Protein AF-0000000082098054 (afdb_homodimer)

Foldseek 3Di:
DPPPPLDAFEEEEEDDADPVVVLCVLLVVVSVVSPHAYEYEDEQLYDHDDQVDDDPHHYDYWYFPDHVVNVVVLVVVVQCCFFPNVVPDDPVVNVVVVLVSLLVVVVRLLRRLCRQLVDPVSLVVVLVVLGAEYEYAPVRDCSLVSCVSSVHAYEYEYQADFQNCLCCQQQVFDAQLQQHATQPPLDHSDDDPVRSVVRVVSNVVVNVVCVVSFPVVQVSVCVSVVHRGTRSLSSNRHQAYEHQADVLQHPDDTDFQRYHYQHLLPADAADDFDPVVVVLQVVLPQQGEEEEEAGPVPQDDDLVLQQQQQQLQQVGSHAYEYQYHDDHHPNHHPSYDYDVDDPLLNRLQDPRYQEYEYLQDRNSVSSLLQNLHAYEHAHRGDSRSSSQSSLVVLLQYDYDHSVPDGSVNVNVRSCCNRPPVSNSVSSVVSNCVQPPDPDHSSVVVSVVSVVCSVVSGNVVRRDCVSVDDPCVNVCVVVVVVVVVVVVVVVVVVVVVVVVVVCCVVVVVVVVPPVD/DPPPPLDAFEEEEEDDADPVVVLCVLLVVVSVVSPHAYEYEDEQLYDHDDQVDDDPHHYDYWYFPDHVVNVVVLVVVVQCCFFPNVVPDDPVVNVVVVLVSLLVVVVRLLRRLCRQLVDPVSLVVVLVVLGAEYEYAPPRDCSLVSCVSSVHAYEYEYQADFQNCLCCQQQVFDAQLQQHATQPPLDHSDDDPVSSVVRVVSNVVVNVVCVVSFPVVQVSVCVSVVHRGTRSLSSNRHQAYEHQADVLQHPDDTDFQRYHYQHLLPADAADDFDPVVVVLQVVLPLQGEEEEEAGPVPQDDDLVLQQQQQQLQQVGSHAYEYQYHDDHHPNHHPSYDYDVDDPLLNRLLDPRYQEYEYLQDRNSVSSNLQNLHAYEHAHRGDSRSSSQSSLVVLLQYDYDHSVPDGSVNVNVRSCCNRPPVSNSVSSVVSNCVQVPDPDHSSVVVSVVSVVCSVVSGNVVRRDCVSVDDPCVNVCVVVVVVVVVVVVVVVVVVVVVVVVVCCCVVVVVVVPPPVD

Sequence (1030 aa):
MYHRECKLWKHIIWHTEGSHWINLKPILETLIDRGHSVTVLVQSASVYMDPTEKARFSYEPFNVSISMQQMNDFFEEFIHFHMYEIDHLSYLQIHWKGYHIVKRDLKFSIQICDGLLRSETVMRRLREAKYDVLLSDPIYPCSDLVAEDLGIPLVYTLRFSIAHIWERLCGQLPSPPSFVPGAMIRLTDEMSFTERLLNFLFYASQDMMAYGYWQDIDAYYSEIRGKPSTYCEVMGQADLWLIRTYWDFDYPRPLLPNFKFVGGIHCKPAKPLPEDMEEFVQSSGDDGIVVFTLGSMIKNLTTEKGNMIASALGQIPQKVLWRLSGEKPETLAPNTRVLDWIPQNDLLGHPKTRAFITHGGTNGIYEAIYHGVPMVGIPMFADQPDNMVHMKAKGAAVIMNFNTMKTQDLVDGLNTVINEPSYKENALRLSRIHHDRPISPKDEAVFWIEFTMRNKGAKHLRVQAHELTWYQYHSLDVFAFLLAIVMLLTLLFIKTCLFCVRRCCYGAKSKRKTEMYHRECKLWKHIIWHTEGSHWINLKPILETLIDRGHSVTVLVQSASVYMDPTEKARFSYEPFNVSISMQQMNDFFEEFIHFHMYEIDHLSYLQIHWKGYHIVKRDLKFSIQICDGLLRSETVMRRLREAKYDVLLSDPIYPCSDLVAEDLGIPLVYTLRFSIAHIWERLCGQLPSPPSFVPGAMIRLTDEMSFTERLLNFLFYASQDMMAYGYWQDIDAYYSEIRGKPSTYCEVMGQADLWLIRTYWDFDYPRPLLPNFKFVGGIHCKPAKPLPEDMEEFVQSSGDDGIVVFTLGSMIKNLTTEKGNMIASALGQIPQKVLWRLSGEKPETLAPNTRVLDWIPQNDLLGHPKTRAFITHGGTNGIYEAIYHGVPMVGIPMFADQPDNMVHMKAKGAAVIMNFNTMKTQDLVDGLNTVINEPSYKENALRLSRIHHDRPISPKDEAVFWIEFTMRNKGAKHLRVQAHELTWYQYHSLDVFAFLLAIVMLLTLLFIKTCLFCVRRCCYGAKSKRKTE

Nearest PDB structures (foldseek):
  7yf5-assembly1_A  TM=9.635E-01  e=4.567E-24  Homo sapiens
  7yf5-assembly1_B  TM=9.741E-01  e=9.857E-24  Homo sapiens
  2o6l-assembly1_A  TM=9.883E-01  e=6.384E-23  Homo sapiens
  7cjx-assembly2_B  TM=9.773E-01  e=1.814E-22  Homo sapiens
  7yan-assembly2_D-2  TM=9.721E-01  e=7.164E-22  Homo sapiens

Radius of gyration: 33.49 Å; Cα contacts (8 Å, |Δi|>4): 1695; chains: 2; bounding box: 73×112×124 Å

Structure (mmCIF, N/CA/C/O backbone):
data_AF-0000000082098054-model_v1
#
loop_
_entity.id
_entity.type
_entity.pdbx_description
1 polymer UDP-glucuronosyltransferase
#
loop_
_atom_site.group_PDB
_atom_site.id
_atom_site.type_symbol
_atom_site.label_atom_id
_atom_site.label_alt_id
_atom_site.label_comp_id
_atom_site.label_asym_id
_atom_site.label_entity_id
_atom_site.label_seq_id
_atom_site.pdbx_PDB_ins_code
_atom_site.Cartn_x
_atom_site.Cartn_y
_atom_site.Cartn_z
_atom_site.occupancy
_atom_site.B_iso_or_equiv
_atom_site.auth_seq_id
_atom_site.auth_comp_id
_atom_site.auth_asym_id
_atom_site.auth_atom_id
_atom_site.pdbx_PDB_model_num
ATOM 1 N N . MET A 1 1 ? -3.473 1.314 -27.109 1 28.45 1 MET A N 1
ATOM 2 C CA . MET A 1 1 ? -3.719 2.455 -26.234 1 28.45 1 MET A CA 1
ATOM 3 C C . MET A 1 1 ? -5.199 2.557 -25.875 1 28.45 1 MET A C 1
ATOM 5 O O . MET A 1 1 ? -6.047 2.688 -26.766 1 28.45 1 MET A O 1
ATOM 9 N N . TYR A 1 2 ? -5.664 1.719 -25.016 1 36 2 TYR A N 1
ATOM 10 C CA . TYR A 1 2 ? -7.074 1.849 -24.656 1 36 2 TYR A CA 1
ATOM 11 C C . TYR A 1 2 ? -7.508 3.311 -24.672 1 36 2 TYR A C 1
ATOM 13 O O . TYR A 1 2 ? -6.895 4.152 -24.016 1 36 2 TYR A O 1
ATOM 21 N N . HIS A 1 3 ? -7.988 3.684 -25.75 1 38.75 3 HIS A N 1
ATOM 22 C CA . HIS A 1 3 ? -8.586 5.008 -25.859 1 38.75 3 HIS A CA 1
ATOM 23 C C . HIS A 1 3 ? -9.484 5.312 -24.656 1 38.75 3 HIS A C 1
ATOM 25 O O . HIS A 1 3 ? -10.523 4.684 -24.484 1 38.75 3 HIS A O 1
ATOM 31 N N . ARG A 1 4 ? -8.883 5.699 -23.516 1 52.25 4 ARG A N 1
ATOM 32 C CA . ARG A 1 4 ? -9.688 6.188 -22.391 1 52.25 4 ARG A CA 1
ATOM 33 C C . ARG A 1 4 ? -10.766 7.148 -22.875 1 52.25 4 ARG A C 1
ATOM 35 O O . ARG A 1 4 ? -10.461 8.211 -23.422 1 52.25 4 ARG A O 1
ATOM 42 N N . GLU A 1 5 ? -11.812 6.613 -23.469 1 52.59 5 GLU A N 1
ATOM 43 C CA . GLU A 1 5 ? -12.93 7.441 -23.906 1 52.59 5 GLU A CA 1
ATOM 44 C C . GLU A 1 5 ? -13.086 8.68 -23.031 1 52.59 5 GLU A C 1
ATOM 46 O O . GLU A 1 5 ? -13.023 8.586 -21.812 1 52.59 5 GLU A O 1
ATOM 51 N N . CYS A 1 6 ? -12.75 9.805 -23.547 1 58.38 6 CYS A N 1
ATOM 52 C CA . CYS A 1 6 ? -12.883 11.133 -22.969 1 58.38 6 CYS A CA 1
ATOM 53 C C . CYS A 1 6 ? -14.305 11.383 -22.484 1 58.38 6 CYS A C 1
ATOM 55 O O . CYS A 1 6 ? -15.109 11.977 -23.203 1 58.38 6 CYS A O 1
ATOM 57 N N . LYS A 1 7 ? -14.93 10.5 -21.625 1 73.38 7 LYS A N 1
ATOM 58 C CA . LYS A 1 7 ? -16.219 10.836 -21.031 1 73.38 7 LYS A CA 1
ATOM 59 C C . LYS A 1 7 ? -16.094 12 -20.062 1 73.38 7 LYS A C 1
ATOM 61 O O . LYS A 1 7 ? -15.164 12.047 -19.25 1 73.38 7 LYS A O 1
ATOM 66 N N . LEU A 1 8 ? -16.797 12.977 -20.359 1 89.62 8 LEU A N 1
ATOM 67 C CA . LEU A 1 8 ? -16.922 14.148 -19.484 1 89.62 8 LEU A CA 1
ATOM 68 C C . LEU A 1 8 ? -17.828 13.844 -18.297 1 89.62 8 LEU A C 1
ATOM 70 O O . LEU A 1 8 ? -19 13.484 -18.469 1 89.62 8 LEU A O 1
ATOM 74 N N . TRP A 1 9 ? -17.188 13.82 -17.125 1 95.69 9 TRP A N 1
ATOM 75 C CA . TRP A 1 9 ? -17.906 13.445 -15.914 1 95.69 9 TRP A CA 1
ATOM 76 C C . TRP A 1 9 ? -18.266 14.672 -15.086 1 95.69 9 TRP A C 1
ATOM 78 O O . TRP A 1 9 ? -17.641 15.727 -15.234 1 95.69 9 TRP A O 1
ATOM 88 N N . LYS A 1 10 ? -19.328 14.516 -14.297 1 97.62 10 LYS A N 1
ATOM 89 C CA . LYS A 1 10 ? -19.766 15.562 -13.375 1 97.62 10 LYS A CA 1
ATOM 90 C C . LYS A 1 10 ? -19.312 15.25 -11.945 1 97.62 10 LYS A C 1
ATOM 92 O O . LYS A 1 10 ? -19.719 14.242 -11.367 1 97.62 10 LYS A O 1
ATOM 97 N N . HIS A 1 11 ? -18.547 16.141 -11.453 1 98.12 11 HIS A N 1
ATOM 98 C CA . HIS A 1 11 ? -18.016 15.992 -10.102 1 98.12 11 HIS A CA 1
ATOM 99 C C . HIS A 1 11 ? -18.734 16.922 -9.125 1 98.12 11 HIS A C 1
ATOM 101 O O . HIS A 1 11 ? -18.953 18.094 -9.422 1 98.12 11 HIS A O 1
ATOM 107 N N . ILE A 1 12 ? -19.188 16.391 -8.031 1 98.5 12 ILE A N 1
ATOM 108 C CA . ILE A 1 12 ? -19.672 17.234 -6.941 1 98.5 12 ILE A CA 1
ATOM 109 C C . ILE A 1 12 ? -18.672 17.203 -5.785 1 98.5 12 ILE A C 1
ATOM 111 O O . ILE A 1 12 ? -18.172 16.141 -5.418 1 98.5 12 ILE A O 1
ATOM 115 N N . ILE A 1 13 ? -18.328 18.344 -5.312 1 98.31 13 ILE A N 1
ATOM 116 C CA . ILE A 1 13 ? -17.312 18.516 -4.273 1 98.31 13 ILE A CA 1
ATOM 117 C C . ILE A 1 13 ? -17.984 18.938 -2.967 1 98.31 13 ILE A C 1
ATOM 119 O O . ILE A 1 13 ? -18.766 19.891 -2.945 1 98.31 13 ILE A O 1
ATOM 123 N N . TRP A 1 14 ? -17.641 18.25 -1.877 1 97.94 14 TRP A N 1
ATOM 124 C CA . TRP A 1 14 ? -18.156 18.578 -0.554 1 97.94 14 TRP A CA 1
ATOM 125 C C . TRP A 1 14 ? -17.547 19.875 -0.035 1 97.94 14 TRP A C 1
ATOM 127 O O . TRP A 1 14 ? -16.375 20.172 -0.288 1 97.94 14 TRP A O 1
ATOM 137 N N . HIS A 1 15 ? -18.219 20.672 0.674 1 94.69 15 HIS A N 1
ATOM 138 C CA . HIS A 1 15 ? -17.734 21.938 1.229 1 94.69 15 HIS A CA 1
ATOM 139 C C . HIS A 1 15 ? -16.609 21.688 2.227 1 94.69 15 HIS A C 1
ATOM 141 O O . HIS A 1 15 ? -16.547 20.625 2.852 1 94.69 15 HIS A O 1
ATOM 147 N N . THR A 1 16 ? -15.703 22.578 2.322 1 93.38 16 THR A N 1
ATOM 148 C CA . THR A 1 16 ? -14.617 22.547 3.295 1 93.38 16 THR A CA 1
ATOM 149 C C . THR A 1 16 ? -14.102 23.969 3.57 1 93.38 16 THR A C 1
ATOM 151 O O . THR A 1 16 ? -14.781 24.953 3.277 1 93.38 16 THR A O 1
ATOM 154 N N . GLU A 1 17 ? -13.023 24.078 4.402 1 87.31 17 GLU A N 1
ATOM 155 C CA . GLU A 1 17 ? -12.594 25.406 4.828 1 87.31 17 GLU A CA 1
ATOM 156 C C . GLU A 1 17 ? -11.07 25.5 4.887 1 87.31 17 GLU A C 1
ATOM 158 O O . GLU A 1 17 ? -10.383 24.484 4.969 1 87.31 17 GLU A O 1
ATOM 163 N N . GLY A 1 18 ? -10.602 26.703 4.695 1 84.25 18 GLY A N 1
ATOM 164 C CA . GLY A 1 18 ? -9.219 27.031 5.02 1 84.25 18 GLY A CA 1
ATOM 165 C C . GLY A 1 18 ? -8.211 26.297 4.16 1 84.25 18 GLY A C 1
ATOM 166 O O . GLY A 1 18 ? -8.336 26.281 2.932 1 84.25 18 GLY A O 1
ATOM 167 N N . SER A 1 19 ? -7.211 25.797 4.867 1 85.62 19 SER A N 1
ATOM 168 C CA . SER A 1 19 ? -6.098 25.141 4.191 1 85.62 19 SER A CA 1
ATOM 169 C C . SER A 1 19 ? -6.559 23.891 3.445 1 85.62 19 SER A C 1
ATOM 171 O O . SER A 1 19 ? -5.98 23.531 2.42 1 85.62 19 SER A O 1
ATOM 173 N N . HIS A 1 20 ? -7.652 23.312 3.906 1 90.69 20 HIS A N 1
ATOM 174 C CA . HIS A 1 20 ? -8.195 22.141 3.225 1 90.69 20 HIS A CA 1
ATOM 175 C C . HIS A 1 20 ? -8.742 22.5 1.85 1 90.69 20 HIS A C 1
ATOM 177 O O . HIS A 1 20 ? -8.523 21.781 0.876 1 90.69 20 HIS A O 1
ATOM 183 N N . TRP A 1 21 ? -9.414 23.672 1.82 1 89.88 21 TRP A N 1
ATOM 184 C CA . TRP A 1 21 ? -9.977 24.141 0.562 1 89.88 21 TRP A CA 1
ATOM 185 C C . TRP A 1 21 ? -8.875 24.5 -0.426 1 89.88 21 TRP A C 1
ATOM 187 O O . TRP A 1 21 ? -8.938 24.141 -1.601 1 89.88 21 TRP A O 1
ATOM 197 N N . ILE A 1 22 ? -7.828 25.094 0.072 1 85.31 22 ILE A N 1
ATOM 198 C CA . ILE A 1 22 ? -6.711 25.5 -0.768 1 85.31 22 ILE A CA 1
ATOM 199 C C . ILE A 1 22 ? -6.039 24.281 -1.382 1 85.31 22 ILE A C 1
ATOM 201 O O . ILE A 1 22 ? -5.68 24.281 -2.562 1 85.31 22 ILE A O 1
ATOM 205 N N . ASN A 1 23 ? -5.926 23.297 -0.6 1 89.62 23 ASN A N 1
ATOM 206 C CA . ASN A 1 23 ? -5.246 22.094 -1.045 1 89.62 23 ASN A CA 1
ATOM 207 C C . ASN A 1 23 ? -6.062 21.344 -2.09 1 89.62 23 ASN A C 1
ATOM 209 O O . ASN A 1 23 ? -5.504 20.641 -2.941 1 89.62 23 ASN A O 1
ATOM 213 N N . LEU A 1 24 ? -7.383 21.531 -2.061 1 92.5 24 LEU A N 1
ATOM 214 C CA . LEU A 1 24 ? -8.273 20.797 -2.947 1 92.5 24 LEU A CA 1
ATOM 215 C C . LEU A 1 24 ? -8.336 21.453 -4.324 1 92.5 24 LEU A C 1
ATOM 217 O O . LEU A 1 24 ? -8.625 20.781 -5.32 1 92.5 24 LEU A O 1
ATOM 221 N N . LYS A 1 25 ? -8.039 22.672 -4.418 1 92.44 25 LYS A N 1
ATOM 222 C CA . LYS A 1 25 ? -8.289 23.484 -5.609 1 92.44 25 LYS A CA 1
ATOM 223 C C . LYS A 1 25 ? -7.461 22.984 -6.793 1 92.44 25 LYS A C 1
ATOM 225 O O . LYS A 1 25 ? -7.965 22.891 -7.918 1 92.44 25 LYS A O 1
ATOM 230 N N . PRO A 1 26 ? -6.191 22.594 -6.551 1 94.19 26 PRO A N 1
ATOM 231 C CA . PRO A 1 26 ? -5.418 22.094 -7.688 1 94.19 26 PRO A CA 1
ATOM 232 C C . PRO A 1 26 ? -6.039 20.859 -8.328 1 94.19 26 PRO A C 1
ATOM 234 O O . PRO A 1 26 ? -5.953 20.672 -9.547 1 94.19 26 PRO A O 1
ATOM 237 N N . ILE A 1 27 ? -6.621 20.016 -7.582 1 96.31 27 ILE A N 1
ATOM 238 C CA . ILE A 1 27 ? -7.293 18.828 -8.102 1 96.31 27 ILE A CA 1
ATOM 239 C C . ILE A 1 27 ? -8.484 19.25 -8.969 1 96.31 27 ILE A C 1
ATOM 241 O O . ILE A 1 27 ? -8.672 18.734 -10.07 1 96.31 27 ILE A O 1
ATOM 245 N N . LEU A 1 28 ? -9.273 20.234 -8.461 1 96.44 28 LEU A N 1
ATOM 246 C CA . LEU A 1 28 ? -10.461 20.688 -9.18 1 96.44 28 LEU A CA 1
ATOM 247 C C . LEU A 1 28 ? -10.078 21.312 -10.516 1 96.44 28 LEU A C 1
ATOM 249 O O . LEU A 1 28 ? -10.703 21.047 -11.539 1 96.44 28 LEU A O 1
ATOM 253 N N . GLU A 1 29 ? -9.031 22.109 -10.469 1 95.19 29 GLU A N 1
ATOM 254 C CA . GLU A 1 29 ? -8.562 22.75 -11.688 1 95.19 29 GLU A CA 1
ATOM 255 C C . GLU A 1 29 ? -8.102 21.719 -12.711 1 95.19 29 GLU A C 1
ATOM 257 O O . GLU A 1 29 ? -8.359 21.875 -13.906 1 95.19 29 GLU A O 1
ATOM 262 N N . THR A 1 30 ? -7.426 20.734 -12.227 1 95.75 30 THR A N 1
ATOM 263 C CA . THR A 1 30 ? -6.941 19.688 -13.117 1 95.75 30 THR A CA 1
ATOM 264 C C . THR A 1 30 ? -8.109 18.906 -13.719 1 95.75 30 THR A C 1
ATOM 266 O O . THR A 1 30 ? -8.07 18.531 -14.898 1 95.75 30 THR A O 1
ATOM 269 N N . LEU A 1 31 ? -9.133 18.609 -12.945 1 96.62 31 LEU A N 1
ATOM 270 C CA . LEU A 1 31 ? -10.32 17.938 -13.445 1 96.62 31 LEU A CA 1
ATOM 271 C C . LEU A 1 31 ? -10.992 18.75 -14.547 1 96.62 31 LEU A C 1
ATOM 273 O O . LEU A 1 31 ? -11.406 18.203 -15.57 1 96.62 31 LEU A O 1
ATOM 277 N N . ILE A 1 32 ? -11.047 20.031 -14.359 1 96.62 32 ILE A N 1
ATOM 278 C CA . ILE A 1 32 ? -11.641 20.938 -15.344 1 96.62 32 ILE A CA 1
ATOM 279 C C . ILE A 1 32 ? -10.789 20.953 -16.609 1 96.62 32 ILE A C 1
ATOM 281 O O . ILE A 1 32 ? -11.312 20.922 -17.719 1 96.62 32 ILE A O 1
ATOM 285 N N . ASP A 1 33 ? -9.477 21.016 -16.438 1 95.81 33 ASP A N 1
ATOM 286 C CA . ASP A 1 33 ? -8.555 20.984 -17.578 1 95.81 33 ASP A CA 1
ATOM 287 C C . ASP A 1 33 ? -8.75 19.734 -18.422 1 95.81 33 ASP A C 1
ATOM 289 O O . ASP A 1 33 ? -8.555 19.75 -19.625 1 95.81 33 ASP A O 1
ATOM 293 N N . ARG A 1 34 ? -9.172 18.75 -17.797 1 94.5 34 ARG A N 1
ATOM 294 C CA . ARG A 1 34 ? -9.367 17.484 -18.484 1 94.5 34 ARG A CA 1
ATOM 295 C C . ARG A 1 34 ? -10.773 17.391 -19.078 1 94.5 34 ARG A C 1
ATOM 297 O O . ARG A 1 34 ? -11.148 16.344 -19.625 1 94.5 34 ARG A O 1
ATOM 304 N N . GLY A 1 35 ? -11.57 18.375 -18.844 1 94.62 35 GLY A N 1
ATOM 305 C CA . GLY A 1 35 ? -12.852 18.469 -19.516 1 94.62 35 GLY A CA 1
ATOM 306 C C . GLY A 1 35 ? -14.031 18.125 -18.625 1 94.62 35 GLY A C 1
ATOM 307 O O . GLY A 1 35 ? -15.18 18.172 -19.062 1 94.62 35 GLY A O 1
ATOM 308 N N . HIS A 1 36 ? -13.805 17.844 -17.344 1 96.88 36 HIS A N 1
ATOM 309 C CA . HIS A 1 36 ? -14.883 17.484 -16.422 1 96.88 36 HIS A CA 1
ATOM 310 C C . HIS A 1 36 ? -15.625 18.734 -15.938 1 96.88 36 HIS A C 1
ATOM 312 O O . HIS A 1 36 ? -15.117 19.844 -16.031 1 96.88 36 HIS A O 1
ATOM 318 N N . SER A 1 37 ? -16.859 18.5 -15.539 1 97.06 37 SER A N 1
ATOM 319 C CA . SER A 1 37 ? -17.625 19.531 -14.859 1 97.06 37 SER A CA 1
ATOM 320 C C . SER A 1 37 ? -17.531 19.391 -13.344 1 97.06 37 SER A C 1
ATOM 322 O O . SER A 1 37 ? -17.594 18.281 -12.812 1 97.06 37 SER A O 1
ATOM 324 N N . VAL A 1 38 ? -17.297 20.5 -12.711 1 97.62 38 VAL A N 1
ATOM 325 C CA . VAL A 1 38 ? -17.078 20.469 -11.266 1 97.62 38 VAL A CA 1
ATOM 326 C C . VAL A 1 38 ? -18.062 21.422 -10.586 1 97.62 38 VAL A C 1
ATOM 328 O O . VAL A 1 38 ? -18.156 22.594 -10.953 1 97.62 38 VAL A O 1
ATOM 331 N N . THR A 1 39 ? -18.812 20.906 -9.617 1 97.69 39 THR A N 1
ATOM 332 C CA . THR A 1 39 ? -19.703 21.703 -8.781 1 97.69 39 THR A CA 1
ATOM 333 C C . THR A 1 39 ? -19.328 21.578 -7.305 1 97.69 39 THR A C 1
ATOM 335 O O . THR A 1 39 ? -19.172 20.469 -6.789 1 97.69 39 THR A O 1
ATOM 338 N N . VAL A 1 40 ? -19.219 22.734 -6.637 1 97.19 40 VAL A N 1
ATOM 339 C CA . VAL A 1 40 ? -18.797 22.75 -5.242 1 97.19 40 VAL A CA 1
ATOM 340 C C . VAL A 1 40 ? -19.969 23.141 -4.352 1 97.19 40 VAL A C 1
ATOM 342 O O . VAL A 1 40 ? -20.594 24.188 -4.555 1 97.19 40 VAL A O 1
ATOM 345 N N . LEU A 1 41 ? -20.281 22.297 -3.371 1 97.62 41 LEU A N 1
ATOM 346 C CA . LEU A 1 41 ? -21.25 22.672 -2.352 1 97.62 41 LEU A CA 1
ATOM 347 C C . LEU A 1 41 ? -20.672 23.75 -1.428 1 97.62 41 LEU A C 1
ATOM 349 O O . LEU A 1 41 ? -19.516 23.656 -1.01 1 97.62 41 LEU A O 1
ATOM 353 N N . VAL A 1 42 ? -21.453 24.766 -1.144 1 96.06 42 VAL A N 1
ATOM 354 C CA . VAL A 1 42 ? -21 25.812 -0.241 1 96.06 42 VAL A CA 1
ATOM 355 C C . VAL A 1 42 ? -22.156 26.219 0.69 1 96.06 42 VAL A C 1
ATOM 357 O O . VAL A 1 42 ? -23.25 26.531 0.233 1 96.06 42 VAL A O 1
ATOM 360 N N . GLN A 1 43 ? -21.953 26.125 1.95 1 95.5 43 GLN A N 1
ATOM 361 C CA . GLN A 1 43 ? -22.984 26.469 2.924 1 95.5 43 GLN A CA 1
ATOM 362 C C . GLN A 1 43 ? -22.953 27.969 3.248 1 95.5 43 GLN A C 1
ATOM 364 O O . GLN A 1 43 ? -21.906 28.609 3.094 1 95.5 43 GLN A O 1
ATOM 369 N N . SER A 1 44 ? -24 28.5 3.709 1 94.38 44 SER A N 1
ATOM 370 C CA . SER A 1 44 ? -24.203 29.938 3.879 1 94.38 44 SER A CA 1
ATOM 371 C C . SER A 1 44 ? -23.312 30.484 4.992 1 94.38 44 SER A C 1
ATOM 373 O O . SER A 1 44 ? -23.078 31.703 5.062 1 94.38 44 SER A O 1
ATOM 375 N N . ALA A 1 45 ? -22.797 29.656 5.812 1 93.44 45 ALA A N 1
ATOM 376 C CA . ALA A 1 45 ? -21.969 30.109 6.926 1 93.44 45 ALA A CA 1
ATOM 377 C C . ALA A 1 45 ? -20.484 29.859 6.652 1 93.44 45 ALA A C 1
ATOM 379 O O . ALA A 1 45 ? -19.672 29.828 7.574 1 93.44 45 ALA A O 1
ATOM 380 N N . SER A 1 46 ? -20.156 29.625 5.402 1 91.25 46 SER A N 1
ATOM 381 C CA . SER A 1 46 ? -18.766 29.359 5.055 1 91.25 46 SER A CA 1
ATOM 382 C C . SER A 1 46 ? -17.906 30.609 5.227 1 91.25 46 SER A C 1
ATOM 384 O O . SER A 1 46 ? -18.266 31.688 4.746 1 91.25 46 SER A O 1
ATOM 386 N N . VAL A 1 47 ? -16.812 30.469 5.793 1 85.5 47 VAL A N 1
ATOM 387 C CA . VAL A 1 47 ? -15.969 31.609 6.133 1 85.5 47 VAL A CA 1
ATOM 388 C C . VAL A 1 47 ? -14.875 31.781 5.078 1 85.5 47 VAL A C 1
ATOM 390 O O . VAL A 1 47 ? -14.5 32.906 4.742 1 85.5 47 VAL A O 1
ATOM 393 N N . TYR A 1 48 ? -14.398 30.656 4.527 1 82.44 48 TYR A N 1
ATOM 394 C CA . TYR A 1 48 ? -13.188 30.734 3.719 1 82.44 48 TYR A CA 1
ATOM 395 C C . TYR A 1 48 ? -13.477 30.391 2.264 1 82.44 48 TYR A C 1
ATOM 397 O O . TYR A 1 48 ? -12.57 30.375 1.431 1 82.44 4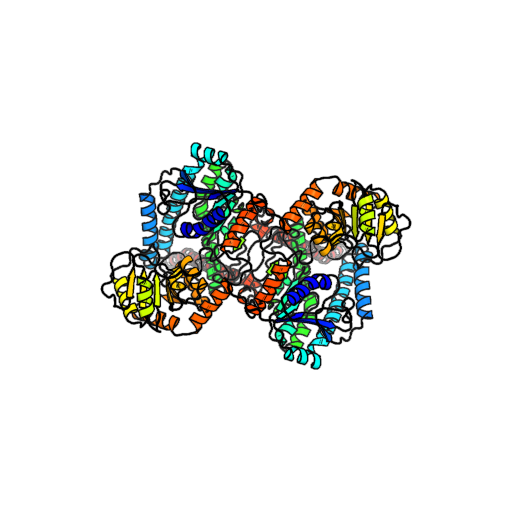8 TYR A O 1
ATOM 405 N N . MET A 1 49 ? -14.688 30.031 1.988 1 86 49 MET A N 1
ATOM 406 C CA . MET A 1 49 ? -15.117 29.828 0.606 1 86 49 MET A CA 1
ATOM 407 C C . MET A 1 49 ? -15.992 30.984 0.135 1 86 49 MET A C 1
ATOM 409 O O . MET A 1 49 ? -17 31.312 0.772 1 86 49 MET A O 1
ATOM 413 N N . ASP A 1 50 ? -15.531 31.688 -0.863 1 83.81 50 ASP A N 1
ATOM 414 C CA . ASP A 1 50 ? -16.281 32.812 -1.418 1 83.81 50 ASP A CA 1
ATOM 415 C C . ASP A 1 50 ? -16.906 32.438 -2.764 1 83.81 50 ASP A C 1
ATOM 417 O O . ASP A 1 50 ? -16.234 32.5 -3.799 1 83.81 50 ASP A O 1
ATOM 421 N N . PRO A 1 51 ? -18.203 32.156 -2.686 1 85.81 51 PRO A N 1
ATOM 422 C CA . PRO A 1 51 ? -18.844 31.719 -3.922 1 85.81 51 PRO A CA 1
ATOM 423 C C . PRO A 1 51 ? -19 32.844 -4.953 1 85.81 51 PRO A C 1
ATOM 425 O O . PRO A 1 51 ? -19.391 32.594 -6.09 1 85.81 51 PRO A O 1
ATOM 428 N N . THR A 1 52 ? -18.641 34 -4.559 1 83.31 52 THR A N 1
ATOM 429 C CA . THR A 1 52 ? -18.734 35.094 -5.496 1 83.31 52 THR A CA 1
ATOM 430 C C . THR A 1 52 ? -17.438 35.25 -6.285 1 83.31 52 THR A C 1
ATOM 432 O O . THR A 1 52 ? -17.406 35.969 -7.297 1 83.31 52 THR A O 1
ATOM 435 N N . GLU A 1 53 ? -16.5 34.594 -5.781 1 82.69 53 GLU A N 1
ATOM 436 C CA . GLU A 1 53 ? -15.219 34.625 -6.492 1 82.69 53 GLU A CA 1
ATOM 437 C C . GLU A 1 53 ? -15.312 33.906 -7.828 1 82.69 53 GLU A C 1
ATOM 439 O O . GLU A 1 53 ? -15.969 32.844 -7.926 1 82.69 53 GLU A O 1
ATOM 444 N N . LYS A 1 54 ? -14.727 34.531 -8.859 1 84.88 54 LYS A N 1
ATOM 445 C CA . LYS A 1 54 ? -14.703 33.906 -10.172 1 84.88 54 LYS A CA 1
ATOM 446 C C . LYS A 1 54 ? -13.945 32.562 -10.125 1 84.88 54 LYS A C 1
ATOM 448 O O . LYS A 1 54 ? -12.82 32.5 -9.625 1 84.88 54 LYS A O 1
ATOM 453 N N . ALA A 1 55 ? -14.703 31.625 -10.43 1 87.25 55 ALA A N 1
ATOM 454 C CA . ALA A 1 55 ? -14.117 30.281 -10.469 1 87.25 55 ALA A CA 1
ATOM 455 C C . ALA A 1 55 ? -14.516 29.547 -11.75 1 87.25 55 ALA A C 1
ATOM 457 O O . ALA A 1 55 ? -15.477 29.938 -12.414 1 87.25 55 ALA A O 1
ATOM 458 N N . ARG A 1 56 ? -13.672 28.609 -12.109 1 92.12 56 ARG A N 1
ATOM 459 C CA . ARG A 1 56 ? -13.945 27.812 -13.305 1 92.12 56 ARG A CA 1
ATOM 460 C C . ARG A 1 56 ? -14.938 26.688 -13 1 92.12 56 ARG A C 1
ATOM 462 O O . ARG A 1 56 ? -15.398 26 -13.906 1 92.12 56 ARG A O 1
ATOM 469 N N . PHE A 1 57 ? -15.234 26.531 -11.688 1 93.56 57 PHE A N 1
ATOM 470 C CA . PHE A 1 57 ? -16.266 25.578 -11.289 1 93.56 57 PHE A CA 1
ATOM 471 C C . PHE A 1 57 ? -17.5 26.297 -10.758 1 93.56 57 PHE A C 1
ATOM 473 O O . PHE A 1 57 ? -17.469 27.5 -10.531 1 93.56 57 PHE A O 1
ATOM 480 N N . SER A 1 58 ? -18.578 25.578 -10.703 1 93.94 58 SER A N 1
ATOM 481 C CA . SER A 1 58 ? -19.844 26.141 -10.227 1 93.94 58 SER A CA 1
ATOM 482 C C . SER A 1 58 ? -20.031 25.906 -8.734 1 93.94 58 SER A C 1
ATOM 484 O O . SER A 1 58 ? -19.484 24.938 -8.18 1 93.94 58 SER A O 1
ATOM 486 N N . TYR A 1 59 ? -20.75 26.812 -8.172 1 95.12 59 TYR A N 1
ATOM 487 C CA . TYR A 1 59 ? -21.109 26.641 -6.77 1 95.12 59 TYR A CA 1
ATOM 488 C C . TYR A 1 59 ? -22.578 26.25 -6.637 1 95.12 59 TYR A C 1
ATOM 490 O O . TYR A 1 59 ? -23.422 26.734 -7.383 1 95.12 59 TYR A O 1
ATOM 498 N N . GLU A 1 60 ? -22.844 25.344 -5.781 1 95.94 60 GLU A N 1
ATOM 499 C CA . GLU A 1 60 ? -24.188 25 -5.32 1 95.94 60 GLU A CA 1
ATOM 500 C C . GLU A 1 60 ? -24.391 25.391 -3.861 1 95.94 60 GLU A C 1
ATOM 502 O O . GLU A 1 60 ? -23.969 24.672 -2.955 1 95.94 60 GLU A O 1
ATOM 507 N N . PRO A 1 61 ? -25.062 26.547 -3.652 1 95.38 61 PRO A N 1
ATOM 508 C CA . PRO A 1 61 ? -25.234 27.016 -2.275 1 95.38 61 PRO A CA 1
ATOM 509 C C . PRO A 1 61 ? -26.344 26.266 -1.534 1 95.38 61 PRO A C 1
ATOM 511 O O . PRO A 1 61 ? -27.312 25.812 -2.154 1 95.38 61 PRO A O 1
ATOM 514 N N . PHE A 1 62 ? -26.219 26.109 -0.278 1 96.56 62 PHE A N 1
ATOM 515 C CA . PHE A 1 62 ? -27.297 25.625 0.589 1 96.56 62 PHE A CA 1
ATOM 516 C C . PHE A 1 62 ? -27.266 26.359 1.925 1 96.56 62 PHE A C 1
ATOM 518 O O . PHE A 1 62 ? -26.219 26.828 2.369 1 96.56 62 PHE A O 1
ATOM 525 N N . ASN A 1 63 ? -28.422 26.5 2.562 1 96.44 63 ASN A N 1
ATOM 526 C CA . ASN A 1 63 ? -28.578 27.312 3.77 1 96.44 63 ASN A CA 1
ATOM 527 C C . ASN A 1 63 ? -28.438 26.453 5.031 1 96.44 63 ASN A C 1
ATOM 529 O O . ASN A 1 63 ? -28.906 25.312 5.062 1 96.44 63 ASN A O 1
ATOM 533 N N . VAL A 1 64 ? -27.781 27.078 5.992 1 96.81 64 VAL A N 1
ATOM 534 C CA . VAL A 1 64 ? -27.656 26.422 7.289 1 96.81 64 VAL A CA 1
ATOM 535 C C . VAL A 1 64 ? -28.156 27.359 8.391 1 96.81 64 VAL A C 1
ATOM 537 O O . VAL A 1 64 ? -28.297 28.562 8.18 1 96.81 64 VAL A O 1
ATOM 540 N N . SER A 1 65 ? -28.469 26.828 9.531 1 95.5 65 SER A N 1
ATOM 541 C CA . SER A 1 65 ? -29.062 27.578 10.625 1 95.5 65 SER A CA 1
ATOM 542 C C . SER A 1 65 ? -28 28.297 11.453 1 95.5 65 SER A C 1
ATOM 544 O O . SER A 1 65 ? -28.328 28.984 12.422 1 95.5 65 SER A O 1
ATOM 546 N N . ILE A 1 66 ? -26.75 28.188 11.078 1 95.5 66 ILE A N 1
ATOM 547 C CA . ILE A 1 66 ? -25.641 28.828 11.781 1 95.5 66 ILE A CA 1
ATOM 548 C C . ILE A 1 66 ? -25.219 30.078 11.031 1 95.5 66 ILE A C 1
ATOM 550 O O . ILE A 1 66 ? -25.188 30.094 9.797 1 95.5 66 ILE A O 1
ATOM 554 N N . SER A 1 67 ? -24.922 31.094 11.758 1 93.88 67 SER A N 1
ATOM 555 C CA . SER A 1 67 ? -24.438 32.312 11.109 1 93.88 67 SER A CA 1
ATOM 556 C C . SER A 1 67 ? -22.922 32.25 10.891 1 93.88 67 SER A C 1
ATOM 558 O O . SER A 1 67 ? -22.219 31.516 11.586 1 93.88 67 SER A O 1
ATOM 560 N N . MET A 1 68 ? -22.531 33 9.961 1 92.06 68 MET A N 1
ATOM 561 C CA . MET A 1 68 ? -21.109 33.125 9.703 1 92.06 68 MET A CA 1
ATOM 562 C C . MET A 1 68 ? -20.359 33.656 10.922 1 92.06 68 MET A C 1
ATOM 564 O O . MET A 1 68 ? -19.234 33.219 11.195 1 92.06 68 MET A O 1
ATOM 568 N N . GLN A 1 69 ? -21 34.531 11.648 1 92.69 69 GLN A N 1
ATOM 569 C CA . GLN A 1 69 ? -20.406 35.094 12.852 1 92.69 69 GLN A CA 1
ATOM 570 C C . GLN A 1 69 ? -20.203 34.031 13.922 1 92.69 69 GLN A C 1
ATOM 572 O O . GLN A 1 69 ? -19.156 34 14.578 1 92.69 69 GLN A O 1
ATOM 577 N N . GLN A 1 70 ? -21.188 33.219 14.031 1 92.62 70 GLN A N 1
ATOM 578 C CA . GLN A 1 70 ? -21.062 32.125 15 1 92.62 70 GLN A CA 1
ATOM 579 C C . GLN A 1 70 ? -19.906 31.219 14.656 1 92.62 70 GLN A C 1
ATOM 581 O O . GLN A 1 70 ? -19.156 30.797 15.539 1 92.62 70 GLN A O 1
ATOM 586 N N . MET A 1 71 ? -19.812 30.969 13.398 1 90.62 71 MET A N 1
ATOM 587 C CA . MET A 1 71 ? -18.719 30.109 12.938 1 90.62 71 MET A CA 1
ATOM 588 C C . MET A 1 71 ? -17.375 30.797 13.156 1 90.62 71 MET A C 1
ATOM 590 O O . MET A 1 71 ? -16.406 30.156 13.594 1 90.62 71 MET A O 1
ATOM 594 N N . ASN A 1 72 ? -17.328 32 12.859 1 89.06 72 ASN A N 1
ATOM 595 C CA . ASN A 1 72 ? -16.109 32.781 13.062 1 89.06 72 ASN A CA 1
ATOM 596 C C . ASN A 1 72 ? -15.719 32.812 14.539 1 89.06 72 ASN A C 1
ATOM 598 O O . ASN A 1 72 ? -14.539 32.688 14.867 1 89.06 72 ASN A O 1
ATOM 602 N N . ASP A 1 73 ? -16.688 33.031 15.367 1 89.5 73 ASP A N 1
ATOM 603 C CA . ASP A 1 73 ? -16.438 33.062 16.797 1 89.5 73 ASP A CA 1
ATOM 604 C C . ASP A 1 73 ? -15.883 31.719 17.297 1 89.5 73 ASP A C 1
ATOM 606 O O . ASP A 1 73 ? -14.977 31.688 18.141 1 89.5 73 ASP A O 1
ATOM 610 N N . PHE A 1 74 ? -16.453 30.781 16.828 1 88.94 74 PHE A N 1
ATOM 611 C CA . PHE A 1 74 ? -16.016 29.453 17.219 1 88.94 74 PHE A CA 1
ATOM 612 C C . PHE A 1 74 ? -14.555 29.234 16.812 1 88.94 74 PHE A C 1
ATOM 614 O O . PHE A 1 74 ? -13.758 28.719 17.609 1 88.94 74 PHE A O 1
ATOM 621 N N . PHE A 1 75 ? -14.164 29.578 15.555 1 84 75 PHE A N 1
ATOM 622 C CA . PHE A 1 75 ? -12.805 29.406 15.062 1 84 75 PHE A CA 1
ATOM 623 C C . PHE A 1 75 ? -11.82 30.219 15.898 1 84 75 PHE A C 1
ATOM 625 O O . PHE A 1 75 ? -10.727 29.75 16.219 1 84 75 PHE A O 1
ATOM 632 N N . GLU A 1 76 ? -12.25 31.359 16.219 1 83.31 76 GLU A N 1
ATOM 633 C CA . GLU A 1 76 ? -11.398 32.219 17.031 1 83.31 76 GLU A CA 1
ATOM 634 C C . GLU A 1 76 ? -11.188 31.641 18.422 1 83.31 76 GLU A C 1
ATOM 636 O O . GLU A 1 76 ? -10.086 31.719 18.969 1 83.31 76 GLU A O 1
ATOM 641 N N . GLU A 1 77 ? -12.25 31.172 18.938 1 84.69 77 GLU A N 1
ATOM 642 C CA . GLU A 1 77 ? -12.156 30.531 20.25 1 84.69 77 GLU A CA 1
ATOM 643 C C . GLU A 1 77 ? -11.227 29.328 20.203 1 84.69 77 GLU A C 1
ATOM 645 O O . GLU A 1 77 ? -10.422 29.109 21.125 1 84.69 77 GLU A O 1
ATOM 650 N N . PHE A 1 78 ? -11.406 28.547 19.281 1 83.5 78 PHE A N 1
ATOM 651 C CA . PHE A 1 78 ? -10.578 27.359 19.094 1 83.5 78 PHE A CA 1
ATOM 652 C C . PHE A 1 78 ? -9.109 27.734 19 1 83.5 78 PHE A C 1
ATOM 654 O O . PHE A 1 78 ? -8.266 27.156 19.688 1 83.5 78 PHE A O 1
ATOM 661 N N . ILE A 1 79 ? -8.789 28.734 18.172 1 77.25 79 ILE A N 1
ATOM 662 C CA . ILE A 1 79 ? -7.414 29.188 17.953 1 77.25 79 ILE A CA 1
ATOM 663 C C . ILE A 1 79 ? -6.848 29.781 19.25 1 77.25 79 ILE A C 1
ATOM 665 O O . ILE A 1 79 ? -5.719 29.469 19.625 1 77.25 79 ILE A O 1
ATOM 669 N N . HIS A 1 80 ? -7.664 30.562 19.875 1 80.62 80 HIS A N 1
ATOM 670 C CA . HIS A 1 80 ? -7.238 31.188 21.109 1 80.62 80 HIS A CA 1
ATOM 671 C C . HIS A 1 80 ? -6.922 30.141 22.172 1 80.62 80 HIS A C 1
ATOM 673 O O . HIS A 1 80 ? -5.93 30.266 22.891 1 80.62 80 HIS A O 1
ATOM 679 N N . PHE A 1 81 ? -7.719 29.219 22.234 1 82.69 81 PHE A N 1
ATOM 680 C CA . PHE A 1 81 ? -7.531 28.141 23.203 1 82.69 81 PHE A CA 1
ATOM 681 C C . PHE A 1 81 ? -6.223 27.406 22.953 1 82.69 81 PHE A C 1
ATOM 683 O O . PHE A 1 81 ? -5.414 27.234 23.859 1 82.69 81 PHE A O 1
ATOM 690 N N . HIS A 1 82 ? -5.922 27.016 21.766 1 78.62 82 HIS A N 1
ATOM 691 C CA . HIS A 1 82 ? -4.781 26.172 21.438 1 78.62 82 HIS A CA 1
ATOM 692 C C . HIS A 1 82 ? -3.484 26.984 21.422 1 78.62 82 HIS A C 1
ATOM 694 O O . HIS A 1 82 ? -2.416 26.438 21.734 1 78.62 82 HIS A O 1
ATOM 700 N N . MET A 1 83 ? -3.551 28.281 21.172 1 76.31 83 MET A N 1
ATOM 701 C CA . MET A 1 83 ? -2.342 29.094 21.047 1 76.31 83 MET A CA 1
ATOM 702 C C . MET A 1 83 ? -1.94 29.688 22.391 1 76.31 83 MET A C 1
ATOM 704 O O . MET A 1 83 ? -0.751 29.812 22.688 1 76.31 83 MET A O 1
ATOM 708 N N . TYR A 1 84 ? -3.008 30.016 23.172 1 77.06 84 TYR A N 1
ATOM 709 C CA . TYR A 1 84 ? -2.65 30.875 24.297 1 77.06 84 TYR A CA 1
ATOM 710 C C . TYR A 1 84 ? -3.08 30.281 25.625 1 77.06 84 TYR A C 1
ATOM 712 O O . TYR A 1 84 ? -2.555 30.641 26.672 1 77.06 84 TYR A O 1
ATOM 720 N N . GLU A 1 85 ? -4 29.391 25.578 1 81 85 GLU A N 1
ATOM 721 C CA . GLU A 1 85 ? -4.586 28.984 26.844 1 81 85 GLU A CA 1
ATOM 722 C C . GLU A 1 85 ? -4.078 27.609 27.266 1 81 85 GLU A C 1
ATOM 724 O O . GLU A 1 85 ? -3.832 27.359 28.453 1 81 85 GLU A O 1
ATOM 729 N N . ILE A 1 86 ? -3.838 26.719 26.359 1 79.94 86 ILE A N 1
ATOM 730 C CA . ILE A 1 86 ? -3.654 25.297 26.625 1 79.94 86 ILE A CA 1
ATOM 731 C C . ILE A 1 86 ? -2.424 25.094 27.516 1 79.94 86 ILE A C 1
ATOM 733 O O . ILE A 1 86 ? -2.408 24.203 28.375 1 79.94 86 ILE A O 1
ATOM 737 N N . ASP A 1 87 ? -1.364 25.875 27.359 1 76.38 87 ASP A N 1
ATOM 738 C CA . ASP A 1 87 ? -0.107 25.672 28.062 1 76.38 87 ASP A CA 1
ATOM 739 C C . ASP A 1 87 ? -0.234 26.094 29.531 1 76.38 87 ASP A C 1
ATOM 741 O O . ASP A 1 87 ? 0.618 25.766 30.359 1 76.38 87 ASP A O 1
ATOM 745 N N . HIS A 1 88 ? -1.271 26.75 29.797 1 82.44 88 HIS A N 1
ATOM 746 C CA . HIS A 1 88 ? -1.431 27.281 31.156 1 82.44 88 HIS A CA 1
ATOM 747 C C . HIS A 1 88 ? -2.506 26.516 31.922 1 82.44 88 HIS A C 1
ATOM 749 O O . HIS A 1 88 ? -2.84 26.875 33.062 1 82.44 88 HIS A O 1
ATOM 755 N N . LEU A 1 89 ? -2.988 25.562 31.312 1 86.31 89 LEU A N 1
ATOM 756 C CA . LEU A 1 89 ? -4.082 24.812 31.922 1 86.31 89 LEU A CA 1
ATOM 757 C C . LEU A 1 89 ? -3.605 23.453 32.406 1 86.31 89 LEU A C 1
ATOM 759 O O . LEU A 1 89 ? -2.6 22.938 31.906 1 86.31 89 LEU A O 1
ATOM 763 N N . SER A 1 90 ? -4.258 23 33.406 1 86 90 SER A N 1
ATOM 764 C CA . SER A 1 90 ? -4.016 21.625 33.844 1 86 90 SER A CA 1
ATOM 765 C C . SER A 1 90 ? -4.559 20.609 32.844 1 86 90 SER A C 1
ATOM 767 O O . SER A 1 90 ? -5.359 20.953 31.984 1 86 90 SER A O 1
ATOM 769 N N . TYR A 1 91 ? -4.109 19.328 32.969 1 80.56 91 TYR A N 1
ATOM 770 C CA . TYR A 1 91 ? -4.531 18.266 32.062 1 80.56 91 TYR A CA 1
ATOM 771 C C . TYR A 1 91 ? -6.039 18.078 32.094 1 80.56 91 TYR A C 1
ATOM 773 O O . TYR A 1 91 ? -6.676 17.844 31.078 1 80.56 91 TYR A O 1
ATOM 781 N N . LEU A 1 92 ? -6.516 18.188 33.281 1 83.44 92 LEU A N 1
ATOM 782 C CA . LEU A 1 92 ? -7.953 18 33.469 1 83.44 92 LEU A CA 1
ATOM 783 C C . LEU A 1 92 ? -8.727 19.141 32.781 1 83.44 92 LEU A C 1
ATOM 785 O O . LEU A 1 92 ? -9.766 18.906 32.188 1 83.44 92 LEU A O 1
ATOM 789 N N . GLN A 1 93 ? -8.203 20.359 32.906 1 86.88 93 GLN A N 1
ATOM 790 C CA . GLN A 1 93 ? -8.828 21.516 32.281 1 86.88 93 GLN A CA 1
ATOM 791 C C . GLN A 1 93 ? -8.758 21.438 30.766 1 86.88 93 GLN A C 1
ATOM 793 O O . GLN A 1 93 ? -9.719 21.781 30.062 1 86.88 93 GLN A O 1
ATOM 798 N N . ILE A 1 94 ? -7.676 20.984 30.344 1 84.62 94 ILE A N 1
ATOM 799 C CA . ILE A 1 94 ? -7.492 20.812 28.906 1 84.62 94 ILE A CA 1
ATOM 800 C C . ILE A 1 94 ? -8.5 19.797 28.375 1 84.62 94 ILE A C 1
ATOM 802 O O . ILE A 1 94 ? -9.125 20.016 27.344 1 84.62 94 ILE A O 1
ATOM 806 N N . HIS A 1 95 ? -8.664 18.75 29.109 1 81.12 95 HIS A N 1
ATOM 807 C CA . HIS A 1 95 ? -9.578 17.703 28.703 1 81.12 95 HIS A CA 1
ATOM 808 C C . HIS A 1 95 ? -11.016 18.203 28.672 1 81.12 95 HIS A C 1
ATOM 810 O O . HIS A 1 95 ? -11.734 17.984 27.688 1 81.12 95 HIS A O 1
ATOM 816 N N . TRP A 1 96 ? -11.406 18.922 29.703 1 83.69 96 TRP A N 1
ATOM 817 C CA . TRP A 1 96 ? -12.781 19.391 29.797 1 83.69 96 TRP A CA 1
ATOM 818 C C . TRP A 1 96 ? -13.07 20.453 28.75 1 83.69 96 TRP A C 1
ATOM 820 O O . TRP A 1 96 ? -14.094 20.406 28.062 1 83.69 96 TRP A O 1
ATOM 830 N N . LYS A 1 97 ? -12.219 21.375 28.656 1 86 97 LYS A N 1
ATOM 831 C CA . LYS A 1 97 ? -12.406 22.422 27.656 1 86 97 LYS A CA 1
ATOM 832 C C . LYS A 1 97 ? -12.352 21.844 26.25 1 86 97 LYS A C 1
ATOM 834 O O . LYS A 1 97 ? -13.125 22.25 25.375 1 86 97 LYS A O 1
ATOM 839 N N . GLY A 1 98 ? -11.453 20.969 26.094 1 83.62 98 GLY A N 1
ATOM 840 C CA . GLY A 1 98 ? -11.375 20.297 24.812 1 83.62 98 GLY A CA 1
ATOM 841 C C . GLY A 1 98 ? -12.641 19.547 24.453 1 83.62 98 GLY A C 1
ATOM 842 O O . GLY A 1 98 ? -13.102 19.578 23.312 1 83.62 98 GLY A O 1
ATOM 843 N N . TYR A 1 99 ? -13.156 18.875 25.406 1 82.31 99 TYR A N 1
ATOM 844 C CA . TYR A 1 99 ? -14.398 18.141 25.234 1 82.31 99 TYR A CA 1
ATOM 845 C C . TYR A 1 99 ? -15.531 19.078 24.812 1 82.31 99 TYR A C 1
ATOM 847 O O . TYR A 1 99 ? -16.297 18.75 23.891 1 82.31 99 TYR A O 1
ATOM 855 N N . HIS A 1 100 ? -15.617 20.172 25.453 1 85.94 100 HIS A N 1
ATOM 856 C CA . HIS A 1 100 ? -16.672 21.125 25.156 1 85.94 100 HIS A CA 1
ATOM 857 C C . HIS A 1 100 ? -16.5 21.719 23.75 1 85.94 100 HIS A C 1
ATOM 859 O O . HIS A 1 100 ? -17.484 21.938 23.047 1 85.94 100 HIS A O 1
ATOM 865 N N . ILE A 1 101 ? -15.328 21.953 23.453 1 87.56 101 ILE A N 1
ATOM 866 C CA . ILE A 1 101 ? -15.039 22.516 22.141 1 87.56 101 ILE A CA 1
ATOM 867 C C . ILE A 1 101 ? -15.414 21.5 21.062 1 87.56 101 ILE A C 1
ATOM 869 O O . ILE A 1 101 ? -16.062 21.844 20.062 1 87.56 101 ILE A O 1
ATOM 873 N N . VAL A 1 102 ? -15.109 20.281 21.281 1 85.94 102 VAL A N 1
ATOM 874 C CA . VAL A 1 102 ? -15.383 19.234 20.297 1 85.94 102 VAL A CA 1
ATOM 875 C C . VAL A 1 102 ? -16.891 19 20.203 1 85.94 102 VAL A C 1
ATOM 877 O O . VAL A 1 102 ? -17.406 18.781 19.109 1 85.94 102 VAL A O 1
ATOM 880 N N . LYS A 1 103 ? -17.516 19 21.266 1 87.69 103 LYS A N 1
ATOM 881 C CA . LYS A 1 103 ? -18.953 18.812 21.281 1 87.69 103 LYS A CA 1
ATOM 882 C C . LYS A 1 103 ? -19.656 19.938 20.531 1 87.69 103 LYS A C 1
ATOM 884 O O . LYS A 1 103 ? -20.625 19.703 19.797 1 87.69 103 LYS A O 1
ATOM 889 N N . ARG A 1 104 ? -19.234 21.109 20.766 1 89.5 104 ARG A N 1
ATOM 890 C CA . ARG A 1 104 ? -19.797 22.266 20.047 1 89.5 104 ARG A CA 1
ATOM 891 C C . ARG A 1 104 ? -19.531 22.156 18.562 1 89.5 104 ARG A C 1
ATOM 893 O O . ARG A 1 104 ? -20.406 22.469 17.734 1 89.5 104 ARG A O 1
ATOM 900 N N . ASP A 1 105 ? -18.359 21.781 18.25 1 91.19 105 ASP A N 1
ATOM 901 C CA . ASP A 1 105 ? -18 21.578 16.844 1 91.19 105 ASP A CA 1
ATOM 902 C C . ASP A 1 105 ? -18.922 20.562 16.188 1 91.19 105 ASP A C 1
ATOM 904 O O . ASP A 1 105 ? -19.375 20.75 15.055 1 91.19 105 ASP A O 1
ATOM 908 N N . LEU A 1 106 ? -19.156 19.484 16.891 1 91.69 106 LEU A N 1
ATOM 909 C CA . LEU A 1 106 ? -20.016 18.422 16.375 1 91.69 106 LEU A CA 1
ATOM 910 C C . LEU A 1 106 ? -21.453 18.938 16.188 1 91.69 106 LEU A C 1
ATOM 912 O O . LEU A 1 106 ? -22.109 18.578 15.211 1 91.69 106 LEU A O 1
ATOM 916 N N . LYS A 1 107 ? -21.875 19.719 17.094 1 92.62 107 LYS A N 1
ATOM 917 C CA . LYS A 1 107 ? -23.203 20.297 16.984 1 92.62 107 LYS A CA 1
ATOM 918 C C . LYS A 1 107 ? -23.328 21.188 15.734 1 92.62 107 LYS A C 1
ATOM 920 O O . LYS A 1 107 ? -24.312 21.109 15.016 1 92.62 107 LYS A O 1
ATOM 925 N N . PHE A 1 108 ? -22.344 22.016 15.523 1 94.25 108 PHE A N 1
ATOM 926 C CA . PHE A 1 108 ? -22.312 22.844 14.32 1 94.25 108 PHE A CA 1
ATOM 927 C C . PHE A 1 108 ? -22.312 21.969 13.07 1 94.25 108 PHE A C 1
ATOM 929 O O . PHE A 1 108 ? -23.016 22.266 12.102 1 94.25 108 PHE A O 1
ATOM 936 N N . SER A 1 109 ? -21.531 20.922 13.094 1 94.62 109 SER A N 1
ATOM 937 C CA . SER A 1 109 ? -21.422 20.016 11.953 1 94.62 109 SER A CA 1
ATOM 938 C C . SER A 1 109 ? -22.766 19.375 11.633 1 94.62 109 SER A C 1
ATOM 940 O O . SER A 1 109 ? -23.141 19.266 10.469 1 94.62 109 SER A O 1
ATOM 942 N N . ILE A 1 110 ? -23.438 18.969 12.656 1 95.81 110 ILE A N 1
ATOM 943 C CA . ILE A 1 110 ? -24.75 18.344 12.477 1 95.81 110 ILE A CA 1
ATOM 944 C C . ILE A 1 110 ? -25.734 19.359 11.898 1 95.81 110 ILE A C 1
ATOM 946 O O . ILE A 1 110 ? -26.547 19.016 11.039 1 95.81 110 ILE A O 1
ATOM 950 N N . GLN A 1 111 ? -25.641 20.594 12.344 1 96.25 111 GLN A N 1
ATOM 951 C CA . GLN A 1 111 ? -26.5 21.641 11.82 1 96.25 111 GLN A CA 1
ATOM 952 C C . GLN A 1 111 ? -26.219 21.891 10.344 1 96.25 111 GLN A C 1
ATOM 954 O O . GLN A 1 111 ? -27.141 22.172 9.57 1 96.25 111 GLN A O 1
ATOM 959 N N . ILE A 1 112 ? -25.031 21.844 10 1 96.62 112 ILE A N 1
ATOM 960 C CA . ILE A 1 112 ? -24.656 22 8.602 1 96.62 112 ILE A CA 1
ATOM 961 C C . ILE A 1 112 ? -25.203 20.844 7.781 1 96.62 112 ILE A C 1
ATOM 963 O O . ILE A 1 112 ? -25.781 21.047 6.707 1 96.62 112 ILE A O 1
ATOM 967 N N . CYS A 1 113 ? -25.031 19.609 8.289 1 97.56 113 CYS A N 1
ATOM 968 C CA . CYS A 1 113 ? -25.594 18.438 7.633 1 97.56 113 CYS A CA 1
ATOM 969 C C . CYS A 1 113 ? -27.094 18.578 7.43 1 97.56 113 CYS A C 1
ATOM 971 O O . CYS A 1 113 ? -27.609 18.297 6.344 1 97.56 113 CYS A O 1
ATOM 973 N N . ASP A 1 114 ? -27.703 19.078 8.484 1 97 114 ASP A N 1
ATOM 974 C CA . ASP A 1 114 ? -29.156 19.234 8.477 1 97 114 ASP A CA 1
ATOM 975 C C . ASP A 1 114 ? -29.594 20.219 7.402 1 97 114 ASP A C 1
ATOM 977 O O . ASP A 1 114 ? -30.609 20.031 6.746 1 97 114 ASP A O 1
ATOM 981 N N . GLY A 1 115 ? -28.844 21.281 7.281 1 97.38 115 GLY A N 1
ATOM 982 C CA . GLY A 1 115 ? -29.141 22.312 6.297 1 97.38 115 GLY A CA 1
ATOM 983 C C . GLY A 1 115 ? -29.188 21.781 4.875 1 97.38 115 GLY A C 1
ATOM 984 O O . GLY A 1 115 ? -29.953 22.281 4.047 1 97.38 115 GLY A O 1
ATOM 985 N N . LEU A 1 116 ? -28.484 20.75 4.602 1 98 116 LEU A N 1
ATOM 986 C CA . LEU A 1 116 ? -28.438 20.188 3.26 1 98 116 LEU A CA 1
ATOM 987 C C . LEU A 1 116 ? -29.391 18.984 3.152 1 98 116 LEU A C 1
ATOM 989 O O . LEU A 1 116 ? -30.281 18.969 2.309 1 98 116 LEU A O 1
ATOM 993 N N . LEU A 1 117 ? -29.281 17.984 4.031 1 98 117 LEU A N 1
ATOM 994 C CA . LEU A 1 117 ? -29.922 16.688 3.91 1 98 117 LEU A CA 1
ATOM 995 C C . LEU A 1 117 ? -31.422 16.797 4.148 1 98 117 LEU A C 1
ATOM 997 O O . LEU A 1 117 ? -32.188 15.961 3.676 1 98 117 LEU A O 1
ATOM 1001 N N . ARG A 1 118 ? -31.812 17.859 4.812 1 96.69 118 ARG A N 1
ATOM 1002 C CA . ARG A 1 118 ? -33.25 18.047 5.062 1 96.69 118 ARG A CA 1
ATOM 1003 C C . ARG A 1 118 ? -33.844 19.078 4.113 1 96.69 118 ARG A C 1
ATOM 1005 O O . ARG A 1 118 ? -35.031 19.328 4.145 1 96.69 118 ARG A O 1
ATOM 1012 N N . SER A 1 119 ? -33 19.641 3.262 1 97.25 119 SER A N 1
ATOM 1013 C CA . SER A 1 119 ? -33.5 20.531 2.215 1 97.25 119 SER A CA 1
ATOM 1014 C C . SER A 1 119 ? -33.938 19.75 0.979 1 97.25 119 SER A C 1
ATOM 1016 O O . SER A 1 119 ? -33.094 19.453 0.11 1 97.25 119 SER A O 1
ATOM 1018 N N . GLU A 1 120 ? -35.219 19.578 0.789 1 96 120 GLU A N 1
ATOM 1019 C CA . GLU A 1 120 ? -35.719 18.812 -0.349 1 96 120 GLU A CA 1
ATOM 1020 C C . GLU A 1 120 ? -35.375 19.5 -1.668 1 96 120 GLU A C 1
ATOM 1022 O O . GLU A 1 120 ? -35.094 18.844 -2.664 1 96 120 GLU A O 1
ATOM 1027 N N . THR A 1 121 ? -35.438 20.766 -1.6 1 96.56 121 THR A N 1
ATOM 1028 C CA . THR A 1 121 ? -35.188 21.547 -2.809 1 96.56 121 THR A CA 1
ATOM 1029 C C . THR A 1 121 ? -33.75 21.312 -3.301 1 96.56 121 THR A C 1
ATOM 1031 O O . THR A 1 121 ? -33.531 21.016 -4.477 1 96.56 121 THR A O 1
ATOM 1034 N N . VAL A 1 122 ? -32.812 21.453 -2.426 1 97.69 122 VAL A N 1
ATOM 1035 C CA . VAL A 1 122 ? -31.422 21.312 -2.818 1 97.69 122 VAL A CA 1
ATOM 1036 C C . VAL A 1 122 ? -31.125 19.859 -3.176 1 97.69 122 VAL A C 1
ATOM 1038 O O . VAL A 1 122 ? -30.5 19.578 -4.199 1 97.69 122 VAL A O 1
ATOM 1041 N N . MET A 1 123 ? -31.578 18.922 -2.385 1 97.94 123 MET A N 1
ATOM 1042 C CA . MET A 1 123 ? -31.297 17.5 -2.625 1 97.94 123 MET A CA 1
ATOM 1043 C C . MET A 1 123 ? -31.922 17.047 -3.938 1 97.94 123 MET A C 1
ATOM 1045 O O . MET A 1 123 ? -31.344 16.203 -4.637 1 97.94 123 MET A O 1
ATOM 1049 N N . ARG A 1 124 ? -33.062 17.562 -4.242 1 97.62 124 ARG A N 1
ATOM 1050 C CA . ARG A 1 124 ? -33.719 17.234 -5.516 1 97.62 124 ARG A CA 1
ATOM 1051 C C . ARG A 1 124 ? -32.844 17.703 -6.688 1 97.62 124 ARG A C 1
ATOM 1053 O O . ARG A 1 124 ? -32.688 16.984 -7.668 1 97.62 124 ARG A O 1
ATOM 1060 N N . ARG A 1 125 ? -32.375 18.906 -6.566 1 97.44 125 ARG A N 1
ATOM 1061 C CA . ARG A 1 125 ? -31.484 19.438 -7.598 1 97.44 125 ARG A CA 1
ATOM 1062 C C . ARG A 1 125 ? -30.25 18.547 -7.773 1 97.44 125 ARG A C 1
ATOM 1064 O O . ARG A 1 125 ? -29.812 18.297 -8.898 1 97.44 125 ARG A O 1
ATOM 1071 N N . LEU A 1 126 ? -29.719 18.109 -6.68 1 98.19 126 LEU A N 1
ATOM 1072 C CA . LEU A 1 126 ? -28.531 17.266 -6.734 1 98.19 126 LEU A CA 1
ATOM 1073 C C . LEU A 1 126 ? -28.859 15.93 -7.395 1 98.19 126 LEU A C 1
ATOM 1075 O O . LEU A 1 126 ? -28.078 15.414 -8.195 1 98.19 126 LEU A O 1
ATOM 1079 N N . ARG A 1 127 ? -29.984 15.352 -7.094 1 97.94 127 ARG A N 1
ATOM 1080 C CA . ARG A 1 127 ? -30.406 14.094 -7.699 1 97.94 127 ARG A CA 1
ATOM 1081 C C . ARG A 1 127 ? -30.609 14.242 -9.203 1 97.94 127 ARG A C 1
ATOM 1083 O O . ARG A 1 127 ? -30.203 13.367 -9.977 1 97.94 127 ARG A O 1
ATOM 1090 N N . GLU A 1 128 ? -31.125 15.344 -9.578 1 97.62 128 GLU A N 1
ATOM 1091 C CA . GLU A 1 128 ? -31.469 15.578 -10.977 1 97.62 128 GLU A CA 1
ATOM 1092 C C . GLU A 1 128 ? -30.203 15.852 -11.805 1 97.62 128 GLU A C 1
ATOM 1094 O O . GLU A 1 128 ? -30.172 15.57 -13.008 1 97.62 128 GLU A O 1
ATOM 1099 N N . ALA A 1 129 ? -29.203 16.328 -11.156 1 96.81 129 ALA A N 1
ATOM 1100 C CA . ALA A 1 129 ? -27.984 16.703 -11.859 1 96.81 129 ALA A CA 1
ATOM 1101 C C . ALA A 1 129 ? -27.203 15.461 -12.297 1 96.81 129 ALA A C 1
ATOM 1103 O O . ALA A 1 129 ? -26.391 15.523 -13.211 1 96.81 129 ALA A O 1
ATOM 1104 N N . LYS A 1 130 ? -27.406 14.375 -11.672 1 96.38 130 LYS A N 1
ATOM 1105 C CA . LYS A 1 130 ? -26.812 13.086 -12.023 1 96.38 130 LYS A CA 1
ATOM 1106 C C . LYS A 1 130 ? -25.281 13.148 -11.977 1 96.38 130 LYS A C 1
ATOM 1108 O O . LYS A 1 130 ? -24.625 12.805 -12.961 1 96.38 130 LYS A O 1
ATOM 1113 N N . TYR A 1 131 ? -24.75 13.508 -10.875 1 97.81 131 TYR A N 1
ATOM 1114 C CA . TYR A 1 131 ? -23.312 13.523 -10.648 1 97.81 131 TYR A CA 1
ATOM 1115 C C . TYR A 1 131 ? -22.734 12.109 -10.719 1 97.81 131 TYR A C 1
ATOM 1117 O O . TYR A 1 131 ? -23.453 11.133 -10.531 1 97.81 131 TYR A O 1
ATOM 1125 N N . ASP A 1 132 ? -21.438 12.055 -11.023 1 97.56 132 ASP A N 1
ATOM 1126 C CA . ASP A 1 132 ? -20.812 10.758 -11.211 1 97.56 132 ASP A CA 1
ATOM 1127 C C . ASP A 1 132 ? -19.984 10.359 -9.984 1 97.56 132 ASP A C 1
ATOM 1129 O O . ASP A 1 132 ? -19.719 9.172 -9.773 1 97.56 132 ASP A O 1
ATOM 1133 N N . VAL A 1 133 ? -19.562 11.336 -9.203 1 98.19 133 VAL A N 1
ATOM 1134 C CA . VAL A 1 133 ? -18.688 11.055 -8.07 1 98.19 133 VAL A CA 1
ATOM 1135 C C . VAL A 1 133 ? -18.75 12.211 -7.07 1 98.19 133 VAL A C 1
ATOM 1137 O O . VAL A 1 133 ? -18.984 13.359 -7.453 1 98.19 133 VAL A O 1
ATOM 1140 N N . LEU A 1 134 ? -18.641 11.914 -5.793 1 98.62 134 LEU A N 1
ATOM 1141 C CA . LEU A 1 134 ? -18.5 12.906 -4.734 1 98.62 134 LEU A CA 1
ATOM 1142 C C . LEU A 1 134 ? -17.094 12.891 -4.145 1 98.62 134 LEU A C 1
ATOM 1144 O O . LEU A 1 134 ? -16.609 11.836 -3.723 1 98.62 134 LEU A O 1
ATOM 1148 N N . LEU A 1 135 ? -16.391 13.984 -4.242 1 98.62 135 LEU A N 1
ATOM 1149 C CA . LEU A 1 135 ? -15.086 14.18 -3.615 1 98.62 135 LEU A CA 1
ATOM 1150 C C . LEU A 1 135 ? -15.219 14.984 -2.324 1 98.62 135 LEU A C 1
ATOM 1152 O O . LEU A 1 135 ? -15.812 16.062 -2.318 1 98.62 135 LEU A O 1
ATOM 1156 N N . SER A 1 136 ? -14.594 14.414 -1.195 1 98.12 136 SER A N 1
ATOM 1157 C CA . SER A 1 136 ? -14.852 15.055 0.091 1 98.12 136 SER A CA 1
ATOM 1158 C C . SER A 1 136 ? -13.609 15.039 0.976 1 98.12 136 SER A C 1
ATOM 1160 O O . SER A 1 136 ? -12.867 14.055 0.998 1 98.12 136 SER A O 1
ATOM 1162 N N . ASP A 1 137 ? -13.344 16.156 1.602 1 96.62 137 ASP A N 1
ATOM 1163 C CA . ASP A 1 137 ? -12.547 16.172 2.824 1 96.62 137 ASP A CA 1
ATOM 1164 C C . ASP A 1 137 ? -13.414 15.883 4.047 1 96.62 137 ASP A C 1
ATOM 1166 O O . ASP A 1 137 ? -14.344 16.641 4.344 1 96.62 137 ASP A O 1
ATOM 1170 N N . PRO A 1 138 ? -13.133 14.906 4.789 1 95.56 138 PRO A N 1
ATOM 1171 C CA . PRO A 1 138 ? -14.062 14.469 5.836 1 95.56 138 PRO A CA 1
ATOM 1172 C C . PRO A 1 138 ? -13.977 15.32 7.094 1 95.56 138 PRO A C 1
ATOM 1174 O O . PRO A 1 138 ? -14.508 14.945 8.141 1 95.56 138 PRO A O 1
ATOM 1177 N N . ILE A 1 139 ? -13.273 16.422 7.008 1 92.44 139 ILE A N 1
ATOM 1178 C CA . ILE A 1 139 ? -13.25 17.328 8.156 1 92.44 139 ILE A CA 1
ATOM 1179 C C . ILE A 1 139 ? -14.672 17.719 8.531 1 92.44 139 ILE A C 1
ATOM 1181 O O . ILE A 1 139 ? -14.969 17.953 9.703 1 92.44 139 ILE A O 1
ATOM 1185 N N . TYR A 1 140 ? -15.547 17.875 7.551 1 94.25 140 TYR A N 1
ATOM 1186 C CA . TYR A 1 140 ? -16.984 18 7.781 1 94.25 140 TYR A CA 1
ATOM 1187 C C . TYR A 1 140 ? -17.703 16.703 7.434 1 94.25 140 TYR A C 1
ATOM 1189 O O . TYR A 1 140 ? -17.516 16.156 6.348 1 94.25 140 TYR A O 1
ATOM 1197 N N . PRO A 1 141 ? -18.547 16.266 8.312 1 96.5 141 PRO A N 1
ATOM 1198 C CA . PRO A 1 141 ? -19.203 14.969 8.109 1 96.5 141 PRO A CA 1
ATOM 1199 C C . PRO A 1 141 ? -20.375 15.055 7.125 1 96.5 141 PRO A C 1
ATOM 1201 O O . PRO A 1 141 ? -20.656 16.125 6.59 1 96.5 141 PRO A O 1
ATOM 1204 N N . CYS A 1 142 ? -20.984 13.93 6.754 1 98 142 CYS A N 1
ATOM 1205 C CA . CYS A 1 142 ? -22.281 13.711 6.113 1 98 142 CYS A CA 1
ATOM 1206 C C . CYS A 1 142 ? -22.125 13.609 4.598 1 98 142 CYS A C 1
ATOM 1208 O O . CYS A 1 142 ? -23.094 13.312 3.891 1 98 142 CYS A O 1
ATOM 1210 N N . SER A 1 143 ? -20.891 13.852 4.027 1 98.56 143 SER A N 1
ATOM 1211 C CA . SER A 1 143 ? -20.703 13.625 2.6 1 98.56 143 SER A CA 1
ATOM 1212 C C . SER A 1 143 ? -21.062 12.195 2.215 1 98.56 143 SER A C 1
ATOM 1214 O O . SER A 1 143 ? -21.562 11.953 1.118 1 98.56 143 SER A O 1
ATOM 1216 N N . ASP A 1 144 ? -20.75 11.258 3.092 1 98.5 144 ASP A N 1
ATOM 1217 C CA . ASP A 1 144 ? -21.031 9.844 2.863 1 98.5 144 ASP A CA 1
ATOM 1218 C C . ASP A 1 144 ? -22.531 9.594 2.758 1 98.5 144 ASP A C 1
ATOM 1220 O O . ASP A 1 144 ? -22.984 8.828 1.901 1 98.5 144 ASP A O 1
ATOM 1224 N N . LEU A 1 145 ? -23.359 10.258 3.572 1 98.44 145 LEU A N 1
ATOM 1225 C CA . LEU A 1 145 ? -24.812 10.148 3.475 1 98.44 145 LEU A CA 1
ATOM 1226 C C . LEU A 1 145 ? -25.297 10.688 2.137 1 98.44 145 LEU A C 1
ATOM 1228 O O . LEU A 1 145 ? -26.203 10.117 1.526 1 98.44 145 LEU A O 1
ATOM 1232 N N . VAL A 1 146 ? -24.719 11.797 1.704 1 98.44 146 VAL A N 1
ATOM 1233 C CA . VAL A 1 146 ? -25.109 12.414 0.443 1 98.44 146 VAL A CA 1
ATOM 1234 C C . VAL A 1 146 ? -24.75 11.492 -0.719 1 98.44 146 VAL A C 1
ATOM 1236 O O . VAL A 1 146 ? -25.547 11.297 -1.638 1 98.44 146 VAL A O 1
ATOM 1239 N N . ALA A 1 147 ? -23.547 10.984 -0.73 1 98.44 147 ALA A N 1
ATOM 1240 C CA . ALA A 1 147 ? -23.125 10.047 -1.769 1 98.44 147 ALA A CA 1
ATOM 1241 C C . ALA A 1 147 ? -24.078 8.852 -1.84 1 98.44 147 ALA A C 1
ATOM 1243 O O . ALA A 1 147 ? -24.422 8.398 -2.93 1 98.44 147 ALA A O 1
ATOM 1244 N N . GLU A 1 148 ? -24.422 8.328 -0.674 1 97.56 148 GLU A N 1
ATOM 1245 C CA . GLU A 1 148 ? -25.344 7.203 -0.616 1 97.56 148 GLU A CA 1
ATOM 1246 C C . GLU A 1 148 ? -26.703 7.574 -1.214 1 97.56 148 GLU A C 1
ATOM 1248 O O . GLU A 1 148 ? -27.281 6.801 -1.98 1 97.56 148 GLU A O 1
ATOM 1253 N N . ASP A 1 149 ? -27.203 8.727 -0.827 1 97.38 149 ASP A N 1
ATOM 1254 C CA . ASP A 1 149 ? -28.484 9.188 -1.324 1 97.38 149 ASP A CA 1
ATOM 1255 C C . ASP A 1 149 ? -28.469 9.344 -2.844 1 97.38 149 ASP A C 1
ATOM 1257 O O . ASP A 1 149 ? -29.438 9.008 -3.521 1 97.38 149 ASP A O 1
ATOM 1261 N N . LEU A 1 150 ? -27.391 9.867 -3.35 1 97.88 150 LEU A N 1
ATOM 1262 C CA . LEU A 1 150 ? -27.266 10.102 -4.785 1 97.88 150 LEU A CA 1
ATOM 1263 C C . LEU A 1 150 ? -26.906 8.812 -5.516 1 97.88 150 LEU A C 1
ATOM 1265 O O . LEU A 1 150 ? -27.031 8.734 -6.738 1 97.88 150 LEU A O 1
ATOM 1269 N N . GLY A 1 151 ? -26.453 7.797 -4.832 1 97.25 151 GLY A N 1
ATOM 1270 C CA . GLY A 1 151 ? -26.047 6.531 -5.438 1 97.25 151 GLY A CA 1
ATOM 1271 C C . GLY A 1 151 ? -24.781 6.633 -6.25 1 97.25 151 GLY A C 1
ATOM 1272 O O . GLY A 1 151 ? -24.688 6.059 -7.336 1 97.25 151 GLY A O 1
ATOM 1273 N N . ILE A 1 152 ? -23.859 7.445 -5.82 1 97.88 152 ILE A N 1
ATOM 1274 C CA . ILE A 1 152 ? -22.625 7.648 -6.57 1 97.88 152 ILE A CA 1
ATOM 1275 C C . ILE A 1 152 ? -21.422 7.293 -5.695 1 97.88 152 ILE A C 1
ATOM 1277 O O . ILE A 1 152 ? -21.531 7.262 -4.465 1 97.88 152 ILE A O 1
ATOM 1281 N N . PRO A 1 153 ? -20.234 7.012 -6.273 1 98.12 153 PRO A N 1
ATOM 1282 C CA . PRO A 1 153 ? -19.016 6.699 -5.5 1 98.12 153 PRO A CA 1
ATOM 1283 C C . PRO A 1 153 ? -18.531 7.891 -4.68 1 98.12 153 PRO A C 1
ATOM 1285 O O . PRO A 1 153 ? -18.766 9.039 -5.047 1 98.12 153 PRO A O 1
ATOM 1288 N N . LEU A 1 154 ? -17.875 7.551 -3.592 1 98.62 154 LEU A N 1
ATOM 1289 C CA . LEU A 1 154 ? -17.312 8.547 -2.682 1 98.62 154 LEU A CA 1
ATOM 1290 C C . LEU A 1 154 ? -15.797 8.414 -2.59 1 98.62 154 LEU A C 1
ATOM 1292 O O . LEU A 1 154 ? -15.281 7.32 -2.357 1 98.62 154 LEU A O 1
ATOM 1296 N N . VAL A 1 155 ? -15.086 9.477 -2.807 1 98.69 155 VAL A N 1
ATOM 1297 C CA . VAL A 1 155 ? -13.633 9.555 -2.645 1 98.69 155 VAL A CA 1
ATOM 1298 C C . VAL A 1 155 ? -13.289 10.562 -1.553 1 98.69 155 VAL A C 1
ATOM 1300 O O . VAL A 1 155 ? -13.68 11.727 -1.63 1 98.69 155 VAL A O 1
ATOM 1303 N N . TYR A 1 156 ? -12.594 10.133 -0.544 1 98.5 156 TYR A N 1
ATOM 1304 C CA . TYR A 1 156 ? -12.102 11.039 0.488 1 98.5 156 TYR A CA 1
ATOM 1305 C C . TYR A 1 156 ? -10.711 11.562 0.142 1 98.5 156 TYR A C 1
ATOM 1307 O O . TYR A 1 156 ? -9.867 10.812 -0.365 1 98.5 156 TYR A O 1
ATOM 1315 N N . THR A 1 157 ? -10.484 12.82 0.36 1 97.81 157 THR A N 1
ATOM 1316 C CA . THR A 1 157 ? -9.148 13.406 0.473 1 97.81 157 THR A CA 1
ATOM 1317 C C . THR A 1 157 ? -8.859 13.797 1.917 1 97.81 157 THR A C 1
ATOM 1319 O O . THR A 1 157 ? -9.516 14.68 2.475 1 97.81 157 THR A O 1
ATOM 1322 N N . LEU A 1 158 ? -7.789 13.188 2.547 1 97.19 158 LEU A N 1
ATOM 1323 C CA . LEU A 1 158 ? -7.613 13.289 3.992 1 97.19 158 LEU A CA 1
ATOM 1324 C C . LEU A 1 158 ? -6.148 13.523 4.344 1 97.19 158 LEU A C 1
ATOM 1326 O O . LEU A 1 158 ? -5.262 12.836 3.82 1 97.19 158 LEU A O 1
ATOM 1330 N N . ARG A 1 159 ? -5.934 14.508 5.172 1 95 159 ARG A N 1
ATOM 1331 C CA . ARG A 1 159 ? -4.59 14.648 5.727 1 95 159 ARG A CA 1
ATOM 1332 C C . ARG A 1 159 ? -4.34 13.609 6.816 1 95 159 ARG A C 1
ATOM 1334 O O . ARG A 1 159 ? -3.346 12.883 6.77 1 95 159 ARG A O 1
ATOM 1341 N N . PHE A 1 160 ? -5.082 13.516 7.805 1 94.31 160 PHE A N 1
ATOM 1342 C CA . PHE A 1 160 ? -5.109 12.531 8.883 1 94.31 160 PHE A CA 1
ATOM 1343 C C . PHE A 1 160 ? -6.293 12.773 9.812 1 94.31 160 PHE A C 1
ATOM 1345 O O . PHE A 1 160 ? -6.918 13.836 9.758 1 94.31 160 PHE A O 1
ATOM 1352 N N . SER A 1 161 ? -6.703 11.797 10.578 1 96.19 161 SER A N 1
ATOM 1353 C CA . SER A 1 161 ? -7.488 11.984 11.789 1 96.19 161 SER A CA 1
ATOM 1354 C C . SER A 1 161 ? -6.652 11.703 13.039 1 96.19 161 SER A C 1
ATOM 1356 O O . SER A 1 161 ? -5.672 10.961 12.984 1 96.19 161 SER A O 1
ATOM 1358 N N . ILE A 1 162 ? -6.992 12.359 14.141 1 94 162 ILE A N 1
ATOM 1359 C CA . ILE A 1 162 ? -6.215 12.188 15.359 1 94 162 ILE A CA 1
ATOM 1360 C C . ILE A 1 162 ? -6.102 10.703 15.703 1 94 162 ILE A C 1
ATOM 1362 O O . ILE A 1 162 ? -7.098 9.977 15.68 1 94 162 ILE A O 1
ATOM 1366 N N . ALA A 1 163 ? -4.871 10.211 15.898 1 97 163 ALA A N 1
ATOM 1367 C CA . ALA A 1 163 ? -4.551 8.812 16.172 1 97 163 ALA A CA 1
ATOM 1368 C C . ALA A 1 163 ? -5.027 7.91 15.031 1 97 163 ALA A C 1
ATOM 1370 O O . ALA A 1 163 ? -5.266 6.715 15.242 1 97 163 ALA A O 1
ATOM 1371 N N . HIS A 1 164 ? -5.305 8.508 13.852 1 97.56 164 HIS A N 1
ATOM 1372 C CA . HIS A 1 164 ? -5.773 7.797 12.672 1 97.56 164 HIS A CA 1
ATOM 1373 C C . HIS A 1 164 ? -7.094 7.086 12.945 1 97.56 164 HIS A C 1
ATOM 1375 O O . HIS A 1 164 ? -7.312 5.965 12.477 1 97.56 164 HIS A O 1
ATOM 1381 N N . ILE A 1 165 ? -7.898 7.699 13.688 1 96.75 165 ILE A N 1
ATOM 1382 C CA . ILE A 1 165 ? -9.094 7.02 14.172 1 96.75 165 ILE A CA 1
ATOM 1383 C C . ILE A 1 165 ? -10.023 6.711 13 1 96.75 165 ILE A C 1
ATOM 1385 O O . ILE A 1 165 ? -10.602 5.625 12.93 1 96.75 165 ILE A O 1
ATOM 1389 N N . TRP A 1 166 ? -10.266 7.672 12.039 1 97.56 166 TRP A N 1
ATOM 1390 C CA . TRP A 1 166 ? -11.109 7.402 10.883 1 97.56 166 TRP A CA 1
ATOM 1391 C C . TRP A 1 166 ? -10.508 6.301 10.016 1 97.56 166 TRP A C 1
ATOM 1393 O O . TRP A 1 166 ? -11.203 5.363 9.617 1 97.56 166 TRP A O 1
ATOM 1403 N N . GLU A 1 167 ? -9.219 6.41 9.734 1 98.25 167 GLU A N 1
ATOM 1404 C CA . GLU A 1 167 ? -8.508 5.473 8.867 1 98.25 167 GLU A CA 1
ATOM 1405 C C . GLU A 1 167 ? -8.523 4.062 9.461 1 98.25 167 GLU A C 1
ATOM 1407 O O . GLU A 1 167 ? -8.758 3.088 8.742 1 98.25 167 GLU A O 1
ATOM 1412 N N . ARG A 1 168 ? -8.289 4.027 10.781 1 97.06 168 ARG A N 1
ATOM 1413 C CA . ARG A 1 168 ? -8.18 2.734 11.453 1 97.06 168 ARG A CA 1
ATOM 1414 C C . ARG A 1 168 ? -9.555 2.109 11.664 1 97.06 168 ARG A C 1
ATOM 1416 O O . ARG A 1 168 ? -9.805 0.986 11.227 1 97.06 168 ARG A O 1
ATOM 1423 N N . LEU A 1 169 ? -10.422 2.865 12.352 1 96.44 169 LEU A N 1
ATOM 1424 C CA . LEU A 1 169 ? -11.672 2.289 12.828 1 96.44 169 LEU A CA 1
ATOM 1425 C C . LEU A 1 169 ? -12.703 2.219 11.703 1 96.44 169 LEU A C 1
ATOM 1427 O O . LEU A 1 169 ? -13.477 1.259 11.617 1 96.44 169 LEU A O 1
ATOM 1431 N N . CYS A 1 170 ? -12.758 3.283 10.852 1 97.06 170 CYS A N 1
ATOM 1432 C CA . CYS A 1 170 ? -13.758 3.311 9.789 1 97.06 170 CYS A CA 1
ATOM 1433 C C . CYS A 1 170 ? -13.195 2.756 8.492 1 97.06 170 CYS A C 1
ATOM 1435 O O . CYS A 1 170 ? -13.852 1.979 7.801 1 97.06 170 CYS A O 1
ATOM 1437 N N . GLY A 1 171 ? -11.977 3.092 8.172 1 97.69 171 GLY A N 1
ATOM 1438 C CA . GLY A 1 171 ? -11.344 2.648 6.938 1 97.69 171 GLY A CA 1
ATOM 1439 C C . GLY A 1 171 ? -10.664 1.3 7.066 1 97.69 171 GLY A C 1
ATOM 1440 O O . GLY A 1 171 ? -10.281 0.692 6.062 1 97.69 171 GLY A O 1
ATOM 1441 N N . GLN A 1 172 ? -10.406 0.776 8.273 1 97.5 172 GLN A N 1
ATOM 1442 C CA . GLN A 1 172 ? -9.836 -0.528 8.594 1 97.5 172 GLN A CA 1
ATOM 1443 C C . GLN A 1 172 ? -8.344 -0.568 8.273 1 97.5 172 GLN A C 1
ATOM 1445 O O . GLN A 1 172 ? -7.777 -1.642 8.055 1 97.5 172 GLN A O 1
ATOM 1450 N N . LEU A 1 173 ? -7.73 0.596 8.188 1 97.81 173 LEU A N 1
ATOM 1451 C CA . LEU A 1 173 ? -6.297 0.68 7.945 1 97.81 173 LEU A CA 1
ATOM 1452 C C . LEU A 1 173 ? -5.508 0.174 9.148 1 97.81 173 LEU A C 1
ATOM 1454 O O . LEU A 1 173 ? -5.605 0.738 10.242 1 97.81 173 LEU A O 1
ATOM 1458 N N . PRO A 1 174 ? -4.672 -0.877 8.945 1 96.81 174 PRO A N 1
ATOM 1459 C CA . PRO A 1 174 ? -3.881 -1.358 10.086 1 96.81 174 PRO A CA 1
ATOM 1460 C C . PRO A 1 174 ? -2.842 -0.343 10.547 1 96.81 174 PRO A C 1
ATOM 1462 O O . PRO A 1 174 ? -2.135 0.245 9.727 1 96.81 174 PRO A O 1
ATOM 1465 N N . SER A 1 175 ? -2.801 -0.104 11.844 1 97.06 175 SER A N 1
ATOM 1466 C CA . SER A 1 175 ? -1.83 0.795 12.461 1 97.06 175 SER A CA 1
ATOM 1467 C C . SER A 1 175 ? -1.314 0.232 13.781 1 97.06 175 SER A C 1
ATOM 1469 O O . SER A 1 175 ? -1.73 0.672 14.852 1 97.06 175 SER A O 1
ATOM 1471 N N . PRO A 1 176 ? -0.372 -0.715 13.719 1 97.19 176 PRO A N 1
ATOM 1472 C CA . PRO A 1 176 ? 0.166 -1.256 14.969 1 97.19 176 PRO A CA 1
ATOM 1473 C C . PRO A 1 176 ? 0.794 -0.182 15.852 1 97.19 176 PRO A C 1
ATOM 1475 O O . PRO A 1 176 ? 1.712 0.52 15.422 1 97.19 176 PRO A O 1
ATOM 1478 N N . PRO A 1 177 ? 0.334 -0.063 17.031 1 97.56 177 PRO A N 1
ATOM 1479 C CA . PRO A 1 177 ? 0.85 1 17.891 1 97.56 177 PRO A CA 1
ATOM 1480 C C . PRO A 1 177 ? 2.318 0.802 18.266 1 97.56 177 PRO A C 1
ATOM 1482 O O . PRO A 1 177 ? 2.965 1.727 18.766 1 97.56 177 PRO A O 1
ATOM 1485 N N . SER A 1 178 ? 2.828 -0.383 18 1 98.06 178 SER A N 1
ATOM 1486 C CA . SER A 1 178 ? 4.203 -0.698 18.375 1 98.06 178 SER A CA 1
ATOM 1487 C C . SER A 1 178 ? 5.199 0.064 17.516 1 98.06 178 SER A C 1
ATOM 1489 O O . SER A 1 178 ? 6.348 0.274 17.906 1 98.06 178 SER A O 1
ATOM 1491 N N . PHE A 1 179 ? 4.777 0.483 16.281 1 98.25 179 PHE A N 1
ATOM 1492 C CA . PHE A 1 179 ? 5.777 1.164 15.477 1 98.25 179 PHE A CA 1
ATOM 1493 C C . PHE A 1 179 ? 5.137 2.25 14.617 1 98.25 179 PHE A C 1
ATOM 1495 O O . PHE A 1 179 ? 5.824 2.959 13.883 1 98.25 179 PHE A O 1
ATOM 1502 N N . VAL A 1 180 ? 3.824 2.4 14.68 1 98.56 180 VAL A N 1
ATOM 1503 C CA . VAL A 1 180 ? 3.135 3.494 14 1 98.56 180 VAL A CA 1
ATOM 1504 C C . VAL A 1 180 ? 2.711 4.547 15.023 1 98.56 180 VAL A C 1
ATOM 1506 O O . VAL A 1 180 ? 1.745 4.348 15.766 1 98.56 180 VAL A O 1
ATOM 1509 N N . PRO A 1 181 ? 3.375 5.605 15.062 1 98.5 181 PRO A N 1
ATOM 1510 C CA . PRO A 1 181 ? 2.92 6.652 15.984 1 98.5 181 PRO A CA 1
ATOM 1511 C C . PRO A 1 181 ? 1.561 7.23 15.594 1 98.5 181 PRO A C 1
ATOM 1513 O O . PRO A 1 181 ? 1.307 7.477 14.406 1 98.5 181 PRO A O 1
ATOM 1516 N N . GLY A 1 182 ? 0.684 7.363 16.609 1 98 182 GLY A N 1
ATOM 1517 C CA . GLY A 1 182 ? -0.585 8.016 16.312 1 98 182 GLY A CA 1
ATOM 1518 C C . GLY A 1 182 ? -0.43 9.453 15.867 1 98 182 GLY A C 1
ATOM 1519 O O . GLY A 1 182 ? 0.414 10.188 16.391 1 98 182 GLY A O 1
ATOM 1520 N N . ALA A 1 183 ? -1.229 9.812 14.938 1 97.31 183 ALA A N 1
ATOM 1521 C CA . ALA A 1 183 ? -1.185 11.195 14.484 1 97.31 183 ALA A CA 1
ATOM 1522 C C . ALA A 1 183 ? -1.391 12.164 15.648 1 97.31 183 ALA A C 1
ATOM 1524 O O . ALA A 1 183 ? -2.311 11.984 16.453 1 97.31 183 ALA A O 1
ATOM 1525 N N . MET A 1 184 ? -0.498 13.148 15.836 1 95.25 184 MET A N 1
ATOM 1526 C CA . MET A 1 184 ? -0.596 14.242 16.797 1 95.25 184 MET A CA 1
ATOM 1527 C C . MET A 1 184 ? 0.091 13.883 18.109 1 95.25 184 MET A C 1
ATOM 1529 O O . MET A 1 184 ? 0.102 14.68 19.047 1 95.25 184 MET A O 1
ATOM 1533 N N . ILE A 1 185 ? 0.705 12.727 18.156 1 95.62 185 ILE A N 1
ATOM 1534 C CA . ILE A 1 185 ? 1.296 12.336 19.422 1 95.62 185 ILE A CA 1
ATOM 1535 C C . ILE A 1 185 ? 2.709 12.898 19.531 1 95.62 185 ILE A C 1
ATOM 1537 O O . ILE A 1 185 ? 3.283 12.945 20.625 1 95.62 185 ILE A O 1
ATOM 1541 N N . ARG A 1 186 ? 3.389 13.312 18.469 1 96.38 186 ARG A N 1
ATOM 1542 C CA . ARG A 1 186 ? 4.723 13.906 18.438 1 96.38 186 ARG A CA 1
ATOM 1543 C C . ARG A 1 186 ? 5.793 12.875 18.766 1 96.38 186 ARG A C 1
ATOM 1545 O O . ARG A 1 186 ? 6.684 13.141 19.578 1 96.38 186 ARG A O 1
ATOM 1552 N N . LEU A 1 187 ? 5.59 11.617 18.266 1 97.81 187 LEU A N 1
ATOM 1553 C CA . LEU A 1 187 ? 6.574 10.539 18.359 1 97.81 187 LEU A CA 1
ATOM 1554 C C . LEU A 1 187 ? 7.07 10.141 16.969 1 97.81 187 LEU A C 1
ATOM 1556 O O . LEU A 1 187 ? 6.461 10.5 15.961 1 97.81 187 LEU A O 1
ATOM 1560 N N . THR A 1 188 ? 8.211 9.523 16.938 1 98.12 188 THR A N 1
ATOM 1561 C CA . THR A 1 188 ? 8.719 8.922 15.711 1 98.12 188 THR A CA 1
ATOM 1562 C C . THR A 1 188 ? 8.375 7.438 15.648 1 98.12 188 THR A C 1
ATOM 1564 O O . THR A 1 188 ? 7.785 6.895 16.578 1 98.12 188 THR A O 1
ATOM 1567 N N . ASP A 1 189 ? 8.703 6.762 14.562 1 97.69 189 ASP A N 1
ATOM 1568 C CA . ASP A 1 189 ? 8.398 5.344 14.406 1 97.69 189 ASP A CA 1
ATOM 1569 C C . ASP A 1 189 ? 9.43 4.477 15.125 1 97.69 189 ASP A C 1
ATOM 1571 O O . ASP A 1 189 ? 9.234 3.271 15.281 1 97.69 189 ASP A O 1
ATOM 1575 N N . GLU A 1 190 ? 10.562 5.012 15.5 1 97.69 190 GLU A N 1
ATOM 1576 C CA . GLU A 1 190 ? 11.516 4.344 16.375 1 97.69 190 GLU A CA 1
ATOM 1577 C C . GLU A 1 190 ? 11.227 4.656 17.844 1 97.69 190 GLU A C 1
ATOM 1579 O O . GLU A 1 190 ? 11.672 5.68 18.359 1 97.69 190 GLU A O 1
ATOM 1584 N N . MET A 1 191 ? 10.609 3.711 18.531 1 98.25 191 MET A N 1
ATOM 1585 C CA . MET A 1 191 ? 10.102 4.008 19.859 1 98.25 191 MET A CA 1
ATOM 1586 C C . MET A 1 191 ? 10.773 3.121 20.906 1 98.25 191 MET A C 1
ATOM 1588 O O . MET A 1 191 ? 10.984 1.93 20.672 1 98.25 191 MET A O 1
ATOM 1592 N N . SER A 1 192 ? 11.094 3.75 22.031 1 97.94 192 SER A N 1
ATOM 1593 C CA . SER A 1 192 ? 11.461 2.992 23.219 1 97.94 192 SER A CA 1
ATOM 1594 C C . SER A 1 192 ? 10.25 2.312 23.844 1 97.94 192 SER A C 1
ATOM 1596 O O . SER A 1 192 ? 9.125 2.49 23.375 1 97.94 192 SER A O 1
ATOM 1598 N N . PHE A 1 193 ? 10.484 1.54 24.906 1 97.75 193 PHE A N 1
ATOM 1599 C CA . PHE A 1 193 ? 9.367 0.896 25.594 1 97.75 193 PHE A CA 1
ATOM 1600 C C . PHE A 1 193 ? 8.383 1.935 26.109 1 97.75 193 PHE A C 1
ATOM 1602 O O . PHE A 1 193 ? 7.168 1.786 25.938 1 97.75 193 PHE A O 1
ATOM 1609 N N . THR A 1 194 ? 8.883 2.967 26.766 1 98.19 194 THR A N 1
ATOM 1610 C CA . THR A 1 194 ? 8.039 4.008 27.328 1 98.19 194 THR A CA 1
ATOM 1611 C C . THR A 1 194 ? 7.238 4.719 26.25 1 98.19 194 THR A C 1
ATOM 1613 O O . THR A 1 194 ? 6.066 5.047 26.438 1 98.19 194 THR A O 1
ATOM 1616 N N . GLU A 1 195 ? 7.867 4.945 25.094 1 98.38 195 GLU A N 1
ATOM 1617 C CA . GLU A 1 195 ? 7.184 5.609 24 1 98.38 195 GLU A CA 1
ATOM 1618 C C . GLU A 1 195 ? 6.105 4.711 23.391 1 98.38 195 GLU A C 1
ATOM 1620 O O . GLU A 1 195 ? 5.035 5.188 23.016 1 98.38 195 GLU A O 1
ATOM 1625 N N . ARG A 1 196 ? 6.41 3.414 23.266 1 98.5 196 ARG A N 1
ATOM 1626 C CA . ARG A 1 196 ? 5.395 2.475 22.797 1 98.5 196 ARG A CA 1
ATOM 1627 C C . ARG A 1 196 ? 4.207 2.432 23.75 1 98.5 196 ARG A C 1
ATOM 1629 O O . ARG A 1 196 ? 3.057 2.326 23.312 1 98.5 196 ARG A O 1
ATOM 1636 N N . LEU A 1 197 ? 4.527 2.451 25.062 1 98.12 197 LEU A N 1
ATOM 1637 C CA . LEU A 1 197 ? 3.467 2.502 26.062 1 98.12 197 LEU A CA 1
ATOM 1638 C C . LEU A 1 197 ? 2.602 3.744 25.891 1 98.12 197 LEU A C 1
ATOM 1640 O O . LEU A 1 197 ? 1.372 3.654 25.891 1 98.12 197 LEU A O 1
ATOM 1644 N N . LEU A 1 198 ? 3.258 4.875 25.75 1 97.81 198 LEU A N 1
ATOM 1645 C CA . LEU A 1 198 ? 2.549 6.137 25.547 1 97.81 198 LEU A CA 1
ATOM 1646 C C . LEU A 1 198 ? 1.696 6.086 24.281 1 97.81 198 LEU A C 1
ATOM 1648 O O . LEU A 1 198 ? 0.546 6.531 24.281 1 97.81 198 LEU A O 1
ATOM 1652 N N . ASN A 1 199 ? 2.279 5.594 23.219 1 98.25 199 ASN A N 1
ATOM 1653 C CA . ASN A 1 199 ? 1.555 5.484 21.969 1 98.25 199 ASN A CA 1
ATOM 1654 C C . ASN A 1 199 ? 0.339 4.57 22.094 1 98.25 199 ASN A C 1
ATOM 1656 O O . ASN A 1 199 ? -0.733 4.879 21.562 1 98.25 199 ASN A O 1
ATOM 1660 N N . PHE A 1 200 ? 0.541 3.484 22.781 1 97.75 200 PHE A N 1
ATOM 1661 C CA . PHE A 1 200 ? -0.539 2.533 23.016 1 97.75 200 PHE A CA 1
ATOM 1662 C C . PHE A 1 200 ? -1.685 3.191 23.781 1 97.75 200 PHE A C 1
ATOM 1664 O O . PHE A 1 200 ? -2.85 3.055 23.391 1 97.75 200 PHE A O 1
ATOM 1671 N N . LEU A 1 201 ? -1.372 3.867 24.797 1 96.88 201 LEU A N 1
ATOM 1672 C CA . LEU A 1 201 ? -2.373 4.535 25.609 1 96.88 201 LEU A CA 1
ATOM 1673 C C . LEU A 1 201 ? -3.045 5.668 24.844 1 96.88 201 LEU A C 1
ATOM 1675 O O . LEU A 1 201 ? -4.234 5.93 25.031 1 96.88 201 LEU A O 1
ATOM 1679 N N . PHE A 1 202 ? -2.27 6.379 24.062 1 96.12 202 PHE A N 1
ATOM 1680 C CA . PHE A 1 202 ? -2.83 7.434 23.234 1 96.12 202 PHE A CA 1
ATOM 1681 C C . PHE A 1 202 ? -3.883 6.875 22.281 1 96.12 202 PHE A C 1
ATOM 1683 O O . PHE A 1 202 ? -4.98 7.422 22.172 1 96.12 202 PHE A O 1
ATOM 1690 N N . TYR A 1 203 ? -3.557 5.727 21.594 1 96.81 203 TYR A N 1
ATOM 1691 C CA . TYR A 1 203 ? -4.52 5.047 20.734 1 96.81 203 TYR A CA 1
ATOM 1692 C C . TYR A 1 203 ? -5.785 4.695 21.5 1 96.81 203 TYR A C 1
ATOM 1694 O O . TYR A 1 203 ? -6.895 5.02 21.062 1 96.81 203 TYR A O 1
ATOM 1702 N N . ALA A 1 204 ? -5.59 4.117 22.625 1 95.06 204 ALA A N 1
ATOM 1703 C CA . ALA A 1 204 ? -6.723 3.678 23.438 1 95.06 204 ALA A CA 1
ATOM 1704 C C . ALA A 1 204 ? -7.57 4.867 23.875 1 95.06 204 ALA A C 1
ATOM 1706 O O . ALA A 1 204 ? -8.805 4.801 23.844 1 95.06 204 ALA A O 1
ATOM 1707 N N . SER A 1 205 ? -6.945 5.922 24.344 1 93.5 205 SER A N 1
ATOM 1708 C CA . SER A 1 205 ? -7.656 7.109 24.812 1 93.5 205 SER A CA 1
ATOM 1709 C C . SER A 1 205 ? -8.477 7.738 23.688 1 93.5 205 SER A C 1
ATOM 1711 O O . SER A 1 205 ? -9.633 8.125 23.891 1 93.5 205 SER A O 1
ATOM 1713 N N . GLN A 1 206 ? -7.895 7.832 22.516 1 93.19 206 GLN A N 1
ATOM 1714 C CA . GLN A 1 206 ? -8.602 8.438 21.391 1 93.19 206 GLN A CA 1
ATOM 1715 C C . GLN A 1 206 ? -9.758 7.551 20.938 1 93.19 206 GLN A C 1
ATOM 1717 O O . GLN A 1 206 ? -10.805 8.055 20.516 1 93.19 206 GLN A O 1
ATOM 1722 N N . ASP A 1 207 ? -9.555 6.219 20.922 1 94.19 207 ASP A N 1
ATOM 1723 C CA . ASP A 1 207 ? -10.641 5.297 20.594 1 94.19 207 ASP A CA 1
ATOM 1724 C C . ASP A 1 207 ? -11.828 5.492 21.531 1 94.19 207 ASP A C 1
ATOM 1726 O O . ASP A 1 207 ? -12.977 5.559 21.078 1 94.19 207 ASP A O 1
ATOM 1730 N N . MET A 1 208 ? -11.531 5.578 22.781 1 91.75 208 MET A N 1
ATOM 1731 C CA . MET A 1 208 ? -12.578 5.77 23.781 1 91.75 208 MET A CA 1
ATOM 1732 C C . MET A 1 208 ? -13.289 7.102 23.578 1 91.75 208 MET A C 1
ATOM 1734 O O . MET A 1 208 ? -14.516 7.176 23.672 1 91.75 208 MET A O 1
ATOM 1738 N N . MET A 1 209 ? -12.562 8.109 23.328 1 87.94 209 MET A N 1
ATOM 1739 C CA . MET A 1 209 ? -13.133 9.438 23.078 1 87.94 209 MET A CA 1
ATOM 1740 C C . MET A 1 209 ? -14.016 9.43 21.844 1 87.94 209 MET A C 1
ATOM 1742 O O . MET A 1 209 ? -15.086 10.039 21.844 1 87.94 209 MET A O 1
ATOM 1746 N N . ALA A 1 210 ? -13.547 8.789 20.828 1 88.81 210 ALA A N 1
ATOM 1747 C CA . ALA A 1 210 ? -14.312 8.703 19.578 1 88.81 210 ALA A CA 1
ATOM 1748 C C . ALA A 1 210 ? -15.664 8.039 19.812 1 88.81 210 ALA A C 1
ATOM 1750 O O . ALA A 1 210 ? -16.688 8.508 19.312 1 88.81 210 ALA A O 1
ATOM 1751 N N . TYR A 1 211 ? -15.68 7.008 20.578 1 84.69 211 TYR A N 1
ATOM 1752 C CA . TYR A 1 211 ? -16.938 6.324 20.844 1 84.69 211 TYR A CA 1
ATOM 1753 C C . TYR A 1 211 ? -17.891 7.23 21.609 1 84.69 211 TYR A C 1
ATOM 1755 O O . TYR A 1 211 ? -19.109 7.18 21.406 1 84.69 211 TYR A O 1
ATOM 1763 N N . GLY A 1 212 ? -17.344 8.055 22.438 1 83.38 212 GLY A N 1
ATOM 1764 C CA . GLY A 1 212 ? -18.172 9.016 23.156 1 83.38 212 GLY A CA 1
ATOM 1765 C C . GLY A 1 212 ? -18.703 10.117 22.25 1 83.38 212 GLY A C 1
ATOM 1766 O O . GLY A 1 212 ? -19.906 10.43 22.297 1 83.38 212 GLY A O 1
ATOM 1767 N N . TYR A 1 213 ? -17.859 10.555 21.391 1 85.12 213 TYR A N 1
ATOM 1768 C CA . TYR A 1 213 ? -18.203 11.68 20.531 1 85.12 213 TYR A CA 1
ATOM 1769 C C . TYR A 1 213 ? -19.109 11.234 19.391 1 85.12 213 TYR A C 1
ATOM 1771 O O . TYR A 1 213 ? -19.922 12.008 18.891 1 85.12 213 TYR A O 1
ATOM 1779 N N . TRP A 1 214 ? -19.031 10 18.953 1 91.06 214 TRP A N 1
ATOM 1780 C CA . TRP A 1 214 ? -19.75 9.555 17.766 1 91.06 214 TRP A CA 1
ATOM 1781 C C . TRP A 1 214 ? -21.188 9.203 18.094 1 91.06 214 TRP A C 1
ATOM 1783 O O . TRP A 1 214 ? -22 8.992 17.188 1 91.06 214 TRP A O 1
ATOM 1793 N N . GLN A 1 215 ? -21.516 9.25 19.375 1 92.88 215 GLN A N 1
ATOM 1794 C CA . GLN A 1 215 ? -22.891 8.906 19.766 1 92.88 215 GLN A CA 1
ATOM 1795 C C . GLN A 1 215 ? -23.891 9.867 19.125 1 92.88 215 GLN A C 1
ATOM 1797 O O . GLN A 1 215 ? -24.922 9.43 18.609 1 92.88 215 GLN A O 1
ATOM 1802 N N . ASP A 1 216 ? -23.641 11.133 19.172 1 93.56 216 ASP A N 1
ATOM 1803 C CA . ASP A 1 216 ? -24.547 12.141 18.641 1 93.56 216 ASP A CA 1
ATOM 1804 C C . ASP A 1 216 ? -24.672 12.023 17.125 1 93.56 216 ASP A C 1
ATOM 1806 O O . ASP A 1 216 ? -25.781 12.094 16.578 1 93.56 216 ASP A O 1
ATOM 1810 N N . ILE A 1 217 ? -23.594 11.898 16.5 1 95.69 217 ILE A N 1
ATOM 1811 C CA . ILE A 1 217 ? -23.641 11.812 15.039 1 95.69 217 ILE A CA 1
ATOM 1812 C C . ILE A 1 217 ? -24.219 10.469 14.617 1 95.69 217 ILE A C 1
ATOM 1814 O O . ILE A 1 217 ? -24.906 10.383 13.602 1 95.69 217 ILE A O 1
ATOM 1818 N N . ASP A 1 218 ? -23.984 9.383 15.352 1 97.06 218 ASP A N 1
ATOM 1819 C CA . ASP A 1 218 ? -24.625 8.094 15.094 1 97.06 218 ASP A CA 1
ATOM 1820 C C . ASP A 1 218 ? -26.141 8.219 15.141 1 97.06 218 ASP A C 1
ATOM 1822 O O . ASP A 1 218 ? -26.844 7.66 14.297 1 97.06 218 ASP A O 1
ATOM 1826 N N . ALA A 1 219 ? -26.594 8.914 16.172 1 96.81 219 ALA A N 1
ATOM 1827 C CA . ALA A 1 219 ? -28.031 9.148 16.281 1 96.81 219 ALA A CA 1
ATOM 1828 C C . ALA A 1 219 ? -28.547 9.914 15.07 1 96.81 219 ALA A C 1
ATOM 1830 O O . ALA A 1 219 ? -29.625 9.586 14.539 1 96.81 219 ALA A O 1
ATOM 1831 N N . TYR A 1 220 ? -27.828 10.914 14.68 1 97.25 220 TYR A N 1
ATOM 1832 C CA . TYR A 1 220 ? -28.219 11.703 13.516 1 97.25 220 TYR A CA 1
ATOM 1833 C C . TYR A 1 220 ? -28.234 10.844 12.258 1 97.25 220 TYR A C 1
ATOM 1835 O O . TYR A 1 220 ? -29.188 10.906 11.469 1 97.25 220 TYR A O 1
ATOM 1843 N N . TYR A 1 221 ? -27.172 10.07 12.016 1 98.06 221 TYR A N 1
ATOM 1844 C CA . TYR A 1 221 ? -27.094 9.188 10.859 1 98.06 221 TYR A CA 1
ATOM 1845 C C . TYR A 1 221 ? -28.266 8.203 10.852 1 98.06 221 TYR A C 1
ATOM 1847 O O . TYR A 1 221 ? -28.844 7.93 9.797 1 98.06 221 TYR A O 1
ATOM 1855 N N . SER A 1 222 ? -28.578 7.613 11.984 1 98.19 222 SER A N 1
ATOM 1856 C CA . SER A 1 222 ? -29.703 6.684 12.102 1 98.19 222 SER A CA 1
ATOM 1857 C C . SER A 1 222 ? -31.016 7.348 11.719 1 98.19 222 SER A C 1
ATOM 1859 O O . SER A 1 222 ? -31.844 6.746 11.047 1 98.19 222 SER A O 1
ATOM 1861 N N . GLU A 1 223 ? -31.172 8.586 12.156 1 97.69 223 GLU A N 1
ATOM 1862 C CA . GLU A 1 223 ? -32.375 9.336 11.852 1 97.69 223 GLU A CA 1
ATOM 1863 C C . GLU A 1 223 ? -32.5 9.602 10.352 1 97.69 223 GLU A C 1
ATOM 1865 O O . GLU A 1 223 ? -33.562 9.383 9.766 1 97.69 223 GLU A O 1
ATOM 1870 N N . ILE A 1 224 ? -31.453 10.047 9.773 1 97.38 224 ILE A N 1
ATOM 1871 C CA . ILE A 1 224 ? -31.469 10.406 8.359 1 97.38 224 ILE A CA 1
ATOM 1872 C C . ILE A 1 224 ? -31.703 9.156 7.512 1 97.38 224 ILE A C 1
ATOM 1874 O O . ILE A 1 224 ? -32.469 9.188 6.547 1 97.38 224 ILE A O 1
ATOM 1878 N N . ARG A 1 225 ? -31.109 8.047 7.848 1 97 225 ARG A N 1
ATOM 1879 C CA . ARG A 1 225 ? -31.203 6.824 7.059 1 97 225 ARG A CA 1
ATOM 1880 C C . ARG A 1 225 ? -32.469 6.043 7.387 1 97 225 ARG A C 1
ATOM 1882 O O . ARG A 1 225 ? -32.875 5.176 6.617 1 97 225 ARG A O 1
ATOM 1889 N N . GLY A 1 226 ? -33.062 6.254 8.516 1 96.94 226 GLY A N 1
ATOM 1890 C CA . GLY A 1 226 ? -34.281 5.574 8.922 1 96.94 226 GLY A CA 1
ATOM 1891 C C . GLY A 1 226 ? -34.031 4.172 9.445 1 96.94 226 GLY A C 1
ATOM 1892 O O . GLY A 1 226 ? -34.969 3.357 9.516 1 96.94 226 GLY A O 1
ATOM 1893 N N . LYS A 1 227 ? -32.781 3.832 9.727 1 97.25 227 LYS A N 1
ATOM 1894 C CA . LYS A 1 227 ? -32.375 2.559 10.305 1 97.25 227 LYS A CA 1
ATOM 1895 C C . LYS A 1 227 ? -31.141 2.729 11.18 1 97.25 227 LYS A C 1
ATOM 1897 O O . LYS A 1 227 ? -30.375 3.686 11.008 1 97.25 227 LYS A O 1
ATOM 1902 N N . PRO A 1 228 ? -30.953 1.86 12.141 1 96.88 228 PRO A N 1
ATOM 1903 C CA . PRO A 1 228 ? -29.75 1.97 12.953 1 96.88 228 PRO A CA 1
ATOM 1904 C C . PRO A 1 228 ? -28.469 2.014 12.117 1 96.88 228 PRO A C 1
ATOM 1906 O O . PRO A 1 228 ? -28.234 1.128 11.289 1 96.88 228 PRO A O 1
ATOM 1909 N N . SER A 1 229 ? -27.766 3.094 12.242 1 96.62 229 SER A N 1
ATOM 1910 C CA . SER A 1 229 ? -26.531 3.346 11.492 1 96.62 229 SER A CA 1
ATOM 1911 C C . SER A 1 229 ? -25.5 4.062 12.352 1 96.62 229 SER A C 1
ATOM 1913 O O . SER A 1 229 ? -25.844 4.746 13.312 1 96.62 229 SER A O 1
ATOM 1915 N N . THR A 1 230 ? -24.297 3.777 12.094 1 96.12 230 THR A N 1
ATOM 1916 C CA . THR A 1 230 ? -23.219 4.516 12.766 1 96.12 230 THR A CA 1
ATOM 1917 C C . THR A 1 230 ? -22.422 5.34 11.758 1 96.12 230 THR A C 1
ATOM 1919 O O . THR A 1 230 ? -22.344 4.984 10.578 1 96.12 230 THR A O 1
ATOM 1922 N N . TYR A 1 231 ? -21.875 6.453 12.266 1 96.38 231 TYR A N 1
ATOM 1923 C CA . TYR A 1 231 ? -21 7.336 11.508 1 96.38 231 TYR A CA 1
ATOM 1924 C C . TYR A 1 231 ? -19.875 6.551 10.852 1 96.38 231 TYR A C 1
ATOM 1926 O O . TYR A 1 231 ? -19.625 6.688 9.648 1 96.38 231 TYR A O 1
ATOM 1934 N N . CYS A 1 232 ? -19.25 5.668 11.531 1 95.62 232 CYS A N 1
ATOM 1935 C CA . CYS A 1 232 ? -18.094 4.898 11.078 1 95.62 232 CYS A CA 1
ATOM 1936 C C . CYS A 1 232 ? -18.5 3.891 10.008 1 95.62 232 CYS A C 1
ATOM 1938 O O . CYS A 1 232 ? -17.766 3.67 9.047 1 95.62 232 CYS A O 1
ATOM 1940 N N . GLU A 1 233 ? -19.562 3.246 10.188 1 95.5 233 GLU A N 1
ATOM 1941 C CA . GLU A 1 233 ? -20.062 2.283 9.211 1 95.5 233 GLU A CA 1
ATOM 1942 C C . GLU A 1 233 ? -20.266 2.938 7.844 1 95.5 233 GLU A C 1
ATOM 1944 O O . GLU A 1 233 ? -19.875 2.389 6.816 1 95.5 233 GLU A O 1
ATOM 1949 N N . VAL A 1 234 ? -20.891 4.086 7.836 1 97.62 234 VAL A N 1
ATOM 1950 C CA . VAL A 1 234 ? -21.188 4.766 6.582 1 97.62 234 VAL A CA 1
ATOM 1951 C C . VAL A 1 234 ? -19.906 5.332 5.973 1 97.62 234 VAL A C 1
ATOM 1953 O O . VAL A 1 234 ? -19.672 5.195 4.77 1 97.62 234 VAL A O 1
ATOM 1956 N N . MET A 1 235 ? -19.078 5.945 6.777 1 97.62 235 MET A N 1
ATOM 1957 C CA . MET A 1 235 ? -17.797 6.469 6.312 1 97.62 235 MET A CA 1
ATOM 1958 C C . MET A 1 235 ? -16.953 5.363 5.691 1 97.62 235 MET A C 1
ATOM 1960 O O . MET A 1 235 ? -16.281 5.582 4.684 1 97.62 235 MET A O 1
ATOM 1964 N N . GLY A 1 236 ? -17.016 4.188 6.297 1 97.25 236 GLY A N 1
ATOM 1965 C CA . GLY A 1 236 ? -16.219 3.051 5.867 1 97.25 236 GLY A CA 1
ATOM 1966 C C . GLY A 1 236 ? -16.594 2.543 4.488 1 97.25 236 GLY A C 1
ATOM 1967 O O . GLY A 1 236 ? -15.844 1.771 3.883 1 97.25 236 GLY A O 1
ATOM 1968 N N . GLN A 1 237 ? -17.672 3.016 3.945 1 96.62 237 GLN A N 1
ATOM 1969 C CA . GLN A 1 237 ? -18.125 2.564 2.637 1 96.62 237 GLN A CA 1
ATOM 1970 C C . GLN A 1 237 ? -17.453 3.348 1.516 1 96.62 237 GLN A C 1
ATOM 1972 O O . GLN A 1 237 ? -17.625 3.035 0.336 1 96.62 237 GLN A O 1
ATOM 1977 N N . ALA A 1 238 ? -16.641 4.348 1.878 1 98.31 238 ALA A N 1
ATOM 1978 C CA . ALA A 1 238 ? -15.953 5.137 0.862 1 98.31 238 ALA A CA 1
ATOM 1979 C C . ALA A 1 238 ? -15.141 4.238 -0.07 1 98.31 238 ALA A C 1
ATOM 1981 O O . ALA A 1 238 ? -14.555 3.246 0.369 1 98.31 238 ALA A O 1
ATOM 1982 N N . ASP A 1 239 ? -15.102 4.598 -1.355 1 98.31 239 ASP A N 1
ATOM 1983 C CA . ASP A 1 239 ? -14.43 3.799 -2.375 1 98.31 239 ASP A CA 1
ATOM 1984 C C . ASP A 1 239 ? -12.914 3.973 -2.303 1 98.31 239 ASP A C 1
ATOM 1986 O O . ASP A 1 239 ? -12.164 3.002 -2.443 1 98.31 239 ASP A O 1
ATOM 1990 N N . LEU A 1 240 ? -12.5 5.203 -2.084 1 98.44 240 LEU A N 1
ATOM 1991 C CA . LEU A 1 240 ? -11.07 5.5 -2.072 1 98.44 240 LEU A CA 1
ATOM 1992 C C . LEU A 1 240 ? -10.742 6.555 -1.022 1 98.44 240 LEU A C 1
ATOM 1994 O O . LEU A 1 240 ? -11.578 7.406 -0.711 1 98.44 240 LEU A O 1
ATOM 1998 N N . TRP A 1 241 ? -9.609 6.426 -0.493 1 98.56 241 TRP A N 1
ATOM 1999 C CA . TRP A 1 241 ? -9.023 7.406 0.414 1 98.56 241 TRP A CA 1
ATOM 2000 C C . TRP A 1 241 ? -7.727 7.965 -0.159 1 98.56 241 TRP A C 1
ATOM 2002 O O . TRP A 1 241 ? -6.73 7.246 -0.283 1 98.56 241 TRP A O 1
ATOM 2012 N N . LEU A 1 242 ? -7.75 9.227 -0.513 1 98.44 242 LEU A N 1
ATOM 2013 C CA . LEU A 1 242 ? -6.531 9.914 -0.917 1 98.44 242 LEU A CA 1
ATOM 2014 C C . LEU A 1 242 ? -5.871 10.602 0.276 1 98.44 242 LEU A C 1
ATOM 2016 O O . LEU A 1 242 ? -6.387 11.594 0.792 1 98.44 242 LEU A O 1
ATOM 2020 N N . ILE A 1 243 ? -4.734 10.078 0.699 1 98.19 243 ILE A N 1
ATOM 2021 C CA . ILE A 1 243 ? -4.043 10.609 1.868 1 98.19 243 ILE A CA 1
ATOM 2022 C C . ILE A 1 243 ? -3.018 11.648 1.43 1 98.19 243 ILE A C 1
ATOM 2024 O O . ILE A 1 243 ? -2.07 11.336 0.707 1 98.19 243 ILE A O 1
ATOM 2028 N N . ARG A 1 244 ? -3.115 12.828 1.888 1 97.38 244 ARG A N 1
ATOM 2029 C CA . ARG A 1 244 ? -2.342 13.961 1.389 1 97.38 244 ARG A CA 1
ATOM 2030 C C . ARG A 1 244 ? -0.975 14.031 2.061 1 97.38 244 ARG A C 1
ATOM 2032 O O . ARG A 1 244 ? -0.532 15.102 2.473 1 97.38 244 ARG A O 1
ATOM 2039 N N . THR A 1 245 ? -0.342 12.906 2.293 1 97.06 245 THR A N 1
ATOM 2040 C CA . THR A 1 245 ? 1.051 12.773 2.707 1 97.06 245 THR A CA 1
ATOM 2041 C C . THR A 1 245 ? 1.743 11.664 1.918 1 97.06 245 THR A C 1
ATOM 2043 O O . THR A 1 245 ? 1.132 11.039 1.051 1 97.06 245 THR A O 1
ATOM 2046 N N . TYR A 1 246 ? 3 11.531 2.129 1 97.44 246 TYR A N 1
ATOM 2047 C CA . TYR A 1 246 ? 3.848 10.531 1.493 1 97.44 246 TYR A CA 1
ATOM 2048 C C . TYR A 1 246 ? 5.055 10.203 2.363 1 97.44 246 TYR A C 1
ATOM 2050 O O . TYR A 1 246 ? 5.191 10.734 3.471 1 97.44 246 TYR A O 1
ATOM 2058 N N . TRP A 1 247 ? 5.945 9.398 1.909 1 96.81 247 TRP A N 1
ATOM 2059 C CA . TRP A 1 247 ? 7.004 8.836 2.74 1 96.81 247 TRP A CA 1
ATOM 2060 C C . TRP A 1 247 ? 8.195 9.789 2.822 1 96.81 247 TRP A C 1
ATOM 2062 O O . TRP A 1 247 ? 9.109 9.578 3.615 1 96.81 247 TRP A O 1
ATOM 2072 N N . ASP A 1 248 ? 8.172 10.844 2.008 1 96.94 248 ASP A N 1
ATOM 2073 C CA . ASP A 1 248 ? 9.117 11.945 2.17 1 96.94 248 ASP A CA 1
ATOM 2074 C C . ASP A 1 248 ? 8.836 12.727 3.455 1 96.94 248 ASP A C 1
ATOM 2076 O O . ASP A 1 248 ? 9.695 13.477 3.928 1 96.94 248 ASP A O 1
ATOM 2080 N N . PHE A 1 249 ? 7.668 12.586 3.965 1 97.56 249 PHE A N 1
ATOM 2081 C CA . PHE A 1 249 ? 7.211 13.312 5.141 1 97.56 249 PHE A CA 1
ATOM 2082 C C . PHE A 1 249 ? 6.816 12.352 6.258 1 97.56 249 PHE A C 1
ATOM 2084 O O . PHE A 1 249 ? 7.344 12.438 7.367 1 97.56 249 PHE A O 1
ATOM 2091 N N . ASP A 1 250 ? 5.949 11.398 6.035 1 97 250 ASP A N 1
ATOM 2092 C CA . ASP A 1 250 ? 5.43 10.461 7.031 1 97 250 ASP A CA 1
ATOM 2093 C C . ASP A 1 250 ? 6.387 9.289 7.23 1 97 250 ASP A C 1
ATOM 2095 O O . ASP A 1 250 ? 7.43 9.211 6.574 1 97 250 ASP A O 1
ATOM 2099 N N . TYR A 1 251 ? 6.086 8.492 8.234 1 97.94 251 TYR A N 1
ATOM 2100 C CA . TYR A 1 251 ? 6.805 7.246 8.477 1 97.94 251 TYR A CA 1
ATOM 2101 C C . TYR A 1 251 ? 6.137 6.078 7.758 1 97.94 251 TYR A C 1
ATOM 2103 O O . TYR A 1 251 ? 4.914 6.047 7.617 1 97.94 251 TYR A O 1
ATOM 2111 N N . PRO A 1 252 ? 7 5.129 7.273 1 97.81 252 PRO A N 1
ATOM 2112 C CA . PRO A 1 252 ? 6.398 3.965 6.617 1 97.81 252 PRO A CA 1
ATOM 2113 C C . PRO A 1 252 ? 5.449 3.195 7.527 1 97.81 252 PRO A C 1
ATOM 2115 O O . PRO A 1 252 ? 5.738 3.008 8.711 1 97.81 252 PRO A O 1
ATOM 2118 N N . ARG A 1 253 ? 4.332 2.818 6.992 1 97.94 253 ARG A N 1
ATOM 2119 C CA . ARG A 1 253 ? 3.311 2.072 7.719 1 97.94 253 ARG A CA 1
ATOM 2120 C C . ARG A 1 253 ? 2.455 1.247 6.762 1 97.94 253 ARG A C 1
ATOM 2122 O O . ARG A 1 253 ? 2.514 1.438 5.547 1 97.94 253 ARG A O 1
ATOM 2129 N N . PRO A 1 254 ? 1.666 0.302 7.277 1 97.94 254 PRO A N 1
ATOM 2130 C CA . PRO A 1 254 ? 0.795 -0.481 6.398 1 97.94 254 PRO A CA 1
ATOM 2131 C C . PRO A 1 254 ? -0.26 0.374 5.699 1 97.94 254 PRO A C 1
ATOM 2133 O O . PRO A 1 254 ? -0.718 1.374 6.254 1 97.94 254 PRO A O 1
ATOM 2136 N N . LEU A 1 255 ? -0.603 -0.004 4.543 1 98 255 LEU A N 1
ATOM 2137 C CA . LEU A 1 255 ? -1.706 0.622 3.826 1 98 255 LEU A CA 1
ATOM 2138 C C . LEU A 1 255 ? -2.596 -0.431 3.17 1 98 255 LEU A C 1
ATOM 2140 O O . LEU A 1 255 ? -2.266 -1.619 3.18 1 98 255 LEU A O 1
ATOM 2144 N N . LEU A 1 256 ? -3.719 -0.038 2.707 1 98.44 256 LEU A N 1
ATOM 2145 C CA . LEU A 1 256 ? -4.668 -0.884 1.991 1 98.44 256 LEU A CA 1
ATOM 2146 C C . LEU A 1 256 ? -4.777 -0.463 0.53 1 98.44 256 LEU A C 1
ATOM 2148 O O . LEU A 1 256 ? -4.414 0.661 0.175 1 98.44 256 LEU A O 1
ATOM 2152 N N . PRO A 1 257 ? -5.266 -1.329 -0.289 1 97.88 257 PRO A N 1
ATOM 2153 C CA . PRO A 1 257 ? -5.297 -1.044 -1.726 1 97.88 257 PRO A CA 1
ATOM 2154 C C . PRO A 1 257 ? -6.113 0.203 -2.061 1 97.88 257 PRO A C 1
ATOM 2156 O O . PRO A 1 257 ? -5.82 0.891 -3.043 1 97.88 257 PRO A O 1
ATOM 2159 N N . ASN A 1 258 ? -7.133 0.524 -1.314 1 98.31 258 ASN A N 1
ATOM 2160 C CA . ASN A 1 258 ? -7.977 1.666 -1.644 1 98.31 258 ASN A CA 1
ATOM 2161 C C . ASN A 1 258 ? -7.5 2.936 -0.943 1 98.31 258 ASN A C 1
ATOM 2163 O O . ASN A 1 258 ? -8.195 3.953 -0.954 1 98.31 258 ASN A O 1
ATOM 2167 N N . PHE A 1 259 ? -6.383 2.908 -0.27 1 98.44 259 PHE A N 1
ATOM 2168 C CA . PHE A 1 259 ? -5.691 4.082 0.248 1 98.44 259 PHE A CA 1
ATOM 2169 C C . PHE A 1 259 ? -4.547 4.484 -0.672 1 98.44 259 PHE A C 1
ATOM 2171 O O . PHE A 1 259 ? -3.666 3.672 -0.967 1 98.44 259 PHE A O 1
ATOM 2178 N N . LYS A 1 260 ? -4.578 5.684 -1.17 1 98 260 LYS A N 1
ATOM 2179 C CA . LYS A 1 260 ? -3.518 6.203 -2.027 1 98 260 LYS A CA 1
ATOM 2180 C C . LYS A 1 260 ? -2.855 7.43 -1.402 1 98 260 LYS A C 1
ATOM 2182 O O . LYS A 1 260 ? -3.535 8.398 -1.059 1 98 260 LYS A O 1
ATOM 2187 N N . PHE A 1 261 ? -1.556 7.363 -1.226 1 97.56 261 PHE A N 1
ATOM 2188 C CA . PHE A 1 261 ? -0.812 8.461 -0.624 1 97.56 261 PHE A CA 1
ATOM 2189 C C . PHE A 1 261 ? -0.345 9.445 -1.689 1 97.56 261 PHE A C 1
ATOM 2191 O O . PHE A 1 261 ? 0.475 9.102 -2.543 1 97.56 261 PHE A O 1
ATOM 2198 N N . VAL A 1 262 ? -0.803 10.711 -1.598 1 97.25 262 VAL A N 1
ATOM 2199 C CA . VAL A 1 262 ? -0.615 11.672 -2.68 1 97.25 262 VAL A CA 1
ATOM 2200 C C . VAL A 1 262 ? -0.078 12.984 -2.117 1 97.25 262 VAL A C 1
ATOM 2202 O O . VAL A 1 262 ? -0.53 14.062 -2.504 1 97.25 262 VAL A O 1
ATOM 2205 N N . GLY A 1 263 ? 0.867 12.852 -1.205 1 96.75 263 GLY A N 1
ATOM 2206 C CA . GLY A 1 263 ? 1.438 14.039 -0.582 1 96.75 263 GLY A CA 1
ATOM 2207 C C . GLY A 1 263 ? 2.092 14.977 -1.576 1 96.75 263 GLY A C 1
ATOM 2208 O O . GLY A 1 263 ? 2.789 14.539 -2.492 1 96.75 263 GLY A O 1
ATOM 2209 N N . GLY A 1 264 ? 1.836 16.344 -1.429 1 96.31 264 GLY A N 1
ATOM 2210 C CA . GLY A 1 264 ? 2.451 17.375 -2.26 1 96.31 264 GLY A CA 1
ATOM 2211 C C . GLY A 1 264 ? 1.643 17.688 -3.502 1 96.31 264 GLY A C 1
ATOM 2212 O O . GLY A 1 264 ? 2.199 18.125 -4.516 1 96.31 264 GLY A O 1
ATOM 2213 N N . ILE A 1 265 ? 0.356 17.531 -3.447 1 95.38 265 ILE A N 1
ATOM 2214 C CA . ILE A 1 265 ? -0.521 17.703 -4.602 1 95.38 265 ILE A CA 1
ATOM 2215 C C . ILE A 1 265 ? -0.474 19.141 -5.078 1 95.38 265 ILE A C 1
ATOM 2217 O O . ILE A 1 265 ? -0.601 19.422 -6.277 1 95.38 265 ILE A O 1
ATOM 2221 N N . HIS A 1 266 ? -0.26 20.094 -4.195 1 94 266 HIS A N 1
ATOM 2222 C CA . HIS A 1 266 ? -0.36 21.516 -4.535 1 94 266 HIS A CA 1
ATOM 2223 C C . HIS A 1 266 ? 0.988 22.078 -4.98 1 94 266 HIS A C 1
ATOM 2225 O O . HIS A 1 266 ? 1.064 23.188 -5.484 1 94 266 HIS A O 1
ATOM 2231 N N . CYS A 1 267 ? 2.02 21.328 -4.754 1 95.5 267 CYS A N 1
ATOM 2232 C CA . CYS A 1 267 ? 3.357 21.812 -5.074 1 95.5 267 CYS A CA 1
ATOM 2233 C C . CYS A 1 267 ? 3.537 21.953 -6.582 1 95.5 267 CYS A C 1
ATOM 2235 O O . CYS A 1 267 ? 2.951 21.203 -7.359 1 95.5 267 CYS A O 1
ATOM 2237 N N . LYS A 1 268 ? 4.289 22.922 -6.973 1 95.31 268 LYS A N 1
ATOM 2238 C CA . LYS A 1 268 ? 4.562 23.219 -8.375 1 95.31 268 LYS A CA 1
ATOM 2239 C C . LYS A 1 268 ? 5.941 23.844 -8.547 1 95.31 268 LYS A C 1
ATOM 2241 O O . LYS A 1 268 ? 6.516 24.359 -7.594 1 95.31 268 LYS A O 1
ATOM 2246 N N . PRO A 1 269 ? 6.473 23.797 -9.727 1 96.75 269 PRO A N 1
ATOM 2247 C CA . PRO A 1 269 ? 7.738 24.5 -9.969 1 96.75 269 PRO A CA 1
ATOM 2248 C C . PRO A 1 269 ? 7.641 26 -9.695 1 96.75 269 PRO A C 1
ATOM 2250 O O . PRO A 1 269 ? 6.566 26.594 -9.828 1 96.75 269 PRO A O 1
ATOM 2253 N N . ALA A 1 270 ? 8.75 26.578 -9.367 1 97.94 270 ALA A N 1
ATOM 2254 C CA . ALA A 1 270 ? 8.797 28 -9.023 1 97.94 270 ALA A CA 1
ATOM 2255 C C . ALA A 1 270 ? 8.672 28.859 -10.273 1 97.94 270 ALA A C 1
ATOM 2257 O O . ALA A 1 270 ? 9.258 28.547 -11.312 1 97.94 270 ALA A O 1
ATOM 2258 N N . LYS A 1 271 ? 7.941 29.891 -10.172 1 97.56 271 LYS A N 1
ATOM 2259 C CA . LYS A 1 271 ? 7.852 30.938 -11.18 1 97.56 271 LYS A CA 1
ATOM 2260 C C . LYS A 1 271 ? 8.734 32.125 -10.828 1 97.56 271 LYS A C 1
ATOM 2262 O O . LYS A 1 271 ? 9.164 32.281 -9.68 1 97.56 271 LYS A O 1
ATOM 2267 N N . PRO A 1 272 ? 9 32.938 -11.844 1 97.31 272 PRO A N 1
ATOM 2268 C CA . PRO A 1 272 ? 9.773 34.156 -11.539 1 97.31 272 PRO A CA 1
ATOM 2269 C C . PRO A 1 272 ? 9.062 35.062 -10.555 1 97.31 272 PRO A C 1
ATOM 2271 O O . PRO A 1 272 ? 7.844 35.219 -10.609 1 97.31 272 PRO A O 1
ATOM 2274 N N . LEU A 1 273 ? 9.883 35.75 -9.734 1 98 273 LEU A N 1
ATOM 2275 C CA . LEU A 1 273 ? 9.336 36.688 -8.75 1 98 273 LEU A CA 1
ATOM 2276 C C . LEU A 1 273 ? 8.977 38 -9.391 1 98 273 LEU A C 1
ATOM 2278 O O . LEU A 1 273 ? 9.539 38.375 -10.43 1 98 273 LEU A O 1
ATOM 2282 N N . PRO A 1 274 ? 8.016 38.719 -8.742 1 96.81 274 PRO A N 1
ATOM 2283 C CA . PRO A 1 274 ? 7.836 40.125 -9.156 1 96.81 274 PRO A CA 1
ATOM 2284 C C . PRO A 1 274 ? 9.133 40.938 -9.109 1 96.81 274 PRO A C 1
ATOM 2286 O O . PRO A 1 274 ? 9.977 40.688 -8.242 1 96.81 274 PRO A O 1
ATOM 2289 N N . GLU A 1 275 ? 9.25 41.938 -9.969 1 96.81 275 GLU A N 1
ATOM 2290 C CA . GLU A 1 275 ? 10.492 42.656 -10.18 1 96.81 275 GLU A CA 1
ATOM 2291 C C . GLU A 1 275 ? 11.023 43.25 -8.875 1 96.81 275 GLU A C 1
ATOM 2293 O O . GLU A 1 275 ? 12.203 43.125 -8.562 1 96.81 275 GLU A O 1
ATOM 2298 N N . ASP A 1 276 ? 10.195 43.875 -8.164 1 96.44 276 ASP A N 1
ATOM 2299 C CA . ASP A 1 276 ? 10.602 44.5 -6.922 1 96.44 276 ASP A CA 1
ATOM 2300 C C . ASP A 1 276 ? 11.117 43.5 -5.91 1 96.44 276 ASP A C 1
ATOM 2302 O O . ASP A 1 276 ? 12.109 43.719 -5.227 1 96.44 276 ASP A O 1
ATOM 2306 N N . MET A 1 277 ? 10.445 42.375 -5.824 1 97.5 277 MET A N 1
ATOM 2307 C CA . MET A 1 277 ? 10.852 41.312 -4.914 1 97.5 277 MET A CA 1
ATOM 2308 C C . MET A 1 277 ? 12.164 40.688 -5.363 1 97.5 277 MET A C 1
ATOM 2310 O O . MET A 1 277 ? 13.023 40.375 -4.535 1 97.5 277 MET A O 1
ATOM 2314 N N . GLU A 1 278 ? 12.297 40.531 -6.637 1 97.81 278 GLU A N 1
ATOM 2315 C CA . GLU A 1 278 ? 13.523 39.969 -7.188 1 97.81 278 GLU A CA 1
ATOM 2316 C C . GLU A 1 278 ? 14.727 40.875 -6.887 1 97.81 278 GLU A C 1
ATOM 2318 O O . GLU A 1 278 ? 15.805 40.375 -6.562 1 97.81 278 GLU A O 1
ATOM 2323 N N . GLU A 1 279 ? 14.5 42.156 -6.977 1 97.94 279 GLU A N 1
ATOM 2324 C CA . GLU A 1 279 ? 15.57 43.094 -6.664 1 97.94 279 GLU A CA 1
ATOM 2325 C C . GLU A 1 279 ? 16.016 42.938 -5.211 1 97.94 279 GLU A C 1
ATOM 2327 O O . GLU A 1 279 ? 17.219 42.969 -4.922 1 97.94 279 GLU A O 1
ATOM 2332 N N . PHE A 1 280 ? 15.078 42.844 -4.379 1 98.12 280 PHE A N 1
ATOM 2333 C CA . PHE A 1 280 ? 15.383 42.688 -2.965 1 98.12 280 PHE A CA 1
ATOM 2334 C C . PHE A 1 280 ? 16.141 41.375 -2.727 1 98.12 280 PHE A C 1
ATOM 2336 O O . PHE A 1 280 ? 17.141 41.375 -1.991 1 98.12 280 PHE A O 1
ATOM 2343 N N . VAL A 1 281 ? 15.727 40.281 -3.324 1 98.44 281 VAL A N 1
ATOM 2344 C CA . VAL A 1 281 ? 16.344 38.969 -3.188 1 98.44 281 VAL A CA 1
ATOM 2345 C C . VAL A 1 281 ? 17.781 39.031 -3.697 1 98.44 281 VAL A C 1
ATOM 2347 O O . VAL A 1 281 ? 18.703 38.531 -3.035 1 98.44 281 VAL A O 1
ATOM 2350 N N . GLN A 1 282 ? 18.016 39.719 -4.816 1 97.88 282 GLN A N 1
ATOM 2351 C CA . GLN A 1 282 ? 19.344 39.781 -5.422 1 97.88 282 GLN A CA 1
ATOM 2352 C C . GLN A 1 282 ? 20.297 40.625 -4.566 1 97.88 282 GLN A C 1
ATOM 2354 O O . GLN A 1 282 ? 21.5 40.375 -4.539 1 97.88 282 GLN A O 1
ATOM 2359 N N . SER A 1 283 ? 19.781 41.5 -3.867 1 97.94 283 SER A N 1
ATOM 2360 C CA . SER A 1 283 ? 20.594 42.375 -3.035 1 97.94 283 SER A CA 1
ATOM 2361 C C . SER A 1 283 ? 21.172 41.625 -1.839 1 97.94 283 SER A C 1
ATOM 2363 O O . SER A 1 283 ? 22.031 42.156 -1.133 1 97.94 283 SER A O 1
ATOM 2365 N N . SER A 1 284 ? 20.75 40.406 -1.649 1 97.81 284 SER A N 1
ATOM 2366 C CA . SER A 1 284 ? 21.234 39.594 -0.541 1 97.81 284 SER A CA 1
ATOM 2367 C C . SER A 1 284 ? 22.641 39.062 -0.81 1 97.81 284 SER A C 1
ATOM 2369 O O . SER A 1 284 ? 23.312 38.562 0.1 1 97.81 284 SER A O 1
ATOM 2371 N N . GLY A 1 285 ? 23.125 39.156 -2.066 1 97.06 285 GLY A N 1
ATOM 2372 C CA . GLY A 1 285 ? 24.438 38.594 -2.422 1 97.06 285 GLY A CA 1
ATOM 2373 C C . GLY A 1 285 ? 24.531 37.094 -2.219 1 97.06 285 GLY A C 1
ATOM 2374 O O . GLY A 1 285 ? 23.609 36.375 -2.574 1 97.06 285 GLY A O 1
ATOM 2375 N N . ASP A 1 286 ? 25.594 36.656 -1.687 1 96.94 286 ASP A N 1
ATOM 2376 C CA . ASP A 1 286 ? 25.859 35.219 -1.563 1 96.94 286 ASP A CA 1
ATOM 2377 C C . ASP A 1 286 ? 25.188 34.625 -0.31 1 96.94 286 ASP A C 1
ATOM 2379 O O . ASP A 1 286 ? 25.031 33.438 -0.185 1 96.94 286 ASP A O 1
ATOM 2383 N N . ASP A 1 287 ? 24.812 35.562 0.584 1 97.94 287 ASP A N 1
ATOM 2384 C CA . ASP A 1 287 ? 24.188 35.094 1.819 1 97.94 287 ASP A CA 1
ATOM 2385 C C . ASP A 1 287 ? 22.812 34.469 1.542 1 97.94 287 ASP A C 1
ATOM 2387 O O . ASP A 1 287 ? 22.422 33.531 2.219 1 97.94 287 ASP A O 1
ATOM 2391 N N . GLY A 1 288 ? 22.141 35.062 0.545 1 98.62 288 GLY A N 1
ATOM 2392 C CA . GLY A 1 288 ? 20.844 34.531 0.164 1 98.62 288 GLY A CA 1
ATOM 2393 C C . GLY A 1 288 ? 19.703 35.031 1.025 1 98.62 288 GLY A C 1
ATOM 2394 O O . GLY A 1 288 ? 19.828 36.094 1.638 1 98.62 288 GLY A O 1
ATOM 2395 N N . ILE A 1 289 ? 18.562 34.281 0.979 1 98.88 289 ILE A N 1
ATOM 2396 C CA . ILE A 1 289 ? 17.375 34.812 1.646 1 98.88 289 ILE A CA 1
ATOM 2397 C C . ILE A 1 289 ? 16.781 33.75 2.574 1 98.88 289 ILE A C 1
ATOM 2399 O O . ILE A 1 289 ? 17.094 32.562 2.439 1 98.88 289 ILE A O 1
ATOM 2403 N N . VAL A 1 290 ? 16 34.188 3.508 1 98.81 290 VAL A N 1
ATOM 2404 C CA . VAL A 1 290 ? 15.141 33.375 4.367 1 98.81 290 VAL A CA 1
ATOM 2405 C C . VAL A 1 290 ? 13.68 33.75 4.129 1 98.81 290 VAL A C 1
ATOM 2407 O O . VAL A 1 290 ? 13.336 34.938 4.055 1 98.81 290 VAL A O 1
ATOM 2410 N N . VAL A 1 291 ? 12.875 32.719 3.908 1 98.69 291 VAL A N 1
ATOM 2411 C CA . VAL A 1 291 ? 11.438 32.938 3.738 1 98.69 291 VAL A CA 1
ATOM 2412 C C . VAL A 1 291 ? 10.719 32.656 5.059 1 98.69 291 VAL A C 1
ATOM 2414 O O . VAL A 1 291 ? 10.93 31.609 5.68 1 98.69 291 VAL A O 1
ATOM 2417 N N . PHE A 1 292 ? 9.898 33.625 5.465 1 97.25 292 PHE A N 1
ATOM 2418 C CA . PHE A 1 292 ? 9.25 33.5 6.766 1 97.25 292 PHE A CA 1
ATOM 2419 C C . PHE A 1 292 ? 7.742 33.656 6.645 1 97.25 292 PHE A C 1
ATOM 2421 O O . PHE A 1 292 ? 7.266 34.719 6.262 1 97.25 292 PHE A O 1
ATOM 2428 N N . THR A 1 293 ? 7.012 32.531 6.98 1 93.31 293 THR A N 1
ATOM 2429 C CA . THR A 1 293 ? 5.555 32.594 7.004 1 93.31 293 THR A CA 1
ATOM 2430 C C . THR A 1 293 ? 5.008 31.828 8.211 1 93.31 293 THR A C 1
ATOM 2432 O O . THR A 1 293 ? 5.473 30.734 8.523 1 93.31 293 THR A O 1
ATOM 2435 N N . LEU A 1 294 ? 4.105 32.406 8.953 1 82.88 294 LEU A N 1
ATOM 2436 C CA . LEU A 1 294 ? 3.441 31.703 10.047 1 82.88 294 LEU A CA 1
ATOM 2437 C C . LEU A 1 294 ? 1.983 31.406 9.711 1 82.88 294 LEU A C 1
ATOM 2439 O O . LEU A 1 294 ? 1.136 31.328 10.602 1 82.88 294 LEU A O 1
ATOM 2443 N N . GLY A 1 295 ? 1.657 31.25 8.508 1 71.81 295 GLY A N 1
ATOM 2444 C CA . GLY A 1 295 ? 0.329 30.875 8.055 1 71.81 295 GLY A CA 1
ATOM 2445 C C . GLY A 1 295 ? -0.652 32.031 8.039 1 71.81 295 GLY A C 1
ATOM 2446 O O . GLY A 1 295 ? -0.371 33.094 8.602 1 71.81 295 GLY A O 1
ATOM 2447 N N . SER A 1 296 ? -1.68 31.938 7.445 1 59.75 296 SER A N 1
ATOM 2448 C CA . SER A 1 296 ? -2.66 33 7.223 1 59.75 296 SER A CA 1
ATOM 2449 C C . SER A 1 296 ? -3.484 33.25 8.477 1 59.75 296 SER A C 1
ATOM 2451 O O . SER A 1 296 ? -4.082 34.312 8.617 1 59.75 296 SER A O 1
ATOM 2453 N N . MET A 1 297 ? -3.412 32.312 9.305 1 55.34 297 MET A N 1
ATOM 2454 C CA . MET A 1 297 ? -4.363 32.406 10.406 1 55.34 297 MET A CA 1
ATOM 2455 C C . MET A 1 297 ? -3.799 33.219 11.547 1 55.34 297 MET A C 1
ATOM 2457 O O . MET A 1 297 ? -4.543 33.688 12.414 1 55.34 297 MET A O 1
ATOM 2461 N N . ILE A 1 298 ? -2.514 33.375 11.531 1 59 298 ILE A N 1
ATOM 2462 C CA . ILE A 1 298 ? -1.919 34.094 12.672 1 59 298 ILE A CA 1
ATOM 2463 C C . ILE A 1 298 ? -1.938 35.594 12.422 1 59 298 ILE A C 1
ATOM 2465 O O . ILE A 1 298 ? -1.089 36.125 11.695 1 59 298 ILE A O 1
ATOM 2469 N N . LYS A 1 299 ? -3.02 36.094 12.68 1 58.94 299 LYS A N 1
ATOM 2470 C CA . LYS A 1 299 ? -3.143 37.531 12.586 1 58.94 299 LYS A CA 1
ATOM 2471 C C . LYS A 1 299 ? -2.615 38.219 13.844 1 58.94 299 LYS A C 1
ATOM 2473 O O . LYS A 1 299 ? -2.238 39.375 13.812 1 58.94 299 LYS A O 1
ATOM 2478 N N . ASN A 1 300 ? -2.461 37.344 14.82 1 63.62 300 ASN A N 1
ATOM 2479 C CA . ASN A 1 300 ? -2.264 38.156 16.031 1 63.62 300 ASN A CA 1
ATOM 2480 C C . ASN A 1 300 ? -0.973 37.781 16.75 1 63.62 300 ASN A C 1
ATOM 2482 O O . ASN A 1 300 ? -1.009 37.094 17.766 1 63.62 300 ASN A O 1
ATOM 2486 N N . LEU A 1 301 ? 0.11 38 16.094 1 76.12 301 LEU A N 1
ATOM 2487 C CA . LEU A 1 301 ? 1.336 38 16.891 1 76.12 301 LEU A CA 1
ATOM 2488 C C . LEU A 1 301 ? 1.368 39.156 17.859 1 76.12 301 LEU A C 1
ATOM 2490 O O . LEU A 1 301 ? 1.021 40.281 17.5 1 76.12 301 LEU A O 1
ATOM 2494 N N . THR A 1 302 ? 1.65 38.875 19.078 1 80.12 302 THR A N 1
ATOM 2495 C CA . THR A 1 302 ? 1.797 39.969 20.016 1 80.12 302 THR A CA 1
ATOM 2496 C C . THR A 1 302 ? 2.967 40.875 19.609 1 80.12 302 THR A C 1
ATOM 2498 O O . THR A 1 302 ? 3.902 40.406 18.953 1 80.12 302 THR A O 1
ATOM 2501 N N . THR A 1 303 ? 2.865 42.062 19.969 1 86.5 303 THR A N 1
ATOM 2502 C CA . THR A 1 303 ? 3.932 43.031 19.688 1 86.5 303 THR A CA 1
ATOM 2503 C C . THR A 1 303 ? 5.262 42.531 20.25 1 86.5 303 THR A C 1
ATOM 2505 O O . THR A 1 303 ? 6.301 42.656 19.594 1 86.5 303 THR A O 1
ATOM 2508 N N . GLU A 1 304 ? 5.18 41.938 21.391 1 88.5 304 GLU A N 1
ATOM 2509 C CA . GLU A 1 304 ? 6.391 41.438 22.031 1 88.5 304 GLU A CA 1
ATOM 2510 C C . GLU A 1 304 ? 7.043 40.344 21.219 1 88.5 304 GLU A C 1
ATOM 2512 O O . GLU A 1 304 ? 8.25 40.344 20.984 1 88.5 304 GLU A O 1
ATOM 2517 N N . LYS A 1 305 ? 6.262 39.438 20.797 1 88.19 305 LYS A N 1
ATOM 2518 C CA . LYS A 1 305 ? 6.789 38.312 20.016 1 88.19 305 LYS A CA 1
ATOM 2519 C C . LYS A 1 305 ? 7.293 38.781 18.656 1 88.19 305 LYS A C 1
ATOM 2521 O O . LYS A 1 305 ? 8.312 38.281 18.156 1 88.19 305 LYS A O 1
ATOM 2526 N N . GLY A 1 306 ? 6.566 39.656 18.062 1 90.5 306 GLY A N 1
ATOM 2527 C CA . GLY A 1 306 ? 6.992 40.219 16.797 1 90.5 306 GLY A CA 1
ATOM 2528 C C . GLY A 1 306 ? 8.344 40.938 16.875 1 90.5 306 GLY A C 1
ATOM 2529 O O . GLY A 1 306 ? 9.188 40.75 16 1 90.5 306 GLY A O 1
ATOM 2530 N N . ASN A 1 307 ? 8.453 41.688 17.938 1 94.44 307 ASN A N 1
ATOM 2531 C CA . ASN A 1 307 ? 9.711 42.406 18.141 1 94.44 307 ASN A CA 1
ATOM 2532 C C . ASN A 1 307 ? 10.867 41.438 18.406 1 94.44 307 ASN A C 1
ATOM 2534 O O . ASN A 1 307 ? 11.984 41.656 17.938 1 94.44 307 ASN A O 1
ATOM 2538 N N . MET A 1 308 ? 10.531 40.438 19.156 1 94.75 308 MET A N 1
ATOM 2539 C CA . MET A 1 308 ? 11.555 39.438 19.469 1 94.75 308 MET A CA 1
ATOM 2540 C C . MET A 1 308 ? 12.047 38.75 18.203 1 94.75 308 MET A C 1
ATOM 2542 O O . MET A 1 308 ? 13.25 38.625 17.984 1 94.75 308 MET A O 1
ATOM 2546 N N . ILE A 1 309 ? 11.156 38.406 17.344 1 95.19 309 ILE A N 1
ATOM 2547 C CA . ILE A 1 309 ? 11.477 37.719 16.109 1 95.19 309 ILE A CA 1
ATOM 2548 C C . ILE A 1 309 ? 12.234 38.656 15.172 1 95.19 309 ILE A C 1
ATOM 2550 O O . ILE A 1 309 ? 13.258 38.281 14.594 1 95.19 309 ILE A O 1
ATOM 2554 N N . ALA A 1 310 ? 11.75 39.844 15.078 1 96.5 310 ALA A N 1
ATOM 2555 C CA . ALA A 1 310 ? 12.391 40.844 14.219 1 96.5 310 ALA A CA 1
ATOM 2556 C C . ALA A 1 310 ? 13.836 41.094 14.648 1 96.5 310 ALA A C 1
ATOM 2558 O O . ALA A 1 310 ? 14.727 41.25 13.805 1 96.5 310 ALA A O 1
ATOM 2559 N N . SER A 1 311 ? 14 41.156 15.922 1 97.69 311 SER A N 1
ATOM 2560 C CA . SER A 1 311 ? 15.344 41.375 16.453 1 97.69 311 SER A CA 1
ATOM 2561 C C . SER A 1 311 ? 16.266 40.219 16.062 1 97.69 311 SER A C 1
ATOM 2563 O O . SER A 1 311 ? 17.438 40.438 15.742 1 97.69 311 SER A O 1
ATOM 2565 N N . ALA A 1 312 ? 15.766 39.031 16.125 1 98.19 312 ALA A N 1
ATOM 2566 C CA . ALA A 1 312 ? 16.547 37.875 15.727 1 98.19 312 ALA A CA 1
ATOM 2567 C C . ALA A 1 312 ? 16.906 37.906 14.25 1 98.19 312 ALA A C 1
ATOM 2569 O O . ALA A 1 312 ? 18.047 37.656 13.867 1 98.19 312 ALA A O 1
ATOM 2570 N N . LEU A 1 313 ? 15.977 38.281 13.414 1 98.38 313 LEU A N 1
ATOM 2571 C CA . LEU A 1 313 ? 16.172 38.312 11.969 1 98.38 313 LEU A CA 1
ATOM 2572 C C . LEU A 1 313 ? 17.203 39.375 11.586 1 98.38 313 LEU A C 1
ATOM 2574 O O . LEU A 1 313 ? 17.906 39.219 10.586 1 98.38 313 LEU A O 1
ATOM 2578 N N . GLY A 1 314 ? 17.25 40.344 12.375 1 98.19 314 GLY A N 1
ATOM 2579 C CA . GLY A 1 314 ? 18.203 41.438 12.109 1 98.19 314 GLY A CA 1
ATOM 2580 C C . GLY A 1 314 ? 19.641 41.031 12.375 1 98.19 314 GLY A C 1
ATOM 2581 O O . GLY A 1 314 ? 20.562 41.719 11.953 1 98.19 314 GLY A O 1
ATOM 2582 N N . GLN A 1 315 ? 19.812 39.938 12.977 1 98.12 315 GLN A N 1
ATOM 2583 C CA . GLN A 1 315 ? 21.156 39.531 13.398 1 98.12 315 GLN A CA 1
ATOM 2584 C C . GLN A 1 315 ? 21.766 38.531 12.406 1 98.12 315 GLN A C 1
ATOM 2586 O O . GLN A 1 315 ? 22.906 38.094 12.578 1 98.12 315 GLN A O 1
ATOM 2591 N N . ILE A 1 316 ? 21.062 38.188 11.344 1 97.94 316 ILE A N 1
ATOM 2592 C CA . ILE A 1 316 ? 21.594 37.25 10.344 1 97.94 316 ILE A CA 1
ATOM 2593 C C . ILE A 1 316 ? 21.938 38.031 9.07 1 97.94 316 ILE A C 1
ATOM 2595 O O . ILE A 1 316 ? 21.312 39.031 8.766 1 97.94 316 ILE A O 1
ATOM 2599 N N . PRO A 1 317 ? 22.906 37.531 8.336 1 98.19 317 PRO A N 1
ATOM 2600 C CA . PRO A 1 317 ? 23.328 38.25 7.141 1 98.19 317 PRO A CA 1
ATOM 2601 C C . PRO A 1 317 ? 22.344 38.094 5.977 1 98.19 317 PRO A C 1
ATOM 2603 O O . PRO A 1 317 ? 22.359 38.906 5.035 1 98.19 317 PRO A O 1
ATOM 2606 N N . GLN A 1 318 ? 21.469 37.125 5.992 1 98.69 318 GLN A N 1
ATOM 2607 C CA . GLN A 1 318 ? 20.5 36.906 4.926 1 98.69 318 GLN A CA 1
ATOM 2608 C C . GLN A 1 318 ? 19.453 38 4.879 1 98.69 318 GLN A C 1
ATOM 2610 O O . GLN A 1 318 ? 19.156 38.625 5.902 1 98.69 318 GLN A O 1
ATOM 2615 N N . LYS A 1 319 ? 18.906 38.219 3.725 1 98.62 319 LYS A N 1
ATOM 2616 C CA . LYS A 1 319 ? 17.672 39 3.625 1 98.62 319 LYS A CA 1
ATOM 2617 C C . LYS A 1 319 ? 16.453 38.125 3.959 1 98.62 319 LYS A C 1
ATOM 2619 O O . LYS A 1 319 ? 16.438 36.938 3.682 1 98.62 319 LYS A O 1
ATOM 2624 N N . VAL A 1 320 ? 15.508 38.812 4.57 1 98.62 320 VAL A N 1
ATOM 2625 C CA . VAL A 1 320 ? 14.352 38.031 5.023 1 98.62 320 VAL A CA 1
ATOM 2626 C C . VAL A 1 320 ? 13.078 38.594 4.391 1 98.62 320 VAL A C 1
ATOM 2628 O O . VAL A 1 320 ? 12.844 39.812 4.414 1 98.62 320 VAL A O 1
ATOM 2631 N N . LEU A 1 321 ? 12.344 37.781 3.76 1 98.12 321 LEU A N 1
ATOM 2632 C CA . LEU A 1 321 ? 10.984 38.094 3.346 1 98.12 321 LEU A CA 1
ATOM 2633 C C . LEU A 1 321 ? 9.961 37.5 4.297 1 98.12 321 LEU A C 1
ATOM 2635 O O . LEU A 1 321 ? 9.797 36.281 4.34 1 98.12 321 LEU A O 1
ATOM 2639 N N . TRP A 1 322 ? 9.281 38.344 5.062 1 95.75 322 TRP A N 1
ATOM 2640 C CA . TRP A 1 322 ? 8.391 37.938 6.145 1 95.75 322 TRP A CA 1
ATOM 2641 C C . TRP A 1 322 ? 6.945 38.312 5.828 1 95.75 322 TRP A C 1
ATOM 2643 O O . TRP A 1 322 ? 6.609 39.5 5.719 1 95.75 322 TRP A O 1
ATOM 2653 N N . ARG A 1 323 ? 6.117 37.25 5.66 1 93.69 323 ARG A N 1
ATOM 2654 C CA . ARG A 1 323 ? 4.688 37.5 5.504 1 93.69 323 ARG A CA 1
ATOM 2655 C C . ARG A 1 323 ? 4.027 37.75 6.852 1 93.69 323 ARG A C 1
ATOM 2657 O O . ARG A 1 323 ? 3.949 36.844 7.695 1 93.69 323 ARG A O 1
ATOM 2664 N N . LEU A 1 324 ? 3.621 38.812 7.09 1 87.19 324 LEU A N 1
ATOM 2665 C CA . LEU A 1 324 ? 2.959 39.219 8.328 1 87.19 324 LEU A CA 1
ATOM 2666 C C . LEU A 1 324 ? 1.839 40.219 8.039 1 87.19 324 LEU A C 1
ATOM 2668 O O . LEU A 1 324 ? 2.074 41.281 7.434 1 87.19 324 LEU A O 1
ATOM 2672 N N . SER A 1 325 ? 0.679 39.688 8.469 1 78.5 325 SER A N 1
ATOM 2673 C CA . SER A 1 325 ? -0.446 40.594 8.367 1 78.5 325 SER A CA 1
ATOM 2674 C C . SER A 1 325 ? -0.617 41.406 9.656 1 78.5 325 SER A C 1
ATOM 2676 O O . SER A 1 325 ? -0.366 40.875 10.75 1 78.5 325 SER A O 1
ATOM 2678 N N . GLY A 1 326 ? -0.661 42.688 9.562 1 76 326 GLY A N 1
ATOM 2679 C CA . GLY A 1 326 ? -0.876 43.469 10.758 1 76 326 GLY A CA 1
ATOM 2680 C C . GLY A 1 326 ? 0.219 44.5 11 1 76 326 GLY A C 1
ATOM 2681 O O . GLY A 1 326 ? 0.785 45.031 10.055 1 76 326 GLY A O 1
ATOM 2682 N N . GLU A 1 327 ? 0.43 44.625 12.398 1 81.38 327 GLU A N 1
ATOM 2683 C CA . GLU A 1 327 ? 1.375 45.688 12.781 1 81.38 327 GLU A CA 1
ATOM 2684 C C . GLU A 1 327 ? 2.816 45.219 12.586 1 81.38 327 GLU A C 1
ATOM 2686 O O . GLU A 1 327 ? 3.174 44.094 12.969 1 81.38 327 GLU A O 1
ATOM 2691 N N . LYS A 1 328 ? 3.533 46.031 12.016 1 88.5 328 LYS A N 1
ATOM 2692 C CA . LYS A 1 328 ? 4.953 45.75 11.82 1 88.5 328 LYS A CA 1
ATOM 2693 C C . LYS A 1 328 ? 5.723 45.875 13.133 1 88.5 328 LYS A C 1
ATOM 2695 O O . LYS A 1 328 ? 5.465 46.781 13.93 1 88.5 328 LYS A O 1
ATOM 2700 N N . PRO A 1 329 ? 6.625 45 13.266 1 92.19 329 PRO A N 1
ATOM 2701 C CA . PRO A 1 329 ? 7.434 45.094 14.484 1 92.19 329 PRO A CA 1
ATOM 2702 C C . PRO A 1 329 ? 8.273 46.344 14.539 1 92.19 329 PRO A C 1
ATOM 2704 O O . PRO A 1 329 ? 8.781 46.812 13.508 1 92.19 329 PRO A O 1
ATOM 2707 N N . GLU A 1 330 ? 8.562 46.812 15.734 1 94.12 330 GLU A N 1
ATOM 2708 C CA . GLU A 1 330 ? 9.352 48.031 15.945 1 94.12 330 GLU A CA 1
ATOM 2709 C C . GLU A 1 330 ? 10.836 47.781 15.734 1 94.12 330 GLU A C 1
ATOM 2711 O O . GLU A 1 330 ? 11.586 48.688 15.367 1 94.12 330 GLU A O 1
ATOM 2716 N N . THR A 1 331 ? 11.211 46.562 15.883 1 94.62 331 THR A N 1
ATOM 2717 C CA . THR A 1 331 ? 12.633 46.219 15.867 1 94.62 331 THR A CA 1
ATOM 2718 C C . THR A 1 331 ? 13.031 45.688 14.5 1 94.62 331 THR A C 1
ATOM 2720 O O . THR A 1 331 ? 14.055 45 14.367 1 94.62 331 THR A O 1
ATOM 2723 N N . LEU A 1 332 ? 12.281 46.031 13.547 1 95.88 332 LEU A N 1
ATOM 2724 C CA . LEU A 1 332 ? 12.555 45.531 12.195 1 95.88 332 LEU A CA 1
ATOM 2725 C C . LEU A 1 332 ? 13.875 46.094 11.672 1 95.88 332 LEU A C 1
ATOM 2727 O O . LEU A 1 332 ? 14.102 47.312 11.695 1 95.88 332 LEU A O 1
ATOM 2731 N N . ALA A 1 333 ? 14.75 45.25 11.258 1 96.62 333 ALA A N 1
ATOM 2732 C CA . ALA A 1 333 ? 16.031 45.625 10.68 1 96.62 333 ALA A CA 1
ATOM 2733 C C . ALA A 1 333 ? 15.93 45.781 9.164 1 96.62 333 ALA A C 1
ATOM 2735 O O . ALA A 1 333 ? 15.008 45.25 8.547 1 96.62 333 ALA A O 1
ATOM 2736 N N . PRO A 1 334 ? 16.891 46.406 8.5 1 96.12 334 PRO A N 1
ATOM 2737 C CA . PRO A 1 334 ? 16.828 46.719 7.066 1 96.12 334 PRO A CA 1
ATOM 2738 C C . PRO A 1 334 ? 16.906 45.438 6.207 1 96.12 334 PRO A C 1
ATOM 2740 O O . PRO A 1 334 ? 16.5 45.469 5.043 1 96.12 334 PRO A O 1
ATOM 2743 N N . ASN A 1 335 ? 17.359 44.469 6.762 1 98.06 335 ASN A N 1
ATOM 2744 C CA . ASN A 1 335 ? 17.5 43.25 5.965 1 98.06 335 ASN A CA 1
ATOM 2745 C C . ASN A 1 335 ? 16.172 42.469 5.867 1 98.06 335 ASN A C 1
ATOM 2747 O O . ASN A 1 335 ? 16.078 41.5 5.145 1 98.06 335 ASN A O 1
ATOM 2751 N N . THR A 1 336 ? 15.164 42.906 6.57 1 98 336 THR A N 1
ATOM 2752 C CA . THR A 1 336 ? 13.891 42.188 6.613 1 98 336 THR A CA 1
ATOM 2753 C C . THR A 1 336 ? 12.789 43 5.957 1 98 336 THR A C 1
ATOM 2755 O O . THR A 1 336 ? 12.562 44.156 6.32 1 98 336 THR A O 1
ATOM 2758 N N . ARG A 1 337 ? 12.133 42.406 5.055 1 96.31 337 ARG A N 1
ATOM 2759 C CA . ARG A 1 337 ? 10.961 43.031 4.43 1 96.31 337 ARG A CA 1
ATOM 2760 C C . ARG A 1 337 ? 9.688 42.312 4.852 1 96.31 337 ARG A C 1
ATOM 2762 O O . ARG A 1 337 ? 9.57 41.094 4.691 1 96.31 337 ARG A O 1
ATOM 2769 N N . VAL A 1 338 ? 8.75 43.062 5.387 1 93.81 338 VAL A N 1
ATOM 2770 C CA . VAL A 1 338 ? 7.457 42.531 5.805 1 93.81 338 VAL A CA 1
ATOM 2771 C C . VAL A 1 338 ? 6.406 42.812 4.734 1 93.81 338 VAL A C 1
ATOM 2773 O O . VAL A 1 338 ? 6.258 43.969 4.289 1 93.81 338 VAL A O 1
ATOM 2776 N N . LEU A 1 339 ? 5.762 41.75 4.309 1 92.06 339 LEU A N 1
ATOM 2777 C CA . LEU A 1 339 ? 4.746 41.875 3.264 1 92.06 339 LEU A CA 1
ATOM 2778 C C . LEU A 1 339 ? 3.443 41.219 3.699 1 92.06 339 LEU A C 1
ATOM 2780 O O . LEU A 1 339 ? 3.457 40.25 4.477 1 92.06 339 LEU A O 1
ATOM 2784 N N . ASP A 1 340 ? 2.369 41.719 3.191 1 87.62 340 ASP A N 1
ATOM 2785 C CA . ASP A 1 340 ? 1.063 41.156 3.496 1 87.62 340 ASP A CA 1
ATOM 2786 C C . ASP A 1 340 ? 0.874 39.812 2.785 1 87.62 340 ASP A C 1
ATOM 2788 O O . ASP A 1 340 ? 0.128 38.938 3.26 1 87.62 340 ASP A O 1
ATOM 2792 N N . TRP A 1 341 ? 1.473 39.75 1.679 1 89.62 341 TRP A N 1
ATOM 2793 C CA . TRP A 1 341 ? 1.409 38.531 0.877 1 89.62 341 TRP A CA 1
ATOM 2794 C C . TRP A 1 341 ? 2.746 38.25 0.201 1 89.62 341 TRP A C 1
ATOM 2796 O O . TRP A 1 341 ? 3.438 39.188 -0.229 1 89.62 341 TRP A O 1
ATOM 2806 N N . ILE A 1 342 ? 3.107 37 0.101 1 94 342 ILE A N 1
ATOM 2807 C CA . ILE A 1 342 ? 4.312 36.625 -0.629 1 94 342 ILE A CA 1
ATOM 2808 C C . ILE A 1 342 ? 4.039 35.375 -1.453 1 94 342 ILE A C 1
ATOM 2810 O O . ILE A 1 342 ? 3.234 34.531 -1.057 1 94 342 ILE A O 1
ATOM 2814 N N . PRO A 1 343 ? 4.629 35.188 -2.613 1 96.06 343 PRO A N 1
ATOM 2815 C CA . PRO A 1 343 ? 4.586 33.938 -3.355 1 96.06 343 PRO A CA 1
ATOM 2816 C C . PRO A 1 343 ? 5.484 32.875 -2.746 1 96.06 343 PRO A C 1
ATOM 2818 O O . PRO A 1 343 ? 6.539 32.531 -3.307 1 96.06 343 PRO A O 1
ATOM 2821 N N . GLN A 1 344 ? 5.027 32.25 -1.716 1 95.88 344 GLN A N 1
ATOM 2822 C CA . GLN A 1 344 ? 5.812 31.359 -0.868 1 95.88 344 GLN A CA 1
ATOM 2823 C C . GLN A 1 344 ? 6.465 30.25 -1.688 1 95.88 344 GLN A C 1
ATOM 2825 O O . GLN A 1 344 ? 7.668 30.016 -1.571 1 95.88 344 GLN A O 1
ATOM 2830 N N . ASN A 1 345 ? 5.68 29.562 -2.539 1 96.69 345 ASN A N 1
ATOM 2831 C CA . ASN A 1 345 ? 6.211 28.484 -3.369 1 96.69 345 ASN A CA 1
ATOM 2832 C C . ASN A 1 345 ? 7.352 28.984 -4.258 1 96.69 345 ASN A C 1
ATOM 2834 O O . ASN A 1 345 ? 8.383 28.312 -4.371 1 96.69 345 ASN A O 1
ATOM 2838 N N . ASP A 1 346 ? 7.168 30.125 -4.863 1 98.25 346 ASP A N 1
ATOM 2839 C CA . ASP A 1 346 ? 8.164 30.688 -5.777 1 98.25 346 ASP A CA 1
ATOM 2840 C C . ASP A 1 346 ? 9.414 31.125 -5.027 1 98.25 346 ASP A C 1
ATOM 2842 O O . ASP A 1 346 ? 10.531 30.938 -5.523 1 98.25 346 ASP A O 1
ATOM 2846 N N . LEU A 1 347 ? 9.211 31.656 -3.9 1 98.5 347 LEU A N 1
ATOM 2847 C CA . LEU A 1 347 ? 10.344 32.062 -3.078 1 98.5 347 LEU A CA 1
ATOM 2848 C C . LEU A 1 347 ? 11.141 30.844 -2.611 1 98.5 347 LEU A C 1
ATOM 2850 O O . LEU A 1 347 ? 12.375 30.859 -2.641 1 98.5 347 LEU A O 1
ATOM 2854 N N . LEU A 1 348 ? 10.438 29.828 -2.197 1 98.62 348 LEU A N 1
ATOM 2855 C CA . LEU A 1 348 ? 11.109 28.625 -1.728 1 98.62 348 LEU A CA 1
ATOM 2856 C C . LEU A 1 348 ? 11.867 27.953 -2.861 1 98.62 348 LEU A C 1
ATOM 2858 O O . LEU A 1 348 ? 12.898 27.312 -2.629 1 98.62 348 LEU A O 1
ATOM 2862 N N . GLY A 1 349 ? 11.367 28.141 -4.02 1 98.5 349 GLY A N 1
ATOM 2863 C CA . GLY A 1 349 ? 12.023 27.547 -5.18 1 98.5 349 GLY A CA 1
ATOM 2864 C C . GLY A 1 349 ? 13.125 28.406 -5.75 1 98.5 349 GLY A C 1
ATOM 2865 O O . GLY A 1 349 ? 13.766 28.047 -6.738 1 98.5 349 GLY A O 1
ATOM 2866 N N . HIS A 1 350 ? 13.375 29.594 -5.195 1 98.44 350 HIS A N 1
ATOM 2867 C CA . HIS A 1 350 ? 14.43 30.484 -5.668 1 98.44 350 HIS A CA 1
ATOM 2868 C C . HIS A 1 350 ? 15.812 29.953 -5.301 1 98.44 350 HIS A C 1
ATOM 2870 O O . HIS A 1 350 ? 16.016 29.438 -4.199 1 98.44 350 HIS A O 1
ATOM 2876 N N . PRO A 1 351 ? 16.766 30.047 -6.148 1 97.5 351 PRO A N 1
ATOM 2877 C CA . PRO A 1 351 ? 18.094 29.469 -5.898 1 97.5 351 PRO A CA 1
ATOM 2878 C C . PRO A 1 351 ? 18.797 30.094 -4.695 1 97.5 351 PRO A C 1
ATOM 2880 O O . PRO A 1 351 ? 19.688 29.484 -4.113 1 97.5 351 PRO A O 1
ATOM 2883 N N . LYS A 1 352 ? 18.391 31.281 -4.266 1 98.38 352 LYS A N 1
ATOM 2884 C CA . LYS A 1 352 ? 19.078 31.984 -3.182 1 98.38 352 LYS A CA 1
ATOM 2885 C C . LYS A 1 352 ? 18.422 31.688 -1.837 1 98.38 352 LYS A C 1
ATOM 2887 O O . LYS A 1 352 ? 18.891 32.156 -0.795 1 98.38 352 LYS A O 1
ATOM 2892 N N . THR A 1 353 ? 17.344 30.875 -1.804 1 98.81 353 THR A N 1
ATOM 2893 C CA . THR A 1 353 ? 16.688 30.562 -0.544 1 98.81 353 THR A CA 1
ATOM 2894 C C . THR A 1 353 ? 17.531 29.594 0.286 1 98.81 353 THR A C 1
ATOM 2896 O O . THR A 1 353 ? 17.922 28.531 -0.195 1 98.81 353 THR A O 1
ATOM 2899 N N . ARG A 1 354 ? 17.75 29.984 1.507 1 98.75 354 ARG A N 1
ATOM 2900 C CA . ARG A 1 354 ? 18.625 29.188 2.367 1 98.75 354 ARG A CA 1
ATOM 2901 C C . ARG A 1 354 ? 17.828 28.469 3.451 1 98.75 354 ARG A C 1
ATOM 2903 O O . ARG A 1 354 ? 18.234 27.422 3.936 1 98.75 354 ARG A O 1
ATOM 2910 N N . ALA A 1 355 ? 16.719 29.062 3.822 1 98.88 355 ALA A N 1
ATOM 2911 C CA . ALA A 1 355 ? 15.93 28.469 4.906 1 98.88 355 ALA A CA 1
ATOM 2912 C C . ALA A 1 355 ? 14.484 28.953 4.859 1 98.88 355 ALA A C 1
ATOM 2914 O O . ALA A 1 355 ? 14.188 29.984 4.266 1 98.88 355 ALA A O 1
ATOM 2915 N N . PHE A 1 356 ? 13.633 28.203 5.445 1 98.81 356 PHE A N 1
ATOM 2916 C CA . PHE A 1 356 ? 12.203 28.484 5.574 1 98.81 356 PHE A CA 1
ATOM 2917 C C . PHE A 1 356 ? 11.789 28.5 7.043 1 98.81 356 PHE A C 1
ATOM 2919 O O . PHE A 1 356 ? 11.945 27.516 7.754 1 98.81 356 PHE A O 1
ATOM 2926 N N . ILE A 1 357 ? 11.391 29.641 7.527 1 98.25 357 ILE A N 1
ATOM 2927 C CA . ILE A 1 357 ? 10.766 29.703 8.844 1 98.25 357 ILE A CA 1
ATOM 2928 C C . ILE A 1 357 ? 9.266 29.469 8.711 1 98.25 357 ILE A C 1
ATOM 2930 O O . ILE A 1 357 ? 8.578 30.219 8.016 1 98.25 357 ILE A O 1
ATOM 2934 N N . THR A 1 358 ? 8.742 28.469 9.383 1 96.75 358 THR A N 1
ATOM 2935 C CA . THR A 1 358 ? 7.355 28.062 9.188 1 96.75 358 THR A CA 1
ATOM 2936 C C . THR A 1 358 ? 6.711 27.688 10.516 1 96.75 358 THR A C 1
ATOM 2938 O O . THR A 1 358 ? 7.402 27.328 11.469 1 96.75 358 THR A O 1
ATOM 2941 N N . HIS A 1 359 ? 5.449 27.844 10.602 1 94.12 359 HIS A N 1
ATOM 2942 C CA . HIS A 1 359 ? 4.723 27.344 11.758 1 94.12 359 HIS A CA 1
ATOM 2943 C C . HIS A 1 359 ? 4.543 25.828 11.695 1 94.12 359 HIS A C 1
ATOM 2945 O O . HIS A 1 359 ? 4.059 25.203 12.641 1 94.12 359 HIS A O 1
ATOM 2951 N N . GLY A 1 360 ? 4.879 25.25 10.531 1 95.56 360 GLY A N 1
ATOM 2952 C CA . GLY A 1 360 ? 4.863 23.797 10.453 1 95.56 360 GLY A CA 1
ATOM 2953 C C . GLY A 1 360 ? 3.586 23.25 9.844 1 95.56 360 GLY A C 1
ATOM 2954 O O . GLY A 1 360 ? 3.236 22.078 10.07 1 95.56 360 GLY A O 1
ATOM 2955 N N . GLY A 1 361 ? 2.842 24.094 9.102 1 94.19 361 GLY A N 1
ATOM 2956 C CA . GLY A 1 361 ? 1.728 23.562 8.328 1 94.19 361 GLY A CA 1
ATOM 2957 C C . GLY A 1 361 ? 2.158 22.594 7.238 1 94.19 361 GLY A C 1
ATOM 2958 O O . GLY A 1 361 ? 3.207 22.781 6.617 1 94.19 361 GLY A O 1
ATOM 2959 N N . THR A 1 362 ? 1.364 21.641 6.961 1 95.25 362 THR A N 1
ATOM 2960 C CA . THR A 1 362 ? 1.74 20.562 6.043 1 95.25 362 THR A CA 1
ATOM 2961 C C . THR A 1 362 ? 1.943 21.109 4.629 1 95.25 362 THR A C 1
ATOM 2963 O O . THR A 1 362 ? 2.82 20.656 3.9 1 95.25 362 THR A O 1
ATOM 2966 N N . ASN A 1 363 ? 1.112 22.062 4.172 1 94 363 ASN A N 1
ATOM 2967 C CA . ASN A 1 363 ? 1.268 22.625 2.836 1 94 363 ASN A CA 1
ATOM 2968 C C . ASN A 1 363 ? 2.623 23.312 2.67 1 94 363 ASN A C 1
ATOM 2970 O O . ASN A 1 363 ? 3.307 23.109 1.664 1 94 363 ASN A O 1
ATOM 2974 N N . GLY A 1 364 ? 2.979 24.156 3.662 1 95.62 364 GLY A N 1
ATOM 2975 C CA . GLY A 1 364 ? 4.277 24.812 3.621 1 95.62 364 GLY A CA 1
ATOM 2976 C C . GLY A 1 364 ? 5.438 23.844 3.676 1 95.62 364 GLY A C 1
ATOM 2977 O O . GLY A 1 364 ? 6.43 24.016 2.967 1 95.62 364 GLY A O 1
ATOM 2978 N N . ILE A 1 365 ? 5.289 22.859 4.5 1 97.69 365 ILE A N 1
ATOM 2979 C CA . ILE A 1 365 ? 6.328 21.844 4.629 1 97.69 365 ILE A CA 1
ATOM 2980 C C . ILE A 1 365 ? 6.527 21.125 3.291 1 97.69 365 ILE A C 1
ATOM 2982 O O . ILE A 1 365 ? 7.664 20.906 2.865 1 97.69 365 ILE A O 1
ATOM 2986 N N . TYR A 1 366 ? 5.477 20.812 2.598 1 97.62 366 TYR A N 1
ATOM 2987 C CA . TYR A 1 366 ? 5.598 20.125 1.316 1 97.62 366 TYR A CA 1
ATOM 2988 C C . TYR A 1 366 ? 6.234 21.031 0.27 1 97.62 366 TYR A C 1
ATOM 2990 O O . TYR A 1 366 ? 6.977 20.562 -0.599 1 97.62 366 TYR A O 1
ATOM 2998 N N . GLU A 1 367 ? 5.91 22.312 0.333 1 97.81 367 GLU A N 1
ATOM 2999 C CA . GLU A 1 367 ? 6.605 23.219 -0.568 1 97.81 367 GLU A CA 1
ATOM 3000 C C . GLU A 1 367 ? 8.109 23.234 -0.292 1 97.81 367 GLU A C 1
ATOM 3002 O O . GLU A 1 367 ? 8.914 23.25 -1.223 1 97.81 367 GLU A O 1
ATOM 3007 N N . ALA A 1 368 ? 8.43 23.234 0.972 1 98.75 368 ALA A N 1
ATOM 3008 C CA . ALA A 1 368 ? 9.844 23.172 1.348 1 98.75 368 ALA A CA 1
ATOM 3009 C C . ALA A 1 368 ? 10.484 21.875 0.881 1 98.75 368 ALA A C 1
ATOM 3011 O O . ALA A 1 368 ? 11.609 21.875 0.378 1 98.75 368 ALA A O 1
ATOM 3012 N N . ILE A 1 369 ? 9.797 20.75 1.05 1 98.75 369 ILE A N 1
ATOM 3013 C CA . ILE A 1 369 ? 10.281 19.453 0.583 1 98.75 369 ILE A CA 1
ATOM 3014 C C . ILE A 1 369 ? 10.445 19.469 -0.935 1 98.75 369 ILE A C 1
ATOM 3016 O O . ILE A 1 369 ? 11.477 19.062 -1.464 1 98.75 369 ILE A O 1
ATOM 3020 N N . TYR A 1 370 ? 9.453 19.984 -1.585 1 98.62 370 TYR A N 1
ATOM 3021 C CA . TYR A 1 370 ? 9.438 20.062 -3.043 1 98.62 370 TYR A CA 1
ATOM 3022 C C . TYR A 1 370 ? 10.68 20.75 -3.57 1 98.62 370 TYR A C 1
ATOM 3024 O O . TYR A 1 370 ? 11.289 20.312 -4.547 1 98.62 370 TYR A O 1
ATOM 3032 N N . HIS A 1 371 ? 11.117 21.797 -2.92 1 98.75 371 HIS A N 1
ATOM 3033 C CA . HIS A 1 371 ? 12.211 22.625 -3.408 1 98.75 371 HIS A CA 1
ATOM 3034 C C . HIS A 1 371 ? 13.508 22.328 -2.652 1 98.75 371 HIS A C 1
ATOM 3036 O O . HIS A 1 371 ? 14.547 22.938 -2.939 1 98.75 371 HIS A O 1
ATOM 3042 N N . GLY A 1 372 ? 13.484 21.422 -1.665 1 98.69 372 GLY A N 1
ATOM 3043 C CA . GLY A 1 372 ? 14.68 21.031 -0.933 1 98.69 372 GLY A CA 1
ATOM 3044 C C . GLY A 1 372 ? 15.211 22.125 -0.024 1 98.69 372 GLY A C 1
ATOM 3045 O O . GLY A 1 372 ? 16.406 22.391 -0.014 1 98.69 372 GLY A O 1
ATOM 3046 N N . VAL A 1 373 ? 14.305 22.766 0.74 1 98.88 373 VAL A N 1
ATOM 3047 C CA . VAL A 1 373 ? 14.695 23.875 1.598 1 98.88 373 VAL A CA 1
ATOM 3048 C C . VAL A 1 373 ? 14.617 23.453 3.062 1 98.88 373 VAL A C 1
ATOM 3050 O O . VAL A 1 373 ? 13.586 22.969 3.523 1 98.88 373 VAL A O 1
ATOM 3053 N N . PRO A 1 374 ? 15.703 23.578 3.822 1 98.81 374 PRO A N 1
ATOM 3054 C CA . PRO A 1 374 ? 15.641 23.281 5.254 1 98.81 374 PRO A CA 1
ATOM 3055 C C . PRO A 1 374 ? 14.781 24.266 6.031 1 98.81 374 PRO A C 1
ATOM 3057 O O . PRO A 1 374 ? 14.477 25.359 5.527 1 98.81 374 PRO A O 1
ATOM 3060 N N . MET A 1 375 ? 14.445 23.906 7.359 1 98.88 375 MET A N 1
ATOM 3061 C CA . MET A 1 375 ? 13.383 24.688 7.992 1 98.88 375 MET A CA 1
ATOM 3062 C C . MET A 1 375 ? 13.703 24.969 9.453 1 98.88 375 MET A C 1
ATOM 3064 O O . MET A 1 375 ? 14.43 24.203 10.094 1 98.88 375 MET A O 1
ATOM 3068 N N . VAL A 1 376 ? 13.25 26.047 9.906 1 98.75 376 VAL A N 1
ATOM 3069 C CA . VAL A 1 376 ? 13.062 26.344 11.328 1 98.75 376 VAL A CA 1
ATOM 3070 C C . VAL A 1 376 ? 11.578 26.422 11.648 1 98.75 376 VAL A C 1
ATOM 3072 O O . VAL A 1 376 ? 10.867 27.297 11.148 1 98.75 376 VAL A O 1
ATOM 3075 N N . GLY A 1 377 ? 11.172 25.5 12.453 1 98 377 GLY A N 1
ATOM 3076 C CA . GLY A 1 377 ? 9.758 25.438 12.773 1 98 377 GLY A CA 1
ATOM 3077 C C . GLY A 1 377 ? 9.406 26.141 14.07 1 98 377 GLY A C 1
ATOM 3078 O O . GLY A 1 377 ? 10.102 25.969 15.078 1 98 377 GLY A O 1
ATOM 3079 N N . ILE A 1 378 ? 8.359 26.906 14.031 1 95 378 ILE A N 1
ATOM 3080 C CA . ILE A 1 378 ? 7.77 27.531 15.211 1 95 378 ILE A CA 1
ATOM 3081 C C . ILE A 1 378 ? 6.297 27.141 15.32 1 95 378 ILE A C 1
ATOM 3083 O O . ILE A 1 378 ? 5.41 27.969 15.141 1 95 378 ILE A O 1
ATOM 3087 N N . PRO A 1 379 ? 6.094 25.875 15.648 1 93.56 379 PRO A N 1
ATOM 3088 C CA . PRO A 1 379 ? 4.703 25.422 15.695 1 93.56 379 PRO A CA 1
ATOM 3089 C C . PRO A 1 379 ? 3.895 26.109 16.797 1 93.56 379 PRO A C 1
ATOM 3091 O O . PRO A 1 379 ? 4.418 26.375 17.875 1 93.56 379 PRO A O 1
ATOM 3094 N N . MET A 1 380 ? 2.717 26.344 16.5 1 86.25 380 MET A N 1
ATOM 3095 C CA . MET A 1 380 ? 1.884 27.109 17.422 1 86.25 380 MET A CA 1
ATOM 3096 C C . MET A 1 380 ? 0.69 26.281 17.891 1 86.25 380 MET A C 1
ATOM 3098 O O . MET A 1 380 ? 0.282 26.375 19.047 1 86.25 380 MET A O 1
ATOM 3102 N N . PHE A 1 381 ? 0.075 25.531 17.016 1 83.69 381 PHE A N 1
ATOM 3103 C CA . PHE A 1 381 ? -1.103 24.781 17.422 1 83.69 381 PHE A CA 1
ATOM 3104 C C . PHE A 1 381 ? -1.352 23.609 16.484 1 83.69 381 PHE A C 1
ATOM 3106 O O . PHE A 1 381 ? -0.605 23.406 15.523 1 83.69 381 PHE A O 1
ATOM 3113 N N . ALA A 1 382 ? -2.342 22.75 16.781 1 87.5 382 ALA A N 1
ATOM 3114 C CA . ALA A 1 382 ? -2.875 21.656 15.953 1 87.5 382 ALA A CA 1
ATOM 3115 C C . ALA A 1 382 ? -1.779 20.672 15.57 1 87.5 382 ALA A C 1
ATOM 3117 O O . ALA A 1 382 ? -1.055 20.172 16.438 1 87.5 382 ALA A O 1
ATOM 3118 N N . ASP A 1 383 ? -1.698 20.422 14.273 1 92.38 383 ASP A N 1
ATOM 3119 C CA . ASP A 1 383 ? -0.812 19.359 13.812 1 92.38 383 ASP A CA 1
ATOM 3120 C C . ASP A 1 383 ? 0.611 19.875 13.617 1 92.38 383 ASP A C 1
ATOM 3122 O O . ASP A 1 383 ? 1.532 19.094 13.367 1 92.38 383 ASP A O 1
ATOM 3126 N N . GLN A 1 384 ? 0.836 21.125 13.82 1 94.69 384 GLN A N 1
ATOM 3127 C CA . GLN A 1 384 ? 2.1 21.781 13.492 1 94.69 384 GLN A CA 1
ATOM 3128 C C . GLN A 1 384 ? 3.252 21.188 14.297 1 94.69 384 GLN A C 1
ATOM 3130 O O . GLN A 1 384 ? 4.297 20.844 13.734 1 94.69 384 GLN A O 1
ATOM 3135 N N . PRO A 1 385 ? 3.041 21.016 15.633 1 94.88 385 PRO A N 1
ATOM 3136 C CA . PRO A 1 385 ? 4.148 20.422 16.391 1 94.88 385 PRO A CA 1
ATOM 3137 C C . PRO A 1 385 ? 4.5 19.016 15.898 1 94.88 385 PRO A C 1
ATOM 3139 O O . PRO A 1 385 ? 5.68 18.672 15.781 1 94.88 385 PRO A O 1
ATOM 3142 N N . ASP A 1 386 ? 3.494 18.234 15.664 1 97.06 386 ASP A N 1
ATOM 3143 C CA . ASP A 1 386 ? 3.709 16.875 15.18 1 97.06 386 ASP A CA 1
ATOM 3144 C C . ASP A 1 386 ? 4.418 16.891 13.828 1 97.06 386 ASP A C 1
ATOM 3146 O O . ASP A 1 386 ? 5.316 16.078 13.594 1 97.06 386 ASP A O 1
ATOM 3150 N N . ASN A 1 387 ? 4.035 17.734 12.938 1 98 387 ASN A N 1
ATOM 3151 C CA . ASN A 1 387 ? 4.66 17.875 11.625 1 98 387 ASN A CA 1
ATOM 3152 C C . ASN A 1 387 ? 6.148 18.188 11.742 1 98 387 ASN A C 1
ATOM 3154 O O . ASN A 1 387 ? 6.973 17.625 11.031 1 98 387 ASN A O 1
ATOM 3158 N N . MET A 1 388 ? 6.426 19.062 12.641 1 98.12 388 MET A N 1
ATOM 3159 C CA . MET A 1 388 ? 7.812 19.5 12.781 1 98.12 388 MET A CA 1
ATOM 3160 C C . MET A 1 388 ? 8.672 18.391 13.375 1 98.12 388 MET A C 1
ATOM 3162 O O . MET A 1 388 ? 9.852 18.266 13.039 1 98.12 388 MET A O 1
ATOM 3166 N N . VAL A 1 389 ? 8.07 17.562 14.219 1 98.31 389 VAL A N 1
ATOM 3167 C CA . VAL A 1 389 ? 8.789 16.422 14.766 1 98.31 389 VAL A CA 1
ATOM 3168 C C . VAL A 1 389 ? 9.195 15.477 13.633 1 98.31 389 VAL A C 1
ATOM 3170 O O . VAL A 1 389 ? 10.297 14.922 13.633 1 98.31 389 VAL A O 1
ATOM 3173 N N . HIS A 1 390 ? 8.32 15.305 12.672 1 98.38 390 HIS A N 1
ATOM 3174 C CA . HIS A 1 390 ? 8.648 14.477 11.516 1 98.38 390 HIS A CA 1
ATOM 3175 C C . HIS A 1 390 ? 9.844 15.039 10.758 1 98.38 390 HIS A C 1
ATOM 3177 O O . HIS A 1 390 ? 10.766 14.297 10.398 1 98.38 390 HIS A O 1
ATOM 3183 N N . MET A 1 391 ? 9.891 16.359 10.547 1 98.69 391 MET A N 1
ATOM 3184 C CA . MET A 1 391 ? 10.945 16.984 9.773 1 98.69 391 MET A CA 1
ATOM 3185 C C . MET A 1 391 ? 12.266 16.984 10.539 1 98.69 391 MET A C 1
ATOM 3187 O O . MET A 1 391 ? 13.336 16.844 9.938 1 98.69 391 MET A O 1
ATOM 3191 N N . LYS A 1 392 ? 12.109 17.219 11.828 1 98.69 392 LYS A N 1
ATOM 3192 C CA . LYS A 1 392 ? 13.312 17.141 12.656 1 98.69 392 LYS A CA 1
ATOM 3193 C C . LYS A 1 392 ? 13.922 15.734 12.609 1 98.69 392 LYS A C 1
ATOM 3195 O O . LYS A 1 392 ? 15.141 15.586 12.461 1 98.69 392 LYS A O 1
ATOM 3200 N N . ALA A 1 393 ? 13.07 14.727 12.719 1 98.19 393 ALA A N 1
ATOM 3201 C CA . ALA A 1 393 ? 13.523 13.336 12.68 1 98.19 393 ALA A CA 1
ATOM 3202 C C . ALA A 1 393 ? 14.234 13.031 11.359 1 98.19 393 ALA A C 1
ATOM 3204 O O . ALA A 1 393 ? 15.164 12.219 11.32 1 98.19 393 ALA A O 1
ATOM 3205 N N . LYS A 1 394 ? 13.875 13.711 10.344 1 98 394 LYS A N 1
ATOM 3206 C CA . LYS A 1 394 ? 14.43 13.461 9.016 1 98 394 LYS A CA 1
ATOM 3207 C C . LYS A 1 394 ? 15.641 14.359 8.75 1 98 394 LYS A C 1
ATOM 3209 O O . LYS A 1 394 ? 16.234 14.305 7.676 1 98 394 LYS A O 1
ATOM 3214 N N . GLY A 1 395 ? 15.992 15.219 9.672 1 98.38 395 GLY A N 1
ATOM 3215 C CA . GLY A 1 395 ? 17.219 16 9.641 1 98.38 395 GLY A CA 1
ATOM 3216 C C . GLY A 1 395 ? 17.094 17.281 8.836 1 98.38 395 GLY A C 1
ATOM 3217 O O . GLY A 1 395 ? 18.094 17.891 8.469 1 98.38 395 GLY A O 1
ATOM 3218 N N . ALA A 1 396 ? 15.797 17.719 8.594 1 98.75 396 ALA A N 1
ATOM 3219 C CA . ALA A 1 396 ? 15.625 18.859 7.691 1 98.75 396 ALA A CA 1
ATOM 3220 C C . ALA A 1 396 ? 15.148 20.094 8.445 1 98.75 396 ALA A C 1
ATOM 3222 O O . ALA A 1 396 ? 14.945 21.156 7.848 1 98.75 396 ALA A O 1
ATOM 3223 N N . ALA A 1 397 ? 15.039 19.953 9.805 1 98.88 397 ALA A N 1
ATOM 3224 C CA . ALA A 1 397 ? 14.477 21.094 10.523 1 98.88 397 ALA A CA 1
ATOM 3225 C C . ALA A 1 397 ? 14.938 21.109 11.977 1 98.88 397 ALA A C 1
ATOM 3227 O O . ALA A 1 397 ? 15.32 20.078 12.523 1 98.88 397 ALA A O 1
ATOM 3228 N N . VAL A 1 398 ? 14.93 22.266 12.523 1 98.69 398 VAL A N 1
ATOM 3229 C CA . VAL A 1 398 ? 14.969 22.438 13.969 1 98.69 398 VAL A CA 1
ATOM 3230 C C . VAL A 1 398 ? 13.641 23.016 14.453 1 98.69 398 VAL A C 1
ATOM 3232 O O . VAL A 1 398 ? 12.875 23.578 13.672 1 98.69 398 VAL A O 1
ATOM 3235 N N . ILE A 1 399 ? 13.328 22.797 15.703 1 98.38 399 ILE A N 1
ATOM 3236 C CA . ILE A 1 399 ? 12.039 23.234 16.25 1 98.38 399 ILE A CA 1
ATOM 3237 C C . ILE A 1 399 ? 12.266 24.25 17.359 1 98.38 399 ILE A C 1
ATOM 3239 O O . ILE A 1 399 ? 13.148 24.062 18.219 1 98.38 399 ILE A O 1
ATOM 3243 N N . MET A 1 400 ? 11.508 25.344 17.281 1 95.88 400 MET A N 1
ATOM 3244 C CA . MET A 1 400 ? 11.469 26.344 18.328 1 95.88 400 MET A CA 1
ATOM 3245 C C . MET A 1 400 ? 10.18 26.234 19.141 1 95.88 400 MET A C 1
ATOM 3247 O O . MET A 1 400 ? 9.156 25.781 18.625 1 95.88 400 MET A O 1
ATOM 3251 N N . ASN A 1 401 ? 10.352 26.562 20.359 1 92.19 401 ASN A N 1
ATOM 3252 C CA . ASN A 1 401 ? 9.148 26.688 21.172 1 92.19 401 ASN A CA 1
ATOM 3253 C C . ASN A 1 401 ? 8.617 28.125 21.172 1 92.19 401 ASN A C 1
ATOM 3255 O O . ASN A 1 401 ? 9.266 29.031 21.688 1 92.19 401 ASN A O 1
ATOM 3259 N N . PHE A 1 402 ? 7.488 28.297 20.688 1 87.94 402 PHE A N 1
ATOM 3260 C CA . PHE A 1 402 ? 6.922 29.609 20.484 1 87.94 402 PHE A CA 1
ATOM 3261 C C . PHE A 1 402 ? 6.852 30.391 21.797 1 87.94 402 PHE A C 1
ATOM 3263 O O . PHE A 1 402 ? 7.121 31.594 21.828 1 87.94 402 PHE A O 1
ATOM 3270 N N . ASN A 1 403 ? 6.543 29.734 22.812 1 85 403 ASN A N 1
ATOM 3271 C CA . ASN A 1 403 ? 6.281 30.422 24.078 1 85 403 ASN A CA 1
ATOM 3272 C C . ASN A 1 403 ? 7.57 30.703 24.828 1 85 403 ASN A C 1
ATOM 3274 O O . ASN A 1 403 ? 7.648 31.688 25.578 1 85 403 ASN A O 1
ATOM 3278 N N . THR A 1 404 ? 8.625 29.938 24.531 1 90.75 404 THR A N 1
ATOM 3279 C CA . THR A 1 404 ? 9.812 30.078 25.375 1 90.75 404 THR A CA 1
ATOM 3280 C C . THR A 1 404 ? 11 30.562 24.562 1 90.75 404 THR A C 1
ATOM 3282 O O . THR A 1 404 ? 12.031 30.953 25.125 1 90.75 404 THR A O 1
ATOM 3285 N N . MET A 1 405 ? 10.852 30.531 23.281 1 93.5 405 MET A N 1
ATOM 3286 C CA . MET A 1 405 ? 12 30.891 22.438 1 93.5 405 MET A CA 1
ATOM 3287 C C . MET A 1 405 ? 12.422 32.344 22.672 1 93.5 405 MET A C 1
ATOM 3289 O O . MET A 1 405 ? 11.57 33.219 22.875 1 93.5 405 MET A O 1
ATOM 3293 N N . LYS A 1 406 ? 13.711 32.5 22.719 1 96.06 406 LYS A N 1
ATOM 3294 C CA . LYS A 1 406 ? 14.328 33.812 22.781 1 96.06 406 LYS A CA 1
ATOM 3295 C C . LYS A 1 406 ? 14.961 34.219 21.453 1 96.06 406 LYS A C 1
ATOM 3297 O O . LYS A 1 406 ? 15.031 33.406 20.531 1 96.06 406 LYS A O 1
ATOM 3302 N N . THR A 1 407 ? 15.32 35.469 21.469 1 97.56 407 THR A N 1
ATOM 3303 C CA . THR A 1 407 ? 15.938 36 20.266 1 97.56 407 THR A CA 1
ATOM 3304 C C . THR A 1 407 ? 17.109 35.125 19.828 1 97.56 407 THR A C 1
ATOM 3306 O O . THR A 1 407 ? 17.203 34.75 18.656 1 97.56 407 THR A O 1
ATOM 3309 N N . GLN A 1 408 ? 17.906 34.719 20.75 1 97.94 408 GLN A N 1
ATOM 3310 C CA . GLN A 1 408 ? 19.125 34 20.422 1 97.94 408 GLN A CA 1
ATOM 3311 C C . GLN A 1 408 ? 18.797 32.594 19.938 1 97.94 408 GLN A C 1
ATOM 3313 O O . GLN A 1 408 ? 19.516 32.031 19.125 1 97.94 408 GLN A O 1
ATOM 3318 N N . ASP A 1 409 ? 17.766 32.031 20.422 1 98.06 409 ASP A N 1
ATOM 3319 C CA . ASP A 1 409 ? 17.359 30.703 19.969 1 98.06 409 ASP A CA 1
ATOM 3320 C C . ASP A 1 409 ? 17.062 30.688 18.469 1 98.06 409 ASP A C 1
ATOM 3322 O O . ASP A 1 409 ? 17.469 29.766 17.766 1 98.06 409 ASP A O 1
ATOM 3326 N N . LEU A 1 410 ? 16.328 31.688 18.047 1 98.06 410 LEU A N 1
ATOM 3327 C CA . LEU A 1 410 ? 15.977 31.766 16.641 1 98.06 410 LEU A CA 1
ATOM 3328 C C . LEU A 1 410 ? 17.219 32.031 15.781 1 98.06 410 LEU A C 1
ATOM 3330 O O . LEU A 1 410 ? 17.359 31.438 14.711 1 98.06 410 LEU A O 1
ATOM 3334 N N . VAL A 1 411 ? 18.109 32.875 16.281 1 98.56 411 VAL A N 1
ATOM 3335 C CA . VAL A 1 411 ? 19.359 33.156 15.57 1 98.56 411 VAL A CA 1
ATOM 3336 C C . VAL A 1 411 ? 20.156 31.859 15.438 1 98.56 411 VAL A C 1
ATOM 3338 O O . VAL A 1 411 ? 20.641 31.531 14.352 1 98.56 411 VAL A O 1
ATOM 3341 N N . ASP A 1 412 ? 20.281 31.125 16.531 1 98.38 412 ASP A N 1
ATOM 3342 C CA . ASP A 1 412 ? 21.047 29.891 16.547 1 98.38 412 ASP A CA 1
ATOM 3343 C C . ASP A 1 412 ? 20.406 28.844 15.625 1 98.38 412 ASP A C 1
ATOM 3345 O O . ASP A 1 412 ? 21.109 28.109 14.938 1 98.38 412 ASP A O 1
ATOM 3349 N N . GLY A 1 413 ? 19.062 28.75 15.711 1 98.38 413 GLY A N 1
ATOM 3350 C CA . GLY A 1 413 ? 18.359 27.828 14.836 1 98.38 413 GLY A CA 1
ATOM 3351 C C . GLY A 1 413 ? 18.609 28.109 13.367 1 98.38 413 GLY A C 1
ATOM 3352 O O . GLY A 1 413 ? 18.906 27.188 12.602 1 98.38 413 GLY A O 1
ATOM 3353 N N . LEU A 1 414 ? 18.547 29.344 12.977 1 98.56 414 LEU A N 1
ATOM 3354 C CA . LEU A 1 414 ? 18.766 29.734 11.586 1 98.56 414 LEU A CA 1
ATOM 3355 C C . LEU A 1 414 ? 20.219 29.453 11.172 1 98.56 414 LEU A C 1
ATOM 3357 O O . LEU A 1 414 ? 20.453 28.906 10.094 1 98.56 414 LEU A O 1
ATOM 3361 N N . ASN A 1 415 ? 21.125 29.812 12.031 1 98.44 415 ASN A N 1
ATOM 3362 C CA . ASN A 1 415 ? 22.531 29.547 11.742 1 98.44 415 ASN A CA 1
ATOM 3363 C C . ASN A 1 415 ? 22.797 28.062 11.555 1 98.44 415 ASN A C 1
ATOM 3365 O O . ASN A 1 415 ? 23.562 27.672 10.664 1 98.44 415 ASN A O 1
ATOM 3369 N N . THR A 1 416 ? 22.203 27.312 12.406 1 98.5 416 THR A N 1
ATOM 3370 C CA . THR A 1 416 ? 22.375 25.859 12.336 1 98.5 416 THR A CA 1
ATOM 3371 C C . THR A 1 416 ? 21.859 25.312 11 1 98.5 416 THR A C 1
ATOM 3373 O O . THR A 1 416 ? 22.594 24.641 10.281 1 98.5 416 THR A O 1
ATOM 3376 N N . VAL A 1 417 ? 20.688 25.672 10.625 1 98.38 417 VAL A N 1
ATOM 3377 C CA . VAL A 1 417 ? 20.016 25.109 9.445 1 98.38 417 VAL A CA 1
ATOM 3378 C C . VAL A 1 417 ? 20.703 25.609 8.18 1 98.38 417 VAL A C 1
ATOM 3380 O O . VAL A 1 417 ? 20.797 24.891 7.188 1 98.38 417 VAL A O 1
ATOM 3383 N N . ILE A 1 418 ? 21.25 26.812 8.219 1 98.38 418 ILE A N 1
ATOM 3384 C CA . ILE A 1 418 ? 21.844 27.438 7.035 1 98.38 418 ILE A CA 1
ATOM 3385 C C . ILE A 1 418 ? 23.281 26.984 6.871 1 98.38 418 ILE A C 1
ATOM 3387 O O . ILE A 1 418 ? 23.734 26.719 5.758 1 98.38 418 ILE A O 1
ATOM 3391 N N . ASN A 1 419 ? 23.969 26.797 7.984 1 97.94 419 ASN A N 1
ATOM 3392 C CA . ASN A 1 419 ? 25.406 26.641 7.887 1 97.94 419 ASN A CA 1
ATOM 3393 C C . ASN A 1 419 ? 25.844 25.188 8.086 1 97.94 419 ASN A C 1
ATOM 3395 O O . ASN A 1 419 ? 26.953 24.812 7.738 1 97.94 419 ASN A O 1
ATOM 3399 N N . GLU A 1 420 ? 25.047 24.406 8.719 1 98.25 420 GLU A N 1
ATOM 3400 C CA . GLU A 1 420 ? 25.344 22.984 8.766 1 98.25 420 GLU A CA 1
ATOM 3401 C C . GLU A 1 420 ? 24.844 22.281 7.5 1 98.25 420 GLU A C 1
ATOM 3403 O O . GLU A 1 420 ? 23.641 22.141 7.289 1 98.25 420 GLU A O 1
ATOM 3408 N N . PRO A 1 421 ? 25.703 21.797 6.758 1 98.06 421 PRO A N 1
ATOM 3409 C CA . PRO A 1 421 ? 25.359 21.281 5.43 1 98.06 421 PRO A CA 1
ATOM 3410 C C . PRO A 1 421 ? 24.391 20.109 5.488 1 98.06 421 PRO A C 1
ATOM 3412 O O . PRO A 1 421 ? 23.641 19.859 4.531 1 98.06 421 PRO A O 1
ATOM 3415 N N . SER A 1 422 ? 24.375 19.375 6.574 1 98.5 422 SER A N 1
ATOM 3416 C CA . SER A 1 422 ? 23.547 18.172 6.668 1 98.5 422 SER A CA 1
ATOM 3417 C C . SER A 1 422 ? 22.062 18.531 6.516 1 98.5 422 SER A C 1
ATOM 3419 O O . SER A 1 422 ? 21.281 17.734 5.988 1 98.5 422 SER A O 1
ATOM 3421 N N . TYR A 1 423 ? 21.641 19.688 6.961 1 98.69 423 TYR A N 1
ATOM 3422 C CA . TYR A 1 423 ? 20.25 20.062 6.859 1 98.69 423 TYR A CA 1
ATOM 3423 C C . TYR A 1 423 ? 19.828 20.266 5.406 1 98.69 423 TYR A C 1
ATOM 3425 O O . TYR A 1 423 ? 18.781 19.781 4.98 1 98.69 423 TYR A O 1
ATOM 3433 N N . LYS A 1 424 ? 20.641 20.953 4.664 1 98.62 424 LYS A N 1
ATOM 3434 C CA . LYS A 1 424 ? 20.375 21.125 3.236 1 98.62 424 LYS A CA 1
ATOM 3435 C C . LYS A 1 424 ? 20.438 19.781 2.508 1 98.62 424 LYS A C 1
ATOM 3437 O O . LYS A 1 424 ? 19.594 19.5 1.644 1 98.62 424 LYS A O 1
ATOM 3442 N N . GLU A 1 425 ? 21.406 18.984 2.865 1 98.19 425 GLU A N 1
ATOM 3443 C CA . GLU A 1 425 ? 21.547 17.672 2.248 1 98.19 425 GLU A CA 1
ATOM 3444 C C . GLU A 1 425 ? 20.312 16.812 2.498 1 98.19 425 GLU A C 1
ATOM 3446 O O . GLU A 1 425 ? 19.828 16.141 1.588 1 98.19 425 GLU A O 1
ATOM 3451 N N . ASN A 1 426 ? 19.812 16.859 3.678 1 98.31 426 ASN A N 1
ATOM 3452 C CA . ASN A 1 426 ? 18.625 16.078 4.02 1 98.31 426 ASN A CA 1
ATOM 3453 C C . ASN A 1 426 ? 17.375 16.625 3.336 1 98.31 426 ASN A C 1
ATOM 3455 O O . ASN A 1 426 ? 16.516 15.859 2.896 1 98.31 426 ASN A O 1
ATOM 3459 N N . ALA A 1 427 ? 17.266 17.922 3.295 1 98.69 427 ALA A N 1
ATOM 3460 C CA . ALA A 1 427 ? 16.125 18.531 2.584 1 98.69 427 ALA A CA 1
ATOM 3461 C C . ALA A 1 427 ? 16.141 18.125 1.111 1 98.69 427 ALA A C 1
ATOM 3463 O O . ALA A 1 427 ? 15.086 17.828 0.537 1 98.69 427 ALA A O 1
ATOM 3464 N N . LEU A 1 428 ? 17.297 18.109 0.534 1 98 428 LEU A N 1
ATOM 3465 C CA . LEU A 1 428 ? 17.422 17.719 -0.867 1 98 428 LEU A CA 1
ATOM 3466 C C . LEU A 1 428 ? 17.109 16.234 -1.052 1 98 428 LEU A C 1
ATOM 3468 O O . LEU A 1 428 ? 16.531 15.844 -2.068 1 98 428 LEU A O 1
ATOM 3472 N N . ARG A 1 429 ? 17.562 15.453 -0.121 1 96.44 429 ARG A N 1
ATOM 3473 C CA . ARG A 1 429 ? 17.219 14.039 -0.16 1 96.44 429 ARG A CA 1
ATOM 3474 C C . ARG A 1 429 ? 15.703 13.844 -0.159 1 96.44 429 ARG A C 1
ATOM 3476 O O . ARG A 1 429 ? 15.172 13.047 -0.936 1 96.44 429 ARG A O 1
ATOM 3483 N N . LEU A 1 430 ? 15.016 14.57 0.711 1 97.75 430 LEU A N 1
ATOM 3484 C CA . LEU A 1 430 ? 13.555 14.484 0.765 1 97.75 430 LEU A CA 1
ATOM 3485 C C . LEU A 1 430 ? 12.938 14.961 -0.544 1 97.75 430 LEU A C 1
ATOM 3487 O O . LEU A 1 430 ? 11.953 14.391 -1.014 1 97.75 430 LEU A O 1
ATOM 3491 N N . SER A 1 431 ? 13.469 16 -1.073 1 98.19 431 SER A N 1
ATOM 3492 C CA . SER A 1 431 ? 13.008 16.516 -2.359 1 98.19 431 SER A CA 1
ATOM 3493 C C . SER A 1 431 ? 13.148 15.461 -3.455 1 98.19 431 SER A C 1
ATOM 3495 O O . SER A 1 431 ? 12.242 15.289 -4.277 1 98.19 431 SER A O 1
ATOM 3497 N N . ARG A 1 432 ? 14.25 14.781 -3.48 1 96 432 ARG A N 1
ATOM 3498 C CA . ARG A 1 432 ? 14.461 13.711 -4.457 1 96 432 ARG A CA 1
ATOM 3499 C C . ARG A 1 432 ? 13.422 12.609 -4.297 1 96 432 ARG A C 1
ATOM 3501 O O . ARG A 1 432 ? 12.867 12.117 -5.285 1 96 432 ARG A O 1
ATOM 3508 N N . ILE A 1 433 ? 13.188 12.227 -3.098 1 94.88 433 ILE A N 1
ATOM 3509 C CA . ILE A 1 433 ? 12.195 11.195 -2.824 1 94.88 433 ILE A CA 1
ATOM 3510 C C . ILE A 1 433 ? 10.82 11.672 -3.299 1 94.88 433 ILE A C 1
ATOM 3512 O O . ILE A 1 433 ? 10.07 10.906 -3.908 1 94.88 433 ILE A O 1
ATOM 3516 N N . HIS A 1 434 ? 10.531 12.922 -3.035 1 97.25 434 HIS A N 1
ATOM 3517 C CA . HIS A 1 434 ? 9.258 13.508 -3.43 1 97.25 434 HIS A CA 1
ATOM 3518 C C . HIS A 1 434 ? 9.062 13.438 -4.938 1 97.25 434 HIS A C 1
ATOM 3520 O O . HIS A 1 434 ? 7.965 13.141 -5.414 1 97.25 434 HIS A O 1
ATOM 3526 N N . HIS A 1 435 ? 10.109 13.672 -5.676 1 97 435 HIS A N 1
ATOM 3527 C CA . HIS A 1 435 ? 10.008 13.797 -7.125 1 97 435 HIS A CA 1
ATOM 3528 C C . HIS A 1 435 ? 10.18 12.445 -7.812 1 97 435 HIS A C 1
ATOM 3530 O O . HIS A 1 435 ? 9.844 12.297 -8.984 1 97 435 HIS A O 1
ATOM 3536 N N . ASP A 1 436 ? 10.75 11.492 -7.07 1 96.19 436 ASP A N 1
ATOM 3537 C CA . ASP A 1 436 ? 11.023 10.188 -7.668 1 96.19 436 ASP A CA 1
ATOM 3538 C C . ASP A 1 436 ? 9.828 9.25 -7.531 1 96.19 436 ASP A C 1
ATOM 3540 O O . ASP A 1 436 ? 9.898 8.25 -6.82 1 96.19 436 ASP A O 1
ATOM 3544 N N . ARG A 1 437 ? 8.781 9.523 -8.195 1 94.44 437 ARG A N 1
ATOM 3545 C CA . ARG A 1 437 ? 7.535 8.766 -8.266 1 94.44 437 ARG A CA 1
ATOM 3546 C C . ARG A 1 437 ? 7.172 8.453 -9.711 1 94.44 437 ARG A C 1
ATOM 3548 O O . ARG A 1 437 ? 7.57 9.172 -10.633 1 94.44 437 ARG A O 1
ATOM 3555 N N . PRO A 1 438 ? 6.426 7.344 -9.906 1 92.44 438 PRO A N 1
ATOM 3556 C CA . PRO A 1 438 ? 6.039 7.039 -11.281 1 92.44 438 PRO A CA 1
ATOM 3557 C C . PRO A 1 438 ? 5.172 8.125 -11.906 1 92.44 438 PRO A C 1
ATOM 3559 O O . PRO A 1 438 ? 5.23 8.352 -13.125 1 92.44 438 PRO A O 1
ATOM 3562 N N . ILE A 1 439 ? 4.352 8.75 -11.148 1 94.44 439 ILE A N 1
ATOM 3563 C CA . ILE A 1 439 ? 3.447 9.82 -11.555 1 94.44 439 ILE A CA 1
ATOM 3564 C C . ILE A 1 439 ? 3.375 10.883 -10.461 1 94.44 439 ILE A C 1
ATOM 3566 O O . ILE A 1 439 ? 3.539 10.57 -9.273 1 94.44 439 ILE A O 1
ATOM 3570 N N . SER A 1 440 ? 3.158 12.148 -10.852 1 95.12 440 SER A N 1
ATOM 3571 C CA . SER A 1 440 ? 3.119 13.219 -9.867 1 95.12 440 SER A CA 1
ATOM 3572 C C . SER A 1 440 ? 1.949 13.039 -8.906 1 95.12 440 SER A C 1
ATOM 3574 O O . SER A 1 440 ? 0.944 12.414 -9.25 1 95.12 440 SER A O 1
ATOM 3576 N N . PRO A 1 441 ? 2.066 13.57 -7.707 1 96.31 441 PRO A N 1
ATOM 3577 C CA . PRO A 1 441 ? 0.976 13.43 -6.742 1 96.31 441 PRO A CA 1
ATOM 3578 C C . PRO A 1 441 ? -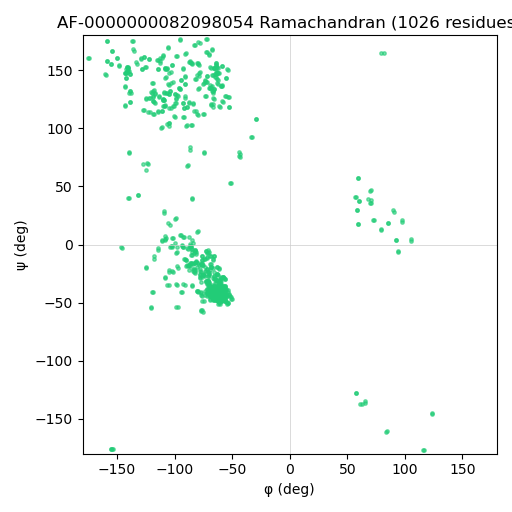0.361 13.93 -7.277 1 96.31 441 PRO A C 1
ATOM 3580 O O . PRO A 1 441 ? -1.393 13.281 -7.094 1 96.31 441 PRO A O 1
ATOM 3583 N N . LYS A 1 442 ? -0.35 15.055 -7.898 1 96.19 442 LYS A N 1
ATOM 3584 C CA . LYS A 1 442 ? -1.571 15.633 -8.445 1 96.19 442 LYS A CA 1
ATOM 3585 C C . LYS A 1 442 ? -2.186 14.727 -9.508 1 96.19 442 LYS A C 1
ATOM 3587 O O . LYS A 1 442 ? -3.389 14.453 -9.484 1 96.19 442 LYS A O 1
ATOM 3592 N N . ASP A 1 443 ? -1.383 14.25 -10.438 1 95.75 443 ASP A N 1
ATOM 3593 C CA . ASP A 1 443 ? -1.87 13.375 -11.5 1 95.75 443 ASP A CA 1
ATOM 3594 C C . ASP A 1 443 ? -2.363 12.047 -10.93 1 95.75 443 ASP A C 1
ATOM 3596 O O . ASP A 1 443 ? -3.314 11.461 -11.445 1 95.75 443 ASP A O 1
ATOM 3600 N N . GLU A 1 444 ? -1.666 11.586 -9.922 1 96.88 444 GLU A N 1
ATOM 3601 C CA . GLU A 1 444 ? -2.092 10.344 -9.289 1 96.88 444 GLU A CA 1
ATOM 3602 C C . GLU A 1 444 ? -3.463 10.492 -8.641 1 96.88 444 GLU A C 1
ATOM 3604 O O . GLU A 1 444 ? -4.312 9.609 -8.758 1 96.88 444 GLU A O 1
ATOM 3609 N N . ALA A 1 445 ? -3.639 11.586 -7.922 1 97.62 445 ALA A N 1
ATOM 3610 C CA . ALA A 1 445 ? -4.934 11.852 -7.301 1 97.62 445 ALA A CA 1
ATOM 3611 C C . ALA A 1 445 ? -6.051 11.867 -8.344 1 97.62 445 ALA A C 1
ATOM 3613 O O . ALA A 1 445 ? -7.078 11.211 -8.172 1 97.62 445 ALA A O 1
ATOM 3614 N N . VAL A 1 446 ? -5.84 12.57 -9.422 1 97.25 446 VAL A N 1
ATOM 3615 C CA . VAL A 1 446 ? -6.84 12.703 -10.477 1 97.25 446 VAL A CA 1
ATOM 3616 C C . VAL A 1 446 ? -7.086 11.344 -11.125 1 97.25 446 VAL A C 1
ATOM 3618 O O . VAL A 1 446 ? -8.227 10.992 -11.43 1 97.25 446 VAL A O 1
ATOM 3621 N N . PHE A 1 447 ? -6.055 10.594 -11.367 1 97.25 447 PHE A N 1
ATOM 3622 C CA . PHE A 1 447 ? -6.203 9.258 -11.938 1 97.25 447 PHE A CA 1
ATOM 3623 C C . PHE A 1 447 ? -7.164 8.422 -11.102 1 97.25 447 PHE A C 1
ATOM 3625 O O . PHE A 1 447 ? -8.07 7.781 -11.648 1 97.25 447 PHE A O 1
ATOM 3632 N N . TRP A 1 448 ? -6.949 8.375 -9.82 1 97.56 448 TRP A N 1
ATOM 3633 C CA . TRP A 1 448 ? -7.734 7.492 -8.961 1 97.56 448 TRP A CA 1
ATOM 3634 C C . TRP A 1 448 ? -9.172 7.984 -8.836 1 97.56 448 TRP A C 1
ATOM 3636 O O . TRP A 1 448 ? -10.102 7.184 -8.703 1 97.56 448 TRP A O 1
ATOM 3646 N N . ILE A 1 449 ? -9.344 9.297 -8.867 1 97.69 449 ILE A N 1
ATOM 3647 C CA . ILE A 1 449 ? -10.703 9.82 -8.93 1 97.69 449 ILE A CA 1
ATOM 3648 C C . ILE A 1 449 ? -11.391 9.328 -10.203 1 97.69 449 ILE A C 1
ATOM 3650 O O . ILE A 1 449 ? -12.5 8.797 -10.148 1 97.69 449 ILE A O 1
ATOM 3654 N N . GLU A 1 450 ? -10.742 9.461 -11.344 1 96.62 450 GLU A N 1
ATOM 3655 C CA . GLU A 1 450 ? -11.289 9 -12.617 1 96.62 450 GLU A CA 1
ATOM 3656 C C . GLU A 1 450 ? -11.477 7.484 -12.617 1 96.62 450 GLU A C 1
ATOM 3658 O O . GLU A 1 450 ? -12.43 6.973 -13.211 1 96.62 450 GLU A O 1
ATOM 3663 N N . PHE A 1 451 ? -10.516 6.797 -12.047 1 96.38 451 PHE A N 1
ATOM 3664 C CA . PHE A 1 451 ? -10.602 5.348 -11.891 1 96.38 451 PHE A CA 1
ATOM 3665 C C . PHE A 1 451 ? -11.93 4.953 -11.258 1 96.38 451 PHE A C 1
ATOM 3667 O O . PHE A 1 451 ? -12.578 4.004 -11.695 1 96.38 451 PHE A O 1
ATOM 3674 N N . THR A 1 452 ? -12.273 5.672 -10.18 1 96 452 THR A N 1
ATOM 3675 C CA . THR A 1 452 ? -13.5 5.398 -9.445 1 96 452 THR A CA 1
ATOM 3676 C C . THR A 1 452 ? -14.719 5.57 -10.352 1 96 452 THR A C 1
ATOM 3678 O O . THR A 1 452 ? -15.695 4.824 -10.234 1 96 452 THR A O 1
ATOM 3681 N N . MET A 1 453 ? -14.664 6.5 -11.266 1 94.31 453 MET A N 1
ATOM 3682 C CA . MET A 1 453 ? -15.766 6.719 -12.203 1 94.31 453 MET A CA 1
ATOM 3683 C C . MET A 1 453 ? -15.781 5.648 -13.289 1 94.31 453 MET A C 1
ATOM 3685 O O . MET A 1 453 ? -16.828 5.078 -13.586 1 94.31 453 MET A O 1
ATOM 3689 N N . ARG A 1 454 ? -14.617 5.359 -13.805 1 93.12 454 ARG A N 1
ATOM 3690 C CA . ARG A 1 454 ? -14.516 4.383 -14.883 1 93.12 454 ARG A CA 1
ATOM 3691 C C . ARG A 1 454 ? -15.023 3.016 -14.438 1 93.12 454 ARG A C 1
ATOM 3693 O O . ARG A 1 454 ? -15.594 2.27 -15.227 1 93.12 454 ARG A O 1
ATOM 3700 N N . ASN A 1 455 ? -14.867 2.764 -13.156 1 92.69 455 ASN A N 1
ATOM 3701 C CA . ASN A 1 455 ? -15.18 1.43 -12.656 1 92.69 455 ASN A CA 1
ATOM 3702 C C . ASN A 1 455 ? -16.453 1.432 -11.82 1 92.69 455 ASN A C 1
ATOM 3704 O O . ASN A 1 455 ? -16.797 0.426 -11.195 1 92.69 455 ASN A O 1
ATOM 3708 N N . LYS A 1 456 ? -17.188 2.598 -11.773 1 91.62 456 LYS A N 1
ATOM 3709 C CA . LYS A 1 456 ? -18.422 2.73 -11.008 1 91.62 456 LYS A CA 1
ATOM 3710 C C . LYS A 1 456 ? -18.188 2.4 -9.531 1 91.62 456 LYS A C 1
ATOM 3712 O O . LYS A 1 456 ? -18.953 1.64 -8.938 1 91.62 456 LYS A O 1
ATOM 3717 N N . GLY A 1 457 ? -17.047 2.9 -9.102 1 95.12 457 GLY A N 1
ATOM 3718 C CA . GLY A 1 457 ? -16.609 2.66 -7.734 1 95.12 457 GLY A CA 1
ATOM 3719 C C . GLY A 1 457 ? -15.328 1.858 -7.652 1 95.12 457 GLY A C 1
ATOM 3720 O O . GLY A 1 457 ? -14.703 1.569 -8.68 1 95.12 457 GLY A O 1
ATOM 3721 N N . ALA A 1 458 ? -14.883 1.523 -6.434 1 96.38 458 ALA A N 1
ATOM 3722 C CA . ALA A 1 458 ? -13.664 0.751 -6.203 1 96.38 458 ALA A CA 1
ATOM 3723 C C . ALA A 1 458 ? -13.852 -0.255 -5.07 1 96.38 458 ALA A C 1
ATOM 3725 O O . ALA A 1 458 ? -12.961 -0.447 -4.242 1 96.38 458 ALA A O 1
ATOM 3726 N N . LYS A 1 459 ? -14.969 -0.844 -5.062 1 93.44 459 LYS A N 1
ATOM 3727 C CA . LYS A 1 459 ? -15.305 -1.76 -3.975 1 93.44 459 LYS A CA 1
ATOM 3728 C C . LYS A 1 459 ? -14.391 -2.984 -3.986 1 93.44 459 LYS A C 1
ATOM 3730 O O . LYS A 1 459 ? -14.125 -3.576 -2.938 1 93.44 459 LYS A O 1
ATOM 3735 N N . HIS A 1 460 ? -13.875 -3.33 -5.156 1 94.38 460 HIS A N 1
ATOM 3736 C CA . HIS A 1 460 ? -13.008 -4.496 -5.289 1 94.38 460 HIS A CA 1
ATOM 3737 C C . HIS A 1 460 ? -11.664 -4.262 -4.598 1 94.38 460 HIS A C 1
ATOM 3739 O O . HIS A 1 460 ? -10.898 -5.203 -4.395 1 94.38 460 HIS A O 1
ATOM 3745 N N . LEU A 1 461 ? -11.383 -3.037 -4.18 1 97.38 461 LEU A N 1
ATOM 3746 C CA . LEU A 1 461 ? -10.133 -2.715 -3.494 1 97.38 461 LEU A CA 1
ATOM 3747 C C . LEU A 1 461 ? -10.328 -2.693 -1.982 1 97.38 461 LEU A C 1
ATOM 3749 O O . LEU A 1 461 ? -9.359 -2.584 -1.227 1 97.38 461 LEU A O 1
ATOM 3753 N N . ARG A 1 462 ? -11.523 -2.818 -1.485 1 96.69 462 ARG A N 1
ATOM 3754 C CA . ARG A 1 462 ? -11.812 -2.801 -0.055 1 96.69 462 ARG A CA 1
ATOM 3755 C C . ARG A 1 462 ? -11.578 -4.172 0.567 1 96.69 462 ARG A C 1
ATOM 3757 O O . ARG A 1 462 ? -11.906 -5.199 -0.034 1 96.69 462 ARG A O 1
ATOM 3764 N N . VAL A 1 463 ? -11.078 -4.195 1.728 1 97.75 463 VAL A N 1
ATOM 3765 C CA . VAL A 1 463 ? -10.773 -5.457 2.398 1 97.75 463 VAL A CA 1
ATOM 3766 C C . VAL A 1 463 ? -12.016 -5.988 3.104 1 97.75 463 VAL A C 1
ATOM 3768 O O . VAL A 1 463 ? -12.922 -5.219 3.443 1 97.75 463 VAL A O 1
ATOM 3771 N N . GLN A 1 464 ? -12.031 -7.27 3.311 1 97.5 464 GLN A N 1
ATOM 3772 C CA . GLN A 1 464 ? -13.164 -7.938 3.945 1 97.5 464 GLN A CA 1
ATOM 3773 C C . GLN A 1 464 ? -13.211 -7.633 5.441 1 97.5 464 GLN A C 1
ATOM 3775 O O . GLN A 1 464 ? -14.188 -7.973 6.117 1 97.5 464 GLN A O 1
ATOM 3780 N N . ALA A 1 465 ? -12.227 -6.945 5.969 1 97.19 465 ALA A N 1
ATOM 3781 C CA . ALA A 1 465 ? -12.211 -6.527 7.367 1 97.19 465 ALA A CA 1
ATOM 3782 C C . ALA A 1 465 ? -13.453 -5.715 7.711 1 97.19 465 ALA A C 1
ATOM 3784 O O . ALA A 1 465 ? -13.922 -5.73 8.852 1 97.19 465 ALA A O 1
ATOM 3785 N N . HIS A 1 466 ? -14.023 -5 6.793 1 96.81 466 HIS A N 1
ATOM 3786 C CA . HIS A 1 466 ? -15.195 -4.152 6.996 1 96.81 466 HIS A CA 1
ATOM 3787 C C . HIS A 1 466 ? -16.406 -4.969 7.441 1 96.81 466 HIS A C 1
ATOM 3789 O O . HIS A 1 466 ? -17.359 -4.422 7.996 1 96.81 466 HIS A O 1
ATOM 3795 N N . GLU A 1 467 ? -16.344 -6.285 7.168 1 96.31 467 GLU A N 1
ATOM 3796 C CA . GLU A 1 467 ? -17.5 -7.145 7.449 1 96.31 467 GLU A CA 1
ATOM 3797 C C . GLU A 1 467 ? -17.281 -7.938 8.734 1 96.31 467 GLU A C 1
ATOM 3799 O O . GLU A 1 467 ? -18.094 -8.805 9.078 1 96.31 467 GLU A O 1
ATOM 3804 N N . LEU A 1 468 ? -16.219 -7.66 9.414 1 97.25 468 LEU A N 1
ATOM 3805 C CA . LEU A 1 468 ? -15.875 -8.414 10.617 1 97.25 468 LEU A CA 1
ATOM 3806 C C . LEU A 1 468 ? -16.094 -7.566 11.867 1 97.25 468 LEU A C 1
ATOM 3808 O O . LEU A 1 468 ? -15.867 -6.355 11.852 1 97.25 468 LEU A O 1
ATOM 3812 N N . THR A 1 469 ? -16.547 -8.211 12.898 1 95.25 469 THR A N 1
ATOM 3813 C CA . THR A 1 469 ? -16.516 -7.574 14.211 1 95.25 469 THR A CA 1
ATOM 3814 C C . THR A 1 469 ? -15.078 -7.5 14.742 1 95.25 469 THR A C 1
ATOM 3816 O O . THR A 1 469 ? -14.18 -8.156 14.211 1 95.25 469 THR A O 1
ATOM 3819 N N . TRP A 1 470 ? -14.984 -6.68 15.742 1 92 470 TRP A N 1
ATOM 3820 C CA . TRP A 1 470 ? -13.656 -6.477 16.312 1 92 470 TRP A CA 1
ATOM 3821 C C . TRP A 1 470 ? -13.062 -7.793 16.797 1 92 470 TRP A C 1
ATOM 3823 O O . TRP A 1 470 ? -11.875 -8.055 16.625 1 92 470 TRP A O 1
ATOM 3833 N N . TYR A 1 471 ? -13.828 -8.641 17.438 1 95.06 471 TYR A N 1
ATOM 3834 C CA . TYR A 1 471 ? -13.312 -9.883 17.984 1 95.06 471 TYR A CA 1
ATOM 3835 C C . TYR A 1 471 ? -13.055 -10.906 16.891 1 95.06 471 TYR A C 1
ATOM 3837 O O . TYR A 1 471 ? -12.18 -11.773 17.031 1 95.06 471 TYR A O 1
ATOM 3845 N N . GLN A 1 472 ? -13.766 -10.844 15.711 1 97.5 472 GLN A N 1
ATOM 3846 C CA . GLN A 1 472 ? -13.477 -11.688 14.555 1 97.5 472 GLN A CA 1
ATOM 3847 C C . GLN A 1 472 ? -12.172 -11.266 13.883 1 97.5 472 GLN A C 1
ATOM 3849 O O . GLN A 1 472 ? -11.359 -12.117 13.508 1 97.5 472 GLN A O 1
ATOM 3854 N N . TYR A 1 473 ? -12.047 -9.961 13.82 1 95.94 473 TYR A N 1
ATOM 3855 C CA . TYR A 1 473 ? -10.844 -9.414 13.195 1 95.94 473 TYR A CA 1
ATOM 3856 C C . TYR A 1 473 ? -9.586 -9.938 13.883 1 95.94 473 TYR A C 1
ATOM 3858 O O . TYR A 1 473 ? -8.625 -10.32 13.211 1 95.94 473 TYR A O 1
ATOM 3866 N N . HIS A 1 474 ? -9.609 -10.039 15.188 1 93.88 474 HIS A N 1
ATOM 3867 C CA . HIS A 1 474 ? -8.43 -10.445 15.945 1 93.88 474 HIS A CA 1
ATOM 3868 C C . HIS A 1 474 ? -8.453 -11.945 16.219 1 93.88 474 HIS A C 1
ATOM 3870 O O . HIS A 1 474 ? -7.645 -12.445 17 1 93.88 474 HIS A O 1
ATOM 3876 N N . SER A 1 475 ? -9.375 -12.711 15.633 1 97.06 475 SER A N 1
ATOM 3877 C CA . SER A 1 475 ? -9.492 -14.156 15.742 1 97.06 475 SER A CA 1
ATOM 3878 C C . SER A 1 475 ? -9.672 -14.594 17.188 1 97.06 475 SER A C 1
ATOM 3880 O O . SER A 1 475 ? -9.188 -15.648 17.594 1 97.06 475 SER A O 1
ATOM 3882 N N . LEU A 1 476 ? -10.297 -13.695 17.969 1 96 476 LEU A N 1
ATOM 3883 C CA . LEU A 1 476 ? -10.516 -14.023 19.359 1 96 476 LEU A CA 1
ATOM 3884 C C . LEU A 1 476 ? -11.555 -15.133 19.516 1 96 476 LEU A C 1
ATOM 3886 O O . LEU A 1 476 ? -11.469 -15.945 20.438 1 96 476 LEU A O 1
ATOM 3890 N N . ASP A 1 477 ? -12.547 -15.094 18.625 1 97.44 477 ASP A N 1
ATOM 3891 C CA . ASP A 1 477 ? -13.523 -16.188 18.625 1 97.44 477 ASP A CA 1
ATOM 3892 C C . ASP A 1 477 ? -12.859 -17.516 18.328 1 97.44 477 ASP A C 1
ATOM 3894 O O . ASP A 1 477 ? -13.156 -18.531 18.969 1 97.44 477 ASP A O 1
ATOM 3898 N N . VAL A 1 478 ? -11.914 -17.531 17.359 1 97.56 478 VAL A N 1
ATOM 3899 C CA . VAL A 1 478 ? -11.164 -18.719 17 1 97.56 478 VAL A CA 1
ATOM 3900 C C . VAL A 1 478 ? -10.32 -19.172 18.203 1 97.56 478 VAL A C 1
ATOM 3902 O O . VAL A 1 478 ? -10.289 -20.359 18.531 1 97.56 478 VAL A O 1
ATOM 3905 N N . PHE A 1 479 ? -9.688 -18.266 18.891 1 95.62 479 PHE A N 1
ATOM 3906 C CA . PHE A 1 479 ? -8.875 -18.578 20.062 1 95.62 479 PHE A CA 1
ATOM 3907 C C . PHE A 1 479 ? -9.734 -19.172 21.172 1 95.62 479 PHE A C 1
ATOM 3909 O O . PHE A 1 479 ? -9.328 -20.141 21.828 1 95.62 479 PHE A O 1
ATOM 3916 N N . ALA A 1 480 ? -10.82 -18.531 21.422 1 97 480 ALA A N 1
ATOM 3917 C CA . ALA A 1 480 ? -11.719 -19.016 22.453 1 97 480 ALA A CA 1
ATOM 3918 C C . ALA A 1 480 ? -12.172 -20.453 22.188 1 97 480 ALA A C 1
ATOM 3920 O O . ALA A 1 480 ? -12.25 -21.266 23.094 1 97 480 ALA A O 1
ATOM 3921 N N . PHE A 1 481 ? -12.523 -20.703 20.938 1 97.56 481 PHE A N 1
ATOM 3922 C CA . PHE A 1 481 ? -12.945 -22.031 20.531 1 97.56 481 PHE A CA 1
ATOM 3923 C C . PHE A 1 481 ? -11.836 -23.047 20.766 1 97.56 481 PHE A C 1
ATOM 3925 O O . PHE A 1 481 ? -12.07 -24.109 21.344 1 97.56 481 PHE A O 1
ATOM 3932 N N . LEU A 1 482 ? -10.625 -22.75 20.344 1 97.12 482 LEU A N 1
ATOM 3933 C CA . LEU A 1 482 ? -9.484 -23.641 20.516 1 97.12 482 LEU A CA 1
ATOM 3934 C C . LEU A 1 482 ? -9.164 -23.844 21.984 1 97.12 482 LEU A C 1
ATOM 3936 O O . LEU A 1 482 ? -8.828 -24.953 22.406 1 97.12 482 LEU A O 1
ATOM 3940 N N . LEU A 1 483 ? -9.242 -22.781 22.766 1 96.75 483 LEU A N 1
ATOM 3941 C CA . LEU A 1 483 ? -9.023 -22.891 24.203 1 96.75 483 LEU A CA 1
ATOM 3942 C C . LEU A 1 483 ? -10.062 -23.797 24.859 1 96.75 483 LEU A C 1
ATOM 3944 O O . LEU A 1 483 ? -9.734 -24.594 25.75 1 96.75 483 LEU A O 1
ATOM 3948 N N . ALA A 1 484 ? -11.297 -23.672 24.438 1 97.25 484 ALA A N 1
ATOM 3949 C CA . ALA A 1 484 ? -12.359 -24.516 24.938 1 97.25 484 ALA A CA 1
ATOM 3950 C C . ALA A 1 484 ? -12.078 -25.984 24.641 1 97.25 484 ALA A C 1
ATOM 3952 O O . ALA A 1 484 ? -12.328 -26.859 25.484 1 97.25 484 ALA A O 1
ATOM 3953 N N . ILE A 1 485 ? -11.578 -26.266 23.453 1 96.88 485 ILE A N 1
ATOM 3954 C CA . ILE A 1 485 ? -11.25 -27.625 23.078 1 96.88 485 ILE A CA 1
ATOM 3955 C C . ILE A 1 485 ? -10.125 -28.156 23.953 1 96.88 485 ILE A C 1
ATOM 3957 O O . ILE A 1 485 ? -10.195 -29.297 24.438 1 96.88 485 ILE A O 1
ATOM 3961 N N . VAL A 1 486 ? -9.141 -27.359 24.125 1 96.25 486 VAL A N 1
ATOM 3962 C CA . VAL A 1 486 ? -8.008 -27.766 24.953 1 96.25 486 VAL A CA 1
ATOM 3963 C C . VAL A 1 486 ? -8.484 -28.016 26.391 1 96.25 486 VAL A C 1
ATOM 3965 O O . VAL A 1 486 ? -8.078 -29 27.016 1 96.25 486 VAL A O 1
ATOM 3968 N N . MET A 1 487 ? -9.312 -27.156 26.859 1 96.88 487 MET A N 1
ATOM 3969 C CA . MET A 1 487 ? -9.844 -27.328 28.219 1 96.88 487 MET A CA 1
ATOM 3970 C C . MET A 1 487 ? -10.68 -28.594 28.328 1 96.88 487 MET A C 1
ATOM 3972 O O . MET A 1 487 ? -10.586 -29.312 29.312 1 96.88 487 MET A O 1
ATOM 3976 N N . LEU A 1 488 ? -11.461 -28.828 27.406 1 96.94 488 LEU A N 1
ATOM 3977 C CA . LEU A 1 488 ? -12.281 -30.031 27.391 1 96.94 488 LEU A CA 1
ATOM 3978 C C . LEU A 1 488 ? -11.414 -31.297 27.359 1 96.94 488 LEU A C 1
ATOM 3980 O O . LEU A 1 488 ? -11.672 -32.25 28.094 1 96.94 488 LEU A O 1
ATOM 3984 N N . LEU A 1 489 ? -10.461 -31.25 26.516 1 96.69 489 LEU A N 1
ATOM 3985 C CA . LEU A 1 489 ? -9.555 -32.406 26.406 1 96.69 489 LEU A CA 1
ATOM 3986 C C . LEU A 1 489 ? -8.797 -32.594 27.719 1 96.69 489 LEU A C 1
ATOM 3988 O O . LEU A 1 489 ? -8.57 -33.75 28.141 1 96.69 489 LEU A O 1
ATOM 3992 N N . THR A 1 490 ? -8.383 -31.594 28.281 1 96.69 490 THR A N 1
ATOM 3993 C CA . THR A 1 490 ? -7.676 -31.672 29.562 1 96.69 490 THR A CA 1
ATOM 3994 C C . THR A 1 490 ? -8.586 -32.219 30.641 1 96.69 490 THR A C 1
ATOM 3996 O O . THR A 1 490 ? -8.172 -33.094 31.438 1 96.69 490 THR A O 1
ATOM 3999 N N . LEU A 1 491 ? -9.75 -31.734 30.688 1 96.69 491 LEU A N 1
ATOM 4000 C CA . LEU A 1 491 ? -10.727 -32.219 31.656 1 96.69 491 LEU A CA 1
ATOM 4001 C C . LEU A 1 491 ? -10.992 -33.719 31.438 1 96.69 491 LEU A C 1
ATOM 4003 O O . LEU A 1 491 ? -11.094 -34.469 32.406 1 96.69 491 LEU A O 1
ATOM 4007 N N . LEU A 1 492 ? -11.188 -34.062 30.234 1 96.62 492 LEU A N 1
ATOM 4008 C CA . LEU A 1 492 ? -11.414 -35.469 29.906 1 96.62 492 LEU A CA 1
ATOM 4009 C C . LEU A 1 492 ? -10.211 -36.312 30.312 1 96.62 492 LEU A C 1
ATOM 4011 O O . LEU A 1 492 ? -10.375 -37.438 30.797 1 96.62 492 LEU A O 1
ATOM 4015 N N . PHE A 1 493 ? -9.148 -35.812 30 1 96 493 PHE A N 1
ATOM 4016 C CA . PHE A 1 493 ? -7.926 -36.5 30.391 1 96 493 PHE A CA 1
ATOM 4017 C C . PHE A 1 493 ? -7.859 -36.688 31.906 1 96 493 PHE A C 1
ATOM 4019 O O . PHE A 1 493 ? -7.547 -37.75 32.406 1 96 493 PHE A O 1
ATOM 4026 N N . ILE A 1 494 ? -8.125 -35.656 32.562 1 95.81 494 ILE A N 1
ATOM 4027 C CA . ILE A 1 494 ? -8.102 -35.688 34 1 95.81 494 ILE A CA 1
ATOM 4028 C C . ILE A 1 494 ? -9.141 -36.688 34.531 1 95.81 494 ILE A C 1
ATOM 4030 O O . ILE A 1 494 ? -8.844 -37.469 35.406 1 95.81 494 ILE A O 1
ATOM 4034 N N . LYS A 1 495 ? -10.258 -36.625 34 1 95.19 495 LYS A N 1
ATOM 4035 C CA . LYS A 1 495 ? -11.328 -37.531 34.406 1 95.19 495 LYS A CA 1
ATOM 4036 C C . LYS A 1 495 ? -10.969 -38.969 34.125 1 95.19 495 LYS A C 1
ATOM 4038 O O . LYS A 1 495 ? -11.289 -39.875 34.906 1 95.19 495 LYS A O 1
ATOM 4043 N N . THR A 1 496 ? -10.391 -39.188 33.031 1 95 496 THR A N 1
ATOM 4044 C CA . THR A 1 496 ? -9.961 -40.531 32.656 1 95 496 THR A CA 1
ATOM 4045 C C . THR A 1 496 ? -8.875 -41.031 33.625 1 95 496 THR A C 1
ATOM 4047 O O . THR A 1 496 ? -8.914 -42.188 34.062 1 95 496 THR A O 1
ATOM 4050 N N . CYS A 1 497 ? -7.988 -40.125 33.875 1 93.56 497 CYS A N 1
ATOM 4051 C CA . CYS A 1 497 ? -6.938 -40.5 34.812 1 93.56 497 CYS A CA 1
ATOM 4052 C C . CYS A 1 497 ? -7.523 -40.781 36.188 1 93.56 497 CYS A C 1
ATOM 4054 O O . CYS A 1 497 ? -7.121 -41.75 36.844 1 93.56 497 CYS A O 1
ATOM 4056 N N . LEU A 1 498 ? -8.406 -39.938 36.594 1 93.12 498 LEU A N 1
ATOM 4057 C CA . LEU A 1 498 ? -9.047 -40.125 37.875 1 93.12 498 LEU A CA 1
ATOM 4058 C C . LEU A 1 498 ? -9.844 -41.406 37.906 1 93.12 498 LEU A C 1
ATOM 4060 O O . LEU A 1 498 ? -9.852 -42.125 38.906 1 93.12 498 LEU A O 1
ATOM 4064 N N . PHE A 1 499 ? -10.469 -41.688 36.875 1 92.75 499 PHE A N 1
ATOM 4065 C CA . PHE A 1 499 ? -11.227 -42.906 36.75 1 92.75 499 PHE A CA 1
ATOM 4066 C C . PHE A 1 499 ? -10.312 -44.125 36.844 1 92.75 499 PHE A C 1
ATOM 4068 O O . PHE A 1 499 ? -10.617 -45.094 37.531 1 92.75 499 PHE A O 1
ATOM 4075 N N . CYS A 1 500 ? -9.227 -44.062 36.125 1 91.94 500 CYS A N 1
ATOM 4076 C CA . CYS A 1 500 ? -8.266 -45.156 36.125 1 91.94 500 CYS A CA 1
ATOM 4077 C C . CYS A 1 500 ? -7.652 -45.344 37.5 1 91.94 500 CYS A C 1
ATOM 4079 O O . CYS A 1 500 ? -7.469 -46.469 37.969 1 91.94 500 CYS A O 1
ATOM 4081 N N . VAL A 1 501 ? -7.375 -44.25 38.125 1 91.19 501 VAL A N 1
ATOM 4082 C CA . VAL A 1 501 ? -6.809 -44.281 39.469 1 91.19 501 VAL A CA 1
ATOM 4083 C C . VAL A 1 501 ? -7.832 -44.875 40.438 1 91.19 501 VAL A C 1
ATOM 4085 O O . VAL A 1 501 ? -7.488 -45.719 41.281 1 91.19 501 VAL A O 1
ATOM 4088 N N . ARG A 1 502 ? -9.031 -44.531 40.312 1 90.31 502 ARG A N 1
ATOM 4089 C CA . ARG A 1 502 ? -10.094 -45.031 41.188 1 90.31 502 ARG A CA 1
ATOM 4090 C C . ARG A 1 502 ? -10.336 -46.531 40.938 1 90.31 502 ARG A C 1
ATOM 4092 O O . ARG A 1 502 ? -10.57 -47.281 41.875 1 90.31 502 ARG A O 1
ATOM 4099 N N . ARG A 1 503 ? -10.234 -46.906 39.781 1 89.06 503 ARG A N 1
ATOM 4100 C CA . ARG A 1 503 ? -10.445 -48.312 39.406 1 89.06 503 ARG A CA 1
ATOM 4101 C C . ARG A 1 503 ? -9.273 -49.156 39.875 1 89.06 503 ARG A C 1
ATOM 4103 O O . ARG A 1 503 ? -9.469 -50.281 40.312 1 89.06 503 ARG A O 1
ATOM 4110 N N . CYS A 1 504 ? -8.164 -48.719 39.75 1 85.75 504 CYS A N 1
ATOM 4111 C CA . CYS A 1 504 ? -6.977 -49.469 40.156 1 85.75 504 CYS A CA 1
ATOM 4112 C C . CYS A 1 504 ? -6.824 -49.5 41.656 1 85.75 504 CYS A C 1
ATOM 4114 O O . CYS A 1 504 ? -6.484 -50.531 42.25 1 85.75 504 CYS A O 1
ATOM 4116 N N . CYS A 1 505 ? -6.922 -48.438 42.312 1 70.25 505 CYS A N 1
ATOM 4117 C CA . CYS A 1 505 ? -6.664 -48.375 43.75 1 70.25 505 CYS A CA 1
ATOM 4118 C C . CYS A 1 505 ? -7.871 -48.875 44.531 1 70.25 505 CYS A C 1
ATOM 4120 O O . CYS A 1 505 ? -7.723 -49.406 45.625 1 70.25 505 CYS A O 1
ATOM 4122 N N . TYR A 1 506 ? -8.992 -48.562 44.156 1 63.72 506 TYR A N 1
ATOM 4123 C CA . TYR A 1 506 ? -10.117 -48.969 45 1 63.72 506 TYR A CA 1
ATOM 4124 C C . TYR A 1 506 ? -10.75 -50.25 44.5 1 63.72 506 TYR A C 1
ATOM 4126 O O . TYR A 1 506 ? -11.578 -50.844 45.188 1 63.72 506 TYR A O 1
ATOM 4134 N N . GLY A 1 507 ? -10.594 -50.625 43.344 1 57.31 507 GLY A N 1
ATOM 4135 C CA . GLY A 1 507 ? -11.047 -51.938 42.906 1 57.31 507 GLY A CA 1
ATOM 4136 C C . GLY A 1 507 ? -10.289 -53.094 43.562 1 57.31 507 GLY A C 1
ATOM 4137 O O . GLY A 1 507 ? -10.797 -54.188 43.656 1 57.31 507 GLY A O 1
ATOM 4138 N N . ALA A 1 508 ? -9.172 -53 44.031 1 51.53 508 ALA A N 1
ATOM 4139 C CA . ALA A 1 508 ? -8.477 -54.094 44.719 1 51.53 508 ALA A CA 1
ATOM 4140 C C . ALA A 1 508 ? -9.016 -54.281 46.125 1 51.53 508 ALA A C 1
ATOM 4142 O O . ALA A 1 508 ? -8.859 -55.344 46.719 1 51.53 508 ALA A O 1
ATOM 4143 N N . LYS A 1 509 ? -9.445 -53.312 46.781 1 50.03 509 LYS A N 1
ATOM 4144 C CA . LYS A 1 509 ? -9.828 -53.594 48.156 1 50.03 509 LYS A CA 1
ATOM 4145 C C . LYS A 1 509 ? -11.148 -54.375 48.219 1 50.03 509 LYS A C 1
ATOM 4147 O O . LYS A 1 509 ? -11.5 -54.938 49.25 1 50.03 509 LYS A O 1
ATOM 4152 N N . SER A 1 510 ? -11.961 -54.25 47.312 1 44.44 510 SER A N 1
ATOM 4153 C CA . SER A 1 510 ? -13.203 -54.969 47.594 1 44.44 510 SER A CA 1
ATOM 4154 C C . SER A 1 510 ? -13.016 -56.469 47.406 1 44.44 510 SER A C 1
ATOM 4156 O O . SER A 1 510 ? -13.875 -57.25 47.812 1 44.44 510 SER A O 1
ATOM 4158 N N . LYS A 1 511 ? -12.078 -56.938 46.781 1 43.44 511 LYS A N 1
ATOM 4159 C CA . LYS A 1 511 ? -12.102 -58.406 46.719 1 43.44 511 LYS A CA 1
ATOM 4160 C C . LYS A 1 511 ? -11.453 -59 47.938 1 43.44 511 LYS A C 1
ATOM 4162 O O . LYS A 1 511 ? -11.367 -60.25 48.062 1 43.44 511 LYS A O 1
ATOM 4167 N N . ARG A 1 512 ? -10.867 -58.219 48.781 1 42.75 512 ARG A N 1
ATOM 4168 C CA . ARG A 1 512 ? -10.273 -59 49.844 1 42.75 512 ARG A CA 1
ATOM 4169 C C . ARG A 1 512 ? -11.289 -59.25 50.969 1 42.75 512 ARG A C 1
ATOM 4171 O O . ARG A 1 512 ? -11 -59.969 51.938 1 42.75 512 ARG A O 1
ATOM 4178 N N . LYS A 1 513 ? -12.195 -58.594 51.125 1 42.91 513 LYS A N 1
ATOM 4179 C CA . LYS A 1 513 ? -12.914 -59 52.344 1 42.91 513 LYS A CA 1
ATOM 4180 C C . LYS A 1 513 ? -13.727 -60.281 52.094 1 42.91 513 LYS A C 1
ATOM 4182 O O . LYS A 1 513 ? -14.398 -60.781 53 1 42.91 513 LYS A O 1
ATOM 4187 N N . THR A 1 514 ? -13.938 -60.625 50.938 1 37.19 514 THR A N 1
ATOM 4188 C CA . THR A 1 514 ? -14.828 -61.781 51 1 37.19 514 THR A CA 1
ATOM 4189 C C . THR A 1 514 ? -14.031 -63.062 51.125 1 37.19 514 THR A C 1
ATOM 4191 O O . THR A 1 514 ? -14.609 -64.125 51.156 1 37.19 514 THR A O 1
ATOM 4194 N N . GLU A 1 515 ? -12.578 -63.062 51.312 1 32.59 515 GLU A N 1
ATOM 4195 C CA . GLU A 1 515 ? -12.289 -64.375 51.812 1 32.59 515 GLU A CA 1
ATOM 4196 C C . GLU A 1 515 ? -12.352 -64.438 53.344 1 32.59 515 GLU A C 1
ATOM 4198 O O . GLU A 1 515 ? -11.875 -63.5 54 1 32.59 515 GLU A O 1
ATOM 4203 N N . MET B 1 1 ? 11.359 18.922 -16.016 1 28.12 1 MET B N 1
ATOM 4204 C CA . MET B 1 1 ? 11.539 17.5 -16.297 1 28.12 1 MET B CA 1
ATOM 4205 C C . MET B 1 1 ? 12.867 16.984 -15.758 1 28.12 1 MET B C 1
ATOM 4207 O O . MET B 1 1 ? 13.93 17.484 -16.141 1 28.12 1 MET B O 1
ATOM 4211 N N . TYR B 1 2 ? 12.961 16.812 -14.477 1 35.91 2 TYR B N 1
ATOM 4212 C CA . TYR B 1 2 ? 14.227 16.281 -13.977 1 35.91 2 TYR B CA 1
ATOM 4213 C C . TYR B 1 2 ? 14.844 15.32 -14.977 1 35.91 2 TYR B C 1
ATOM 4215 O O . TYR B 1 2 ? 14.203 14.352 -15.398 1 35.91 2 TYR B O 1
ATOM 4223 N N . HIS B 1 3 ? 15.633 15.844 -15.758 1 38 3 HIS B N 1
ATOM 4224 C CA . HIS B 1 3 ? 16.438 15.016 -16.641 1 38 3 HIS B CA 1
ATOM 4225 C C . HIS B 1 3 ? 17 13.805 -15.906 1 38 3 HIS B C 1
ATOM 4227 O O . HIS B 1 3 ? 17.859 13.945 -15.031 1 38 3 HIS B O 1
ATOM 4233 N N . ARG B 1 4 ? 16.172 12.742 -15.672 1 51.34 4 ARG B N 1
ATOM 4234 C CA . ARG B 1 4 ? 16.688 11.484 -15.148 1 51.34 4 ARG B CA 1
ATOM 4235 C C . ARG B 1 4 ? 17.984 11.102 -15.836 1 51.34 4 ARG B C 1
ATOM 4237 O O . ARG B 1 4 ? 18.016 10.852 -17.047 1 51.34 4 ARG B O 1
ATOM 4244 N N . GLU B 1 5 ? 19.062 11.758 -15.492 1 52.16 5 GLU B N 1
ATOM 4245 C CA . GLU B 1 5 ? 20.359 11.414 -16.047 1 52.16 5 GLU B CA 1
ATOM 4246 C C . GLU B 1 5 ? 20.438 9.938 -16.406 1 52.16 5 GLU B C 1
ATOM 4248 O O . GLU B 1 5 ? 20 9.078 -15.641 1 52.16 5 GLU B O 1
ATOM 4253 N N . CYS B 1 6 ? 20.438 9.641 -17.656 1 58.03 6 CYS B N 1
ATOM 4254 C CA . CYS B 1 6 ? 20.578 8.328 -18.281 1 58.03 6 CYS B CA 1
ATOM 4255 C C . CYS B 1 6 ? 21.797 7.594 -17.734 1 58.03 6 CYS B C 1
ATOM 4257 O O . CYS B 1 6 ? 22.875 7.625 -18.359 1 58.03 6 CYS B O 1
ATOM 4259 N N . LYS B 1 7 ? 21.984 7.43 -16.391 1 73.5 7 LYS B N 1
ATOM 4260 C CA . LYS B 1 7 ? 23.062 6.582 -15.898 1 73.5 7 LYS B CA 1
ATOM 4261 C C . LYS B 1 7 ? 22.828 5.117 -16.25 1 73.5 7 LYS B C 1
ATOM 4263 O O . LYS B 1 7 ? 21.719 4.613 -16.109 1 73.5 7 LYS B O 1
ATOM 4268 N N . LEU B 1 8 ? 23.719 4.617 -16.984 1 89.75 8 LEU B N 1
ATOM 4269 C CA . LEU B 1 8 ? 23.75 3.203 -17.328 1 89.75 8 LEU B CA 1
ATOM 4270 C C . LEU B 1 8 ? 24.219 2.355 -16.156 1 89.75 8 LEU B C 1
ATOM 4272 O O . LEU B 1 8 ? 25.328 2.555 -15.648 1 89.75 8 LEU B O 1
ATOM 4276 N N . TRP B 1 9 ? 23.266 1.565 -15.648 1 95.69 9 TRP B N 1
ATOM 4277 C CA . TRP B 1 9 ? 23.547 0.778 -14.453 1 95.69 9 TRP B CA 1
ATOM 4278 C C . TRP B 1 9 ? 23.812 -0.68 -14.812 1 95.69 9 TRP B C 1
ATOM 4280 O O . TRP B 1 9 ? 23.406 -1.148 -15.875 1 95.69 9 TRP B O 1
ATOM 4290 N N . LYS B 1 10 ? 24.578 -1.33 -13.93 1 97.62 10 LYS B N 1
ATOM 4291 C CA . LYS B 1 10 ? 24.875 -2.754 -14.062 1 97.62 10 LYS B CA 1
ATOM 4292 C C . LYS B 1 10 ? 24 -3.586 -13.133 1 97.62 10 LYS B C 1
ATOM 4294 O O . LYS B 1 10 ? 24.062 -3.443 -11.906 1 97.62 10 LYS B O 1
ATOM 4299 N N . HIS B 1 11 ? 23.25 -4.422 -13.75 1 98.12 11 HIS B N 1
ATOM 4300 C CA . HIS B 1 11 ? 22.344 -5.285 -13 1 98.12 11 HIS B CA 1
ATOM 4301 C C . HIS B 1 11 ? 22.875 -6.715 -12.938 1 98.12 11 HIS B C 1
ATOM 4303 O O . HIS B 1 11 ? 23.328 -7.258 -13.945 1 98.12 11 HIS B O 1
ATOM 4309 N N . ILE B 1 12 ? 22.922 -7.273 -11.766 1 98.5 12 ILE B N 1
ATOM 4310 C CA . ILE B 1 12 ? 23.188 -8.703 -11.633 1 98.5 12 ILE B CA 1
ATOM 4311 C C . ILE B 1 12 ? 21.906 -9.43 -11.242 1 98.5 12 ILE B C 1
ATOM 4313 O O . ILE B 1 12 ? 21.156 -8.977 -10.359 1 98.5 12 ILE B O 1
ATOM 4317 N N . ILE B 1 13 ? 21.594 -10.469 -11.938 1 98.31 13 ILE B N 1
ATOM 4318 C CA . ILE B 1 13 ? 20.359 -11.227 -11.75 1 98.31 13 ILE B CA 1
ATOM 4319 C C . ILE B 1 13 ? 20.672 -12.586 -11.125 1 98.31 13 ILE B C 1
ATOM 4321 O O . ILE B 1 13 ? 21.562 -13.305 -11.602 1 98.31 13 ILE B O 1
ATOM 4325 N N . TRP B 1 14 ? 19.938 -12.93 -10.07 1 97.94 14 TRP B N 1
ATOM 4326 C CA . TRP B 1 14 ? 20.094 -14.219 -9.406 1 97.94 14 TRP B CA 1
ATOM 4327 C C . TRP B 1 14 ? 19.547 -15.352 -10.273 1 97.94 14 TRP B C 1
ATOM 4329 O O . TRP B 1 14 ? 18.562 -15.172 -10.984 1 97.94 14 TRP B O 1
ATOM 4339 N N . HIS B 1 15 ? 20.109 -16.484 -10.273 1 94.88 15 HIS B N 1
ATOM 4340 C CA . HIS B 1 15 ? 19.656 -17.625 -11.062 1 94.88 15 HIS B CA 1
ATOM 4341 C C . HIS B 1 15 ? 18.266 -18.078 -10.633 1 94.88 15 HIS B C 1
ATOM 4343 O O . HIS B 1 15 ? 17.875 -17.875 -9.477 1 94.88 15 HIS B O 1
ATOM 4349 N N . THR B 1 16 ? 17.516 -18.578 -11.516 1 93.25 16 THR B N 1
ATOM 4350 C CA . THR B 1 16 ? 16.203 -19.172 -11.25 1 93.25 16 THR B CA 1
ATOM 4351 C C . THR B 1 16 ? 15.844 -20.188 -12.32 1 93.25 16 THR B C 1
ATOM 4353 O O . THR B 1 16 ? 16.719 -20.688 -13.039 1 93.25 16 THR B O 1
ATOM 4356 N N . GLU B 1 17 ? 14.602 -20.766 -12.242 1 87.25 17 GLU B N 1
ATOM 4357 C CA . GLU B 1 17 ? 14.266 -21.859 -13.133 1 87.25 17 GLU B CA 1
ATOM 4358 C C . GLU B 1 17 ? 12.82 -21.766 -13.609 1 87.25 17 GLU B C 1
ATOM 4360 O O . GLU B 1 17 ? 11.992 -21.094 -12.992 1 87.25 17 GLU B O 1
ATOM 4365 N N . GLY B 1 18 ? 12.609 -22.328 -14.781 1 84 18 GLY B N 1
ATOM 4366 C CA . GLY B 1 18 ? 11.258 -22.594 -15.234 1 84 18 GLY B CA 1
ATOM 4367 C C . GLY B 1 18 ? 10.445 -21.328 -15.477 1 84 18 GLY B C 1
ATOM 4368 O O . GLY B 1 18 ? 10.914 -20.406 -16.141 1 84 18 GLY B O 1
ATOM 4369 N N . SER B 1 19 ? 9.211 -21.422 -14.984 1 85 19 SER B N 1
ATOM 4370 C CA . SER B 1 19 ? 8.258 -20.344 -15.203 1 85 19 SER B CA 1
ATOM 4371 C C . SER B 1 19 ? 8.727 -19.047 -14.547 1 85 19 SER B C 1
ATOM 4373 O O . SER B 1 19 ? 8.422 -17.953 -15.031 1 85 19 SER B O 1
ATOM 4375 N N . HIS B 1 20 ? 9.547 -19.188 -13.508 1 90.19 20 HIS B N 1
ATOM 4376 C CA . HIS B 1 20 ? 10.086 -18 -12.859 1 90.19 20 HIS B CA 1
ATOM 4377 C C . HIS B 1 20 ? 11.055 -17.25 -13.773 1 90.19 20 HIS B C 1
ATOM 4379 O O . HIS B 1 20 ? 11.023 -16.016 -13.844 1 90.19 20 HIS B O 1
ATOM 4385 N N . TRP B 1 21 ? 11.867 -18.047 -14.484 1 89.62 21 TRP B N 1
ATOM 4386 C CA . TRP B 1 21 ? 12.828 -17.453 -15.406 1 89.62 21 TRP B CA 1
ATOM 4387 C C . TRP B 1 21 ? 12.125 -16.781 -16.578 1 89.62 21 TRP B C 1
ATOM 4389 O O . TRP B 1 21 ? 12.469 -15.664 -16.953 1 89.62 21 TRP B O 1
ATOM 4399 N N . ILE B 1 22 ? 11.078 -17.391 -17.031 1 84.94 22 ILE B N 1
ATOM 4400 C CA . ILE B 1 22 ? 10.328 -16.859 -18.156 1 84.94 22 ILE B CA 1
ATOM 4401 C C . ILE B 1 22 ? 9.695 -15.531 -17.781 1 84.94 22 ILE B C 1
ATOM 4403 O O . ILE B 1 22 ? 9.695 -14.586 -18.578 1 84.94 22 ILE B O 1
ATOM 4407 N N . ASN B 1 23 ? 9.219 -15.492 -16.625 1 89.12 23 ASN B N 1
ATOM 4408 C CA . ASN B 1 23 ? 8.523 -14.297 -16.156 1 89.12 23 ASN B CA 1
ATOM 4409 C C . ASN B 1 23 ? 9.484 -13.133 -15.945 1 89.12 23 ASN B C 1
ATOM 4411 O O . ASN B 1 23 ? 9.102 -11.969 -16.078 1 89.12 23 ASN B O 1
ATOM 4415 N N . LEU B 1 24 ? 10.75 -13.461 -15.688 1 92.25 24 LEU B N 1
ATOM 4416 C CA . LEU B 1 24 ? 11.742 -12.438 -15.375 1 92.25 24 LEU B CA 1
ATOM 4417 C C . LEU B 1 24 ? 12.297 -11.805 -16.641 1 92.25 24 LEU B C 1
ATOM 4419 O O . LEU B 1 24 ? 12.758 -10.664 -16.625 1 92.25 24 LEU B O 1
ATOM 4423 N N . LYS B 1 25 ? 12.211 -12.461 -17.719 1 92.25 25 LYS B N 1
ATOM 4424 C CA . LYS B 1 25 ? 12.906 -12.086 -18.953 1 92.25 25 LYS B CA 1
ATOM 4425 C C . LYS B 1 25 ? 12.391 -10.758 -19.484 1 92.25 25 LYS B C 1
ATOM 4427 O O . LYS B 1 25 ? 13.18 -9.914 -19.922 1 92.25 25 LYS B O 1
ATOM 4432 N N . PRO B 1 26 ? 11.062 -10.531 -19.422 1 93.94 26 PRO B N 1
ATOM 4433 C CA . PRO B 1 26 ? 10.586 -9.242 -19.922 1 93.94 26 PRO B CA 1
ATOM 4434 C C . PRO B 1 26 ? 11.18 -8.055 -19.156 1 93.94 26 PRO B C 1
ATOM 4436 O O . PRO B 1 26 ? 11.422 -7 -19.75 1 93.94 26 PRO B O 1
ATOM 4439 N N . ILE B 1 27 ? 11.398 -8.18 -17.922 1 96.12 27 ILE B N 1
ATOM 4440 C CA . ILE B 1 27 ? 12.016 -7.125 -17.125 1 96.12 27 ILE B CA 1
ATOM 4441 C C . ILE B 1 27 ? 13.453 -6.895 -17.594 1 96.12 27 ILE B C 1
ATOM 4443 O O . ILE B 1 27 ? 13.875 -5.75 -17.781 1 96.12 27 ILE B O 1
ATOM 4447 N N . LEU B 1 28 ? 14.195 -7.996 -17.828 1 96.31 28 LEU B N 1
ATOM 4448 C CA . LEU B 1 28 ? 15.586 -7.902 -18.25 1 96.31 28 LEU B CA 1
ATOM 4449 C C . LEU B 1 28 ? 15.703 -7.223 -19.609 1 96.31 28 LEU B C 1
ATOM 4451 O O . LEU B 1 28 ? 16.547 -6.355 -19.812 1 96.31 28 LEU B O 1
ATOM 4455 N N . GLU B 1 29 ? 14.812 -7.621 -20.469 1 95.06 29 GLU B N 1
ATOM 4456 C CA . GLU B 1 29 ? 14.812 -7.031 -21.812 1 95.06 29 GLU B CA 1
ATOM 4457 C C . GLU B 1 29 ? 14.523 -5.531 -21.75 1 95.06 29 GLU B C 1
ATOM 4459 O O . GLU B 1 29 ? 15.133 -4.746 -22.484 1 95.06 29 GLU B O 1
ATOM 4464 N N . THR B 1 30 ? 13.602 -5.188 -20.906 1 95.62 30 THR B N 1
ATOM 4465 C CA . THR B 1 30 ? 13.25 -3.777 -20.766 1 95.62 30 THR B CA 1
ATOM 4466 C C . THR B 1 30 ? 14.414 -2.984 -20.188 1 95.62 30 THR B C 1
ATOM 4468 O O . THR B 1 30 ? 14.664 -1.849 -20.594 1 95.62 30 THR B O 1
ATOM 4471 N N . LEU B 1 31 ? 15.109 -3.543 -19.219 1 96.5 31 LEU B N 1
ATOM 4472 C CA . LEU B 1 31 ? 16.281 -2.895 -18.641 1 96.5 31 LEU B CA 1
ATOM 4473 C C . LEU B 1 31 ? 17.359 -2.66 -19.703 1 96.5 31 LEU B C 1
ATOM 4475 O O . LEU B 1 31 ? 17.953 -1.589 -19.75 1 96.5 31 LEU B O 1
ATOM 4479 N N . ILE B 1 32 ? 17.531 -3.617 -20.562 1 96.56 32 ILE B N 1
ATOM 4480 C CA . ILE B 1 32 ? 18.516 -3.516 -21.641 1 96.56 32 ILE B CA 1
ATOM 4481 C C . ILE B 1 32 ? 18.062 -2.445 -22.641 1 96.56 32 ILE B C 1
ATOM 4483 O O . ILE B 1 32 ? 18.891 -1.64 -23.094 1 96.56 32 ILE B O 1
ATOM 4487 N N . ASP B 1 33 ? 16.797 -2.434 -22.969 1 95.75 33 ASP B N 1
ATOM 4488 C CA . ASP B 1 33 ? 16.25 -1.425 -23.875 1 95.75 33 ASP B CA 1
ATOM 4489 C C . ASP B 1 33 ? 16.5 -0.016 -23.328 1 95.75 33 ASP B C 1
ATOM 4491 O O . ASP B 1 33 ? 16.656 0.928 -24.109 1 95.75 33 ASP B O 1
ATOM 4495 N N . ARG B 1 34 ? 16.578 0.066 -22.109 1 94.5 34 ARG B N 1
ATOM 4496 C CA . ARG B 1 34 ? 16.766 1.368 -21.469 1 94.5 34 ARG B CA 1
ATOM 4497 C C . ARG B 1 34 ? 18.25 1.688 -21.344 1 94.5 34 ARG B C 1
ATOM 4499 O O . ARG B 1 34 ? 18.625 2.709 -20.75 1 94.5 34 ARG B O 1
ATOM 4506 N N . GLY B 1 35 ? 19.078 0.783 -21.734 1 94.56 35 GLY B N 1
ATOM 4507 C CA . GLY B 1 35 ? 20.5 1.061 -21.828 1 94.56 35 GLY B CA 1
ATOM 4508 C C . GLY B 1 35 ? 21.312 0.437 -20.703 1 94.56 35 GLY B C 1
ATOM 4509 O O . GLY B 1 35 ? 22.531 0.581 -20.656 1 94.56 35 GLY B O 1
ATOM 4510 N N . HIS B 1 36 ? 20.688 -0.347 -19.828 1 96.81 36 HIS B N 1
ATOM 4511 C CA . HIS B 1 36 ? 21.391 -0.969 -18.703 1 96.81 36 HIS B CA 1
ATOM 4512 C C . HIS B 1 36 ? 22.141 -2.225 -19.156 1 96.81 36 HIS B C 1
ATOM 4514 O O . HIS B 1 36 ? 21.844 -2.777 -20.219 1 96.81 36 HIS B O 1
ATOM 4520 N N . SER B 1 37 ? 23.156 -2.557 -18.391 1 97 37 SER B N 1
ATOM 4521 C CA . SER B 1 37 ? 23.828 -3.84 -18.562 1 97 37 SER B CA 1
ATOM 4522 C C . SER B 1 37 ? 23.281 -4.891 -17.609 1 97 37 SER B C 1
ATOM 4524 O O . SER B 1 37 ? 23.047 -4.605 -16.438 1 97 37 SER B O 1
ATOM 4526 N N . VAL B 1 38 ? 23.031 -6.043 -18.156 1 97.62 38 VAL B N 1
ATOM 4527 C CA . VAL B 1 38 ? 22.422 -7.102 -17.359 1 97.62 38 VAL B CA 1
ATOM 4528 C C . VAL B 1 38 ? 23.281 -8.359 -17.422 1 97.62 38 VAL B C 1
ATOM 4530 O O . VAL B 1 38 ? 23.641 -8.828 -18.5 1 97.62 38 VAL B O 1
ATOM 4533 N N . THR B 1 39 ? 23.656 -8.867 -16.234 1 97.62 39 THR B N 1
ATOM 4534 C CA . THR B 1 39 ? 24.375 -10.133 -16.094 1 97.62 39 THR B CA 1
ATOM 4535 C C . THR B 1 39 ? 23.578 -11.117 -15.266 1 97.62 39 THR B C 1
ATOM 4537 O O . THR B 1 39 ? 23.125 -10.797 -14.164 1 97.62 39 THR B O 1
ATOM 4540 N N . VAL B 1 40 ? 23.438 -12.344 -15.789 1 97.12 40 VAL B N 1
ATOM 4541 C CA . VAL B 1 40 ? 22.641 -13.367 -15.117 1 97.12 40 VAL B CA 1
ATOM 4542 C C . VAL B 1 40 ? 23.547 -14.453 -14.562 1 97.12 40 VAL B C 1
ATOM 4544 O O . VAL B 1 40 ? 24.344 -15.047 -15.305 1 97.12 40 VAL B O 1
ATOM 4547 N N . LEU B 1 41 ? 23.453 -14.711 -13.266 1 97.56 41 LEU B N 1
ATOM 4548 C CA . LEU B 1 41 ? 24.125 -15.859 -12.688 1 97.56 41 LEU B CA 1
ATOM 4549 C C . LEU B 1 41 ? 23.484 -17.172 -13.133 1 97.56 41 LEU B C 1
ATOM 4551 O O . LEU B 1 41 ? 22.25 -17.281 -13.156 1 97.56 41 LEU B O 1
ATOM 4555 N N . VAL B 1 42 ? 24.281 -18.141 -13.523 1 96.06 42 VAL B N 1
ATOM 4556 C CA . VAL B 1 42 ? 23.75 -19.438 -13.938 1 96.06 42 VAL B CA 1
ATOM 4557 C C . VAL B 1 42 ? 24.625 -20.547 -13.375 1 96.06 42 VAL B C 1
ATOM 4559 O O . VAL B 1 42 ? 25.844 -20.547 -13.555 1 96.06 42 VAL B O 1
ATOM 4562 N N . GLN B 1 43 ? 24.062 -21.422 -12.641 1 95.5 43 GLN B N 1
ATOM 4563 C CA . GLN B 1 43 ? 24.812 -22.531 -12.047 1 95.5 43 GLN B CA 1
ATOM 4564 C C . GLN B 1 43 ? 24.906 -23.719 -13 1 95.5 43 GLN B C 1
ATOM 4566 O O . GLN B 1 43 ? 24.062 -23.859 -13.891 1 95.5 43 GLN B O 1
ATOM 4571 N N . SER B 1 44 ? 25.844 -24.547 -12.836 1 94.38 44 SER B N 1
ATOM 4572 C CA . SER B 1 44 ? 26.188 -25.625 -13.773 1 94.38 44 SER B CA 1
ATOM 4573 C C . SER B 1 44 ? 25.094 -26.688 -13.812 1 94.38 44 SER B C 1
ATOM 4575 O O . SER B 1 44 ? 25.031 -27.484 -14.758 1 94.38 44 SER B O 1
ATOM 4577 N N . ALA B 1 45 ? 24.25 -26.703 -12.852 1 93.44 45 ALA B N 1
ATOM 4578 C CA . ALA B 1 45 ? 23.219 -27.734 -12.797 1 93.44 45 ALA B CA 1
ATOM 4579 C C . ALA B 1 45 ? 21.859 -27.141 -13.188 1 93.44 45 ALA B C 1
ATOM 4581 O O . ALA B 1 45 ? 20.812 -27.719 -12.859 1 93.44 45 ALA B O 1
ATOM 4582 N N . SER B 1 46 ? 21.875 -26 -13.844 1 91.19 46 SER B N 1
ATOM 4583 C CA . SER B 1 46 ? 20.625 -25.375 -14.25 1 91.19 46 SER B CA 1
ATOM 4584 C C . SER B 1 46 ? 19.938 -26.188 -15.352 1 91.19 46 SER B C 1
ATOM 4586 O O . SER B 1 46 ? 20.562 -26.531 -16.359 1 91.19 46 SER B O 1
ATOM 4588 N N . VAL B 1 47 ? 18.719 -26.375 -15.211 1 85.25 47 VAL B N 1
ATOM 4589 C CA . VAL B 1 47 ? 17.984 -27.234 -16.125 1 85.25 47 VAL B CA 1
ATOM 4590 C C . VAL B 1 47 ? 17.281 -26.391 -17.188 1 85.25 47 VAL B C 1
ATOM 4592 O O . VAL B 1 47 ? 17.203 -26.797 -18.359 1 85.25 47 VAL B O 1
ATOM 4595 N N . TYR B 1 48 ? 16.828 -25.203 -16.797 1 82.19 48 TYR B N 1
ATOM 4596 C CA . TYR B 1 48 ? 15.922 -24.469 -17.688 1 82.19 48 TYR B CA 1
ATOM 4597 C C . TYR B 1 48 ? 16.578 -23.188 -18.188 1 82.19 48 TYR B C 1
ATOM 4599 O O . TYR B 1 48 ? 15.961 -22.422 -18.938 1 82.19 48 TYR B O 1
ATOM 4607 N N . MET B 1 49 ? 17.734 -22.906 -17.703 1 85.88 49 MET B N 1
ATOM 4608 C CA . MET B 1 49 ? 18.516 -21.797 -18.219 1 85.88 49 MET B CA 1
ATOM 4609 C C . MET B 1 49 ? 19.641 -22.281 -19.125 1 85.88 49 MET B C 1
ATOM 4611 O O . MET B 1 49 ? 20.453 -23.109 -18.703 1 85.88 49 MET B O 1
ATOM 4615 N N . ASP B 1 50 ? 19.594 -21.891 -20.375 1 83.62 50 ASP B N 1
ATOM 4616 C CA . ASP B 1 50 ? 20.641 -22.281 -21.312 1 83.62 50 ASP B CA 1
ATOM 4617 C C . ASP B 1 50 ? 21.562 -21.094 -21.641 1 83.62 50 ASP B C 1
ATOM 4619 O O . ASP B 1 50 ? 21.219 -20.266 -22.469 1 83.62 50 ASP B O 1
ATOM 4623 N N . PRO B 1 51 ? 22.719 -21.156 -21.016 1 85.56 51 PRO B N 1
ATOM 4624 C CA . PRO B 1 51 ? 23.625 -20.016 -21.203 1 85.56 51 PRO B CA 1
ATOM 4625 C C . PRO B 1 51 ? 24.203 -19.953 -22.609 1 85.56 51 PRO B C 1
ATOM 4627 O O . PRO B 1 51 ? 24.875 -18.969 -22.953 1 85.56 51 PRO B O 1
ATOM 4630 N N . THR B 1 52 ? 23.922 -20.938 -23.359 1 83 52 THR B N 1
ATOM 4631 C CA . THR B 1 52 ? 24.438 -20.938 -24.734 1 83 52 THR B CA 1
ATOM 4632 C C . THR B 1 52 ? 23.438 -20.266 -25.672 1 83 52 THR B C 1
ATOM 4634 O O . THR B 1 52 ? 23.797 -19.922 -26.812 1 83 52 THR B O 1
ATOM 4637 N N . GLU B 1 53 ? 22.312 -20.109 -25.141 1 82.56 53 GLU B N 1
ATOM 4638 C CA . GLU B 1 53 ? 21.297 -19.422 -25.953 1 82.56 53 GLU B CA 1
ATOM 4639 C C . GLU B 1 53 ? 21.656 -17.938 -26.141 1 82.56 53 GLU B C 1
ATOM 4641 O O . GLU B 1 53 ? 22.172 -17.297 -25.234 1 82.56 53 GLU B O 1
ATOM 4646 N N . LYS B 1 54 ? 21.453 -17.516 -27.375 1 83.81 54 LYS B N 1
ATOM 4647 C CA . LYS B 1 54 ? 21.703 -16.109 -27.656 1 83.81 54 LYS B CA 1
ATOM 4648 C C . LYS B 1 54 ? 20.797 -15.203 -26.828 1 83.81 54 LYS B C 1
ATOM 4650 O O . LYS B 1 54 ? 19.578 -15.398 -26.797 1 83.81 54 LYS B O 1
ATOM 4655 N N . ALA B 1 55 ? 21.484 -14.453 -26.078 1 86.75 55 ALA B N 1
ATOM 4656 C CA . ALA B 1 55 ? 20.75 -13.5 -25.25 1 86.75 55 ALA B CA 1
ATOM 4657 C C . ALA B 1 55 ? 21.391 -12.117 -25.328 1 86.75 55 ALA B C 1
ATOM 4659 O O . ALA B 1 55 ? 22.562 -11.977 -25.719 1 86.75 55 ALA B O 1
ATOM 4660 N N . ARG B 1 56 ? 20.578 -11.117 -25.031 1 92.06 56 ARG B N 1
ATOM 4661 C CA . ARG B 1 56 ? 21.078 -9.742 -25.031 1 92.06 56 ARG B CA 1
ATOM 4662 C C . ARG B 1 56 ? 21.766 -9.414 -23.719 1 92.06 56 ARG B C 1
ATOM 4664 O O . ARG B 1 56 ? 22.375 -8.352 -23.578 1 92.06 56 ARG B O 1
ATOM 4671 N N . PHE B 1 57 ? 21.641 -10.359 -22.781 1 93.56 57 PHE B N 1
ATOM 4672 C CA . PHE B 1 57 ? 22.359 -10.203 -21.516 1 93.56 57 PHE B CA 1
ATOM 4673 C C . PHE B 1 57 ? 23.484 -11.227 -21.406 1 93.56 57 PHE B C 1
ATOM 4675 O O . PHE B 1 57 ? 23.562 -12.156 -22.203 1 93.56 57 PHE B O 1
ATOM 4682 N N . SER B 1 58 ? 24.406 -10.961 -20.516 1 93.88 58 SER B N 1
ATOM 4683 C CA . SER B 1 58 ? 25.531 -11.852 -20.297 1 93.88 58 SER B CA 1
ATOM 4684 C C . SER B 1 58 ? 25.25 -12.859 -19.188 1 93.88 58 SER B C 1
ATOM 4686 O O . SER B 1 58 ? 24.438 -12.602 -18.297 1 93.88 58 SER B O 1
ATOM 4688 N N . TYR B 1 59 ? 25.906 -13.969 -19.359 1 95 59 TYR B N 1
ATOM 4689 C CA . TYR B 1 59 ? 25.828 -14.977 -18.312 1 95 59 TYR B CA 1
ATOM 4690 C C . TYR B 1 59 ? 27.109 -15.023 -17.5 1 95 59 TYR B C 1
ATOM 4692 O O . TYR B 1 59 ? 28.203 -14.867 -18.062 1 95 59 TYR B O 1
ATOM 4700 N N . GLU B 1 60 ? 27 -15.133 -16.234 1 95.81 60 GLU B N 1
ATOM 4701 C CA . GLU B 1 60 ? 28.094 -15.453 -15.32 1 95.81 60 GLU B CA 1
ATOM 4702 C C . GLU B 1 60 ? 27.922 -16.844 -14.719 1 95.81 60 GLU B C 1
ATOM 4704 O O . GLU B 1 60 ? 27.156 -17.016 -13.773 1 95.81 60 GLU B O 1
ATOM 4709 N N . PRO B 1 61 ? 28.672 -17.828 -15.273 1 95.31 61 PRO B N 1
ATOM 4710 C CA . PRO B 1 61 ? 28.516 -19.188 -14.789 1 95.31 61 PRO B CA 1
ATOM 4711 C C . PRO B 1 61 ? 29.25 -19.438 -13.477 1 95.31 61 PRO B C 1
ATOM 4713 O O . PRO B 1 61 ? 30.266 -18.812 -13.203 1 95.31 61 PRO B O 1
ATOM 4716 N N . PHE B 1 62 ? 28.734 -20.281 -12.656 1 96.5 62 PHE B N 1
ATOM 4717 C CA . PHE B 1 62 ? 29.438 -20.797 -11.484 1 96.5 62 PHE B CA 1
ATOM 4718 C C . PHE B 1 62 ? 29.141 -22.281 -11.281 1 96.5 62 PHE B C 1
ATOM 4720 O O . PHE B 1 62 ? 28.078 -22.766 -11.688 1 96.5 62 PHE B O 1
ATOM 4727 N N . ASN B 1 63 ? 30.078 -23 -10.688 1 96.44 63 ASN B N 1
ATOM 4728 C CA . ASN B 1 63 ? 29.984 -24.453 -10.555 1 96.44 63 ASN B CA 1
ATOM 4729 C C . ASN B 1 63 ? 29.375 -24.859 -9.219 1 96.44 63 ASN B C 1
ATOM 4731 O O . ASN B 1 63 ? 29.641 -24.234 -8.195 1 96.44 63 ASN B O 1
ATOM 4735 N N . VAL B 1 64 ? 28.562 -25.906 -9.32 1 96.81 64 VAL B N 1
ATOM 4736 C CA . VAL B 1 64 ? 27.969 -26.469 -8.109 1 96.81 64 VAL B CA 1
ATOM 4737 C C . VAL B 1 64 ? 28.266 -27.969 -8.039 1 96.81 64 VAL B C 1
ATOM 4739 O O . VAL B 1 64 ? 28.625 -28.578 -9.039 1 96.81 64 VAL B O 1
ATOM 4742 N N . SER B 1 65 ? 28.141 -28.547 -6.879 1 95.5 65 SER B N 1
ATOM 4743 C CA . SER B 1 65 ? 28.5 -29.938 -6.645 1 95.5 65 SER B CA 1
ATOM 4744 C C . SER B 1 65 ? 27.359 -30.875 -7.008 1 95.5 65 SER B C 1
ATOM 4746 O O . SER B 1 65 ? 27.469 -32.094 -6.832 1 95.5 65 SER B O 1
ATOM 4748 N N . ILE B 1 66 ? 26.281 -30.359 -7.531 1 95.5 66 ILE B N 1
ATOM 4749 C CA . ILE B 1 66 ? 25.109 -31.141 -7.926 1 95.5 66 ILE B CA 1
ATOM 4750 C C . ILE B 1 66 ? 25.094 -31.312 -9.445 1 95.5 66 ILE B C 1
ATOM 4752 O O . ILE B 1 66 ? 25.422 -30.375 -10.18 1 95.5 66 ILE B O 1
ATOM 4756 N N . SER B 1 67 ? 24.75 -32.469 -9.883 1 93.88 67 SER B N 1
ATOM 4757 C CA . SER B 1 67 ? 24.656 -32.656 -11.328 1 93.88 67 SER B CA 1
ATOM 4758 C C . SER B 1 67 ? 23.281 -32.281 -11.852 1 93.88 67 SER B C 1
ATOM 4760 O O . SER B 1 67 ? 22.312 -32.219 -11.094 1 93.88 67 SER B O 1
ATOM 4762 N N . MET B 1 68 ? 23.297 -31.984 -13.078 1 92.06 68 MET B N 1
ATOM 4763 C CA . MET B 1 68 ? 22.031 -31.656 -13.734 1 92.06 68 MET B CA 1
ATOM 4764 C C . MET B 1 68 ? 21.047 -32.812 -13.641 1 92.06 68 MET B C 1
ATOM 4766 O O . MET B 1 68 ? 19.844 -32.594 -13.5 1 92.06 68 MET B O 1
ATOM 4770 N N . GLN B 1 69 ? 21.578 -34 -13.695 1 92.62 69 GLN B N 1
ATOM 4771 C CA . GLN B 1 69 ? 20.734 -35.219 -13.609 1 92.62 69 GLN B CA 1
ATOM 4772 C C . GLN B 1 69 ? 20.078 -35.312 -12.242 1 92.62 69 GLN B C 1
ATOM 4774 O O . GLN B 1 69 ? 18.906 -35.656 -12.141 1 92.62 69 GLN B O 1
ATOM 4779 N N . GLN B 1 70 ? 20.859 -35.031 -11.273 1 92.56 70 GLN B N 1
ATOM 4780 C CA . GLN B 1 70 ? 20.312 -35.062 -9.922 1 92.56 70 GLN B CA 1
ATOM 4781 C C . GLN B 1 70 ? 19.172 -34.062 -9.766 1 92.56 70 GLN B C 1
ATOM 4783 O O . GLN B 1 70 ? 18.156 -34.344 -9.148 1 92.56 70 GLN B O 1
ATOM 4788 N N . MET B 1 71 ? 19.438 -32.938 -10.328 1 90.62 71 MET B N 1
ATOM 4789 C CA . MET B 1 71 ? 18.406 -31.875 -10.266 1 90.62 71 MET B CA 1
ATOM 4790 C C . MET B 1 71 ? 17.172 -32.281 -11.047 1 90.62 71 MET B C 1
ATOM 4792 O O . MET B 1 71 ? 16.047 -32.094 -10.586 1 90.62 71 MET B O 1
ATOM 4796 N N . ASN B 1 72 ? 17.375 -32.812 -12.156 1 89.06 72 ASN B N 1
ATOM 4797 C CA . ASN B 1 72 ? 16.281 -33.312 -12.977 1 89.06 72 ASN B CA 1
ATOM 4798 C C . ASN B 1 72 ? 15.477 -34.406 -12.258 1 89.06 72 ASN B C 1
ATOM 4800 O O . ASN B 1 72 ? 14.25 -34.406 -12.305 1 89.06 72 ASN B O 1
ATOM 4804 N N . ASP B 1 73 ? 16.188 -35.281 -11.648 1 89.38 73 ASP B N 1
ATOM 4805 C CA . ASP B 1 73 ? 15.531 -36.375 -10.914 1 89.38 73 ASP B CA 1
ATOM 4806 C C . ASP B 1 73 ? 14.68 -35.812 -9.766 1 89.38 73 ASP B C 1
ATOM 4808 O O . ASP B 1 73 ? 13.578 -36.312 -9.523 1 89.38 73 ASP B O 1
ATOM 4812 N N . PHE B 1 74 ? 15.234 -34.969 -9.18 1 88.81 74 PHE B N 1
ATOM 4813 C CA . PHE B 1 74 ? 14.516 -34.344 -8.07 1 88.81 74 PHE B CA 1
ATOM 4814 C C . PHE B 1 74 ? 13.227 -33.688 -8.555 1 88.81 74 PHE B C 1
ATOM 4816 O O . PHE B 1 74 ? 12.164 -33.875 -7.941 1 88.81 74 PHE B O 1
ATOM 4823 N N . PHE B 1 75 ? 13.266 -32.906 -9.672 1 83.81 75 PHE B N 1
ATOM 4824 C CA . PHE B 1 75 ? 12.094 -32.219 -10.219 1 83.81 75 PHE B CA 1
ATOM 4825 C C . PHE B 1 75 ? 11.031 -33.25 -10.641 1 83.81 75 PHE B C 1
ATOM 4827 O O . PHE B 1 75 ? 9.836 -33.031 -10.414 1 83.81 75 PHE B O 1
ATOM 4834 N N . GLU B 1 76 ? 11.508 -34.281 -11.188 1 83.06 76 GLU B N 1
ATOM 4835 C CA . GLU B 1 76 ? 10.594 -35.312 -11.625 1 83.06 76 GLU B CA 1
ATOM 4836 C C . GLU B 1 76 ? 9.898 -35.969 -10.438 1 83.06 76 GLU B C 1
ATOM 4838 O O . GLU B 1 76 ? 8.703 -36.281 -10.5 1 83.06 76 GLU B O 1
ATOM 4843 N N . GLU B 1 77 ? 10.695 -36.219 -9.469 1 84.31 77 GLU B N 1
ATOM 4844 C CA . GLU B 1 77 ? 10.125 -36.781 -8.258 1 84.31 77 GLU B CA 1
ATOM 4845 C C . GLU B 1 77 ? 9.094 -35.875 -7.629 1 84.31 77 GLU B C 1
ATOM 4847 O O . GLU B 1 77 ? 8.039 -36.312 -7.18 1 84.31 77 GLU B O 1
ATOM 4852 N N . PHE B 1 78 ? 9.43 -34.688 -7.523 1 83.38 78 PHE B N 1
ATOM 4853 C CA . PHE B 1 78 ? 8.539 -33.688 -6.969 1 83.38 78 PHE B CA 1
ATOM 4854 C C . PHE B 1 78 ? 7.223 -33.625 -7.734 1 83.38 78 PHE B C 1
ATOM 4856 O O . PHE B 1 78 ? 6.148 -33.688 -7.133 1 83.38 78 PHE B O 1
ATOM 4863 N N . ILE B 1 79 ? 7.301 -33.594 -9.055 1 77 79 ILE B N 1
ATOM 4864 C CA . ILE B 1 79 ? 6.125 -33.531 -9.922 1 77 79 ILE B CA 1
ATOM 4865 C C . ILE B 1 79 ? 5.297 -34.812 -9.797 1 77 79 ILE B C 1
ATOM 4867 O O . ILE B 1 79 ? 4.074 -34.75 -9.664 1 77 79 ILE B O 1
ATOM 4871 N N . HIS B 1 80 ? 6.004 -35.906 -9.789 1 80 80 HIS B N 1
ATOM 4872 C CA . HIS B 1 80 ? 5.328 -37.188 -9.672 1 80 80 HIS B CA 1
ATOM 4873 C C . HIS B 1 80 ? 4.57 -37.281 -8.352 1 80 80 HIS B C 1
ATOM 4875 O O . HIS B 1 80 ? 3.439 -37.781 -8.32 1 80 80 HIS B O 1
ATOM 4881 N N . PHE B 1 81 ? 5.176 -36.875 -7.379 1 82.56 81 PHE B N 1
ATOM 4882 C CA . PHE B 1 81 ? 4.562 -36.906 -6.055 1 82.56 81 PHE B CA 1
ATOM 4883 C C . PHE B 1 81 ? 3.295 -36.062 -6.02 1 82.56 81 PHE B C 1
ATOM 4885 O O . PHE B 1 81 ? 2.24 -36.531 -5.598 1 82.56 81 PHE B O 1
ATOM 4892 N N . HIS B 1 82 ? 3.314 -34.844 -6.504 1 78.19 82 HIS B N 1
ATOM 4893 C CA . HIS B 1 82 ? 2.213 -33.906 -6.379 1 78.19 82 HIS B CA 1
ATOM 4894 C C . HIS B 1 82 ? 1.098 -34.219 -7.367 1 78.19 82 HIS B C 1
ATOM 4896 O O . HIS B 1 82 ? -0.077 -33.969 -7.082 1 78.19 82 HIS B O 1
ATOM 4902 N N . MET B 1 83 ? 1.413 -34.875 -8.484 1 75.94 83 MET B N 1
ATOM 4903 C CA . MET B 1 83 ? 0.417 -35.094 -9.523 1 75.94 83 MET B CA 1
ATOM 4904 C C . MET B 1 83 ? -0.266 -36.438 -9.328 1 75.94 83 MET B C 1
ATOM 4906 O O . MET B 1 83 ? -1.463 -36.594 -9.586 1 75.94 83 MET B O 1
ATOM 4910 N N . TYR B 1 84 ? 0.568 -37.406 -8.82 1 76.62 84 TYR B N 1
ATOM 4911 C CA . TYR B 1 84 ? 0.035 -38.75 -8.953 1 76.62 84 TYR B CA 1
ATOM 4912 C C . TYR B 1 84 ? -0.031 -39.469 -7.602 1 76.62 84 TYR B C 1
ATOM 4914 O O . TYR B 1 84 ? -0.782 -40.406 -7.426 1 76.62 84 TYR B O 1
ATOM 4922 N N . GLU B 1 85 ? 0.717 -38.969 -6.691 1 80.69 85 GLU B N 1
ATOM 4923 C CA . GLU B 1 85 ? 0.842 -39.781 -5.477 1 80.69 85 GLU B CA 1
ATOM 4924 C C . GLU B 1 85 ? 0.043 -39.156 -4.328 1 80.69 85 GLU B C 1
ATOM 4926 O O . GLU B 1 85 ? -0.573 -39.875 -3.539 1 80.69 85 GLU B O 1
ATOM 4931 N N . ILE B 1 86 ? -0.035 -37.875 -4.234 1 79.56 86 ILE B N 1
ATOM 4932 C CA . ILE B 1 86 ? -0.488 -37.156 -3.045 1 79.56 86 ILE B CA 1
ATOM 4933 C C . ILE B 1 86 ? -1.937 -37.531 -2.74 1 79.56 86 ILE B C 1
ATOM 4935 O O . ILE B 1 86 ? -2.322 -37.625 -1.573 1 79.56 86 ILE B O 1
ATOM 4939 N N . ASP B 1 87 ? -2.773 -37.75 -3.732 1 75.81 87 ASP B N 1
ATOM 4940 C CA . ASP B 1 87 ? -4.199 -38 -3.539 1 75.81 87 ASP B CA 1
ATOM 4941 C C . ASP B 1 87 ? -4.445 -39.406 -2.988 1 75.81 87 ASP B C 1
ATOM 4943 O O . ASP B 1 87 ? -5.539 -39.688 -2.502 1 75.81 87 ASP B O 1
ATOM 4947 N N . HIS B 1 88 ? -3.455 -40.156 -3.039 1 82.06 88 HIS B N 1
ATOM 4948 C CA . HIS B 1 88 ? -3.619 -41.531 -2.621 1 82.06 88 HIS B CA 1
ATOM 4949 C C . HIS B 1 88 ? -2.93 -41.812 -1.286 1 82.06 88 HIS B C 1
ATOM 4951 O O . HIS B 1 88 ? -2.889 -42.938 -0.814 1 82.06 88 HIS B O 1
ATOM 4957 N N . LEU B 1 89 ? -2.441 -40.812 -0.745 1 86 89 LEU B N 1
ATOM 4958 C CA . LEU B 1 89 ? -1.686 -40.969 0.494 1 86 89 LEU B CA 1
ATOM 4959 C C . LEU B 1 89 ? -2.467 -40.406 1.679 1 86 89 LEU B C 1
ATOM 4961 O O . LEU B 1 89 ? -3.346 -39.562 1.504 1 86 89 LEU B O 1
ATOM 4965 N N . SER B 1 90 ? -2.197 -40.969 2.783 1 85.62 90 SER B N 1
ATOM 4966 C CA . SER B 1 90 ? -2.746 -40.438 4.023 1 85.62 90 SER B CA 1
ATOM 4967 C C . SER B 1 90 ? -2.09 -39.094 4.391 1 85.62 90 SER B C 1
ATOM 4969 O O . SER B 1 90 ? -1.031 -38.75 3.859 1 85.62 90 SER B O 1
ATOM 4971 N N . TYR B 1 91 ? -2.717 -38.344 5.289 1 80.25 91 TYR B N 1
ATOM 4972 C CA . TYR B 1 91 ? -2.209 -37.031 5.703 1 80.25 91 TYR B CA 1
ATOM 4973 C C . TYR B 1 91 ? -0.818 -37.156 6.316 1 80.25 91 TYR B C 1
ATOM 4975 O O . TYR B 1 91 ? 0.049 -36.312 6.086 1 80.25 91 TYR B O 1
ATOM 4983 N N . LEU B 1 92 ? -0.697 -38.219 7.059 1 83.31 92 LEU B N 1
ATOM 4984 C CA . LEU B 1 92 ? 0.593 -38.438 7.707 1 83.31 92 LEU B CA 1
ATOM 4985 C C . LEU B 1 92 ? 1.673 -38.75 6.676 1 83.31 92 LEU B C 1
ATOM 4987 O O . LEU B 1 92 ? 2.807 -38.281 6.797 1 83.31 92 LEU B O 1
ATOM 4991 N N . GLN B 1 93 ? 1.312 -39.5 5.656 1 86.5 93 GLN B N 1
ATOM 4992 C CA . GLN B 1 93 ? 2.25 -39.844 4.59 1 86.5 93 GLN B CA 1
ATOM 4993 C C . GLN B 1 93 ? 2.613 -38.625 3.76 1 86.5 93 GLN B C 1
ATOM 4995 O O . GLN B 1 93 ? 3.771 -38.438 3.377 1 86.5 93 GLN B O 1
ATOM 5000 N N . ILE B 1 94 ? 1.639 -37.875 3.543 1 84.38 94 ILE B N 1
ATOM 5001 C CA . ILE B 1 94 ? 1.859 -36.625 2.797 1 84.38 94 ILE B CA 1
ATOM 5002 C C . ILE B 1 94 ? 2.826 -35.75 3.564 1 84.38 94 ILE B C 1
ATOM 5004 O O . ILE B 1 94 ? 3.754 -35.188 2.98 1 84.38 94 ILE B O 1
ATOM 5008 N N . HIS B 1 95 ? 2.617 -35.688 4.832 1 80.94 95 HIS B N 1
ATOM 5009 C CA . HIS B 1 95 ? 3.463 -34.812 5.664 1 80.94 95 HIS B CA 1
ATOM 5010 C C . HIS B 1 95 ? 4.906 -35.312 5.672 1 80.94 95 HIS B C 1
ATOM 5012 O O . HIS B 1 95 ? 5.84 -34.531 5.488 1 80.94 95 HIS B O 1
ATOM 5018 N N . TRP B 1 96 ? 5.066 -36.625 5.824 1 83.56 96 TRP B N 1
ATOM 5019 C CA . TRP B 1 96 ? 6.41 -37.188 5.918 1 83.56 96 TRP B CA 1
ATOM 5020 C C . TRP B 1 96 ? 7.137 -37.094 4.578 1 83.56 96 TRP B C 1
ATOM 5022 O O . TRP B 1 96 ? 8.297 -36.688 4.527 1 83.56 96 TRP B O 1
ATOM 5032 N N . LYS B 1 97 ? 6.484 -37.469 3.572 1 85.88 97 LYS B N 1
ATOM 5033 C CA . LYS B 1 97 ? 7.094 -37.406 2.248 1 85.88 97 LYS B CA 1
ATOM 5034 C C . LYS B 1 97 ? 7.375 -35.938 1.865 1 85.88 97 LYS B C 1
ATOM 5036 O O . LYS B 1 97 ? 8.414 -35.625 1.282 1 85.88 97 LYS B O 1
ATOM 5041 N N . GLY B 1 98 ? 6.438 -35.156 2.199 1 83.25 98 GLY B N 1
ATOM 5042 C CA . GLY B 1 98 ? 6.641 -33.719 1.964 1 83.25 98 GLY B CA 1
ATOM 5043 C C . GLY B 1 98 ? 7.844 -33.156 2.701 1 83.25 98 GLY B C 1
ATOM 5044 O O . GLY B 1 98 ? 8.609 -32.375 2.141 1 83.25 98 GLY B O 1
ATOM 5045 N N . TYR B 1 99 ? 7.957 -33.562 3.9 1 82.31 99 TYR B N 1
ATOM 5046 C CA . TYR B 1 99 ? 9.086 -33.125 4.719 1 82.31 99 TYR B CA 1
ATOM 5047 C C . TYR B 1 99 ? 10.406 -33.562 4.086 1 82.31 99 TYR B C 1
ATOM 5049 O O . TYR B 1 99 ? 11.352 -32.75 4.023 1 82.31 99 TYR B O 1
ATOM 5057 N N . HIS B 1 100 ? 10.453 -34.75 3.627 1 85.81 100 HIS B N 1
ATOM 5058 C CA . HIS B 1 100 ? 11.68 -35.281 3.023 1 85.81 100 HIS B CA 1
ATOM 5059 C C . HIS B 1 100 ? 12 -34.531 1.722 1 85.81 100 HIS B C 1
ATOM 5061 O O . HIS B 1 100 ? 13.164 -34.281 1.43 1 85.81 100 HIS B O 1
ATOM 5067 N N . ILE B 1 101 ? 11.008 -34.312 1.034 1 87.5 101 ILE B N 1
ATOM 5068 C CA . ILE B 1 101 ? 11.188 -33.594 -0.23 1 87.5 101 ILE B CA 1
ATOM 5069 C C . ILE B 1 101 ? 11.719 -32.188 0.036 1 87.5 101 ILE B C 1
ATOM 5071 O O . ILE B 1 101 ? 12.664 -31.734 -0.614 1 87.5 101 ILE B O 1
ATOM 5075 N N . VAL B 1 102 ? 11.195 -31.562 1.002 1 85.88 102 VAL B N 1
ATOM 5076 C CA . VAL B 1 102 ? 11.578 -30.188 1.314 1 85.88 102 VAL B CA 1
ATOM 5077 C C . VAL B 1 102 ? 13 -30.172 1.876 1 85.88 102 VAL B C 1
ATOM 5079 O O . VAL B 1 102 ? 13.781 -29.266 1.566 1 85.88 102 VAL B O 1
ATOM 5082 N N . LYS B 1 103 ? 13.289 -31.078 2.668 1 87.69 103 LYS B N 1
ATOM 5083 C CA . LYS B 1 103 ? 14.633 -31.172 3.236 1 87.69 103 LYS B CA 1
ATOM 5084 C C . LYS B 1 103 ? 15.672 -31.406 2.146 1 87.69 103 LYS B C 1
ATOM 5086 O O . LYS B 1 103 ? 16.766 -30.828 2.191 1 87.69 103 LYS B O 1
ATOM 5091 N N . ARG B 1 104 ? 15.359 -32.281 1.26 1 89.5 104 ARG B N 1
ATOM 5092 C CA . ARG B 1 104 ? 16.266 -32.531 0.138 1 89.5 104 ARG B CA 1
ATOM 5093 C C . ARG B 1 104 ? 16.422 -31.266 -0.723 1 89.5 104 ARG B C 1
ATOM 5095 O O . ARG B 1 104 ? 17.531 -30.969 -1.177 1 89.5 104 ARG B O 1
ATOM 5102 N N . ASP B 1 105 ? 15.352 -30.625 -0.957 1 91.19 105 ASP B N 1
ATOM 5103 C CA . ASP B 1 105 ? 15.391 -29.375 -1.713 1 91.19 105 ASP B CA 1
ATOM 5104 C C . ASP B 1 105 ? 16.312 -28.359 -1.04 1 91.19 105 ASP B C 1
ATOM 5106 O O . ASP B 1 105 ? 17.094 -27.688 -1.71 1 91.19 105 ASP B O 1
ATOM 5110 N N . LEU B 1 106 ? 16.172 -28.266 0.261 1 91.69 106 LEU B N 1
ATOM 5111 C CA . LEU B 1 106 ? 16.984 -27.312 1.012 1 91.69 106 LEU B CA 1
ATOM 5112 C C . LEU B 1 106 ? 18.453 -27.688 0.927 1 91.69 106 LEU B C 1
ATOM 5114 O O . LEU B 1 106 ? 19.328 -26.812 0.83 1 91.69 106 LEU B O 1
ATOM 5118 N N . LYS B 1 107 ? 18.719 -28.938 0.976 1 92.56 107 LYS B N 1
ATOM 5119 C CA . LYS B 1 107 ? 20.094 -29.406 0.853 1 92.56 107 LYS B CA 1
ATOM 5120 C C . LYS B 1 107 ? 20.688 -29.016 -0.501 1 92.56 107 LYS B C 1
ATOM 5122 O O . LYS B 1 107 ? 21.828 -28.562 -0.58 1 92.56 107 LYS B O 1
ATOM 5127 N N . PHE B 1 108 ? 19.953 -29.234 -1.546 1 94.25 108 PHE B N 1
ATOM 5128 C CA . PHE B 1 108 ? 20.375 -28.828 -2.879 1 94.25 108 PHE B CA 1
ATOM 5129 C C . PHE B 1 108 ? 20.609 -27.328 -2.939 1 94.25 108 PHE B C 1
ATOM 5131 O O . PHE B 1 108 ? 21.594 -26.875 -3.518 1 94.25 108 PHE B O 1
ATOM 5138 N N . SER B 1 109 ? 19.703 -26.578 -2.34 1 94.62 109 SER B N 1
ATOM 5139 C CA . SER B 1 109 ? 19.812 -25.125 -2.338 1 94.62 109 SER B CA 1
ATOM 5140 C C . SER B 1 109 ? 21.078 -24.656 -1.644 1 94.62 109 SER B C 1
ATOM 5142 O O . SER B 1 109 ? 21.75 -23.734 -2.119 1 94.62 109 SER B O 1
ATOM 5144 N N . ILE B 1 110 ? 21.375 -25.281 -0.559 1 95.81 110 ILE B N 1
ATOM 5145 C CA . ILE B 1 110 ? 22.562 -24.922 0.195 1 95.81 110 ILE B CA 1
ATOM 5146 C C . ILE B 1 110 ? 23.812 -25.25 -0.625 1 95.81 110 ILE B C 1
ATOM 5148 O O . ILE B 1 110 ? 24.781 -24.484 -0.625 1 95.81 110 ILE B O 1
ATOM 5152 N N . GLN B 1 111 ? 23.766 -26.359 -1.334 1 96.25 111 GLN B N 1
ATOM 5153 C CA . GLN B 1 111 ? 24.891 -26.734 -2.188 1 96.25 111 GLN B CA 1
ATOM 5154 C C . GLN B 1 111 ? 25.078 -25.719 -3.318 1 96.25 111 GLN B C 1
ATOM 5156 O O . GLN B 1 111 ? 26.219 -25.438 -3.713 1 96.25 111 GLN B O 1
ATOM 5161 N N . ILE B 1 112 ? 24.047 -25.266 -3.809 1 96.62 112 ILE B N 1
ATOM 5162 C CA . ILE B 1 112 ? 24.109 -24.25 -4.852 1 96.62 112 ILE B CA 1
ATOM 5163 C C . ILE B 1 112 ? 24.703 -22.969 -4.277 1 96.62 112 ILE B C 1
ATOM 5165 O O . ILE B 1 112 ? 25.578 -22.359 -4.887 1 96.62 112 ILE B O 1
ATOM 5169 N N . CYS B 1 113 ? 24.219 -22.562 -3.104 1 97.56 113 CYS B N 1
ATOM 5170 C CA . CYS B 1 113 ? 24.766 -21.391 -2.426 1 97.56 113 CYS B CA 1
ATOM 5171 C C . CYS B 1 113 ? 26.266 -21.531 -2.215 1 97.56 113 CYS B C 1
ATOM 5173 O O . CYS B 1 113 ? 27.031 -20.594 -2.479 1 97.56 113 CYS B O 1
ATOM 5175 N N . ASP B 1 114 ? 26.609 -22.734 -1.806 1 97 114 ASP B N 1
ATOM 5176 C CA . ASP B 1 114 ? 28.016 -23.016 -1.507 1 97 114 ASP B CA 1
ATOM 5177 C C . ASP B 1 114 ? 28.875 -22.891 -2.756 1 97 114 ASP B C 1
ATOM 5179 O O . ASP B 1 114 ? 30 -22.406 -2.688 1 97 114 ASP B O 1
ATOM 5183 N N . GLY B 1 115 ? 28.344 -23.359 -3.854 1 97.38 115 GLY B N 1
ATOM 5184 C CA . GLY B 1 115 ? 29.062 -23.312 -5.113 1 97.38 115 GLY B CA 1
ATOM 5185 C C . GLY B 1 115 ? 29.453 -21.891 -5.52 1 97.38 115 GLY B C 1
ATOM 5186 O O . GLY B 1 115 ? 30.484 -21.688 -6.156 1 97.38 115 GLY B O 1
ATOM 5187 N N . LEU B 1 116 ? 28.703 -20.938 -5.105 1 98 116 LEU B N 1
ATOM 5188 C CA . LEU B 1 116 ? 28.969 -19.547 -5.457 1 98 116 LEU B CA 1
ATOM 5189 C C . LEU B 1 116 ? 29.734 -18.844 -4.332 1 98 116 LEU B C 1
ATOM 5191 O O . LEU B 1 116 ? 30.828 -18.312 -4.547 1 98 116 LEU B O 1
ATOM 5195 N N . LEU B 1 117 ? 29.234 -18.875 -3.088 1 98 117 LEU B N 1
ATOM 5196 C CA . LEU B 1 117 ? 29.688 -18.047 -1.977 1 98 117 LEU B CA 1
ATOM 5197 C C . LEU B 1 117 ? 31.062 -18.5 -1.491 1 98 117 LEU B C 1
ATOM 5199 O O . LEU B 1 117 ? 31.812 -17.719 -0.904 1 98 117 LEU B O 1
ATOM 5203 N N . ARG B 1 118 ? 31.391 -19.734 -1.812 1 96.75 118 ARG B N 1
ATOM 5204 C CA . ARG B 1 118 ? 32.688 -20.234 -1.389 1 96.75 118 ARG B CA 1
ATOM 5205 C C . ARG B 1 118 ? 33.688 -20.234 -2.551 1 96.75 118 ARG B C 1
ATOM 5207 O O . ARG B 1 118 ? 34.844 -20.578 -2.375 1 96.75 118 ARG B O 1
ATOM 5214 N N . SER B 1 119 ? 33.219 -19.844 -3.719 1 97.25 119 SER B N 1
ATOM 5215 C CA . SER B 1 119 ? 34.125 -19.672 -4.852 1 97.25 119 SER B CA 1
ATOM 5216 C C . SER B 1 119 ? 34.781 -18.281 -4.848 1 97.25 119 SER B C 1
ATOM 5218 O O . SER B 1 119 ? 34.188 -17.328 -5.371 1 97.25 119 SER B O 1
ATOM 5220 N N . GLU B 1 120 ? 36 -18.188 -4.453 1 96.06 120 GLU B N 1
ATOM 5221 C CA . GLU B 1 120 ? 36.688 -16.906 -4.383 1 96.06 120 GLU B CA 1
ATOM 5222 C C . GLU B 1 120 ? 36.875 -16.297 -5.77 1 96.06 120 GLU B C 1
ATOM 5224 O O . GLU B 1 120 ? 36.781 -15.078 -5.93 1 96.06 120 GLU B O 1
ATOM 5229 N N . THR B 1 121 ? 37.094 -17.156 -6.68 1 96.56 121 THR B N 1
ATOM 5230 C CA . THR B 1 121 ? 37.281 -16.688 -8.047 1 96.56 121 THR B CA 1
ATOM 5231 C C . THR B 1 121 ? 36.062 -15.977 -8.578 1 96.56 121 THR B C 1
ATOM 5233 O O . THR B 1 121 ? 36.156 -14.859 -9.086 1 96.56 121 THR B O 1
ATOM 5236 N N . VAL B 1 122 ? 34.938 -16.594 -8.438 1 97.69 122 VAL B N 1
ATOM 5237 C CA . VAL B 1 122 ? 33.719 -16.031 -8.969 1 97.69 122 VAL B CA 1
ATOM 5238 C C . VAL B 1 122 ? 33.312 -14.797 -8.156 1 97.69 122 VAL B C 1
ATOM 5240 O O . VAL B 1 122 ? 32.969 -13.75 -8.719 1 97.69 122 VAL B O 1
ATOM 5243 N N . MET B 1 123 ? 33.375 -14.875 -6.855 1 97.94 123 MET B N 1
ATOM 5244 C CA . MET B 1 123 ? 33 -13.766 -6 1 97.94 123 MET B CA 1
ATOM 5245 C C . MET B 1 123 ? 33.875 -12.555 -6.227 1 97.94 123 MET B C 1
ATOM 5247 O O . MET B 1 123 ? 33.438 -11.414 -6.156 1 97.94 123 MET B O 1
ATOM 5251 N N . ARG B 1 124 ? 35.156 -12.797 -6.457 1 97.62 124 ARG B N 1
ATOM 5252 C CA . ARG B 1 124 ? 36.062 -11.703 -6.762 1 97.62 124 ARG B CA 1
ATOM 5253 C C . ARG B 1 124 ? 35.656 -10.992 -8.055 1 97.62 124 ARG B C 1
ATOM 5255 O O . ARG B 1 124 ? 35.656 -9.766 -8.125 1 97.62 124 ARG B O 1
ATOM 5262 N N . ARG B 1 125 ? 35.344 -11.773 -9.031 1 97.44 125 ARG B N 1
ATOM 5263 C CA . ARG B 1 125 ? 34.875 -11.203 -10.289 1 97.44 125 ARG B CA 1
ATOM 5264 C C . ARG B 1 125 ? 33.625 -10.344 -10.07 1 97.44 125 ARG B C 1
ATOM 5266 O O . ARG B 1 125 ? 33.5 -9.266 -10.656 1 97.44 125 ARG B O 1
ATOM 5273 N N . LEU B 1 126 ? 32.75 -10.836 -9.266 1 98.19 126 LEU B N 1
ATOM 5274 C CA . LEU B 1 126 ? 31.516 -10.094 -8.984 1 98.19 126 LEU B CA 1
ATOM 5275 C C . LEU B 1 126 ? 31.828 -8.789 -8.258 1 98.19 126 LEU B C 1
ATOM 5277 O O . LEU B 1 126 ? 31.234 -7.746 -8.555 1 98.19 126 LEU B O 1
ATOM 5281 N N . ARG B 1 127 ? 32.719 -8.805 -7.316 1 97.94 127 ARG B N 1
ATOM 5282 C CA . ARG B 1 127 ? 33.094 -7.605 -6.582 1 97.94 127 ARG B CA 1
ATOM 5283 C C . ARG B 1 127 ? 33.75 -6.582 -7.508 1 97.94 127 ARG B C 1
ATOM 5285 O O . ARG B 1 127 ? 33.469 -5.387 -7.406 1 97.94 127 ARG B O 1
ATOM 5292 N N . GLU B 1 128 ? 34.5 -7.062 -8.414 1 97.62 128 GLU B N 1
ATOM 5293 C CA . GLU B 1 128 ? 35.25 -6.191 -9.312 1 97.62 128 GLU B CA 1
ATOM 5294 C C . GLU B 1 128 ? 34.344 -5.559 -10.359 1 97.62 128 GLU B C 1
ATOM 5296 O O . GLU B 1 128 ? 34.625 -4.465 -10.859 1 97.62 128 GLU B O 1
ATOM 5301 N N . ALA B 1 129 ? 33.281 -6.227 -10.641 1 96.81 129 ALA B N 1
ATOM 5302 C CA . ALA B 1 129 ? 32.375 -5.758 -11.68 1 96.81 129 ALA B CA 1
ATOM 5303 C C . ALA B 1 129 ? 31.594 -4.535 -11.211 1 96.81 129 ALA B C 1
ATOM 5305 O O . ALA B 1 129 ? 31.094 -3.76 -12.023 1 96.81 129 ALA B O 1
ATOM 5306 N N . LYS B 1 130 ? 31.453 -4.344 -9.977 1 96.38 130 LYS B N 1
ATOM 5307 C CA . LYS B 1 130 ? 30.812 -3.182 -9.359 1 96.38 130 LYS B CA 1
ATOM 5308 C C . LYS B 1 130 ? 29.359 -3.043 -9.82 1 96.38 130 LYS B C 1
ATOM 5310 O O . LYS B 1 130 ? 28.969 -1.991 -10.328 1 96.38 130 LYS B O 1
ATOM 5315 N N . TYR B 1 131 ? 28.594 -4.047 -9.609 1 97.81 131 TYR B N 1
ATOM 5316 C CA . TYR B 1 131 ? 27.156 -4.031 -9.906 1 97.81 131 TYR B CA 1
ATOM 5317 C C . TYR B 1 131 ? 26.438 -3.008 -9.039 1 97.81 131 TYR B C 1
ATOM 5319 O O . TYR B 1 131 ? 26.922 -2.631 -7.969 1 97.81 131 TYR B O 1
ATOM 5327 N N . ASP B 1 132 ? 25.297 -2.564 -9.547 1 97.62 132 ASP B N 1
ATOM 5328 C CA . ASP B 1 132 ? 24.562 -1.507 -8.852 1 97.62 132 ASP B CA 1
ATOM 5329 C C . ASP B 1 132 ? 23.391 -2.076 -8.07 1 97.62 132 ASP B C 1
ATOM 5331 O O . ASP B 1 132 ? 22.906 -1.452 -7.129 1 97.62 132 ASP B O 1
ATOM 5335 N N . VAL B 1 133 ? 22.906 -3.242 -8.484 1 98.19 133 VAL B N 1
ATOM 5336 C CA . VAL B 1 133 ? 21.703 -3.807 -7.871 1 98.19 133 VAL B CA 1
ATOM 5337 C C . VAL B 1 133 ? 21.641 -5.305 -8.156 1 98.19 133 VAL B C 1
ATOM 5339 O O . VAL B 1 133 ? 22.141 -5.773 -9.18 1 98.19 133 VAL B O 1
ATOM 5342 N N . LEU B 1 134 ? 21.109 -6.07 -7.223 1 98.62 134 LEU B N 1
ATOM 5343 C CA . LEU B 1 134 ? 20.812 -7.488 -7.406 1 98.62 134 LEU B CA 1
ATOM 5344 C C . LEU B 1 134 ? 19.312 -7.73 -7.457 1 98.62 134 LEU B C 1
ATOM 5346 O O . LEU B 1 134 ? 18.578 -7.316 -6.551 1 98.62 134 LEU B O 1
ATOM 5350 N N . LEU B 1 135 ? 18.828 -8.258 -8.562 1 98.62 135 LEU B N 1
ATOM 5351 C CA . LEU B 1 135 ? 17.438 -8.68 -8.727 1 98.62 135 LEU B CA 1
ATOM 5352 C C . LEU B 1 135 ? 17.312 -10.188 -8.547 1 98.62 135 LEU B C 1
ATOM 5354 O O . LEU B 1 135 ? 18.016 -10.961 -9.195 1 98.62 135 LEU B O 1
ATOM 5358 N N . SER B 1 136 ? 16.312 -10.602 -7.637 1 98.12 136 SER B N 1
ATOM 5359 C CA . SER B 1 136 ? 16.266 -12.023 -7.309 1 98.12 136 SER B CA 1
ATOM 5360 C C . SER B 1 136 ? 14.836 -12.516 -7.148 1 98.12 136 SER B C 1
ATOM 5362 O O . SER B 1 136 ? 13.992 -11.805 -6.598 1 98.12 136 SER B O 1
ATOM 5364 N N . ASP B 1 137 ? 14.562 -13.664 -7.711 1 96.62 137 ASP B N 1
ATOM 5365 C CA . ASP B 1 137 ? 13.461 -14.5 -7.246 1 96.62 137 ASP B CA 1
ATOM 5366 C C . ASP B 1 137 ? 13.891 -15.367 -6.066 1 96.62 137 ASP B C 1
ATOM 5368 O O . ASP B 1 137 ? 14.797 -16.203 -6.195 1 96.62 137 ASP B O 1
ATOM 5372 N N . PRO B 1 138 ? 13.281 -15.266 -4.973 1 95.5 138 PRO B N 1
ATOM 5373 C CA . PRO B 1 138 ? 13.797 -15.914 -3.764 1 95.5 138 PRO B CA 1
ATOM 5374 C C . PRO B 1 138 ? 13.469 -17.406 -3.709 1 95.5 138 PRO B C 1
ATOM 5376 O O . PRO B 1 138 ? 13.617 -18.031 -2.658 1 95.5 138 PRO B O 1
ATOM 5379 N N . ILE B 1 139 ? 13 -17.938 -4.805 1 92.38 139 ILE B N 1
ATOM 5380 C CA . ILE B 1 139 ? 12.766 -19.391 -4.832 1 92.38 139 ILE B CA 1
ATOM 5381 C C . ILE B 1 139 ? 14.062 -20.125 -4.492 1 92.38 139 ILE B C 1
ATOM 5383 O O . ILE B 1 139 ? 14.031 -21.203 -3.908 1 92.38 139 ILE B O 1
ATOM 5387 N N . TYR B 1 140 ? 15.195 -19.594 -4.93 1 94.19 140 TYR B N 1
ATOM 5388 C CA . TYR B 1 140 ? 16.5 -20.062 -4.469 1 94.19 140 TYR B CA 1
ATOM 5389 C C . TYR B 1 140 ? 17.109 -19.078 -3.473 1 94.19 140 TYR B C 1
ATOM 5391 O O . TYR B 1 140 ? 17.156 -17.875 -3.732 1 94.19 140 TYR B O 1
ATOM 5399 N N . PRO B 1 141 ? 17.578 -19.578 -2.377 1 96.44 141 PRO B N 1
ATOM 5400 C CA . PRO B 1 141 ? 18.078 -18.703 -1.323 1 96.44 141 PRO B CA 1
ATOM 5401 C C . PRO B 1 141 ? 19.484 -18.156 -1.622 1 96.44 141 PRO B C 1
ATOM 5403 O O . PRO B 1 141 ? 20.062 -18.469 -2.666 1 96.44 141 PRO B O 1
ATOM 5406 N N . CYS B 1 142 ? 20.016 -17.25 -0.813 1 98 142 CYS B N 1
ATOM 5407 C CA . CYS B 1 142 ? 21.391 -16.797 -0.648 1 98 142 CYS B CA 1
ATOM 5408 C C . CYS B 1 142 ? 21.656 -15.562 -1.492 1 98 142 CYS B C 1
ATOM 5410 O O . CYS B 1 142 ? 22.734 -14.969 -1.404 1 98 142 CYS B O 1
ATOM 5412 N N . SER B 1 143 ? 20.688 -15.109 -2.361 1 98.56 143 SER B N 1
ATOM 5413 C CA . SER B 1 143 ? 20.891 -13.852 -3.07 1 98.56 143 SER B CA 1
ATOM 5414 C C . SER B 1 143 ? 21.141 -12.703 -2.098 1 98.56 143 SER B C 1
ATOM 5416 O O . SER B 1 143 ? 21.906 -11.781 -2.404 1 98.56 143 SER B O 1
ATOM 5418 N N . ASP B 1 144 ? 20.469 -12.742 -0.962 1 98.5 144 ASP B N 1
ATOM 5419 C CA . ASP B 1 144 ? 20.594 -11.711 0.065 1 98.5 144 ASP B CA 1
ATOM 5420 C C . ASP B 1 144 ? 22.016 -11.68 0.629 1 98.5 144 ASP B C 1
ATOM 5422 O O . ASP B 1 144 ? 22.578 -10.609 0.851 1 98.5 144 ASP B O 1
ATOM 5426 N N . LEU B 1 145 ? 22.656 -12.828 0.821 1 98.44 145 LEU B N 1
ATOM 5427 C CA . LEU B 1 145 ? 24.047 -12.891 1.261 1 98.44 145 LEU B CA 1
ATOM 5428 C C . LEU B 1 145 ? 24.984 -12.281 0.215 1 98.44 145 LEU B C 1
ATOM 5430 O O . LEU B 1 145 ? 25.938 -11.578 0.56 1 98.44 145 LEU B O 1
ATOM 5434 N N . VAL B 1 146 ? 24.703 -12.562 -1.044 1 98.44 146 VAL B N 1
ATOM 5435 C CA . VAL B 1 146 ? 25.516 -12.047 -2.131 1 98.44 146 VAL B CA 1
ATOM 5436 C C . VAL B 1 146 ? 25.375 -10.523 -2.199 1 98.44 146 VAL B C 1
ATOM 5438 O O . VAL B 1 146 ? 26.375 -9.812 -2.35 1 98.44 146 VAL B O 1
ATOM 5441 N N . ALA B 1 147 ? 24.172 -10.031 -2.158 1 98.44 147 ALA B N 1
ATOM 5442 C CA . ALA B 1 147 ? 23.953 -8.594 -2.16 1 98.44 147 ALA B CA 1
ATOM 5443 C C . ALA B 1 147 ? 24.688 -7.914 -1.018 1 98.44 147 ALA B C 1
ATOM 5445 O O . ALA B 1 147 ? 25.281 -6.844 -1.2 1 98.44 147 ALA B O 1
ATOM 5446 N N . GLU B 1 148 ? 24.609 -8.523 0.143 1 97.62 148 GLU B N 1
ATOM 5447 C CA . GLU B 1 148 ? 25.328 -7.988 1.303 1 97.62 148 GLU B CA 1
ATOM 5448 C C . GLU B 1 148 ? 26.828 -7.953 1.063 1 97.62 148 GLU B C 1
ATOM 5450 O O . GLU B 1 148 ? 27.484 -6.957 1.376 1 97.62 148 GLU B O 1
ATOM 5455 N N . ASP B 1 149 ? 27.344 -9.039 0.546 1 97.38 149 ASP B N 1
ATOM 5456 C CA . ASP B 1 149 ? 28.781 -9.125 0.278 1 97.38 149 ASP B CA 1
ATOM 5457 C C . ASP B 1 149 ? 29.219 -8.062 -0.726 1 97.38 149 ASP B C 1
ATOM 5459 O O . ASP B 1 149 ? 30.281 -7.469 -0.579 1 97.38 149 ASP B O 1
ATOM 5463 N N . LEU B 1 150 ? 28.422 -7.859 -1.723 1 97.88 150 LEU B N 1
ATOM 5464 C CA . LEU B 1 150 ? 28.734 -6.895 -2.77 1 97.88 150 LEU B CA 1
ATOM 5465 C C . LEU B 1 150 ? 28.438 -5.473 -2.311 1 97.88 150 LEU B C 1
ATOM 5467 O O . LEU B 1 150 ? 28.875 -4.504 -2.932 1 97.88 150 LEU B O 1
ATOM 5471 N N . GLY B 1 151 ? 27.656 -5.289 -1.273 1 97.25 151 GLY B N 1
ATOM 5472 C CA . GLY B 1 151 ? 27.281 -3.977 -0.774 1 97.25 151 GLY B CA 1
ATOM 5473 C C . GLY B 1 151 ? 26.328 -3.244 -1.688 1 97.25 151 GLY B C 1
ATOM 5474 O O . GLY B 1 151 ? 26.453 -2.039 -1.91 1 97.25 151 GLY B O 1
ATOM 5475 N N . ILE B 1 152 ? 25.438 -3.957 -2.32 1 97.88 152 ILE B N 1
ATOM 5476 C CA . ILE B 1 152 ? 24.516 -3.344 -3.268 1 97.88 152 ILE B CA 1
ATOM 5477 C C . ILE B 1 152 ? 23.078 -3.619 -2.834 1 97.88 152 ILE B C 1
ATOM 5479 O O . ILE B 1 152 ? 22.828 -4.555 -2.072 1 97.88 152 ILE B O 1
ATOM 5483 N N . PRO B 1 153 ? 22.078 -2.836 -3.299 1 98.12 153 PRO B N 1
ATOM 5484 C CA . PRO B 1 153 ? 20.672 -3.066 -2.963 1 98.12 153 PRO B CA 1
ATOM 5485 C C . PRO B 1 153 ? 20.125 -4.375 -3.539 1 98.12 153 PRO B C 1
ATOM 5487 O O . PRO B 1 153 ? 20.625 -4.852 -4.562 1 98.12 153 PRO B O 1
ATOM 5490 N N . LEU B 1 154 ? 19.141 -4.902 -2.836 1 98.62 154 LEU B N 1
ATOM 5491 C CA . LEU B 1 154 ? 18.5 -6.148 -3.23 1 98.62 154 LEU B CA 1
ATOM 5492 C C . LEU B 1 154 ? 17.016 -5.922 -3.514 1 98.62 154 LEU B C 1
ATOM 5494 O O . LEU B 1 154 ? 16.297 -5.336 -2.693 1 98.62 154 LEU B O 1
ATOM 5498 N N . VAL B 1 155 ? 16.547 -6.34 -4.66 1 98.69 155 VAL B N 1
ATOM 5499 C CA . VAL B 1 155 ? 15.141 -6.305 -5.043 1 98.69 155 VAL B CA 1
ATOM 5500 C C . VAL B 1 155 ? 14.641 -7.727 -5.281 1 98.69 155 VAL B C 1
ATOM 5502 O O . VAL B 1 155 ? 15.195 -8.461 -6.102 1 98.69 155 VAL B O 1
ATOM 5505 N N . TYR B 1 156 ? 13.625 -8.125 -4.578 1 98.5 156 TYR B N 1
ATOM 5506 C CA . TYR B 1 156 ? 12.992 -9.414 -4.816 1 98.5 156 TYR B CA 1
ATOM 5507 C C . TYR B 1 156 ? 11.852 -9.281 -5.816 1 98.5 156 TYR B C 1
ATOM 5509 O O . TYR B 1 156 ? 11.102 -8.305 -5.785 1 98.5 156 TYR B O 1
ATOM 5517 N N . THR B 1 157 ? 11.742 -10.203 -6.723 1 97.81 157 THR B N 1
ATOM 5518 C CA . THR B 1 157 ? 10.531 -10.477 -7.492 1 97.81 157 THR B CA 1
ATOM 5519 C C . THR B 1 157 ? 9.898 -11.789 -7.051 1 97.81 157 THR B C 1
ATOM 5521 O O . THR B 1 157 ? 10.5 -12.859 -7.188 1 97.81 157 THR B O 1
ATOM 5524 N N . LEU B 1 158 ? 8.609 -11.742 -6.547 1 97.12 158 LEU B N 1
ATOM 5525 C CA . LEU B 1 158 ? 8.039 -12.883 -5.836 1 97.12 158 LEU B CA 1
ATOM 5526 C C . LEU B 1 158 ? 6.578 -13.086 -6.227 1 97.12 158 LEU B C 1
ATOM 5528 O O . LEU B 1 158 ? 5.797 -12.133 -6.258 1 97.12 158 LEU B O 1
ATOM 5532 N N . ARG B 1 159 ? 6.262 -14.305 -6.559 1 94.88 159 ARG B N 1
ATOM 5533 C CA . ARG B 1 159 ? 4.848 -14.633 -6.719 1 94.88 159 ARG B CA 1
ATOM 5534 C C . ARG B 1 159 ? 4.164 -14.766 -5.363 1 94.88 159 ARG B C 1
ATOM 5536 O O . ARG B 1 159 ? 3.143 -14.125 -5.109 1 94.88 159 ARG B O 1
ATOM 5543 N N . PHE B 1 160 ? 4.562 -15.578 -4.523 1 94.12 160 PHE B N 1
ATOM 5544 C CA . PHE B 1 160 ? 4.152 -15.773 -3.139 1 94.12 160 PHE B CA 1
ATOM 5545 C C . PHE B 1 160 ? 5.035 -16.812 -2.459 1 94.12 160 PHE B C 1
ATOM 5547 O O . PHE B 1 160 ? 5.777 -17.547 -3.127 1 94.12 160 PHE B O 1
ATOM 5554 N N . SER B 1 161 ? 5.074 -16.844 -1.146 1 96.06 161 SER B N 1
ATOM 5555 C CA . SER B 1 161 ? 5.496 -18 -0.368 1 96.06 161 SER B CA 1
ATOM 5556 C C . SER B 1 161 ? 4.309 -18.672 0.316 1 96.06 161 SER B C 1
ATOM 5558 O O . SER B 1 161 ? 3.287 -18.031 0.57 1 96.06 161 SER B O 1
ATOM 5560 N N . ILE B 1 162 ? 4.398 -19.969 0.546 1 93.88 162 ILE B N 1
ATOM 5561 C CA . ILE B 1 162 ? 3.287 -20.688 1.16 1 93.88 162 ILE B CA 1
ATOM 5562 C C . ILE B 1 162 ? 2.873 -20 2.453 1 93.88 162 ILE B C 1
ATOM 5564 O O . ILE B 1 162 ? 3.721 -19.656 3.281 1 93.88 162 ILE B O 1
ATOM 5568 N N . ALA B 1 163 ? 1.587 -19.672 2.584 1 96.94 163 ALA B N 1
ATOM 5569 C CA . ALA B 1 163 ? 1.006 -18.953 3.717 1 96.94 163 ALA B CA 1
ATOM 5570 C C . ALA B 1 163 ? 1.652 -17.578 3.889 1 96.94 163 ALA B C 1
ATOM 5572 O O . ALA B 1 163 ? 1.656 -17.031 4.988 1 96.94 163 ALA B O 1
ATOM 5573 N N . HIS B 1 164 ? 2.33 -17.094 2.836 1 97.5 164 HIS B N 1
ATOM 5574 C CA . HIS B 1 164 ? 3.014 -15.805 2.838 1 97.5 164 HIS B CA 1
ATOM 5575 C C . HIS B 1 164 ? 4.086 -15.758 3.922 1 97.5 164 HIS B C 1
ATOM 5577 O O . HIS B 1 164 ? 4.266 -14.719 4.57 1 97.5 164 HIS B O 1
ATOM 5583 N N . ILE B 1 165 ? 4.727 -16.812 4.113 1 96.75 165 ILE B N 1
ATOM 5584 C CA . ILE B 1 165 ? 5.621 -16.922 5.258 1 96.75 165 ILE B CA 1
ATOM 5585 C C . ILE B 1 165 ? 6.793 -15.969 5.094 1 96.75 165 ILE B C 1
ATOM 5587 O O . ILE B 1 165 ? 7.203 -15.305 6.047 1 96.75 165 ILE B O 1
ATOM 5591 N N . TRP B 1 166 ? 7.441 -15.867 3.875 1 97.56 166 TRP B N 1
ATOM 5592 C CA . TRP B 1 166 ? 8.539 -14.922 3.66 1 97.56 166 TRP B CA 1
ATOM 5593 C C . TRP B 1 166 ? 8.062 -13.484 3.83 1 97.56 166 TRP B C 1
ATOM 5595 O O . TRP B 1 166 ? 8.703 -12.695 4.52 1 97.56 166 TRP B O 1
ATOM 5605 N N . GLU B 1 167 ? 6.93 -13.172 3.207 1 98.25 167 GLU B N 1
ATOM 5606 C CA . GLU B 1 167 ? 6.375 -11.82 3.221 1 98.25 167 GLU B CA 1
ATOM 5607 C C . GLU B 1 167 ? 6.016 -11.383 4.637 1 98.25 167 GLU B C 1
ATOM 5609 O O . GLU B 1 167 ? 6.301 -10.25 5.035 1 98.25 167 GLU B O 1
ATOM 5614 N N . ARG B 1 168 ? 5.402 -12.344 5.355 1 97.06 168 ARG B N 1
ATOM 5615 C CA . ARG B 1 168 ? 4.922 -12.023 6.699 1 97.0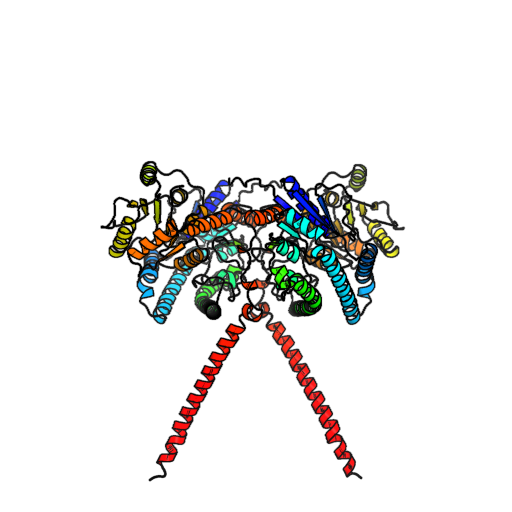6 168 ARG B CA 1
ATOM 5616 C C . ARG B 1 168 ? 6.074 -11.984 7.695 1 97.06 168 ARG B C 1
ATOM 5618 O O . ARG B 1 168 ? 6.273 -10.977 8.375 1 97.06 168 ARG B O 1
ATOM 5625 N N . LEU B 1 169 ? 6.812 -13.094 7.762 1 96.5 169 LEU B N 1
ATOM 5626 C CA . LEU B 1 169 ? 7.781 -13.266 8.844 1 96.5 169 LEU B CA 1
ATOM 5627 C C . LEU B 1 169 ? 9.07 -12.508 8.547 1 96.5 169 LEU B C 1
ATOM 5629 O O . LEU B 1 169 ? 9.68 -11.938 9.453 1 96.5 169 LEU B O 1
ATOM 5633 N N . CYS B 1 170 ? 9.523 -12.531 7.266 1 97.06 170 CYS B N 1
ATOM 5634 C CA . CYS B 1 170 ? 10.781 -11.875 6.926 1 97.06 170 CYS B CA 1
ATOM 5635 C C . CYS B 1 170 ? 10.539 -10.453 6.43 1 97.06 170 CYS B C 1
ATOM 5637 O O . CYS B 1 170 ? 11.258 -9.531 6.812 1 97.06 170 CYS B O 1
ATOM 5639 N N . GLY B 1 171 ? 9.531 -10.258 5.629 1 97.69 171 GLY B N 1
ATOM 5640 C CA . GLY B 1 171 ? 9.219 -8.953 5.074 1 97.69 171 GLY B CA 1
ATOM 5641 C C . GLY B 1 171 ? 8.352 -8.102 5.98 1 97.69 171 GLY B C 1
ATOM 5642 O O . GLY B 1 171 ? 8.188 -6.902 5.754 1 97.69 171 GLY B O 1
ATOM 5643 N N . GLN B 1 172 ? 7.688 -8.664 7.004 1 97.5 172 GLN B N 1
ATOM 5644 C CA . GLN B 1 172 ? 6.871 -8.008 8.023 1 97.5 172 GLN B CA 1
ATOM 5645 C C . GLN B 1 172 ? 5.551 -7.523 7.434 1 97.5 172 GLN B C 1
ATOM 5647 O O . GLN B 1 172 ? 4.934 -6.594 7.961 1 97.5 172 GLN B O 1
ATOM 5652 N N . LEU B 1 173 ? 5.16 -8.109 6.32 1 97.88 173 LEU B N 1
ATOM 5653 C CA . LEU B 1 173 ? 3.881 -7.777 5.703 1 97.88 173 LEU B CA 1
ATOM 5654 C C . LEU B 1 173 ? 2.719 -8.266 6.559 1 97.88 173 LEU B C 1
ATOM 5656 O O . LEU B 1 173 ? 2.576 -9.469 6.789 1 97.88 173 LEU B O 1
ATOM 5660 N N . PRO B 1 174 ? 1.837 -7.324 7.008 1 96.88 174 PRO B N 1
ATOM 5661 C CA . PRO B 1 174 ? 0.694 -7.781 7.805 1 96.88 174 PRO B CA 1
ATOM 5662 C C . PRO B 1 174 ? -0.282 -8.633 7 1 96.88 174 PRO B C 1
ATOM 5664 O O . PRO B 1 174 ? -0.631 -8.281 5.871 1 96.88 174 PRO B O 1
ATOM 5667 N N . SER B 1 175 ? -0.664 -9.773 7.559 1 97.12 175 SER B N 1
ATOM 5668 C CA . SER B 1 175 ? -1.632 -10.672 6.945 1 97.12 175 SER B CA 1
ATOM 5669 C C . SER B 1 175 ? -2.586 -11.25 7.984 1 97.12 175 SER B C 1
ATOM 5671 O O . SER B 1 175 ? -2.443 -12.406 8.391 1 97.12 175 SER B O 1
ATOM 5673 N N . PRO B 1 176 ? -3.59 -10.469 8.406 1 97.19 176 PRO B N 1
ATOM 5674 C CA . PRO B 1 176 ? -4.543 -11.008 9.375 1 97.19 176 PRO B CA 1
ATOM 5675 C C . PRO B 1 176 ? -5.238 -12.273 8.883 1 97.19 176 PRO B C 1
ATOM 5677 O O . PRO B 1 176 ? -5.875 -12.266 7.824 1 97.19 176 PRO B O 1
ATOM 5680 N N . PRO B 1 177 ? -5.133 -13.312 9.602 1 97.5 177 PRO B N 1
ATOM 5681 C CA . PRO B 1 177 ? -5.715 -14.578 9.133 1 97.5 177 PRO B CA 1
ATOM 5682 C C . PRO B 1 177 ? -7.242 -14.531 9.062 1 97.5 177 PRO B C 1
ATOM 5684 O O . PRO B 1 177 ? -7.863 -15.406 8.453 1 97.5 177 PRO B O 1
ATOM 5687 N N . SER B 1 178 ? -7.82 -13.508 9.664 1 98.06 178 SER B N 1
ATOM 5688 C CA . SER B 1 178 ? -9.273 -13.414 9.719 1 98.06 178 SER B CA 1
ATOM 5689 C C . SER B 1 178 ? -9.859 -13.094 8.352 1 98.06 178 SER B C 1
ATOM 5691 O O . SER B 1 178 ? -11.031 -13.375 8.086 1 98.06 178 SER B O 1
ATOM 5693 N N . PHE B 1 179 ? -9.047 -12.477 7.457 1 98.25 179 PHE B N 1
ATOM 5694 C CA . PHE B 1 179 ? -9.656 -12.141 6.176 1 98.25 179 PHE B CA 1
ATOM 5695 C C . PHE B 1 179 ? -8.648 -12.266 5.043 1 98.25 179 PHE B C 1
ATOM 5697 O O . PHE B 1 179 ? -8.984 -12.047 3.879 1 98.25 179 PHE B O 1
ATOM 5704 N N . VAL B 1 180 ? -7.398 -12.586 5.34 1 98.56 180 VAL B N 1
ATOM 5705 C CA . VAL B 1 180 ? -6.395 -12.852 4.316 1 98.56 180 VAL B CA 1
ATOM 5706 C C . VAL B 1 180 ? -6.133 -14.359 4.227 1 98.56 180 VAL B C 1
ATOM 5708 O O . VAL B 1 180 ? -5.465 -14.93 5.086 1 98.56 180 VAL B O 1
ATOM 5711 N N . PRO B 1 181 ? -6.629 -14.961 3.252 1 98.5 181 PRO B N 1
ATOM 5712 C CA . PRO B 1 181 ? -6.316 -16.391 3.115 1 98.5 181 PRO B CA 1
ATOM 5713 C C . PRO B 1 181 ? -4.836 -16.641 2.842 1 98.5 181 PRO B C 1
ATOM 5715 O O . PRO B 1 181 ? -4.219 -15.93 2.045 1 98.5 181 PRO B O 1
ATOM 5718 N N . GLY B 1 182 ? -4.281 -17.625 3.58 1 98 182 GLY B N 1
ATOM 5719 C CA . GLY B 1 182 ? -2.904 -17.984 3.279 1 98 182 GLY B CA 1
ATOM 5720 C C . GLY B 1 182 ? -2.725 -18.531 1.875 1 98 182 GLY B C 1
ATOM 5721 O O . GLY B 1 182 ? -3.574 -19.266 1.375 1 98 182 GLY B O 1
ATOM 5722 N N . ALA B 1 183 ? -1.646 -18.172 1.299 1 97.19 183 ALA B N 1
ATOM 5723 C CA . ALA B 1 183 ? -1.364 -18.688 -0.036 1 97.19 183 ALA B CA 1
ATOM 5724 C C . ALA B 1 183 ? -1.377 -20.219 -0.042 1 97.19 183 ALA B C 1
ATOM 5726 O O . ALA B 1 183 ? -0.771 -20.844 0.823 1 97.19 183 ALA B O 1
ATOM 5727 N N . MET B 1 184 ? -2.143 -20.859 -0.95 1 95.06 184 MET B N 1
ATOM 5728 C CA . MET B 1 184 ? -2.182 -22.281 -1.209 1 95.06 184 MET B CA 1
ATOM 5729 C C . MET B 1 184 ? -3.26 -22.969 -0.367 1 95.06 184 MET B C 1
ATOM 5731 O O . MET B 1 184 ? -3.426 -24.188 -0.423 1 95.06 184 MET B O 1
ATOM 5735 N N . ILE B 1 185 ? -4.02 -22.188 0.368 1 95.5 185 ILE B N 1
ATOM 5736 C CA . ILE B 1 185 ? -5.004 -22.828 1.233 1 95.5 185 ILE B CA 1
A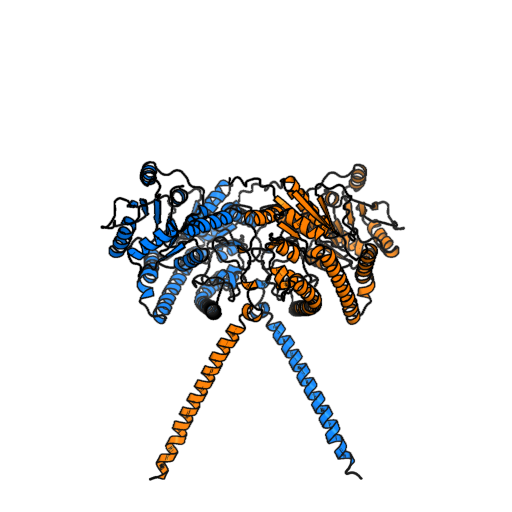TOM 5737 C C . ILE B 1 185 ? -6.301 -23.062 0.457 1 95.5 185 ILE B C 1
ATOM 5739 O O . ILE B 1 185 ? -7.156 -23.844 0.886 1 95.5 185 ILE B O 1
ATOM 5743 N N . ARG B 1 186 ? -6.574 -22.422 -0.675 1 96.25 186 ARG B N 1
ATOM 5744 C CA . ARG B 1 186 ? -7.742 -22.562 -1.535 1 96.25 186 ARG B CA 1
ATOM 5745 C C . ARG B 1 186 ? -9 -22.031 -0.856 1 96.25 186 ARG B C 1
ATOM 5747 O O . ARG B 1 186 ? -10.039 -22.688 -0.843 1 96.25 186 ARG B O 1
ATOM 5754 N N . LEU B 1 187 ? -8.836 -20.891 -0.126 1 97.81 187 LEU B N 1
ATOM 5755 C CA . LEU B 1 187 ? -9.938 -20.141 0.466 1 97.81 187 LEU B CA 1
ATOM 5756 C C . LEU B 1 187 ? -10.062 -18.766 -0.179 1 97.81 187 LEU B C 1
ATOM 5758 O O . LEU B 1 187 ? -9.141 -18.297 -0.859 1 97.81 187 LEU B O 1
ATOM 5762 N N . THR B 1 188 ? -11.219 -18.188 -0.056 1 98.06 188 THR B N 1
ATOM 5763 C CA . THR B 1 188 ? -11.43 -16.797 -0.458 1 98.06 188 THR B CA 1
ATOM 5764 C C . THR B 1 188 ? -11.281 -15.859 0.737 1 98.06 188 THR B C 1
ATOM 5766 O O . THR B 1 188 ? -11.062 -16.312 1.863 1 98.06 188 THR B O 1
ATOM 5769 N N . ASP B 1 189 ? -11.375 -14.562 0.534 1 97.69 189 ASP B N 1
ATOM 5770 C CA . ASP B 1 189 ? -11.234 -13.586 1.614 1 97.69 189 ASP B CA 1
ATOM 5771 C C . ASP B 1 189 ? -12.539 -13.445 2.398 1 97.69 189 ASP B C 1
ATOM 5773 O O . ASP B 1 189 ? -12.562 -12.82 3.463 1 97.69 189 ASP B O 1
ATOM 5777 N N . GLU B 1 190 ? -13.641 -13.914 1.88 1 97.62 190 GLU B N 1
ATOM 5778 C CA . GLU B 1 190 ? -14.891 -14.039 2.625 1 97.62 190 GLU B CA 1
ATOM 5779 C C . GLU B 1 190 ? -14.984 -15.391 3.316 1 97.62 190 GLU B C 1
ATOM 5781 O O . GLU B 1 190 ? -15.398 -16.375 2.703 1 97.62 190 GLU B O 1
ATOM 5786 N N . MET B 1 191 ? -14.75 -15.406 4.613 1 98.25 191 MET B N 1
ATOM 5787 C CA . MET B 1 191 ? -14.617 -16.688 5.305 1 98.25 191 MET B CA 1
ATOM 5788 C C . MET B 1 191 ? -15.68 -16.828 6.387 1 98.25 191 MET B C 1
ATOM 5790 O O . MET B 1 191 ? -15.977 -15.875 7.105 1 98.25 191 MET B O 1
ATOM 5794 N N . SER B 1 192 ? -16.219 -18.031 6.457 1 97.94 192 SER B N 1
ATOM 5795 C CA . SER B 1 192 ? -17.016 -18.422 7.617 1 97.94 192 SER B CA 1
ATOM 5796 C C . SER B 1 192 ? -16.141 -18.641 8.844 1 97.94 192 SER B C 1
ATOM 5798 O O . SER B 1 192 ? -14.914 -18.562 8.766 1 97.94 192 SER B O 1
ATOM 5800 N N . PHE B 1 193 ? -16.781 -18.938 9.961 1 97.81 193 PHE B N 1
ATOM 5801 C CA . PHE B 1 193 ? -16.016 -19.219 11.172 1 97.81 193 PHE B CA 1
ATOM 5802 C C . PHE B 1 193 ? -15.086 -20.406 10.961 1 97.81 193 PHE B C 1
ATOM 5804 O O . PHE B 1 193 ? -13.906 -20.344 11.32 1 97.81 193 PHE B O 1
ATOM 5811 N N . THR B 1 194 ? -15.602 -21.469 10.406 1 98.19 194 THR B N 1
ATOM 5812 C CA . THR B 1 194 ? -14.82 -22.688 10.188 1 98.19 194 THR B CA 1
ATOM 5813 C C . THR B 1 194 ? -13.648 -22.406 9.25 1 98.19 194 THR B C 1
ATOM 5815 O O . THR B 1 194 ? -12.555 -22.938 9.453 1 98.19 194 THR B O 1
ATOM 5818 N N . GLU B 1 195 ? -13.875 -21.578 8.242 1 98.38 195 GLU B N 1
ATOM 5819 C CA . GLU B 1 195 ? -12.82 -21.25 7.297 1 98.38 195 GLU B CA 1
ATOM 5820 C C . GLU B 1 195 ? -11.75 -20.375 7.945 1 98.38 195 GLU B C 1
ATOM 5822 O O . GLU B 1 195 ? -10.555 -20.531 7.672 1 98.38 195 GLU B O 1
ATOM 5827 N N . ARG B 1 196 ? -12.188 -19.406 8.773 1 98.5 196 ARG B N 1
ATOM 5828 C CA . ARG B 1 196 ? -11.227 -18.609 9.516 1 98.5 196 ARG B CA 1
ATOM 5829 C C . ARG B 1 196 ? -10.383 -19.484 10.445 1 98.5 196 ARG B C 1
ATOM 5831 O O . ARG B 1 196 ? -9.188 -19.25 10.609 1 98.5 196 ARG B O 1
ATOM 5838 N N . LEU B 1 197 ? -11.062 -20.453 11.086 1 98.12 197 LEU B N 1
ATOM 5839 C CA . LEU B 1 197 ? -10.352 -21.406 11.93 1 98.12 197 LEU B CA 1
ATOM 5840 C C . LEU B 1 197 ? -9.305 -22.172 11.125 1 98.12 197 LEU B C 1
ATOM 5842 O O . LEU B 1 197 ? -8.156 -22.281 11.555 1 98.12 197 LEU B O 1
ATOM 5846 N N . LEU B 1 198 ? -9.719 -22.672 9.992 1 97.75 198 LEU B N 1
ATOM 5847 C CA . LEU B 1 198 ? -8.812 -23.422 9.125 1 97.75 198 LEU B CA 1
ATOM 5848 C C . LEU B 1 198 ? -7.648 -22.547 8.68 1 97.75 198 LEU B C 1
ATOM 5850 O O . LEU B 1 198 ? -6.5 -22.984 8.68 1 97.75 198 LEU B O 1
ATOM 5854 N N . ASN B 1 199 ? -7.961 -21.328 8.273 1 98.25 199 ASN B N 1
ATOM 5855 C CA . ASN B 1 199 ? -6.922 -20.406 7.844 1 98.25 199 ASN B CA 1
ATOM 5856 C C . ASN B 1 199 ? -5.941 -20.094 8.969 1 98.25 199 ASN B C 1
ATOM 5858 O O . ASN B 1 199 ? -4.73 -20.047 8.75 1 98.25 199 ASN B O 1
ATOM 5862 N N . PHE B 1 200 ? -6.488 -19.922 10.172 1 97.62 200 PHE B N 1
ATOM 5863 C CA . PHE B 1 200 ? -5.668 -19.656 11.344 1 97.62 200 PHE B CA 1
ATOM 5864 C C . PHE B 1 200 ? -4.715 -20.812 11.617 1 97.62 200 PHE B C 1
ATOM 5866 O O . PHE B 1 200 ? -3.521 -20.594 11.844 1 97.62 200 PHE B O 1
ATOM 5873 N N . LEU B 1 201 ? -5.195 -21.969 11.547 1 96.81 201 LEU B N 1
ATOM 5874 C CA . LEU B 1 201 ? -4.395 -23.156 11.805 1 96.81 201 LEU B CA 1
ATOM 5875 C C . LEU B 1 201 ? -3.375 -23.375 10.688 1 96.81 201 LEU B C 1
ATOM 5877 O O . LEU B 1 201 ? -2.266 -23.859 10.938 1 96.81 201 LEU B O 1
ATOM 5881 N N . PHE B 1 202 ? -3.783 -23.125 9.484 1 96.06 202 PHE B N 1
ATOM 5882 C CA . PHE B 1 202 ? -2.863 -23.234 8.352 1 96.06 202 PHE B CA 1
ATOM 5883 C C . PHE B 1 202 ? -1.669 -22.312 8.547 1 96.06 202 PHE B C 1
ATOM 5885 O O . PHE B 1 202 ? -0.521 -22.719 8.375 1 96.06 202 PHE B O 1
ATOM 5892 N N . TYR B 1 203 ? -1.937 -21 8.922 1 96.75 203 TYR B N 1
ATOM 5893 C CA . TYR B 1 203 ? -0.869 -20.047 9.227 1 96.75 203 TYR B CA 1
ATOM 5894 C C . TYR B 1 203 ? 0.055 -20.609 10.305 1 96.75 203 TYR B C 1
ATOM 5896 O O . TYR B 1 203 ? 1.275 -20.641 10.133 1 96.75 203 TYR B O 1
ATOM 5904 N N . ALA B 1 204 ? -0.538 -21.078 11.344 1 95.06 204 ALA B N 1
ATOM 5905 C CA . ALA B 1 204 ? 0.237 -21.578 12.469 1 95.06 204 ALA B CA 1
ATOM 5906 C C . ALA B 1 204 ? 1.078 -22.781 12.062 1 95.06 204 ALA B C 1
ATOM 5908 O O . ALA B 1 204 ? 2.244 -22.891 12.453 1 95.06 204 ALA B O 1
ATOM 5909 N N . SER B 1 205 ? 0.503 -23.703 11.344 1 93.44 205 SER B N 1
ATOM 5910 C CA . SER B 1 205 ? 1.203 -24.906 10.914 1 93.44 205 SER B CA 1
ATOM 5911 C C . SER B 1 205 ? 2.396 -24.562 10.023 1 93.44 205 SER B C 1
ATOM 5913 O O . SER B 1 205 ? 3.479 -25.141 10.18 1 93.44 205 SER B O 1
ATOM 5915 N N . GLN B 1 206 ? 2.188 -23.656 9.102 1 93.12 206 GLN B N 1
ATOM 5916 C CA . GLN B 1 206 ? 3.266 -23.281 8.195 1 93.12 206 GLN B CA 1
ATOM 5917 C C . GLN B 1 206 ? 4.371 -22.531 8.938 1 93.12 206 GLN B C 1
ATOM 5919 O O . GLN B 1 206 ? 5.551 -22.688 8.617 1 93.12 206 GLN B O 1
ATOM 5924 N N . ASP B 1 207 ? 4 -21.656 9.898 1 94.25 207 ASP B N 1
ATOM 5925 C CA . ASP B 1 207 ? 4.992 -20.969 10.719 1 94.25 207 ASP B CA 1
ATOM 5926 C C . ASP B 1 207 ? 5.879 -21.969 11.461 1 94.25 207 ASP B C 1
ATOM 5928 O O . ASP B 1 207 ? 7.102 -21.828 11.484 1 94.25 207 ASP B O 1
ATOM 5932 N N . MET B 1 208 ? 5.242 -22.938 12.023 1 91.69 208 MET B N 1
ATOM 5933 C CA . MET B 1 208 ? 5.977 -23.969 12.758 1 91.69 208 MET B CA 1
ATOM 5934 C C . MET B 1 208 ? 6.898 -24.75 11.828 1 91.69 208 MET B C 1
ATOM 5936 O O . MET B 1 208 ? 8.047 -25.031 12.188 1 91.69 208 MET B O 1
ATOM 5940 N N . MET B 1 209 ? 6.43 -25.094 10.711 1 87.94 209 MET B N 1
ATOM 5941 C CA . MET B 1 209 ? 7.227 -25.828 9.727 1 87.94 209 MET B CA 1
ATOM 5942 C C . MET B 1 209 ? 8.422 -25 9.266 1 87.94 209 MET B C 1
ATOM 5944 O O . MET B 1 209 ? 9.523 -25.531 9.109 1 87.94 209 MET B O 1
ATOM 5948 N N . ALA B 1 210 ? 8.188 -23.766 9.031 1 88.75 210 ALA B N 1
ATOM 5949 C CA . ALA B 1 210 ? 9.258 -22.859 8.602 1 88.75 210 ALA B CA 1
ATOM 5950 C C . ALA B 1 210 ? 10.375 -22.797 9.641 1 88.75 210 ALA B C 1
ATOM 5952 O O . ALA B 1 210 ? 11.555 -22.859 9.289 1 88.75 210 ALA B O 1
ATOM 5953 N N . TYR B 1 211 ? 10.008 -22.719 10.867 1 84.69 211 TYR B N 1
ATOM 5954 C CA . TYR B 1 211 ? 11.023 -22.656 11.914 1 84.69 211 TYR B CA 1
ATOM 5955 C C . TYR B 1 211 ? 11.844 -23.953 11.953 1 84.69 211 TYR B C 1
ATOM 5957 O O . TYR B 1 211 ? 13.047 -23.922 12.219 1 84.69 211 TYR B O 1
ATOM 5965 N N . GLY B 1 212 ? 11.211 -25.016 11.656 1 83.38 212 GLY B N 1
ATOM 5966 C CA . GLY B 1 212 ? 11.922 -26.281 11.578 1 83.38 212 GLY B CA 1
ATOM 5967 C C . GLY B 1 212 ? 12.859 -26.375 10.383 1 83.38 212 GLY B C 1
ATOM 5968 O O . GLY B 1 212 ? 14.016 -26.766 10.516 1 83.38 212 GLY B O 1
ATOM 5969 N N . TYR B 1 213 ? 12.367 -25.875 9.312 1 84.81 213 TYR B N 1
ATOM 5970 C CA . TYR B 1 213 ? 13.109 -25.969 8.055 1 84.81 213 TYR B CA 1
ATOM 5971 C C . TYR B 1 213 ? 14.219 -24.938 7.996 1 84.81 213 TYR B C 1
ATOM 5973 O O . TYR B 1 213 ? 15.258 -25.172 7.375 1 84.81 213 TYR B O 1
ATOM 5981 N N . TRP B 1 214 ? 14.086 -23.812 8.648 1 91 214 TRP B N 1
ATOM 5982 C CA . TRP B 1 214 ? 15.039 -22.719 8.508 1 91 214 TRP B CA 1
ATOM 5983 C C . TRP B 1 214 ? 16.266 -22.938 9.391 1 91 214 TRP B C 1
ATOM 5985 O O . TRP B 1 214 ? 17.266 -22.234 9.266 1 91 214 TRP B O 1
ATOM 5995 N N . GLN B 1 215 ? 16.219 -24 10.188 1 92.88 215 GLN B N 1
ATOM 5996 C CA . GLN B 1 215 ? 17.344 -24.266 11.078 1 92.88 215 GLN B CA 1
ATOM 5997 C C . GLN B 1 215 ? 18.609 -24.531 10.273 1 92.88 215 GLN B C 1
ATOM 5999 O O . GLN B 1 215 ? 19.672 -24.016 10.602 1 92.88 215 GLN B O 1
ATOM 6004 N N . ASP B 1 216 ? 18.531 -25.328 9.258 1 93.5 216 ASP B N 1
ATOM 6005 C CA . ASP B 1 216 ? 19.703 -25.688 8.453 1 93.5 216 ASP B CA 1
ATOM 6006 C C . ASP B 1 216 ? 20.25 -24.484 7.703 1 93.5 216 ASP B C 1
ATOM 6008 O O . ASP B 1 216 ? 21.453 -24.266 7.652 1 93.5 216 ASP B O 1
ATOM 6012 N N . ILE B 1 217 ? 19.375 -23.766 7.117 1 95.69 217 ILE B N 1
ATOM 6013 C CA . ILE B 1 217 ? 19.828 -22.609 6.352 1 95.69 217 ILE B CA 1
ATOM 6014 C C . ILE B 1 217 ? 20.328 -21.516 7.301 1 95.69 217 ILE B C 1
ATOM 6016 O O . ILE B 1 217 ? 21.266 -20.781 6.98 1 95.69 217 ILE B O 1
ATOM 6020 N N . ASP B 1 218 ? 19.719 -21.359 8.477 1 97.06 218 ASP B N 1
ATOM 6021 C CA . ASP B 1 218 ? 20.219 -20.438 9.492 1 97.06 218 ASP B CA 1
ATOM 6022 C C . ASP B 1 218 ? 21.672 -20.766 9.867 1 97.06 218 ASP B C 1
ATOM 6024 O O . ASP B 1 218 ? 22.5 -19.875 10.016 1 97.06 218 ASP B O 1
ATOM 6028 N N . ALA B 1 219 ? 21.891 -22.062 10.07 1 96.81 219 ALA B N 1
ATOM 6029 C CA . ALA B 1 219 ? 23.266 -22.484 10.367 1 96.81 219 ALA B CA 1
ATOM 6030 C C . ALA B 1 219 ? 24.219 -22.125 9.242 1 96.81 219 ALA B C 1
ATOM 6032 O O . ALA B 1 219 ? 25.328 -21.656 9.492 1 96.81 219 ALA B O 1
ATOM 6033 N N . TYR B 1 220 ? 23.797 -22.359 8.039 1 97.25 220 TYR B N 1
ATOM 6034 C CA . TYR B 1 220 ? 24.609 -22.016 6.875 1 97.25 220 TYR B CA 1
ATOM 6035 C C . TYR B 1 220 ? 24.859 -20.516 6.809 1 97.25 220 TYR B C 1
ATOM 6037 O O . TYR B 1 220 ? 26 -20.078 6.574 1 97.25 220 TYR B O 1
ATOM 6045 N N . TYR B 1 221 ? 23.812 -19.688 6.957 1 98.06 221 TYR B N 1
ATOM 6046 C CA . TYR B 1 221 ? 23.953 -18.234 6.945 1 98.06 221 TYR B CA 1
ATOM 6047 C C . TYR B 1 221 ? 24.922 -17.766 8.023 1 98.06 221 TYR B C 1
ATOM 6049 O O . TYR B 1 221 ? 25.734 -16.875 7.789 1 98.06 221 TYR B O 1
ATOM 6057 N N . SER B 1 222 ? 24.797 -18.312 9.211 1 98.19 222 SER B N 1
ATOM 6058 C CA . SER B 1 222 ? 25.703 -17.969 10.312 1 98.19 222 SER B CA 1
ATOM 6059 C C . SER B 1 222 ? 27.141 -18.281 9.969 1 98.19 222 SER B C 1
ATOM 6061 O O . SER B 1 222 ? 28.047 -17.5 10.281 1 98.19 222 SER B O 1
ATOM 6063 N N . GLU B 1 223 ? 27.359 -19.422 9.328 1 97.69 223 GLU B N 1
ATOM 6064 C CA . GLU B 1 223 ? 28.703 -19.828 8.922 1 97.69 223 GLU B CA 1
ATOM 6065 C C . GLU B 1 223 ? 29.281 -18.859 7.891 1 97.69 223 GLU B C 1
ATOM 6067 O O . GLU B 1 223 ? 30.438 -18.438 8.023 1 97.69 223 GLU B O 1
ATOM 6072 N N . ILE B 1 224 ? 28.516 -18.562 6.914 1 97.38 224 ILE B N 1
ATOM 6073 C CA . ILE B 1 224 ? 28.984 -17.703 5.828 1 97.38 224 ILE B CA 1
ATOM 6074 C C . ILE B 1 224 ? 29.266 -16.297 6.359 1 97.38 224 ILE B C 1
ATOM 6076 O O . ILE B 1 224 ? 30.281 -15.688 6.004 1 97.38 224 ILE B O 1
ATOM 6080 N N . ARG B 1 225 ? 28.469 -15.781 7.227 1 97 225 ARG B N 1
ATOM 6081 C CA . ARG B 1 225 ? 28.594 -14.422 7.727 1 97 225 ARG B CA 1
ATOM 6082 C C . ARG B 1 225 ? 29.594 -14.352 8.883 1 97 225 ARG B C 1
ATOM 6084 O O . ARG B 1 225 ? 30.078 -13.273 9.219 1 97 225 ARG B O 1
ATOM 6091 N N . GLY B 1 226 ? 29.875 -15.43 9.555 1 96.94 226 GLY B N 1
ATOM 6092 C CA . GLY B 1 226 ? 30.812 -15.477 10.656 1 96.94 226 GLY B CA 1
ATOM 6093 C C . GLY B 1 226 ? 30.219 -14.961 11.961 1 96.94 226 GLY B C 1
ATOM 6094 O O . GLY B 1 226 ? 30.969 -14.625 12.891 1 96.94 226 GLY B O 1
ATOM 6095 N N . LYS B 1 227 ? 28.922 -14.781 12.016 1 97.25 227 LYS B N 1
ATOM 6096 C CA . LYS B 1 227 ? 28.172 -14.359 13.203 1 97.25 227 LYS B CA 1
ATOM 6097 C C . LYS B 1 227 ? 26.766 -14.961 13.211 1 97.25 227 LYS B C 1
ATOM 6099 O O . LYS B 1 227 ? 26.234 -15.328 12.164 1 97.25 227 LYS B O 1
ATOM 6104 N N . PRO B 1 228 ? 26.203 -15.117 14.383 1 96.88 228 PRO B N 1
ATOM 6105 C CA . PRO B 1 228 ? 24.844 -15.641 14.422 1 96.88 228 PRO B CA 1
ATOM 6106 C C . PRO B 1 228 ? 23.875 -14.852 13.531 1 96.88 228 PRO B C 1
ATOM 6108 O O . PRO B 1 228 ? 23.781 -13.633 13.656 1 96.88 228 PRO B O 1
ATOM 6111 N N . SER B 1 229 ? 23.328 -15.539 12.578 1 96.69 229 SER B N 1
ATOM 6112 C CA . SER B 1 229 ? 22.422 -14.961 11.594 1 96.69 229 SER B CA 1
ATOM 6113 C C . SER B 1 229 ? 21.281 -15.922 11.242 1 96.69 229 SER B C 1
ATOM 6115 O O . SER B 1 229 ? 21.438 -17.141 11.383 1 96.69 229 SER B O 1
ATOM 6117 N N . THR B 1 230 ? 20.188 -15.383 10.961 1 96.19 230 THR B N 1
ATOM 6118 C CA . THR B 1 230 ? 19.078 -16.203 10.477 1 96.19 230 THR B CA 1
ATOM 6119 C C . THR B 1 230 ? 18.734 -15.852 9.039 1 96.19 230 THR B C 1
ATOM 6121 O O . THR B 1 230 ? 18.938 -14.719 8.602 1 96.19 230 THR B O 1
ATOM 6124 N N . TYR B 1 231 ? 18.219 -16.875 8.32 1 96.44 231 TYR B N 1
ATOM 6125 C CA . TYR B 1 231 ? 17.734 -16.734 6.957 1 96.44 231 TYR B CA 1
ATOM 6126 C C . TYR B 1 231 ? 16.734 -15.578 6.844 1 96.44 231 TYR B C 1
ATOM 6128 O O . TYR B 1 231 ? 16.875 -14.719 5.977 1 96.44 231 TYR B O 1
ATOM 6136 N N . CYS B 1 232 ? 15.836 -15.453 7.734 1 95.62 232 CYS B N 1
ATOM 6137 C CA . CYS B 1 232 ? 14.766 -14.461 7.727 1 95.62 232 CYS B CA 1
ATOM 6138 C C . CYS B 1 232 ? 15.312 -13.07 7.992 1 95.62 232 CYS B C 1
ATOM 6140 O O . CYS B 1 232 ? 14.867 -12.094 7.387 1 95.62 232 CYS B O 1
ATOM 6142 N N . GLU B 1 233 ? 16.172 -12.938 8.883 1 95.5 233 GLU B N 1
ATOM 6143 C CA . GLU B 1 233 ? 16.781 -11.648 9.195 1 95.5 233 GLU B CA 1
ATOM 6144 C C . GLU B 1 23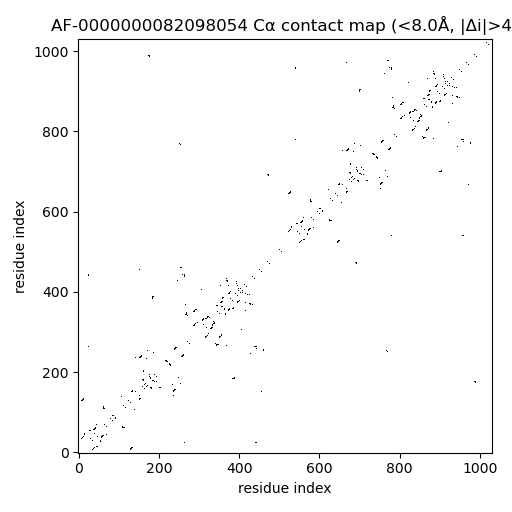3 ? 17.484 -11.055 7.973 1 95.5 233 GLU B C 1
ATOM 6146 O O . GLU B 1 233 ? 17.312 -9.867 7.68 1 95.5 233 GLU B O 1
ATOM 6151 N N . VAL B 1 234 ? 18.219 -11.859 7.27 1 97.62 234 VAL B N 1
ATOM 6152 C CA . VAL B 1 234 ? 18.969 -11.367 6.117 1 97.62 234 VAL B CA 1
ATOM 6153 C C . VAL B 1 234 ? 18.016 -11.086 4.961 1 97.62 234 VAL B C 1
ATOM 6155 O O . VAL B 1 234 ? 18.125 -10.055 4.297 1 97.62 234 VAL B O 1
ATOM 6158 N N . MET B 1 235 ? 17.078 -11.969 4.719 1 97.62 235 MET B N 1
ATOM 6159 C CA . MET B 1 235 ? 16.078 -11.766 3.682 1 97.62 235 MET B CA 1
ATOM 6160 C C . MET B 1 235 ? 15.297 -10.477 3.922 1 97.62 235 MET B C 1
ATOM 6162 O O . MET B 1 235 ? 14.977 -9.758 2.977 1 97.62 235 MET B O 1
ATOM 6166 N N . GLY B 1 236 ? 15.016 -10.211 5.191 1 97.25 236 GLY B N 1
ATOM 6167 C CA . GLY B 1 236 ? 14.219 -9.055 5.582 1 97.25 236 GLY B CA 1
ATOM 6168 C C . GLY B 1 236 ? 14.906 -7.734 5.277 1 97.25 236 GLY B C 1
ATOM 6169 O O . GLY B 1 236 ? 14.266 -6.68 5.305 1 97.25 236 GLY B O 1
ATOM 6170 N N . GLN B 1 237 ? 16.156 -7.773 4.906 1 96.62 237 GLN B N 1
ATOM 6171 C CA . GLN B 1 237 ? 16.906 -6.555 4.625 1 96.62 237 GLN B CA 1
ATOM 6172 C C . GLN B 1 237 ? 16.688 -6.098 3.184 1 96.62 237 GLN B C 1
ATOM 6174 O O . GLN B 1 237 ? 17.156 -5.027 2.789 1 96.62 237 GLN B O 1
ATOM 6179 N N . ALA B 1 238 ? 15.945 -6.891 2.402 1 98.31 238 ALA B N 1
ATOM 6180 C CA . ALA B 1 238 ? 15.695 -6.516 1.014 1 98.31 238 ALA B CA 1
ATOM 6181 C C . ALA B 1 238 ? 15.07 -5.125 0.927 1 98.31 238 ALA B C 1
ATOM 6183 O O . ALA B 1 238 ? 14.242 -4.754 1.767 1 98.31 238 ALA B O 1
ATOM 6184 N N . ASP B 1 239 ? 15.453 -4.363 -0.102 1 98.31 239 ASP B N 1
ATOM 6185 C CA . ASP B 1 239 ? 15 -2.986 -0.274 1 98.31 239 ASP B CA 1
ATOM 6186 C C . ASP B 1 239 ? 13.57 -2.941 -0.801 1 98.31 239 ASP B C 1
ATOM 6188 O O . ASP B 1 239 ? 12.766 -2.119 -0.356 1 98.31 239 ASP B O 1
ATOM 6192 N N . LEU B 1 240 ? 13.289 -3.818 -1.737 1 98.44 240 LEU B N 1
ATOM 6193 C CA . LEU B 1 240 ? 11.969 -3.814 -2.369 1 98.44 240 LEU B CA 1
ATOM 6194 C C . LEU B 1 240 ? 11.508 -5.234 -2.664 1 98.44 240 LEU B C 1
ATOM 6196 O O . LEU B 1 240 ? 12.328 -6.129 -2.896 1 98.44 240 LEU B O 1
ATOM 6200 N N . TRP B 1 241 ? 10.273 -5.402 -2.58 1 98.56 241 TRP B N 1
ATOM 6201 C CA . TRP B 1 241 ? 9.586 -6.629 -2.973 1 98.56 241 TRP B CA 1
ATOM 6202 C C . TRP B 1 241 ? 8.602 -6.363 -4.109 1 98.56 241 TRP B C 1
ATOM 6204 O O . TRP B 1 241 ? 7.598 -5.676 -3.92 1 98.56 241 TRP B O 1
ATOM 6214 N N . LEU B 1 242 ? 8.906 -6.895 -5.266 1 98.38 242 LEU B N 1
ATOM 6215 C CA . LEU B 1 242 ? 7.965 -6.848 -6.379 1 98.38 242 LEU B CA 1
ATOM 6216 C C . LEU B 1 242 ? 7.094 -8.094 -6.406 1 98.38 242 LEU B C 1
ATOM 6218 O O . LEU B 1 242 ? 7.57 -9.188 -6.723 1 98.38 242 LEU B O 1
ATOM 6222 N N . ILE B 1 243 ? 5.824 -7.93 -6.09 1 98.19 243 ILE B N 1
ATOM 6223 C CA . ILE B 1 243 ? 4.906 -9.062 -6.023 1 98.19 243 ILE B CA 1
ATOM 6224 C C . ILE B 1 243 ? 4.207 -9.242 -7.367 1 98.19 243 ILE B C 1
ATOM 6226 O O . ILE B 1 243 ? 3.48 -8.352 -7.82 1 98.19 243 ILE B O 1
ATOM 6230 N N . ARG B 1 244 ? 4.328 -10.344 -7.969 1 97.31 244 ARG B N 1
ATOM 6231 C CA . ARG B 1 244 ? 3.898 -10.578 -9.344 1 97.31 244 ARG B CA 1
ATOM 6232 C C . ARG B 1 244 ? 2.418 -10.938 -9.398 1 97.31 244 ARG B C 1
ATOM 6234 O O . ARG B 1 244 ? 2.027 -11.867 -10.109 1 97.31 244 ARG B O 1
ATOM 6241 N N . THR B 1 245 ? 1.598 -10.305 -8.609 1 97 245 THR B N 1
ATOM 6242 C CA . THR B 1 245 ? 0.141 -10.344 -8.672 1 97 245 THR B CA 1
ATOM 6243 C C . THR B 1 245 ? -0.444 -8.945 -8.484 1 97 245 THR B C 1
ATOM 6245 O O . THR B 1 245 ? 0.296 -7.973 -8.344 1 97 245 THR B O 1
ATOM 6248 N N . TYR B 1 246 ? -1.722 -8.844 -8.625 1 97.38 246 TYR B N 1
ATOM 6249 C CA . TYR B 1 246 ? -2.482 -7.613 -8.469 1 97.38 246 TYR B CA 1
ATOM 6250 C C . TYR B 1 246 ? -3.924 -7.902 -8.07 1 97.38 246 TYR B C 1
ATOM 6252 O O . TYR B 1 246 ? -4.301 -9.062 -7.887 1 97.38 246 TYR B O 1
ATOM 6260 N N . TRP B 1 247 ? -4.746 -6.926 -7.969 1 96.81 247 TRP B N 1
ATOM 6261 C CA . TRP B 1 247 ? -6.07 -7.062 -7.371 1 96.81 247 TRP B CA 1
ATOM 6262 C C . TRP B 1 247 ? -7.082 -7.559 -8.398 1 96.81 247 TRP B C 1
ATOM 6264 O O . TRP B 1 247 ? -8.211 -7.906 -8.047 1 96.81 247 TRP B O 1
ATOM 6274 N N . ASP B 1 248 ? -6.676 -7.605 -9.672 1 97 248 ASP B N 1
ATOM 6275 C CA . ASP B 1 248 ? -7.465 -8.289 -10.688 1 97 248 ASP B CA 1
ATOM 6276 C C . ASP B 1 248 ? -7.465 -9.797 -10.461 1 97 248 ASP B C 1
ATOM 6278 O O . ASP B 1 248 ? -8.305 -10.516 -11.016 1 97 248 ASP B O 1
ATOM 6282 N N . PHE B 1 249 ? -6.535 -10.266 -9.734 1 97.62 249 PHE B N 1
ATOM 6283 C CA . PHE B 1 249 ? -6.348 -11.688 -9.484 1 97.62 249 PHE B CA 1
ATOM 6284 C C . PHE B 1 249 ? -6.43 -11.984 -7.988 1 97.62 249 PHE B C 1
ATOM 6286 O O . PHE B 1 249 ? -7.25 -12.797 -7.559 1 97.62 249 PHE B O 1
ATOM 6293 N N . ASP B 1 250 ? -5.664 -11.352 -7.129 1 97 250 ASP B N 1
ATOM 6294 C CA . ASP B 1 250 ? -5.586 -11.594 -5.691 1 97 250 ASP B CA 1
ATOM 6295 C C . ASP B 1 250 ? -6.707 -10.867 -4.949 1 97 250 ASP B C 1
ATOM 6297 O O . ASP B 1 250 ? -7.508 -10.156 -5.562 1 97 250 ASP B O 1
ATOM 6301 N N . TYR B 1 251 ? -6.82 -11.172 -3.678 1 97.88 251 TYR B N 1
ATOM 6302 C CA . TYR B 1 251 ? -7.742 -10.477 -2.791 1 97.88 251 TYR B CA 1
ATOM 6303 C C . TYR B 1 251 ? -7.066 -9.281 -2.125 1 97.88 251 TYR B C 1
ATOM 6305 O O . TYR B 1 251 ? -5.871 -9.328 -1.82 1 97.88 251 TYR B O 1
ATOM 6313 N N . PRO B 1 252 ? -7.875 -8.195 -1.928 1 97.75 252 PRO B N 1
ATOM 6314 C CA . PRO B 1 252 ? -7.277 -7.043 -1.246 1 97.75 252 PRO B CA 1
ATOM 6315 C C . PRO B 1 252 ? -6.75 -7.387 0.145 1 97.75 252 PRO B C 1
ATOM 6317 O O . PRO B 1 252 ? -7.395 -8.133 0.885 1 97.75 252 PRO B O 1
ATOM 6320 N N . ARG B 1 253 ? -5.594 -6.891 0.449 1 97.94 253 ARG B N 1
ATOM 6321 C CA . ARG B 1 253 ? -4.941 -7.121 1.734 1 97.94 253 ARG B CA 1
ATOM 6322 C C . ARG B 1 253 ? -3.973 -5.992 2.066 1 97.94 253 ARG B C 1
ATOM 6324 O O . ARG B 1 253 ? -3.652 -5.168 1.206 1 97.94 253 ARG B O 1
ATOM 6331 N N . PRO B 1 254 ? -3.506 -5.902 3.312 1 97.94 254 PRO B N 1
ATOM 6332 C CA . PRO B 1 254 ? -2.541 -4.855 3.66 1 97.94 254 PRO B CA 1
ATOM 6333 C C . PRO B 1 254 ? -1.219 -5 2.91 1 97.94 254 PRO B C 1
ATOM 6335 O O . PRO B 1 254 ? -0.797 -6.117 2.604 1 97.94 254 PRO B O 1
ATOM 6338 N N . LEU B 1 255 ? -0.617 -3.92 2.629 1 97.94 255 LEU B N 1
ATOM 6339 C CA . LEU B 1 255 ? 0.721 -3.912 2.047 1 97.94 255 LEU B CA 1
ATOM 6340 C C . LEU B 1 255 ? 1.608 -2.883 2.738 1 97.94 255 LEU B C 1
ATOM 6342 O O . LEU B 1 255 ? 1.13 -2.094 3.555 1 97.94 255 LEU B O 1
ATOM 6346 N N . LEU B 1 256 ? 2.854 -2.947 2.512 1 98.44 256 LEU B N 1
ATOM 6347 C CA . LEU B 1 256 ? 3.844 -2.004 3.018 1 98.44 256 LEU B CA 1
ATOM 6348 C C . LEU B 1 256 ? 4.426 -1.166 1.885 1 98.44 256 LEU B C 1
ATOM 6350 O O . LEU B 1 256 ? 4.34 -1.551 0.716 1 98.44 256 LEU B O 1
ATOM 6354 N N . PRO B 1 257 ? 5.008 -0.065 2.217 1 97.94 257 PRO B N 1
ATOM 6355 C CA . PRO B 1 257 ? 5.488 0.849 1.178 1 97.94 257 PRO B CA 1
ATOM 6356 C C . PRO B 1 257 ? 6.531 0.206 0.265 1 97.94 257 PRO B C 1
ATOM 6358 O O . PRO B 1 257 ? 6.633 0.563 -0.911 1 97.94 257 PRO B O 1
ATOM 6361 N N . ASN B 1 258 ? 7.332 -0.71 0.739 1 98.31 258 ASN B N 1
ATOM 6362 C CA . ASN B 1 258 ? 8.391 -1.296 -0.079 1 98.31 258 ASN B CA 1
ATOM 6363 C C . ASN B 1 258 ? 7.914 -2.562 -0.786 1 98.31 258 ASN B C 1
ATOM 6365 O O . ASN B 1 258 ? 8.719 -3.289 -1.371 1 98.31 258 ASN B O 1
ATOM 6369 N N . PHE B 1 259 ? 6.648 -2.902 -0.699 1 98.44 259 PHE B N 1
ATOM 6370 C CA . PHE B 1 259 ? 6.012 -3.939 -1.501 1 98.44 259 PHE B CA 1
ATOM 6371 C C . PHE B 1 259 ? 5.25 -3.328 -2.672 1 98.44 259 PHE B C 1
ATOM 6373 O O . PHE B 1 259 ? 4.391 -2.465 -2.477 1 98.44 259 PHE B O 1
ATOM 6380 N N . LYS B 1 260 ? 5.598 -3.707 -3.855 1 98 260 LYS B N 1
ATOM 6381 C CA . LYS B 1 260 ? 4.914 -3.232 -5.055 1 98 260 LYS B CA 1
ATOM 6382 C C . LYS B 1 260 ? 4.281 -4.391 -5.82 1 98 260 LYS B C 1
ATOM 6384 O O . LYS B 1 260 ? 4.957 -5.363 -6.156 1 98 260 LYS B O 1
ATOM 6389 N N . PHE B 1 261 ? 2.984 -4.301 -6.051 1 97.56 261 PHE B N 1
ATOM 6390 C CA . PHE B 1 261 ? 2.26 -5.348 -6.758 1 97.56 261 PHE B CA 1
ATOM 6391 C C . PHE B 1 261 ? 2.264 -5.09 -8.258 1 97.56 261 PHE B C 1
ATOM 6393 O O . PHE B 1 261 ? 1.679 -4.109 -8.727 1 97.56 261 PHE B O 1
ATOM 6400 N N . VAL B 1 262 ? 2.852 -6.023 -9.039 1 97.19 262 VAL B N 1
ATOM 6401 C CA . VAL B 1 262 ? 3.123 -5.777 -10.453 1 97.19 262 VAL B CA 1
ATOM 6402 C C . VAL B 1 262 ? 2.633 -6.961 -11.281 1 97.19 262 VAL B C 1
ATOM 6404 O O . VAL B 1 262 ? 3.322 -7.406 -12.203 1 97.19 262 VAL B O 1
ATOM 6407 N N . GLY B 1 263 ? 1.46 -7.445 -10.93 1 96.69 263 GLY B N 1
ATOM 6408 C CA . GLY B 1 263 ? 0.902 -8.586 -11.633 1 96.69 263 GLY B CA 1
ATOM 6409 C C . GLY B 1 263 ? 0.696 -8.328 -13.109 1 96.69 263 GLY B C 1
ATOM 6410 O O . GLY B 1 263 ? 0.235 -7.258 -13.508 1 96.69 263 GLY B O 1
ATOM 6411 N N . GLY B 1 264 ? 1.085 -9.344 -14 1 96.25 264 GLY B N 1
ATOM 6412 C CA . GLY B 1 264 ? 0.884 -9.266 -15.438 1 96.25 264 GLY B CA 1
ATOM 6413 C C . GLY B 1 264 ? 2.053 -8.633 -16.172 1 96.25 264 GLY B C 1
ATOM 6414 O O . GLY B 1 264 ? 1.881 -8.062 -17.25 1 96.25 264 GLY B O 1
ATOM 6415 N N . ILE B 1 265 ? 3.234 -8.75 -15.641 1 95.25 265 ILE B N 1
ATOM 6416 C CA . ILE B 1 265 ? 4.422 -8.102 -16.188 1 95.25 265 ILE B CA 1
ATOM 6417 C C . ILE B 1 265 ? 4.719 -8.641 -17.578 1 95.25 265 ILE B C 1
ATOM 6419 O O . ILE B 1 265 ? 5.219 -7.914 -18.438 1 95.25 265 ILE B O 1
ATOM 6423 N N . HIS B 1 266 ? 4.391 -9.883 -17.859 1 93.88 266 HIS B N 1
ATOM 6424 C CA . HIS B 1 266 ? 4.781 -10.531 -19.109 1 93.88 266 HIS B CA 1
ATOM 6425 C C . HIS B 1 266 ? 3.713 -10.352 -20.172 1 93.88 266 HIS B C 1
ATOM 6427 O O . HIS B 1 266 ? 3.941 -10.664 -21.344 1 93.88 266 HIS B O 1
ATOM 6433 N N . CYS B 1 267 ? 2.572 -9.914 -19.781 1 95.38 267 CYS B N 1
ATOM 6434 C CA . CYS B 1 267 ? 1.467 -9.781 -20.719 1 95.38 267 CYS B CA 1
ATOM 6435 C C . CYS B 1 267 ? 1.754 -8.695 -21.75 1 95.38 267 CYS B C 1
ATOM 6437 O O . CYS B 1 267 ? 2.428 -7.711 -21.453 1 95.38 267 CYS B O 1
ATOM 6439 N N . LYS B 1 268 ? 1.287 -8.898 -22.938 1 95.25 268 LYS B N 1
ATOM 6440 C CA . LYS B 1 268 ? 1.476 -7.969 -24.047 1 95.25 268 LYS B CA 1
ATOM 6441 C C . LYS B 1 268 ? 0.313 -8.039 -25.031 1 95.25 268 LYS B C 1
ATOM 6443 O O . LYS B 1 268 ? -0.435 -9.023 -25.047 1 95.25 268 LYS B O 1
ATOM 6448 N N . PRO B 1 269 ? 0.138 -7.043 -25.828 1 96.69 269 PRO B N 1
ATOM 6449 C CA . PRO B 1 269 ? -0.885 -7.121 -26.875 1 96.69 269 PRO B CA 1
ATOM 6450 C C . PRO B 1 269 ? -0.661 -8.289 -27.828 1 96.69 269 PRO B C 1
ATOM 6452 O O . PRO B 1 269 ? 0.48 -8.695 -28.047 1 96.69 269 PRO B O 1
ATOM 6455 N N . ALA B 1 270 ? -1.729 -8.742 -28.406 1 97.88 270 ALA B N 1
ATOM 6456 C CA . ALA B 1 270 ? -1.672 -9.898 -29.297 1 97.88 270 ALA B CA 1
ATOM 6457 C C . ALA B 1 270 ? -1.07 -9.516 -30.656 1 97.88 270 ALA B C 1
ATOM 6459 O O . ALA B 1 270 ? -1.36 -8.438 -31.188 1 97.88 270 ALA B O 1
ATOM 6460 N N . LYS B 1 271 ? -0.25 -10.344 -31.156 1 97.5 271 LYS B N 1
ATOM 6461 C CA . LYS B 1 271 ? 0.281 -10.242 -32.5 1 97.5 271 LYS B CA 1
ATOM 6462 C C . LYS B 1 271 ? -0.492 -11.141 -33.469 1 97.5 271 LYS B C 1
ATOM 6464 O O . LYS B 1 271 ? -1.207 -12.047 -33.062 1 97.5 271 LYS B O 1
ATOM 6469 N N . PRO B 1 272 ? -0.333 -10.836 -34.75 1 97.31 272 PRO B N 1
ATOM 6470 C CA . PRO B 1 272 ? -0.989 -11.727 -35.719 1 97.31 272 PRO B CA 1
ATOM 6471 C C . PRO B 1 272 ? -0.471 -13.156 -35.656 1 97.31 272 PRO B C 1
ATOM 6473 O O . PRO B 1 272 ? 0.726 -13.375 -35.469 1 97.31 272 PRO B O 1
ATOM 6476 N N . LEU B 1 273 ? -1.396 -14.094 -35.938 1 98 273 LEU B N 1
ATOM 6477 C CA . LEU B 1 273 ? -1.029 -15.508 -35.938 1 98 273 LEU B CA 1
ATOM 6478 C C . LEU B 1 273 ? -0.31 -15.906 -37.219 1 98 273 LEU B C 1
ATOM 6480 O O . LEU B 1 273 ? -0.491 -15.266 -38.25 1 98 273 LEU B O 1
ATOM 6484 N N . PRO B 1 274 ? 0.508 -16.984 -37.094 1 96.81 274 PRO B N 1
ATOM 6485 C CA . PRO B 1 274 ? 1 -17.562 -38.344 1 96.81 274 PRO B CA 1
ATOM 6486 C C . PRO B 1 274 ? -0.127 -17.938 -39.312 1 96.81 274 PRO B C 1
ATOM 6488 O O . PRO B 1 274 ? -1.211 -18.328 -38.875 1 96.81 274 PRO B O 1
ATOM 6491 N N . GLU B 1 275 ? 0.161 -17.891 -40.594 1 96.81 275 GLU B N 1
ATOM 6492 C CA . GLU B 1 275 ? -0.854 -18 -41.656 1 96.81 275 GLU B CA 1
ATOM 6493 C C . GLU B 1 275 ? -1.645 -19.297 -41.5 1 96.81 275 GLU B C 1
ATOM 6495 O O . GLU B 1 275 ? -2.875 -19.297 -41.562 1 96.81 275 GLU B O 1
ATOM 6500 N N . ASP B 1 276 ? -0.988 -20.359 -41.312 1 96.44 276 ASP B N 1
ATOM 6501 C CA . ASP B 1 276 ? -1.64 -21.656 -41.219 1 96.44 276 ASP B CA 1
ATOM 6502 C C . ASP B 1 276 ? -2.564 -21.719 -40 1 96.44 276 ASP B C 1
ATOM 6504 O O . ASP B 1 276 ? -3.668 -22.266 -40.094 1 96.44 276 ASP B O 1
ATOM 6508 N N . MET B 1 277 ? -2.105 -21.188 -38.938 1 97.5 277 MET B N 1
ATOM 6509 C CA . MET B 1 277 ? -2.906 -21.156 -37.719 1 97.5 277 MET B CA 1
ATOM 6510 C C . MET B 1 277 ? -4.113 -20.234 -37.875 1 97.5 277 MET B C 1
ATOM 6512 O O . MET B 1 277 ? -5.207 -20.562 -37.406 1 97.5 277 MET B O 1
ATOM 6516 N N . GLU B 1 278 ? -3.879 -19.141 -38.5 1 97.81 278 GLU B N 1
ATOM 6517 C CA . GLU B 1 278 ? -4.961 -18.188 -38.75 1 97.81 278 GLU B CA 1
ATOM 6518 C C . GLU B 1 278 ? -6.059 -18.812 -39.625 1 97.81 278 GLU B C 1
ATOM 6520 O O . GLU B 1 278 ? -7.25 -18.594 -39.375 1 97.81 278 GLU B O 1
ATOM 6525 N N . GLU B 1 279 ? -5.645 -19.594 -40.594 1 97.94 279 GLU B N 1
ATOM 6526 C CA . GLU B 1 279 ? -6.613 -20.266 -41.438 1 97.94 279 GLU B CA 1
ATOM 6527 C C . GLU B 1 279 ? -7.48 -21.234 -40.625 1 97.94 279 GLU B C 1
ATOM 6529 O O . GLU B 1 279 ? -8.695 -21.297 -40.812 1 97.94 279 GLU B O 1
ATOM 6534 N N . PHE B 1 280 ? -6.855 -21.938 -39.812 1 98.12 280 PHE B N 1
ATOM 6535 C CA . PHE B 1 280 ? -7.578 -22.875 -38.938 1 98.12 280 PHE B CA 1
ATOM 6536 C C . PHE B 1 280 ? -8.547 -22.141 -38.031 1 98.12 280 PHE B C 1
ATOM 6538 O O . PHE B 1 280 ? -9.703 -22.547 -37.875 1 98.12 280 PHE B O 1
ATOM 6545 N N . VAL B 1 281 ? -8.125 -21.047 -37.406 1 98.44 281 VAL B N 1
ATOM 6546 C CA . VAL B 1 281 ? -8.938 -20.234 -36.5 1 98.44 281 VAL B CA 1
ATOM 6547 C C . VAL B 1 281 ? -10.148 -19.672 -37.25 1 98.44 281 VAL B C 1
ATOM 6549 O O . VAL B 1 281 ? -11.273 -19.75 -36.781 1 98.44 281 VAL B O 1
ATOM 6552 N N . GLN B 1 282 ? -9.945 -19.219 -38.5 1 97.88 282 GLN B N 1
ATOM 6553 C CA . GLN B 1 282 ? -11.016 -18.609 -39.281 1 97.88 282 GLN B CA 1
ATOM 6554 C C . GLN B 1 282 ? -12.047 -19.656 -39.719 1 97.88 282 GLN B C 1
ATOM 6556 O O . GLN B 1 282 ? -13.227 -19.359 -39.844 1 97.88 282 GLN B O 1
ATOM 6561 N N . SER B 1 283 ? -11.633 -20.828 -39.844 1 97.94 283 SER B N 1
ATOM 6562 C CA . SER B 1 283 ? -12.531 -21.891 -40.25 1 97.94 283 SER B CA 1
ATOM 6563 C C . SER B 1 283 ? -13.523 -22.25 -39.156 1 97.94 283 SER B C 1
ATOM 6565 O O . SER B 1 283 ? -14.477 -23 -39.406 1 97.94 283 SER B O 1
ATOM 6567 N N . SER B 1 284 ? -13.359 -21.688 -38 1 97.81 284 SER B N 1
ATOM 6568 C CA . SER B 1 284 ? -14.25 -21.953 -36.875 1 97.81 284 SER B CA 1
ATOM 6569 C C . SER B 1 284 ? -15.586 -21.219 -37.031 1 97.81 284 SER B C 1
ATOM 6571 O O . SER B 1 284 ? -16.547 -21.516 -36.312 1 97.81 284 SER B O 1
ATOM 6573 N N . GLY B 1 285 ? -15.664 -20.25 -37.969 1 97.06 285 GLY B N 1
ATOM 6574 C CA . GLY B 1 285 ? -16.875 -19.469 -38.125 1 97.06 285 GLY B CA 1
ATOM 6575 C C . GLY B 1 285 ? -17.234 -18.656 -36.906 1 97.06 285 GLY B C 1
ATOM 6576 O O . GLY B 1 285 ? -16.375 -18.047 -36.25 1 97.06 285 GLY B O 1
ATOM 6577 N N . ASP B 1 286 ? -18.469 -18.625 -36.531 1 96.94 286 ASP B N 1
ATOM 6578 C CA . ASP B 1 286 ? -18.953 -17.797 -35.438 1 96.94 286 ASP B CA 1
ATOM 6579 C C . ASP B 1 286 ? -18.766 -18.484 -34.094 1 96.94 286 ASP B C 1
ATOM 6581 O O . ASP B 1 286 ? -18.828 -17.844 -33.031 1 96.94 286 ASP B O 1
ATOM 6585 N N . ASP B 1 287 ? -18.531 -19.797 -34.156 1 97.94 287 ASP B N 1
ATOM 6586 C CA . ASP B 1 287 ? -18.359 -20.547 -32.938 1 97.94 287 ASP B CA 1
ATOM 6587 C C . ASP B 1 287 ? -17.078 -20.125 -32.219 1 97.94 287 ASP B C 1
ATOM 6589 O O . ASP B 1 287 ? -17.016 -20.109 -30.984 1 97.94 287 ASP B O 1
ATOM 6593 N N . GLY B 1 288 ? -16.062 -19.812 -33.031 1 98.62 288 GLY B N 1
ATOM 6594 C CA . GLY B 1 288 ? -14.797 -19.359 -32.469 1 98.62 288 GLY B CA 1
ATOM 6595 C C . GLY B 1 288 ? -13.898 -20.516 -32.062 1 98.62 288 GLY B C 1
ATOM 6596 O O . GLY B 1 288 ? -14.039 -21.625 -32.562 1 98.62 288 GLY B O 1
ATOM 6597 N N . ILE B 1 289 ? -12.906 -20.141 -31.156 1 98.88 289 ILE B N 1
ATOM 6598 C CA . ILE B 1 289 ? -11.898 -21.156 -30.844 1 98.88 289 ILE B CA 1
ATOM 6599 C C . ILE B 1 289 ? -11.766 -21.281 -29.328 1 98.88 289 ILE B C 1
ATOM 6601 O O . ILE B 1 289 ? -12.18 -20.375 -28.578 1 98.88 289 ILE B O 1
ATOM 6605 N N . VAL B 1 290 ? -11.234 -22.375 -28.891 1 98.81 290 VAL B N 1
ATOM 6606 C CA . VAL B 1 290 ? -10.781 -22.656 -27.531 1 98.81 290 VAL B CA 1
ATOM 6607 C C . VAL B 1 290 ? -9.273 -22.906 -27.531 1 98.81 290 VAL B C 1
ATOM 6609 O O . VAL B 1 290 ? -8.758 -23.641 -28.375 1 98.81 290 VAL B O 1
ATOM 6612 N N . VAL B 1 291 ? -8.586 -22.203 -26.641 1 98.69 291 VAL B N 1
ATOM 6613 C CA . VAL B 1 291 ? -7.148 -22.391 -26.469 1 98.69 291 VAL B CA 1
ATOM 6614 C C . VAL B 1 291 ? -6.891 -23.328 -25.297 1 98.69 291 VAL B C 1
ATOM 6616 O O . VAL B 1 291 ? -7.426 -23.125 -24.203 1 98.69 291 VAL B O 1
ATOM 6619 N N . PHE B 1 292 ? -6.094 -24.359 -25.562 1 97.25 292 PHE B N 1
ATOM 6620 C CA . PHE B 1 292 ? -5.879 -25.375 -24.516 1 97.25 292 PHE B CA 1
ATOM 6621 C C . PHE B 1 292 ? -4.391 -25.594 -24.281 1 97.25 292 PHE B C 1
ATOM 6623 O O . PHE B 1 292 ? -3.676 -26.047 -25.188 1 97.25 292 PHE B O 1
ATOM 6630 N N . THR B 1 293 ? -3.957 -25.25 -23.031 1 93.38 293 THR B N 1
ATOM 6631 C CA . THR B 1 293 ? -2.578 -25.5 -22.625 1 93.38 293 THR B CA 1
ATOM 6632 C C . THR B 1 293 ? -2.518 -26.016 -21.188 1 93.38 293 THR B C 1
ATOM 6634 O O . THR B 1 293 ? -3.205 -25.5 -20.312 1 93.38 293 THR B O 1
ATOM 6637 N N . LEU B 1 294 ? -1.797 -27.062 -20.922 1 82.75 294 LEU B N 1
ATOM 6638 C CA . LEU B 1 294 ? -1.586 -27.547 -19.562 1 82.75 294 LEU B CA 1
ATOM 6639 C C . LEU B 1 294 ? -0.151 -27.297 -19.109 1 82.75 294 LEU B C 1
ATOM 6641 O O . LEU B 1 294 ? 0.377 -28.031 -18.266 1 82.75 294 LEU B O 1
ATOM 6645 N N . GLY B 1 295 ? 0.482 -26.344 -19.609 1 71.88 295 GLY B N 1
ATOM 6646 C CA . GLY B 1 295 ? 1.808 -25.922 -19.188 1 71.88 295 GLY B CA 1
ATOM 6647 C C . GLY B 1 295 ? 2.922 -26.75 -19.797 1 71.88 295 GLY B C 1
ATOM 6648 O O . GLY B 1 295 ? 2.668 -27.812 -20.375 1 71.88 295 GLY B O 1
ATOM 6649 N N . SER B 1 296 ? 4.035 -26.344 -19.75 1 60 296 SER B N 1
ATOM 6650 C CA . SER B 1 296 ? 5.195 -26.953 -20.406 1 60 296 SER B CA 1
ATOM 6651 C C . SER B 1 296 ? 5.672 -28.188 -19.656 1 60 296 SER B C 1
ATOM 6653 O O . SER B 1 296 ? 6.363 -29.031 -20.219 1 60 296 SER B O 1
ATOM 6655 N N . MET B 1 297 ? 5.227 -28.25 -18.469 1 55.47 297 MET B N 1
ATOM 6656 C CA . MET B 1 297 ? 5.832 -29.281 -17.641 1 55.47 297 MET B CA 1
ATOM 6657 C C . MET B 1 297 ? 5.102 -30.609 -17.781 1 55.47 297 MET B C 1
ATOM 6659 O O . MET B 1 297 ? 5.641 -31.656 -17.438 1 55.47 297 MET B O 1
ATOM 6663 N N . ILE B 1 298 ? 3.904 -30.516 -18.266 1 58.97 298 ILE B N 1
ATOM 6664 C CA . ILE B 1 298 ? 3.131 -31.75 -18.328 1 58.97 298 ILE B CA 1
ATOM 6665 C C . ILE B 1 298 ? 3.441 -32.5 -19.641 1 58.97 298 ILE B C 1
ATOM 6667 O O . ILE B 1 298 ? 2.926 -32.125 -20.703 1 58.97 298 ILE B O 1
ATOM 6671 N N . LYS B 1 299 ? 4.438 -33.188 -19.547 1 59.28 299 LYS B N 1
ATOM 6672 C CA . LYS B 1 299 ? 4.797 -34.031 -20.688 1 59.28 299 LYS B CA 1
ATOM 6673 C C . LYS B 1 299 ? 4.023 -35.344 -20.688 1 59.28 299 LYS B C 1
ATOM 6675 O O . LYS B 1 299 ? 3.848 -35.969 -21.734 1 59.28 299 LYS B O 1
ATOM 6680 N N . ASN B 1 300 ? 3.475 -35.562 -19.5 1 63.78 300 ASN B N 1
ATOM 6681 C CA . ASN B 1 300 ? 3.029 -36.969 -19.547 1 63.78 300 ASN B CA 1
ATOM 6682 C C . ASN B 1 300 ? 1.562 -37.094 -19.156 1 63.78 300 ASN B C 1
ATOM 6684 O O . ASN B 1 300 ? 1.25 -37.469 -18.016 1 63.78 300 ASN B O 1
ATOM 6688 N N . LEU B 1 301 ? 0.733 -36.594 -20.016 1 75.94 301 LEU B N 1
ATOM 6689 C CA . LEU B 1 301 ? -0.657 -37.031 -19.859 1 75.94 301 LEU B CA 1
ATOM 6690 C C . LEU B 1 301 ? -0.818 -38.5 -20.188 1 75.94 301 LEU B C 1
ATOM 6692 O O . LEU B 1 301 ? -0.243 -39 -21.172 1 75.94 301 LEU B O 1
ATOM 6696 N N . THR B 1 302 ? -1.464 -39.188 -19.344 1 80.12 302 THR B N 1
ATOM 6697 C CA . THR B 1 302 ? -1.717 -40.594 -19.688 1 80.12 302 THR B CA 1
ATOM 6698 C C . THR B 1 302 ? -2.588 -40.688 -20.938 1 80.12 302 THR B C 1
ATOM 6700 O O . THR B 1 302 ? -3.355 -39.781 -21.25 1 80.12 302 THR B O 1
ATOM 6703 N N . THR B 1 303 ? -2.438 -41.719 -21.609 1 86.44 303 THR B N 1
ATOM 6704 C CA . THR B 1 303 ? -3.238 -41.969 -22.797 1 86.44 303 THR B CA 1
ATOM 6705 C C . THR B 1 303 ? -4.727 -41.906 -22.484 1 86.44 303 THR B C 1
ATOM 6707 O O . THR B 1 303 ? -5.504 -41.344 -23.25 1 86.44 303 THR B O 1
ATOM 6710 N N . GLU B 1 304 ? -5.059 -42.438 -21.344 1 88.38 304 GLU B N 1
ATOM 6711 C CA . GLU B 1 304 ? -6.461 -42.438 -20.938 1 88.38 304 GLU B CA 1
ATOM 6712 C C . GLU B 1 304 ? -6.996 -41.031 -20.766 1 88.38 304 GLU B C 1
ATOM 6714 O O . GLU B 1 304 ? -8.07 -40.688 -21.266 1 88.38 304 GLU B O 1
ATOM 6719 N N . LYS B 1 305 ? -6.254 -40.219 -20.094 1 88.06 305 LYS B N 1
ATOM 6720 C CA . LYS B 1 305 ? -6.688 -38.844 -19.844 1 88.06 305 LYS B CA 1
ATOM 6721 C C . LYS B 1 305 ? -6.707 -38.031 -21.141 1 88.06 305 LYS B C 1
ATOM 6723 O O . LYS B 1 305 ? -7.605 -37.219 -21.344 1 88.06 305 LYS B O 1
ATOM 6728 N N . GLY B 1 306 ? -5.727 -38.25 -21.938 1 90.5 306 GLY B N 1
ATOM 6729 C CA . GLY B 1 306 ? -5.688 -37.594 -23.234 1 90.5 306 GLY B CA 1
ATOM 6730 C C . GLY B 1 306 ? -6.891 -37.906 -24.109 1 90.5 306 GLY B C 1
ATOM 6731 O O . GLY B 1 306 ? -7.469 -37 -24.719 1 90.5 306 GLY B O 1
ATOM 6732 N N . ASN B 1 307 ? -7.195 -39.156 -24.094 1 94.44 307 ASN B N 1
ATOM 6733 C CA . ASN B 1 307 ? -8.344 -39.594 -24.875 1 94.44 307 ASN B CA 1
ATOM 6734 C C . ASN B 1 307 ? -9.648 -39.031 -24.328 1 94.44 307 ASN B C 1
ATOM 6736 O O . ASN B 1 307 ? -10.547 -38.688 -25.094 1 94.44 307 ASN B O 1
ATOM 6740 N N . MET B 1 308 ? -9.695 -39.031 -23.047 1 94.75 308 MET B N 1
ATOM 6741 C CA . MET B 1 308 ? -10.891 -38.5 -22.406 1 94.75 308 MET B CA 1
ATOM 6742 C C . MET B 1 308 ? -11.086 -37.031 -22.766 1 94.75 308 MET B C 1
ATOM 6744 O O . MET B 1 308 ? -12.188 -36.625 -23.125 1 94.75 308 MET B O 1
ATOM 6748 N N . ILE B 1 309 ? -10.055 -36.281 -22.719 1 95.19 309 ILE B N 1
ATOM 6749 C CA . ILE B 1 309 ? -10.102 -34.844 -23.016 1 95.19 309 ILE B CA 1
ATOM 6750 C C . ILE B 1 309 ? -10.414 -34.625 -24.484 1 95.19 309 ILE B C 1
ATOM 6752 O O . ILE B 1 309 ? -11.273 -33.812 -24.828 1 95.19 309 ILE B O 1
ATOM 6756 N N . ALA B 1 310 ? -9.75 -35.406 -25.312 1 96.5 310 ALA B N 1
ATOM 6757 C CA . ALA B 1 310 ? -9.969 -35.281 -26.766 1 96.5 310 ALA B CA 1
ATOM 6758 C C . ALA B 1 310 ? -11.422 -35.562 -27.109 1 96.5 310 ALA B C 1
ATOM 6760 O O . ALA B 1 310 ? -12 -34.875 -27.969 1 96.5 310 ALA B O 1
ATOM 6761 N N . SER B 1 311 ? -11.938 -36.562 -26.469 1 97.69 311 SER B N 1
ATOM 6762 C CA . SER B 1 311 ? -13.336 -36.906 -26.703 1 97.69 311 SER B CA 1
ATOM 6763 C C . SER B 1 311 ? -14.266 -35.75 -26.328 1 97.69 311 SER B C 1
ATOM 6765 O O . SER B 1 311 ? -15.25 -35.469 -27.016 1 97.69 311 SER B O 1
ATOM 6767 N N . ALA B 1 312 ? -13.969 -35.094 -25.25 1 98.12 312 ALA B N 1
ATOM 6768 C CA . ALA B 1 312 ? -14.758 -33.969 -24.812 1 98.12 312 ALA B CA 1
ATOM 6769 C C . ALA B 1 312 ? -14.664 -32.812 -25.812 1 98.12 312 ALA B C 1
ATOM 6771 O O . ALA B 1 312 ? -15.68 -32.188 -26.156 1 98.12 312 ALA B O 1
ATOM 6772 N N . LEU B 1 313 ? -13.492 -32.531 -26.297 1 98.38 313 LEU B N 1
ATOM 6773 C CA . LEU B 1 313 ? -13.258 -31.438 -27.219 1 98.38 313 LEU B CA 1
ATOM 6774 C C . LEU B 1 313 ? -13.969 -31.656 -28.547 1 98.38 313 LEU B C 1
ATOM 6776 O O . LEU B 1 313 ? -14.375 -30.703 -29.219 1 98.38 313 LEU B O 1
ATOM 6780 N N . GLY B 1 314 ? -14.094 -32.875 -28.844 1 98.19 314 GLY B N 1
ATOM 6781 C CA . GLY B 1 314 ? -14.766 -33.219 -30.094 1 98.19 314 GLY B CA 1
ATOM 6782 C C . GLY B 1 314 ? -16.266 -32.969 -30.047 1 98.19 314 GLY B C 1
ATOM 6783 O O . GLY B 1 314 ? -16.922 -32.969 -31.094 1 98.19 314 GLY B O 1
ATOM 6784 N N . GLN B 1 315 ? -16.766 -32.719 -28.922 1 98.12 315 GLN B N 1
ATOM 6785 C CA . GLN B 1 315 ? -18.203 -32.594 -28.75 1 98.12 315 GLN B CA 1
ATOM 6786 C C . GLN B 1 315 ? -18.641 -31.141 -28.766 1 98.12 315 GLN B C 1
ATOM 6788 O O . GLN B 1 315 ? -19.828 -30.828 -28.672 1 98.12 315 GLN B O 1
ATOM 6793 N N . ILE B 1 316 ? -17.719 -30.188 -28.891 1 97.94 316 ILE B N 1
ATOM 6794 C CA . ILE B 1 316 ? -18.062 -28.766 -28.922 1 97.94 316 ILE B CA 1
ATOM 6795 C C . ILE B 1 316 ? -17.906 -28.234 -30.344 1 97.94 316 ILE B C 1
ATOM 6797 O O . ILE B 1 316 ? -17.094 -28.734 -31.109 1 97.94 316 ILE B O 1
ATOM 6801 N N . PRO B 1 317 ? -18.672 -27.219 -30.672 1 98.19 317 PRO B N 1
ATOM 6802 C CA . PRO B 1 317 ? -18.625 -26.719 -32.031 1 98.19 317 PRO B CA 1
ATOM 6803 C C . PRO B 1 317 ? -17.391 -25.859 -32.281 1 98.19 317 PRO B C 1
ATOM 6805 O O . PRO B 1 317 ? -17.016 -25.625 -33.438 1 98.19 317 PRO B O 1
ATOM 6808 N N . GLN B 1 318 ? -16.703 -25.375 -31.297 1 98.69 318 GLN B N 1
ATOM 6809 C CA . GLN B 1 318 ? -15.508 -24.547 -31.438 1 98.69 318 GLN B CA 1
ATOM 6810 C C . GLN B 1 318 ? -14.344 -25.344 -32 1 98.69 318 GLN B C 1
ATOM 6812 O O . GLN B 1 318 ? -14.266 -26.562 -31.812 1 98.69 318 GLN B O 1
ATOM 6817 N N . LYS B 1 319 ? -13.461 -24.688 -32.688 1 98.62 319 LYS B N 1
ATOM 6818 C CA . LYS B 1 319 ? -12.156 -25.266 -32.969 1 98.62 319 LYS B CA 1
ATOM 6819 C C . LYS B 1 319 ? -11.219 -25.156 -31.781 1 98.62 319 LYS B C 1
ATOM 6821 O O . LYS B 1 319 ? -11.289 -24.188 -31.031 1 98.62 319 LYS B O 1
ATOM 6826 N N . VAL B 1 320 ? -10.414 -26.172 -31.656 1 98.62 320 VAL B N 1
ATOM 6827 C CA . VAL B 1 320 ? -9.555 -26.188 -30.469 1 98.62 320 VAL B CA 1
ATOM 6828 C C . VAL B 1 320 ? -8.086 -26.234 -30.891 1 98.62 320 VAL B C 1
ATOM 6830 O O . VAL B 1 320 ? -7.707 -27.047 -31.75 1 98.62 320 VAL B O 1
ATOM 6833 N N . LEU B 1 321 ? -7.324 -25.344 -30.422 1 98.06 321 LEU B N 1
ATOM 6834 C CA . LEU B 1 321 ? -5.871 -25.422 -30.516 1 98.06 321 LEU B CA 1
ATOM 6835 C C . LEU B 1 321 ? -5.266 -25.906 -29.203 1 98.06 321 LEU B C 1
ATOM 6837 O O . LEU B 1 321 ? -5.293 -25.188 -28.203 1 98.06 321 LEU B O 1
ATOM 6841 N N . TRP B 1 322 ? -4.73 -27.125 -29.219 1 95.75 322 TRP B N 1
ATOM 6842 C CA . TRP B 1 322 ? -4.262 -27.812 -28.016 1 95.75 322 TRP B CA 1
ATOM 6843 C C . TRP B 1 322 ? -2.748 -28 -28.062 1 95.75 322 TRP B C 1
ATOM 6845 O O . TRP B 1 322 ? -2.23 -28.719 -28.938 1 95.75 322 TRP B O 1
ATOM 6855 N N . ARG B 1 323 ? -2.062 -27.328 -27.109 1 93.69 323 ARG B N 1
ATOM 6856 C CA . ARG B 1 323 ? -0.629 -27.562 -26.984 1 93.69 323 ARG B CA 1
ATOM 6857 C C . ARG B 1 323 ? -0.356 -28.844 -26.203 1 93.69 323 ARG B C 1
ATOM 6859 O O . ARG B 1 323 ? -0.654 -28.938 -25.016 1 93.69 323 ARG B O 1
ATOM 6866 N N . LEU B 1 324 ? 0.114 -29.75 -26.766 1 87.25 324 LEU B N 1
ATOM 6867 C CA . LEU B 1 324 ? 0.441 -31.047 -26.172 1 87.25 324 LEU B CA 1
ATOM 6868 C C . LEU B 1 324 ? 1.729 -31.609 -26.766 1 87.25 324 LEU B C 1
ATOM 6870 O O . LEU B 1 324 ? 1.836 -31.766 -27.969 1 87.25 324 LEU B O 1
ATOM 6874 N N . SER B 1 325 ? 2.617 -31.75 -25.75 1 78.38 325 SER B N 1
ATOM 6875 C CA . SER B 1 325 ? 3.84 -32.438 -26.188 1 78.38 325 SER B CA 1
ATOM 6876 C C . SER B 1 325 ? 3.738 -33.938 -26 1 78.38 325 SER B C 1
ATOM 6878 O O . SER B 1 325 ? 3.105 -34.406 -25.062 1 78.38 325 SER B O 1
ATOM 6880 N N . GLY B 1 326 ? 3.994 -34.688 -27 1 76 326 GLY B N 1
ATOM 6881 C CA . GLY B 1 326 ? 3.959 -36.125 -26.859 1 76 326 GLY B CA 1
ATOM 6882 C C . GLY B 1 326 ? 3.002 -36.781 -27.828 1 76 326 GLY B C 1
ATOM 6883 O O . GLY B 1 326 ? 2.822 -36.344 -28.953 1 76 326 GLY B O 1
ATOM 6884 N N . GLU B 1 327 ? 2.414 -37.906 -27.219 1 81.44 327 GLU B N 1
ATOM 6885 C CA . GLU B 1 327 ? 1.56 -38.719 -28.078 1 81.44 327 GLU B CA 1
ATOM 6886 C C . GLU B 1 327 ? 0.185 -38.094 -28.25 1 81.44 327 GLU B C 1
ATOM 6888 O O . GLU B 1 327 ? -0.424 -37.625 -27.281 1 81.44 327 GLU B O 1
ATOM 6893 N N . LYS B 1 328 ? -0.209 -38.094 -29.422 1 88.44 328 LYS B N 1
ATOM 6894 C CA . LYS B 1 328 ? -1.536 -37.562 -29.734 1 88.44 328 LYS B CA 1
ATOM 6895 C C . LYS B 1 328 ? -2.627 -38.531 -29.281 1 88.44 328 LYS B C 1
ATOM 6897 O O . LYS B 1 328 ? -2.482 -39.75 -29.438 1 88.44 328 LYS B O 1
ATOM 6902 N N . PRO B 1 329 ? -3.646 -37.938 -28.781 1 92.06 329 PRO B N 1
ATOM 6903 C CA . PRO B 1 329 ? -4.746 -38.812 -28.391 1 92.06 329 PRO B CA 1
ATOM 6904 C C . PRO B 1 329 ? -5.379 -39.562 -29.578 1 92.06 329 PRO B C 1
ATOM 6906 O O . PRO B 1 329 ? -5.5 -39 -30.656 1 92.06 329 PRO B O 1
ATOM 6909 N N . GLU B 1 330 ? -5.926 -40.719 -29.312 1 94 330 GLU B N 1
ATOM 6910 C CA . GLU B 1 330 ? -6.559 -41.562 -30.344 1 94 330 GLU B CA 1
ATOM 6911 C C . GLU B 1 330 ? -7.945 -41.031 -30.703 1 94 330 GLU B C 1
ATOM 6913 O O . GLU B 1 330 ? -8.422 -41.219 -31.812 1 94 330 GLU B O 1
ATOM 6918 N N . THR B 1 331 ? -8.508 -40.312 -29.812 1 94.44 331 THR B N 1
ATOM 6919 C CA . THR B 1 331 ? -9.898 -39.875 -29.969 1 94.44 331 THR B CA 1
ATOM 6920 C C . THR B 1 331 ? -9.961 -38.438 -30.469 1 94.44 331 THR B C 1
ATOM 6922 O O . THR B 1 331 ? -10.992 -37.781 -30.328 1 94.44 331 THR B O 1
ATOM 6925 N N . LEU B 1 332 ? -8.922 -38.031 -31.062 1 95.81 332 LEU B N 1
ATOM 6926 C CA . LEU B 1 332 ? -8.859 -36.656 -31.547 1 95.81 332 LEU B CA 1
ATOM 6927 C C . LEU B 1 332 ? -9.883 -36.438 -32.656 1 95.81 332 LEU B C 1
ATOM 6929 O O . LEU B 1 332 ? -9.93 -37.188 -33.625 1 95.81 332 LEU B O 1
ATOM 6933 N N . ALA B 1 333 ? -10.719 -35.469 -32.5 1 96.56 333 ALA B N 1
ATOM 6934 C CA . ALA B 1 333 ? -11.711 -35.094 -33.5 1 96.56 333 ALA B CA 1
ATOM 6935 C C . ALA B 1 333 ? -11.156 -34.031 -34.469 1 96.56 333 ALA B C 1
ATOM 6937 O O . ALA B 1 333 ? -10.172 -33.375 -34.156 1 96.56 333 ALA B O 1
ATOM 6938 N N . PRO B 1 334 ? -11.766 -33.781 -35.625 1 96.06 334 PRO B N 1
ATOM 6939 C CA . PRO B 1 334 ? -11.258 -32.875 -36.656 1 96.06 334 PRO B CA 1
ATOM 6940 C C . PRO B 1 334 ? -11.258 -31.422 -36.188 1 96.06 334 PRO B C 1
ATOM 6942 O O . PRO B 1 334 ? -10.523 -30.594 -36.75 1 96.06 334 PRO B O 1
ATOM 6945 N N . ASN B 1 335 ? -11.992 -31.141 -35.25 1 98.06 335 ASN B N 1
ATOM 6946 C CA . ASN B 1 335 ? -12.062 -29.75 -34.812 1 98.06 335 ASN B CA 1
ATOM 6947 C C . ASN B 1 335 ? -10.891 -29.391 -33.906 1 98.06 335 ASN B C 1
ATOM 6949 O O . ASN B 1 335 ? -10.727 -28.219 -33.562 1 98.06 335 ASN B O 1
ATOM 6953 N N . THR B 1 336 ? -10.078 -30.328 -33.531 1 98 336 THR B N 1
ATOM 6954 C CA . THR B 1 336 ? -8.992 -30.078 -32.594 1 98 336 THR B CA 1
ATOM 6955 C C . THR B 1 336 ? -7.637 -30.25 -33.281 1 98 336 THR B C 1
ATOM 6957 O O . THR B 1 336 ? -7.367 -31.297 -33.906 1 98 336 THR B O 1
ATOM 6960 N N . ARG B 1 337 ? -6.836 -29.281 -33.156 1 96.31 337 ARG B N 1
ATOM 6961 C CA . ARG B 1 337 ? -5.461 -29.359 -33.656 1 96.31 337 ARG B CA 1
ATOM 6962 C C . ARG B 1 337 ? -4.473 -29.406 -32.5 1 96.31 337 ARG B C 1
ATOM 6964 O O . ARG B 1 337 ? -4.492 -28.531 -31.609 1 96.31 337 ARG B O 1
ATOM 6971 N N . VAL B 1 338 ? -3.643 -30.422 -32.5 1 93.88 338 VAL B N 1
ATOM 6972 C CA . VAL B 1 338 ? -2.617 -30.594 -31.469 1 93.88 338 VAL B CA 1
ATOM 6973 C C . VAL B 1 338 ? -1.272 -30.094 -32 1 93.88 338 VAL B C 1
ATOM 6975 O O . VAL B 1 338 ? -0.84 -30.5 -33.094 1 93.88 338 VAL B O 1
ATOM 6978 N N . LEU B 1 339 ? -0.682 -29.188 -31.234 1 92 339 LEU B N 1
ATOM 6979 C CA . LEU B 1 339 ? 0.596 -28.609 -31.625 1 92 339 LEU B CA 1
ATOM 6980 C C . LEU B 1 339 ? 1.608 -28.703 -30.484 1 92 339 LEU B C 1
ATOM 6982 O O . LEU B 1 339 ? 1.233 -28.688 -29.312 1 92 339 LEU B O 1
ATOM 6986 N N . ASP B 1 340 ? 2.84 -28.781 -30.859 1 87.69 340 ASP B N 1
ATOM 6987 C CA . ASP B 1 340 ? 3.904 -28.828 -29.859 1 87.69 340 ASP B CA 1
ATOM 6988 C C . ASP B 1 340 ? 4.098 -27.469 -29.188 1 87.69 340 ASP B C 1
ATOM 6990 O O . ASP B 1 340 ? 4.539 -27.391 -28.047 1 87.69 340 ASP B O 1
ATOM 6994 N N . TRP B 1 341 ? 3.84 -26.5 -29.969 1 89.62 341 TRP B N 1
ATOM 6995 C CA . TRP B 1 341 ? 3.955 -25.141 -29.484 1 89.62 341 TRP B CA 1
ATOM 6996 C C . TRP B 1 341 ? 2.846 -24.266 -30.062 1 89.62 341 TRP B C 1
ATOM 6998 O O . TRP B 1 341 ? 2.455 -24.422 -31.219 1 89.62 341 TRP B O 1
ATOM 7008 N N . ILE B 1 342 ? 2.352 -23.344 -29.266 1 94 342 ILE B N 1
ATOM 7009 C CA . ILE B 1 342 ? 1.37 -22.375 -29.75 1 94 342 ILE B CA 1
ATOM 7010 C C . ILE B 1 342 ? 1.688 -20.984 -29.188 1 94 342 ILE B C 1
ATOM 7012 O O . ILE B 1 342 ? 2.207 -20.875 -28.062 1 94 342 ILE B O 1
ATOM 7016 N N . PRO B 1 343 ? 1.442 -19.922 -29.891 1 96 343 PRO B N 1
ATOM 7017 C CA . PRO B 1 343 ? 1.519 -18.562 -29.344 1 96 343 PRO B CA 1
ATOM 7018 C C . PRO B 1 343 ? 0.339 -18.219 -28.438 1 96 343 PRO B C 1
ATOM 7020 O O . PRO B 1 343 ? -0.541 -17.453 -28.828 1 96 343 PRO B O 1
ATOM 7023 N N . GLN B 1 344 ? 0.387 -18.688 -27.25 1 95.81 344 GLN B N 1
ATOM 7024 C CA . GLN B 1 344 ? -0.728 -18.672 -26.297 1 95.81 344 GLN B CA 1
ATOM 7025 C C . GLN B 1 344 ? -1.266 -17.25 -26.125 1 95.81 344 GLN B C 1
ATOM 7027 O O . GLN B 1 344 ? -2.473 -17.031 -26.219 1 95.81 344 GLN B O 1
ATOM 7032 N N . ASN B 1 345 ? -0.373 -16.281 -25.844 1 96.69 345 ASN B N 1
ATOM 7033 C CA . ASN B 1 345 ? -0.788 -14.891 -25.656 1 96.69 345 ASN B CA 1
ATOM 7034 C C . ASN B 1 345 ? -1.539 -14.359 -26.875 1 96.69 345 ASN B C 1
ATOM 7036 O O . ASN B 1 345 ? -2.582 -13.719 -26.734 1 96.69 345 ASN B O 1
ATOM 7040 N N . ASP B 1 346 ? -1.024 -14.656 -28.047 1 98.19 346 ASP B N 1
ATOM 7041 C CA . ASP B 1 346 ? -1.621 -14.164 -29.281 1 98.19 346 ASP B CA 1
ATOM 7042 C C . ASP B 1 346 ? -2.967 -14.836 -29.562 1 98.19 346 ASP B C 1
ATOM 7044 O O . ASP B 1 346 ? -3.904 -14.188 -30.031 1 98.19 346 ASP B O 1
ATOM 7048 N N . LEU B 1 347 ? -3.025 -16.062 -29.25 1 98.5 347 LEU B N 1
ATOM 7049 C CA . LEU B 1 347 ? -4.277 -16.797 -29.422 1 98.5 347 LEU B CA 1
ATOM 7050 C C . LEU B 1 347 ? -5.34 -16.281 -28.469 1 98.5 347 LEU B C 1
ATOM 7052 O O . LEU B 1 347 ? -6.496 -16.094 -28.859 1 98.5 347 LEU B O 1
ATOM 7056 N N . LEU B 1 348 ? -4.938 -16.047 -27.25 1 98.62 348 LEU B N 1
ATOM 7057 C CA . LEU B 1 348 ? -5.883 -15.547 -26.25 1 98.62 348 LEU B CA 1
ATOM 7058 C C . LEU B 1 348 ? -6.371 -14.148 -26.609 1 98.62 348 LEU B C 1
ATOM 7060 O O . LEU B 1 348 ? -7.5 -13.781 -26.281 1 98.62 348 LEU B O 1
ATOM 7064 N N . GLY B 1 349 ? -5.531 -13.453 -27.266 1 98.5 349 GLY B N 1
ATOM 7065 C CA . GLY B 1 349 ? -5.895 -12.109 -27.672 1 98.5 349 GLY B CA 1
ATOM 7066 C C . GLY B 1 349 ? -6.648 -12.062 -28.984 1 98.5 349 GLY B C 1
ATOM 7067 O O . GLY B 1 349 ? -7.023 -10.984 -29.453 1 98.5 349 GLY B O 1
ATOM 7068 N N . HIS B 1 350 ? -6.887 -13.203 -29.641 1 98.44 350 HIS B N 1
ATOM 7069 C CA . HIS B 1 350 ? -7.621 -13.258 -30.906 1 98.44 350 HIS B CA 1
ATOM 7070 C C . HIS B 1 350 ? -9.109 -13.008 -30.688 1 98.44 350 HIS B C 1
ATOM 7072 O O . HIS B 1 350 ? -9.688 -13.508 -29.719 1 98.44 350 HIS B O 1
ATOM 7078 N N . PRO B 1 351 ? -9.758 -12.289 -31.516 1 97.5 351 PRO B N 1
ATOM 7079 C CA . PRO B 1 351 ? -11.164 -11.93 -31.312 1 97.5 351 PRO B CA 1
ATOM 7080 C C . PRO B 1 351 ? -12.086 -13.148 -31.312 1 97.5 351 PRO B C 1
ATOM 7082 O O . PRO B 1 351 ? -13.195 -13.086 -30.766 1 97.5 351 PRO B O 1
ATOM 7085 N N . LYS B 1 352 ? -11.672 -14.273 -31.844 1 98.38 352 LYS B N 1
ATOM 7086 C CA . LYS B 1 352 ? -12.531 -15.453 -31.953 1 98.38 352 LYS B CA 1
ATOM 7087 C C . LYS B 1 352 ? -12.344 -16.375 -30.766 1 98.38 352 LYS B C 1
ATOM 7089 O O . LYS B 1 352 ? -13.016 -17.406 -30.656 1 98.38 352 LYS B O 1
ATOM 7094 N N . THR B 1 353 ? -11.453 -16.047 -29.828 1 98.81 353 THR B N 1
ATOM 7095 C CA . THR B 1 353 ? -11.227 -16.906 -28.656 1 98.81 353 THR B CA 1
ATOM 7096 C C . THR B 1 353 ? -12.406 -16.812 -27.688 1 98.81 353 THR B C 1
ATOM 7098 O O . THR B 1 353 ? -12.781 -15.727 -27.266 1 98.81 353 THR B O 1
ATOM 7101 N N . ARG B 1 354 ? -12.914 -17.953 -27.344 1 98.75 354 ARG B N 1
ATOM 7102 C CA . ARG B 1 354 ? -14.102 -18 -26.5 1 98.75 354 ARG B CA 1
ATOM 7103 C C . ARG B 1 354 ? -13.758 -18.484 -25.094 1 98.75 354 ARG B C 1
ATOM 7105 O O . ARG B 1 354 ? -14.43 -18.125 -24.125 1 98.75 354 ARG B O 1
ATOM 7112 N N . ALA B 1 355 ? -12.727 -19.297 -25 1 98.88 355 ALA B N 1
ATOM 7113 C CA . ALA B 1 355 ? -12.383 -19.859 -23.703 1 98.88 355 ALA B CA 1
ATOM 7114 C C . ALA B 1 355 ? -10.93 -20.328 -23.672 1 98.88 355 ALA B C 1
ATOM 7116 O O . ALA B 1 355 ? -10.328 -20.578 -24.719 1 98.88 355 ALA B O 1
ATOM 7117 N N . PHE B 1 356 ? -10.391 -20.422 -22.516 1 98.81 356 PHE B N 1
ATOM 7118 C CA . PHE B 1 356 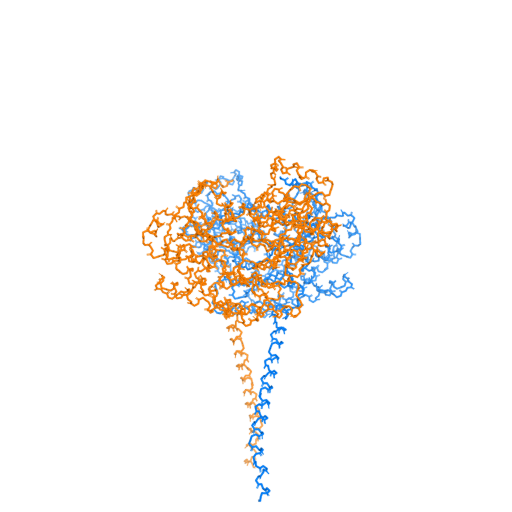? -9.039 -20.906 -22.234 1 98.81 356 PHE B CA 1
ATOM 7119 C C . PHE B 1 356 ? -9.062 -22.094 -21.297 1 98.81 356 PHE B C 1
ATOM 7121 O O . PHE B 1 356 ? -9.555 -21.984 -20.172 1 98.81 356 PHE B O 1
ATOM 7128 N N . ILE B 1 357 ? -8.672 -23.234 -21.766 1 98.31 357 ILE B N 1
ATOM 7129 C CA . ILE B 1 357 ? -8.453 -24.359 -20.859 1 98.31 357 ILE B CA 1
ATOM 7130 C C . ILE B 1 357 ? -7.023 -24.328 -20.328 1 98.31 357 ILE B C 1
ATOM 7132 O O . ILE B 1 357 ? -6.062 -24.359 -21.109 1 98.31 357 ILE B O 1
ATOM 7136 N N . THR B 1 358 ? -6.871 -24.281 -19.031 1 96.81 358 THR B N 1
ATOM 7137 C CA . THR B 1 358 ? -5.555 -24.078 -18.438 1 96.81 358 THR B CA 1
ATOM 7138 C C . THR B 1 358 ? -5.383 -24.938 -17.188 1 96.81 358 THR B C 1
ATOM 7140 O O . THR B 1 358 ? -6.367 -25.344 -16.562 1 96.81 358 THR B O 1
ATOM 7143 N N . HIS B 1 359 ? -4.195 -25.281 -16.891 1 94.06 359 HIS B N 1
ATOM 7144 C CA . HIS B 1 359 ? -3.914 -25.953 -15.625 1 94.06 359 HIS B CA 1
ATOM 7145 C C . HIS B 1 359 ? -3.939 -24.969 -14.453 1 94.06 359 HIS B C 1
ATOM 7147 O O . HIS B 1 359 ? -3.846 -25.375 -13.297 1 94.06 359 HIS B O 1
ATOM 7153 N N . GLY B 1 360 ? -4 -23.672 -14.781 1 95.5 360 GLY B N 1
ATOM 7154 C CA . GLY B 1 360 ? -4.164 -22.688 -13.719 1 95.5 360 GLY B CA 1
ATOM 7155 C C . GLY B 1 360 ? -2.857 -22.062 -13.281 1 95.5 360 GLY B C 1
ATOM 7156 O O . GLY B 1 360 ? -2.752 -21.547 -12.164 1 95.5 360 GLY B O 1
ATOM 7157 N N . GLY B 1 361 ? -1.82 -22.125 -14.156 1 94.12 361 GLY B N 1
ATOM 7158 C CA . GLY B 1 361 ? -0.615 -21.359 -13.875 1 94.12 361 GLY B CA 1
ATOM 7159 C C . GLY B 1 361 ? -0.842 -19.859 -13.891 1 94.12 361 GLY B C 1
ATOM 7160 O O . GLY B 1 361 ? -1.631 -19.344 -14.688 1 94.12 361 GLY B O 1
ATOM 7161 N N . THR B 1 362 ? -0.141 -19.156 -13.086 1 95.12 362 THR B N 1
ATOM 7162 C CA . THR B 1 362 ? -0.376 -17.734 -12.906 1 95.12 362 THR B CA 1
ATOM 7163 C C . THR B 1 362 ? -0.087 -16.969 -14.195 1 95.12 362 THR B C 1
ATOM 7165 O O . THR B 1 362 ? -0.772 -15.992 -14.508 1 95.12 362 THR B O 1
ATOM 7168 N N . ASN B 1 363 ? 0.967 -17.328 -14.945 1 93.88 363 ASN B N 1
ATOM 7169 C CA . ASN B 1 363 ? 1.284 -16.641 -16.203 1 93.88 363 ASN B CA 1
ATOM 7170 C C . ASN B 1 363 ? 0.141 -16.75 -17.203 1 93.88 363 ASN B C 1
ATOM 7172 O O . ASN B 1 363 ? -0.246 -15.758 -17.812 1 93.88 363 ASN B O 1
ATOM 7176 N N . GLY B 1 364 ? -0.363 -18 -17.375 1 95.5 364 GLY B N 1
ATOM 7177 C CA . GLY B 1 364 ? -1.49 -18.188 -18.266 1 95.5 364 GLY B CA 1
ATOM 7178 C C . GLY B 1 364 ? -2.742 -17.453 -17.828 1 95.5 364 GLY B C 1
ATOM 7179 O O . GLY B 1 364 ? -3.453 -16.875 -18.656 1 95.5 364 GLY B O 1
ATOM 7180 N N . ILE B 1 365 ? -2.975 -17.484 -16.562 1 97.56 365 ILE B N 1
ATOM 7181 C CA . ILE B 1 365 ? -4.137 -16.797 -16.016 1 97.56 365 ILE B CA 1
ATOM 7182 C C . ILE B 1 365 ? -4.043 -15.305 -16.297 1 97.56 365 ILE B C 1
ATOM 7184 O O . ILE B 1 365 ? -5.027 -14.68 -16.703 1 97.56 365 ILE B O 1
ATOM 7188 N N . TYR B 1 366 ? -2.891 -14.719 -16.141 1 97.62 366 TYR B N 1
ATOM 7189 C CA . TYR B 1 366 ? -2.734 -13.289 -16.391 1 97.62 366 TYR B CA 1
ATOM 7190 C C . TYR B 1 366 ? -2.914 -12.969 -17.875 1 97.62 366 TYR B C 1
ATOM 7192 O O . TYR B 1 366 ? -3.432 -11.914 -18.234 1 97.62 366 TYR B O 1
ATOM 7200 N N . GLU B 1 367 ? -2.443 -13.867 -18.719 1 97.75 367 GLU B N 1
ATOM 7201 C CA . GLU B 1 367 ? -2.717 -13.656 -20.141 1 97.75 367 GLU B CA 1
ATOM 7202 C C . GLU B 1 367 ? -4.215 -13.672 -20.422 1 97.75 367 GLU B C 1
ATOM 7204 O O . GLU B 1 367 ? -4.711 -12.859 -21.203 1 97.75 367 GLU B O 1
ATOM 7209 N N . ALA B 1 368 ? -4.887 -14.594 -19.781 1 98.75 368 ALA B N 1
ATOM 7210 C CA . ALA B 1 368 ? -6.336 -14.656 -19.938 1 98.75 368 ALA B CA 1
ATOM 7211 C C . ALA B 1 368 ? -6.996 -13.383 -19.406 1 98.75 368 ALA B C 1
ATOM 7213 O O . ALA B 1 368 ? -7.914 -12.844 -20.016 1 98.75 368 ALA B O 1
ATOM 7214 N N . ILE B 1 369 ? -6.555 -12.898 -18.234 1 98.75 369 ILE B N 1
ATOM 7215 C CA . ILE B 1 369 ? -7.059 -11.656 -17.656 1 98.75 369 ILE B CA 1
ATOM 7216 C C . ILE B 1 369 ? -6.766 -10.492 -18.609 1 98.75 369 ILE B C 1
ATOM 7218 O O . ILE B 1 369 ? -7.652 -9.688 -18.891 1 98.75 369 ILE B O 1
ATOM 7222 N N . TYR B 1 370 ? -5.566 -10.453 -19.078 1 98.62 370 TYR B N 1
ATOM 7223 C CA . TYR B 1 370 ? -5.125 -9.383 -19.969 1 98.62 370 TYR B CA 1
ATOM 7224 C C . TYR B 1 370 ? -6.051 -9.25 -21.172 1 98.62 370 TYR B C 1
ATOM 7226 O O . TYR B 1 370 ? -6.406 -8.141 -21.562 1 98.62 370 TYR B O 1
ATOM 7234 N N . HIS B 1 371 ? -6.512 -10.336 -21.719 1 98.75 371 HIS B N 1
ATOM 7235 C CA . HIS B 1 371 ? -7.289 -10.336 -22.953 1 98.75 371 HIS B CA 1
ATOM 7236 C C . HIS B 1 371 ? -8.773 -10.547 -22.672 1 98.75 371 HIS B C 1
ATOM 7238 O O . HIS B 1 371 ? -9.586 -10.555 -23.594 1 98.75 371 HIS B O 1
ATOM 7244 N N . GLY B 1 372 ? -9.164 -10.742 -21.406 1 98.69 372 GLY B N 1
ATOM 7245 C CA . GLY B 1 372 ? -10.562 -10.883 -21.016 1 98.69 372 GLY B CA 1
ATOM 7246 C C . GLY B 1 372 ? -11.172 -12.195 -21.484 1 98.69 372 GLY B C 1
ATOM 7247 O O . GLY B 1 372 ? -12.273 -12.211 -22.047 1 98.69 372 GLY B O 1
ATOM 7248 N N . VAL B 1 373 ? -10.445 -13.312 -21.266 1 98.88 373 VAL B N 1
ATOM 7249 C CA . VAL B 1 373 ? -10.906 -14.617 -21.734 1 98.88 373 VAL B CA 1
ATOM 7250 C C . VAL B 1 373 ? -11.32 -15.477 -20.547 1 98.88 373 VAL B C 1
ATOM 7252 O O . VAL B 1 373 ? -10.531 -15.672 -19.609 1 98.88 373 VAL B O 1
ATOM 7255 N N . PRO B 1 374 ? -12.547 -15.992 -20.516 1 98.81 374 PRO B N 1
ATOM 7256 C CA . PRO B 1 374 ? -12.938 -16.906 -19.438 1 98.81 374 PRO B CA 1
ATOM 7257 C C . PRO B 1 374 ? -12.203 -18.25 -19.5 1 98.81 374 PRO B C 1
ATOM 7259 O O . PRO B 1 374 ? -11.625 -18.578 -20.531 1 98.81 374 PRO B O 1
ATOM 7262 N N . MET B 1 375 ? -12.32 -19.078 -18.359 1 98.88 375 MET B N 1
ATOM 7263 C CA . MET B 1 375 ? -11.391 -20.203 -18.281 1 98.88 375 MET B CA 1
ATOM 7264 C C . MET B 1 375 ? -12.086 -21.453 -17.75 1 98.88 375 MET B C 1
ATOM 7266 O O . MET B 1 375 ? -13.055 -21.344 -17 1 98.88 375 MET B O 1
ATOM 7270 N N . VAL B 1 376 ? -11.633 -22.531 -18.188 1 98.75 376 VAL B N 1
ATOM 7271 C CA . VAL B 1 376 ? -11.828 -23.828 -17.547 1 98.75 376 VAL B CA 1
ATOM 7272 C C . VAL B 1 376 ? -10.5 -24.328 -16.984 1 98.75 376 VAL B C 1
ATOM 7274 O O . VAL B 1 376 ? -9.562 -24.609 -17.734 1 98.75 376 VAL B O 1
ATOM 7277 N N . GLY B 1 377 ? -10.469 -24.422 -15.703 1 98 377 GLY B N 1
ATOM 7278 C CA . GLY B 1 377 ? -9.227 -24.812 -15.055 1 98 377 GLY B CA 1
ATOM 7279 C C . GLY B 1 377 ? -9.18 -26.297 -14.742 1 98 377 GLY B C 1
ATOM 7280 O O . GLY B 1 377 ? -10.148 -26.875 -14.234 1 98 377 GLY B O 1
ATOM 7281 N N . ILE B 1 378 ? -8.062 -26.906 -15.047 1 94.94 378 ILE B N 1
ATOM 7282 C CA . ILE B 1 378 ? -7.754 -28.281 -14.672 1 94.94 378 ILE B CA 1
ATOM 7283 C C . ILE B 1 378 ? -6.449 -28.328 -13.875 1 94.94 378 ILE B C 1
ATOM 7285 O O . ILE B 1 378 ? -5.438 -28.828 -14.359 1 94.94 378 ILE B O 1
ATOM 7289 N N . PRO B 1 379 ? -6.531 -27.797 -12.672 1 93.5 379 PRO B N 1
ATOM 7290 C CA . PRO B 1 379 ? -5.293 -27.75 -11.891 1 93.5 379 PRO B CA 1
ATOM 7291 C C . PRO B 1 379 ? -4.746 -29.125 -11.555 1 93.5 379 PRO B C 1
ATOM 7293 O O . PRO B 1 379 ? -5.516 -30.047 -11.281 1 93.5 379 PRO B O 1
ATOM 7296 N N . MET B 1 380 ? -3.504 -29.203 -11.555 1 86 380 MET B N 1
ATOM 7297 C CA . MET B 1 380 ? -2.871 -30.516 -11.367 1 86 380 MET B CA 1
ATOM 7298 C C . MET B 1 380 ? -1.993 -30.516 -10.117 1 86 380 MET B C 1
ATOM 7300 O O . MET B 1 380 ? -1.925 -31.516 -9.406 1 86 380 MET B O 1
ATOM 7304 N N . PHE B 1 381 ? -1.268 -29.453 -9.875 1 83.5 381 PHE B N 1
ATOM 7305 C CA . PHE B 1 381 ? -0.378 -29.453 -8.719 1 83.5 381 PHE B CA 1
ATOM 7306 C C . PHE B 1 381 ? -0.041 -28.031 -8.297 1 83.5 381 PHE B C 1
ATOM 7308 O O . PHE B 1 381 ? -0.503 -27.062 -8.906 1 83.5 381 PHE B O 1
ATOM 7315 N N . ALA B 1 382 ? 0.696 -27.844 -7.172 1 87.25 382 ALA B N 1
ATOM 7316 C CA . ALA B 1 382 ? 1.281 -26.594 -6.668 1 87.25 382 ALA B CA 1
ATOM 7317 C C . ALA B 1 382 ? 0.21 -25.531 -6.453 1 87.25 382 ALA B C 1
ATOM 7319 O O . ALA B 1 382 ? -0.798 -25.781 -5.785 1 87.25 382 ALA B O 1
ATOM 7320 N N . ASP B 1 383 ? 0.476 -24.375 -7.043 1 92.06 383 ASP B N 1
ATOM 7321 C CA . ASP B 1 383 ? -0.386 -23.234 -6.754 1 92.06 383 ASP B CA 1
ATOM 7322 C C . ASP B 1 383 ? -1.603 -23.219 -7.676 1 92.06 383 ASP B C 1
ATOM 7324 O O . ASP B 1 383 ? -2.514 -22.406 -7.496 1 92.06 383 ASP B O 1
ATOM 7328 N N . GLN B 1 384 ? -1.695 -24.141 -8.562 1 94.62 384 GLN B N 1
ATOM 7329 C CA . GLN B 1 384 ? -2.703 -24.125 -9.625 1 94.62 384 GLN B CA 1
ATOM 7330 C C . GLN B 1 384 ? -4.109 -24.203 -9.039 1 94.62 384 GLN B C 1
ATOM 7332 O O . GLN B 1 384 ? -4.988 -23.422 -9.406 1 94.62 384 GLN B O 1
ATOM 7337 N N . PRO B 1 385 ? -4.324 -25.141 -8.078 1 94.75 385 PRO B N 1
ATOM 7338 C CA . PRO B 1 385 ? -5.676 -25.188 -7.512 1 94.75 385 PRO B CA 1
ATOM 7339 C C . PRO B 1 385 ? -6.07 -23.891 -6.82 1 94.75 385 PRO B C 1
ATOM 7341 O O . PRO B 1 385 ? -7.199 -23.422 -6.977 1 94.75 385 PRO B O 1
ATOM 7344 N N . ASP B 1 386 ? -5.156 -23.359 -6.074 1 97 386 ASP B N 1
ATOM 7345 C CA . ASP B 1 386 ? -5.41 -22.109 -5.379 1 97 386 ASP B CA 1
ATOM 7346 C C . ASP B 1 386 ? -5.695 -20.969 -6.367 1 97 386 ASP B C 1
ATOM 7348 O O . ASP B 1 386 ? -6.59 -20.156 -6.148 1 97 386 ASP B O 1
ATOM 7352 N N . ASN B 1 387 ? -4.957 -20.891 -7.426 1 97.94 387 ASN B N 1
ATOM 7353 C CA . ASN B 1 387 ? -5.152 -19.891 -8.461 1 97.94 387 ASN B CA 1
ATOM 7354 C C . ASN B 1 387 ? -6.551 -19.969 -9.07 1 97.94 387 ASN B C 1
ATOM 7356 O O . ASN B 1 387 ? -7.207 -18.953 -9.281 1 97.94 387 ASN B O 1
ATOM 7360 N N . MET B 1 388 ? -6.949 -21.172 -9.297 1 98.12 388 MET B N 1
ATOM 7361 C CA . MET B 1 388 ? -8.242 -21.359 -9.953 1 98.12 388 MET B CA 1
ATOM 7362 C C . MET B 1 388 ? -9.383 -21 -9.008 1 98.12 388 MET B C 1
ATOM 7364 O O . MET B 1 388 ? -10.422 -20.5 -9.445 1 98.12 388 MET B O 1
ATOM 7368 N N . VAL B 1 389 ? -9.172 -21.203 -7.719 1 98.31 389 VAL B N 1
ATOM 7369 C CA . VAL B 1 389 ? -10.172 -20.797 -6.738 1 98.31 389 VAL B CA 1
ATOM 7370 C C . VAL B 1 389 ? -10.359 -19.281 -6.789 1 98.31 389 VAL B C 1
ATOM 7372 O O . VAL B 1 389 ? -11.477 -18.781 -6.68 1 98.31 389 VAL B O 1
ATOM 7375 N N . HIS B 1 390 ? -9.281 -18.562 -6.945 1 98.31 390 HIS B N 1
ATOM 7376 C CA . HIS B 1 390 ? -9.375 -17.109 -7.078 1 98.31 390 HIS B CA 1
ATOM 7377 C C . HIS B 1 390 ? -10.211 -16.719 -8.289 1 98.31 390 HIS B C 1
ATOM 7379 O O . HIS B 1 390 ? -11.078 -15.859 -8.195 1 98.31 390 HIS B O 1
ATOM 7385 N N . MET B 1 391 ? -10 -17.375 -9.43 1 98.69 391 MET B N 1
ATOM 7386 C CA . MET B 1 391 ? -10.688 -17.031 -10.672 1 98.69 391 MET B CA 1
ATOM 7387 C C . MET B 1 391 ? -12.156 -17.438 -10.609 1 98.69 391 MET B C 1
ATOM 7389 O O . MET B 1 391 ? -13.016 -16.734 -11.164 1 98.69 391 MET B O 1
ATOM 7393 N N . LYS B 1 392 ? -12.352 -18.594 -9.992 1 98.69 392 LYS B N 1
ATOM 7394 C CA . LYS B 1 392 ? -13.742 -19 -9.805 1 98.69 392 LYS B CA 1
ATOM 7395 C C . LYS B 1 392 ? -14.5 -18 -8.945 1 98.69 392 LYS B C 1
ATOM 7397 O O . LYS B 1 392 ? -15.633 -17.625 -9.273 1 98.69 392 LYS B O 1
ATOM 7402 N N . ALA B 1 393 ? -13.875 -17.562 -7.863 1 98.19 393 ALA B N 1
ATOM 7403 C CA . ALA B 1 393 ? -14.492 -16.594 -6.961 1 98.19 393 ALA B CA 1
ATOM 7404 C C . ALA B 1 393 ? -14.82 -15.297 -7.688 1 98.19 393 ALA B C 1
ATOM 7406 O O . ALA B 1 393 ? -15.805 -14.633 -7.359 1 98.19 393 ALA B O 1
ATOM 7407 N N . LYS B 1 394 ? -14.086 -15 -8.688 1 98 394 LYS B N 1
ATOM 7408 C CA . LYS B 1 394 ? -14.266 -13.758 -9.43 1 98 394 LYS B CA 1
ATOM 7409 C C . LYS B 1 394 ? -15.211 -13.953 -10.617 1 98 394 LYS B C 1
ATOM 7411 O O . LYS B 1 394 ? -15.469 -13.016 -11.375 1 98 394 LYS B O 1
ATOM 7416 N N . GLY B 1 395 ? -15.68 -15.148 -10.844 1 98.38 395 GLY B N 1
ATOM 7417 C CA . GLY B 1 395 ? -16.719 -15.445 -11.812 1 98.38 395 GLY B CA 1
ATOM 7418 C C . GLY B 1 395 ? -16.188 -15.656 -13.219 1 98.38 395 GLY B C 1
ATOM 7419 O O . GLY B 1 395 ? -16.953 -15.617 -14.188 1 98.38 395 GLY B O 1
ATOM 7420 N N . ALA B 1 396 ? -14.844 -15.93 -13.328 1 98.75 396 ALA B N 1
ATOM 7421 C CA . ALA B 1 396 ? -14.25 -15.977 -14.664 1 98.75 396 ALA B CA 1
ATOM 7422 C C . ALA B 1 396 ? -13.844 -17.406 -15.031 1 98.75 396 ALA B C 1
ATOM 7424 O O . ALA B 1 396 ? -13.32 -17.641 -16.125 1 98.75 396 ALA B O 1
ATOM 7425 N N . ALA B 1 397 ? -14.148 -18.359 -14.109 1 98.88 397 ALA B N 1
ATOM 7426 C CA . ALA B 1 397 ? -13.664 -19.703 -14.406 1 98.88 397 ALA B CA 1
ATOM 7427 C C . ALA B 1 397 ? -14.516 -20.766 -13.711 1 98.88 397 ALA B C 1
ATOM 7429 O O . ALA B 1 397 ? -15.188 -20.484 -12.711 1 98.88 397 ALA B O 1
ATOM 7430 N N . VAL B 1 398 ? -14.5 -21.906 -14.273 1 98.69 398 VAL B N 1
ATOM 7431 C CA . VAL B 1 398 ? -14.93 -23.109 -13.578 1 98.69 398 VAL B CA 1
ATOM 7432 C C . VAL B 1 398 ? -13.727 -24.031 -13.352 1 98.69 398 VAL B C 1
ATOM 7434 O O . VAL B 1 398 ? -12.695 -23.891 -14.008 1 98.69 398 VAL B O 1
ATOM 7437 N N . ILE B 1 399 ? -13.828 -24.906 -12.383 1 98.38 399 ILE B N 1
ATOM 7438 C CA . ILE B 1 399 ? -12.711 -25.766 -12.023 1 98.38 399 ILE B CA 1
ATOM 7439 C C . ILE B 1 399 ? -13.102 -27.219 -12.227 1 98.38 399 ILE B C 1
ATOM 7441 O O . ILE B 1 399 ? -14.203 -27.641 -11.852 1 98.38 399 ILE B O 1
ATOM 7445 N N . MET B 1 400 ? -12.211 -27.953 -12.891 1 95.88 400 MET B N 1
ATOM 7446 C CA . MET B 1 400 ? -12.328 -29.406 -13.031 1 95.88 400 MET B CA 1
ATOM 7447 C C . MET B 1 400 ? -11.367 -30.125 -12.102 1 95.88 400 MET B C 1
ATOM 7449 O O . MET B 1 400 ? -10.305 -29.594 -11.758 1 95.88 400 MET B O 1
ATOM 7453 N N . ASN B 1 401 ? -11.82 -31.234 -11.703 1 92.12 401 ASN B N 1
ATOM 7454 C CA . ASN B 1 401 ? -10.906 -32.094 -10.977 1 92.12 401 ASN B CA 1
ATOM 7455 C C . ASN B 1 401 ? -10.195 -33.062 -11.922 1 92.12 401 ASN B C 1
ATOM 7457 O O . ASN B 1 401 ? -10.828 -33.938 -12.516 1 92.12 401 ASN B O 1
ATOM 7461 N N . PHE B 1 402 ? -8.969 -32.969 -12.008 1 87.75 402 PHE B N 1
ATOM 7462 C CA . PHE B 1 402 ? -8.18 -33.719 -12.977 1 87.75 402 PHE B CA 1
ATOM 7463 C C . PHE B 1 402 ? -8.383 -35.219 -12.797 1 87.75 402 PHE B C 1
ATOM 7465 O O . PHE B 1 402 ? -8.484 -35.969 -13.773 1 87.75 402 PHE B O 1
ATOM 7472 N N . ASN B 1 403 ? -8.477 -35.625 -11.602 1 84.81 403 ASN B N 1
ATOM 7473 C CA . ASN B 1 403 ? -8.492 -37.062 -11.32 1 84.81 403 ASN B CA 1
ATOM 7474 C C . ASN B 1 403 ? -9.898 -37.656 -11.484 1 84.81 403 ASN B C 1
ATOM 7476 O O . ASN B 1 403 ? -10.047 -38.812 -11.828 1 84.81 403 ASN B O 1
ATOM 7480 N N . THR B 1 404 ? -10.922 -36.781 -11.359 1 90.56 404 THR B N 1
ATOM 7481 C CA . THR B 1 404 ? -12.266 -37.375 -11.328 1 90.56 404 THR B CA 1
ATOM 7482 C C . THR B 1 404 ? -13.094 -36.875 -12.516 1 90.56 404 THR B C 1
ATOM 7484 O O . THR B 1 404 ? -14.172 -37.375 -12.789 1 90.56 404 THR B O 1
ATOM 7487 N N . MET B 1 405 ? -12.578 -35.906 -13.195 1 93.56 405 MET B N 1
ATOM 7488 C CA . MET B 1 405 ? -13.367 -35.312 -14.281 1 93.56 405 MET B CA 1
ATOM 7489 C C . MET B 1 405 ? -13.633 -36.344 -15.367 1 93.56 405 MET B C 1
ATOM 7491 O O . MET B 1 405 ? -12.766 -37.156 -15.672 1 93.56 405 MET B O 1
ATOM 7495 N N . LYS B 1 406 ? -14.836 -36.312 -15.859 1 96.12 406 LYS B N 1
ATOM 7496 C CA . LYS B 1 406 ? -15.258 -37.094 -17 1 96.12 406 LYS B CA 1
ATOM 7497 C C . LYS B 1 406 ? -15.422 -36.25 -18.25 1 96.12 406 LYS B C 1
ATOM 7499 O O . LYS B 1 406 ? -15.328 -35.031 -18.188 1 96.12 406 LYS B O 1
ATOM 7504 N N . THR B 1 407 ? -15.586 -37 -19.312 1 97.56 407 THR B N 1
ATOM 7505 C CA . THR B 1 407 ? -15.742 -36.344 -20.594 1 97.56 407 THR B CA 1
ATOM 7506 C C . THR B 1 407 ? -16.859 -35.281 -20.531 1 97.56 407 THR B C 1
ATOM 7508 O O . THR B 1 407 ? -16.656 -34.156 -20.938 1 97.56 407 THR B O 1
ATOM 7511 N N . GLN B 1 408 ? -17.922 -35.625 -19.906 1 98 408 GLN B N 1
ATOM 7512 C CA . GLN B 1 408 ? -19.094 -34.75 -19.891 1 98 408 GLN B CA 1
ATOM 7513 C C . GLN B 1 408 ? -18.844 -33.531 -19 1 98 408 GLN B C 1
ATOM 7515 O O . GLN B 1 408 ? -19.375 -32.438 -19.25 1 98 408 GLN B O 1
ATOM 7520 N N . ASP B 1 409 ? -18.078 -33.688 -18 1 98.06 409 ASP B N 1
ATOM 7521 C CA . ASP B 1 409 ? -17.766 -32.562 -17.125 1 98.06 409 ASP B CA 1
ATOM 7522 C C . ASP B 1 409 ? -17.047 -31.453 -17.891 1 98.06 409 ASP B C 1
ATOM 7524 O O . ASP B 1 409 ? -17.359 -30.281 -17.719 1 98.06 409 ASP B O 1
ATOM 7528 N N . LEU B 1 410 ? -16.094 -31.875 -18.688 1 98.06 410 LEU B N 1
ATOM 7529 C CA . LEU B 1 410 ? -15.336 -30.891 -19.469 1 98.06 410 LEU B CA 1
ATOM 7530 C C . LEU B 1 410 ? -16.219 -30.219 -20.516 1 98.06 410 LEU B C 1
ATOM 7532 O O . LEU B 1 410 ? -16.141 -29.016 -20.734 1 98.06 410 LEU B O 1
ATOM 7536 N N . VAL B 1 411 ? -17.094 -31.031 -21.141 1 98.56 411 VAL B N 1
ATOM 7537 C CA . VAL B 1 411 ? -18.047 -30.484 -22.109 1 98.56 411 VAL B CA 1
ATOM 7538 C C . VAL B 1 411 ? -18.953 -29.453 -21.438 1 98.56 411 VAL B C 1
ATOM 7540 O O . VAL B 1 411 ? -19.125 -28.344 -21.953 1 98.56 411 VAL B O 1
ATOM 7543 N N . ASP B 1 412 ? -19.469 -29.812 -20.281 1 98.38 412 ASP B N 1
ATOM 7544 C CA . ASP B 1 412 ? -20.375 -28.922 -19.547 1 98.38 412 ASP B CA 1
ATOM 7545 C C . ASP B 1 412 ? -19.656 -27.656 -19.094 1 98.38 412 ASP B C 1
ATOM 7547 O O . ASP B 1 412 ? -20.219 -26.562 -19.141 1 98.38 412 ASP B O 1
ATOM 7551 N N . GLY B 1 413 ? -18.422 -27.859 -18.594 1 98.38 413 GLY B N 1
ATOM 7552 C CA . GLY B 1 413 ? -17.625 -26.703 -18.188 1 98.38 413 GLY B CA 1
ATOM 7553 C C . GLY B 1 413 ? -17.406 -25.719 -19.312 1 98.38 413 GLY B C 1
ATOM 7554 O O . GLY B 1 413 ? -17.594 -24.516 -19.141 1 98.38 413 GLY B O 1
ATOM 7555 N N . LEU B 1 414 ? -17.047 -26.203 -20.469 1 98.56 414 LEU B N 1
ATOM 7556 C CA . LEU B 1 414 ? -16.812 -25.359 -21.641 1 98.56 414 LEU B CA 1
ATOM 7557 C C . LEU B 1 414 ? -18.094 -24.672 -22.078 1 98.56 414 LEU B C 1
ATOM 7559 O O . LEU B 1 414 ? -18.094 -23.469 -22.359 1 98.56 414 LEU B O 1
ATOM 7563 N N . ASN B 1 415 ? -19.156 -25.422 -22.109 1 98.44 415 ASN B N 1
ATOM 7564 C CA . ASN B 1 415 ? -20.438 -24.844 -22.5 1 98.44 415 ASN B CA 1
ATOM 7565 C C . ASN B 1 415 ? -20.859 -23.734 -21.547 1 98.44 415 ASN B C 1
ATOM 7567 O O . ASN B 1 415 ? -21.375 -22.703 -21.969 1 98.44 415 ASN B O 1
ATOM 7571 N N . THR B 1 416 ? -20.641 -23.984 -20.297 1 98.5 416 THR B N 1
ATOM 7572 C CA . THR B 1 416 ? -20.984 -23 -19.281 1 98.5 416 THR B CA 1
ATOM 7573 C C . THR B 1 416 ? -20.203 -21.703 -19.5 1 98.5 416 THR B C 1
ATOM 7575 O O . THR B 1 416 ? -20.781 -20.625 -19.594 1 98.5 416 THR B O 1
ATOM 7578 N N . VAL B 1 417 ? -18.922 -21.797 -19.641 1 98.38 417 VAL B N 1
ATOM 7579 C CA . VAL B 1 417 ? -18.031 -20.641 -19.703 1 98.38 417 VAL B CA 1
ATOM 7580 C C . VAL B 1 417 ? -18.25 -19.891 -21.016 1 98.38 417 VAL B C 1
ATOM 7582 O O . VAL B 1 417 ? -18.156 -18.656 -21.062 1 98.38 417 VAL B O 1
ATOM 7585 N N . ILE B 1 418 ? -18.594 -20.609 -22.078 1 98.38 418 ILE B N 1
ATOM 7586 C CA . ILE B 1 418 ? -18.719 -20 -23.406 1 98.38 418 ILE B CA 1
ATOM 7587 C C . ILE B 1 418 ? -20.109 -19.391 -23.562 1 98.38 418 ILE B C 1
ATOM 7589 O O . ILE B 1 418 ? -20.25 -18.312 -24.125 1 98.38 418 ILE B O 1
ATOM 7593 N N . ASN B 1 419 ? -21.109 -20.031 -22.969 1 97.94 419 ASN B N 1
ATOM 7594 C CA . ASN B 1 419 ? -22.469 -19.656 -23.328 1 97.94 419 ASN B CA 1
ATOM 7595 C C . ASN B 1 419 ? -23.141 -18.828 -22.234 1 97.94 419 ASN B C 1
ATOM 7597 O O . ASN B 1 419 ? -24.141 -18.172 -22.469 1 97.94 419 ASN B O 1
ATOM 7601 N N . GLU B 1 420 ? -22.688 -18.953 -21.031 1 98.25 420 GLU B N 1
ATOM 7602 C CA . GLU B 1 420 ? -23.172 -18.031 -20 1 98.25 420 GLU B CA 1
ATOM 7603 C C . GLU B 1 420 ? -22.438 -16.703 -20.062 1 98.25 420 GLU B C 1
ATOM 7605 O O . GLU B 1 420 ? -21.25 -16.625 -19.734 1 98.25 420 GLU B O 1
ATOM 7610 N N . PRO B 1 421 ? -23.109 -15.703 -20.359 1 98.06 421 PRO B N 1
ATOM 7611 C CA . PRO B 1 421 ? -22.453 -14.422 -20.625 1 98.06 421 PRO B CA 1
ATOM 7612 C C . PRO B 1 421 ? -21.719 -13.852 -19.422 1 98.06 421 PRO B C 1
ATOM 7614 O O . PRO B 1 421 ? -20.781 -13.07 -19.578 1 98.06 421 PRO B O 1
ATOM 7617 N N . SER B 1 422 ? -22.141 -14.234 -18.234 1 98.5 422 SER B N 1
ATOM 7618 C CA . SER B 1 422 ? -21.547 -13.672 -17.016 1 98.5 422 SER B CA 1
ATOM 7619 C C . SER B 1 422 ? -20.062 -13.977 -16.938 1 98.5 422 SER B C 1
ATOM 7621 O O . SER B 1 422 ? -19.281 -13.172 -16.422 1 98.5 422 SER B O 1
ATOM 7623 N N . TYR B 1 423 ? -19.625 -15.102 -17.453 1 98.69 423 TYR B N 1
ATOM 7624 C CA . TYR B 1 423 ? -18.219 -15.461 -17.406 1 98.69 423 TYR B CA 1
ATOM 7625 C C . TYR B 1 423 ? -17.375 -14.523 -18.266 1 98.69 423 TYR B C 1
ATOM 7627 O O . TYR B 1 423 ? -16.328 -14.039 -17.844 1 98.69 423 TYR B O 1
ATOM 7635 N N . LYS B 1 424 ? -17.828 -14.289 -19.469 1 98.56 424 LYS B N 1
ATOM 7636 C CA . LYS B 1 424 ? -17.141 -13.336 -20.344 1 98.56 424 LYS B CA 1
ATOM 7637 C C . LYS B 1 424 ? -17.172 -11.93 -19.75 1 98.56 424 LYS B C 1
ATOM 7639 O O . LYS B 1 424 ? -16.172 -11.211 -19.797 1 98.56 424 LYS B O 1
ATOM 7644 N N . GLU B 1 425 ? -18.328 -11.562 -19.219 1 98.19 425 GLU B N 1
ATOM 7645 C CA . GLU B 1 425 ? -18.469 -10.242 -18.609 1 98.19 425 GLU B CA 1
ATOM 7646 C C . GLU B 1 425 ? -17.484 -10.062 -17.453 1 98.19 425 GLU B C 1
ATOM 7648 O O . GLU B 1 425 ? -16.859 -9.008 -17.328 1 98.19 425 GLU B O 1
ATOM 7653 N N . ASN B 1 426 ? -17.344 -11.07 -16.672 1 98.31 426 ASN B N 1
ATOM 7654 C CA . ASN B 1 426 ? -16.438 -11 -15.531 1 98.31 426 ASN B CA 1
ATOM 7655 C C . ASN B 1 426 ? -14.977 -11 -15.984 1 98.31 426 ASN B C 1
ATOM 7657 O O . ASN B 1 426 ? -14.141 -10.297 -15.406 1 98.31 426 ASN B O 1
ATOM 7661 N N . ALA B 1 427 ? -14.656 -11.797 -16.969 1 98.69 427 ALA B N 1
ATOM 7662 C CA . ALA B 1 427 ? -13.305 -11.789 -17.5 1 98.69 427 ALA B CA 1
ATOM 7663 C C . ALA B 1 427 ? -12.938 -10.414 -18.062 1 98.69 427 ALA B C 1
ATOM 7665 O O . ALA B 1 427 ? -11.82 -9.938 -17.859 1 98.69 427 ALA B O 1
ATOM 7666 N N . LEU B 1 428 ? -13.867 -9.805 -18.703 1 98 428 LEU B N 1
ATOM 7667 C CA . LEU B 1 428 ? -13.641 -8.469 -19.266 1 98 428 LEU B CA 1
ATOM 7668 C C . LEU B 1 428 ? -13.5 -7.438 -18.141 1 98 428 LEU B C 1
ATOM 7670 O O . LEU B 1 428 ? -12.711 -6.492 -18.266 1 98 428 LEU B O 1
ATOM 7674 N N . ARG B 1 429 ? -14.305 -7.586 -17.141 1 96.38 429 ARG B N 1
ATOM 7675 C CA . ARG B 1 429 ? -14.164 -6.711 -15.977 1 96.38 429 ARG B CA 1
ATOM 7676 C C . ARG B 1 429 ? -12.758 -6.801 -15.391 1 96.38 429 ARG B C 1
ATOM 7678 O O . ARG B 1 429 ? -12.148 -5.781 -15.078 1 96.38 429 ARG B O 1
ATOM 7685 N N . LEU B 1 430 ? -12.266 -8.023 -15.242 1 97.75 430 LEU B N 1
ATOM 7686 C CA . LEU B 1 430 ? -10.914 -8.219 -14.727 1 97.75 430 LEU B CA 1
ATOM 7687 C C . LEU B 1 430 ? -9.875 -7.602 -15.664 1 97.75 430 LEU B C 1
ATOM 7689 O O . LEU B 1 430 ? -8.891 -7.023 -15.219 1 97.75 430 LEU B O 1
ATOM 7693 N N . SER B 1 431 ? -10.086 -7.777 -16.922 1 98.19 431 SER B N 1
ATOM 7694 C CA . SER B 1 431 ? -9.211 -7.184 -17.922 1 98.19 431 SER B CA 1
ATOM 7695 C C . SER B 1 431 ? -9.172 -5.664 -17.797 1 98.19 431 SER B C 1
ATOM 7697 O O . SER B 1 431 ? -8.102 -5.055 -17.875 1 98.19 431 SER B O 1
ATOM 7699 N N . ARG B 1 432 ? -10.297 -5.055 -17.594 1 96 432 ARG B N 1
ATOM 7700 C CA . ARG B 1 432 ? -10.367 -3.609 -17.406 1 96 432 ARG B CA 1
ATOM 7701 C C . ARG B 1 432 ? -9.586 -3.18 -16.172 1 96 432 ARG B C 1
ATOM 7703 O O . ARG B 1 432 ? -8.852 -2.189 -16.203 1 96 432 ARG B O 1
ATOM 7710 N N . ILE B 1 433 ? -9.773 -3.889 -15.117 1 94.88 433 ILE B N 1
ATOM 7711 C CA . ILE B 1 433 ? -9.047 -3.59 -13.883 1 94.88 433 ILE B CA 1
ATOM 7712 C C . ILE B 1 433 ? -7.547 -3.711 -14.125 1 94.88 433 ILE B C 1
ATOM 7714 O O . ILE B 1 433 ? -6.77 -2.865 -13.672 1 94.88 433 ILE B O 1
ATOM 7718 N N . HIS B 1 434 ? -7.176 -4.738 -14.844 1 97.19 434 HIS B N 1
ATOM 7719 C CA . HIS B 1 434 ? -5.77 -4.98 -15.148 1 97.19 434 HIS B CA 1
ATOM 7720 C C . HIS B 1 434 ? -5.16 -3.811 -15.914 1 97.19 434 HIS B C 1
ATOM 7722 O O . HIS B 1 434 ? -4.027 -3.41 -15.641 1 97.19 434 HIS B O 1
ATOM 7728 N N . HIS B 1 435 ? -5.906 -3.258 -16.828 1 96.94 435 HIS B N 1
ATOM 7729 C CA . HIS B 1 435 ? -5.375 -2.248 -17.734 1 96.94 435 HIS B CA 1
ATOM 7730 C C . HIS B 1 435 ? -5.531 -0.847 -17.156 1 96.94 435 HIS B C 1
ATOM 7732 O O . HIS B 1 435 ? -4.902 0.101 -17.625 1 96.94 435 HIS B O 1
ATOM 7738 N N . ASP B 1 436 ? -6.414 -0.728 -16.156 1 96.19 436 ASP B N 1
ATOM 7739 C CA . ASP B 1 436 ? -6.691 0.588 -15.586 1 96.19 436 ASP B CA 1
ATOM 7740 C C . ASP B 1 436 ? -5.73 0.906 -14.438 1 96.19 436 ASP B C 1
ATOM 7742 O O . ASP B 1 436 ? -6.145 1.015 -13.281 1 96.19 436 ASP B O 1
ATOM 7746 N N . ARG B 1 437 ? -4.5 1.084 -14.734 1 94.44 437 ARG B N 1
ATOM 7747 C CA . ARG B 1 437 ? -3.412 1.45 -13.836 1 94.44 437 ARG B CA 1
ATOM 7748 C C . ARG B 1 437 ? -2.688 2.697 -14.328 1 94.44 437 ARG B C 1
ATOM 7750 O O . ARG B 1 437 ? -2.691 2.99 -15.523 1 94.44 437 ARG B O 1
ATOM 7757 N N . PRO B 1 438 ? -2.09 3.451 -13.367 1 92.44 438 PRO B N 1
ATOM 7758 C CA . PRO B 1 438 ? -1.367 4.641 -13.82 1 92.44 438 PRO B CA 1
ATOM 7759 C C . PRO B 1 438 ? -0.207 4.309 -14.758 1 92.44 438 PRO B C 1
ATOM 7761 O O . PRO B 1 438 ? 0.119 5.102 -15.648 1 92.44 438 PRO B O 1
ATOM 7764 N N . ILE B 1 439 ? 0.441 3.219 -14.555 1 94.38 439 ILE B N 1
ATOM 7765 C CA . ILE B 1 439 ? 1.569 2.727 -15.336 1 94.38 439 ILE B CA 1
ATOM 7766 C C . ILE B 1 439 ? 1.468 1.21 -15.492 1 94.38 439 ILE B C 1
ATOM 7768 O O . ILE B 1 439 ? 0.92 0.526 -14.625 1 94.38 439 ILE B O 1
ATOM 7772 N N . SER B 1 440 ? 1.964 0.685 -16.625 1 95.06 440 SER B N 1
ATOM 7773 C CA . SER B 1 440 ? 1.866 -0.752 -16.859 1 95.06 440 SER B CA 1
ATOM 7774 C C . SER B 1 440 ? 2.67 -1.536 -15.828 1 95.06 440 SER B C 1
ATOM 7776 O O . SER B 1 440 ? 3.635 -1.018 -15.266 1 95.06 440 SER B O 1
ATOM 7778 N N . PRO B 1 441 ? 2.285 -2.768 -15.578 1 96.19 441 PRO B N 1
ATOM 7779 C CA . PRO B 1 441 ? 3.02 -3.568 -14.594 1 96.19 441 PRO B CA 1
ATOM 7780 C C . PRO B 1 441 ? 4.512 -3.664 -14.914 1 96.19 441 PRO B C 1
ATOM 7782 O O . PRO B 1 441 ? 5.344 -3.539 -14.008 1 96.19 441 PRO B O 1
ATOM 7785 N N . LYS B 1 442 ? 4.84 -3.895 -16.125 1 96 442 LYS B N 1
ATOM 7786 C CA . LYS B 1 442 ? 6.234 -4.012 -16.547 1 96 442 LYS B CA 1
ATOM 7787 C C . LYS B 1 442 ? 6.996 -2.717 -16.281 1 96 442 LYS B C 1
ATOM 7789 O O . LYS B 1 442 ? 8.094 -2.736 -15.719 1 96 442 LYS B O 1
ATOM 7794 N N . ASP B 1 443 ? 6.434 -1.593 -16.688 1 95.69 443 ASP B N 1
ATOM 7795 C CA . ASP B 1 443 ? 7.082 -0.299 -16.484 1 95.69 443 ASP B CA 1
ATOM 7796 C C . ASP B 1 443 ? 7.199 0.035 -15 1 95.69 443 ASP B C 1
ATOM 7798 O O . ASP B 1 443 ? 8.172 0.667 -14.57 1 95.69 443 ASP B O 1
ATOM 7802 N N . GLU B 1 444 ? 6.184 -0.351 -14.266 1 96.75 444 GLU B N 1
ATOM 7803 C CA . GLU B 1 444 ? 6.23 -0.111 -12.828 1 96.75 444 GLU B CA 1
ATOM 7804 C C . GLU B 1 444 ? 7.359 -0.899 -12.172 1 96.75 444 GLU B C 1
ATOM 7806 O O . GLU B 1 444 ? 8.078 -0.373 -11.32 1 96.75 444 GLU B O 1
ATOM 7811 N N . ALA B 1 445 ? 7.48 -2.154 -12.547 1 97.5 445 ALA B N 1
ATOM 7812 C CA . ALA B 1 445 ? 8.562 -2.977 -12.016 1 97.5 445 ALA B CA 1
ATOM 7813 C C . ALA B 1 445 ? 9.922 -2.346 -12.305 1 97.5 445 ALA B C 1
ATOM 7815 O O . ALA B 1 445 ? 10.758 -2.209 -11.406 1 97.5 445 ALA B O 1
ATOM 7816 N N . VAL B 1 446 ? 10.133 -1.94 -13.523 1 97.19 446 VAL B N 1
ATOM 7817 C CA . VAL B 1 446 ? 11.406 -1.357 -13.945 1 97.19 446 VAL B CA 1
ATOM 7818 C C . VAL B 1 446 ? 11.633 -0.038 -13.211 1 97.19 446 VAL B C 1
ATOM 7820 O O . VAL B 1 446 ? 12.758 0.257 -12.781 1 97.19 446 VAL B O 1
ATOM 7823 N N . PHE B 1 447 ? 10.617 0.765 -13.07 1 97.19 447 PHE B N 1
ATOM 7824 C CA . PHE B 1 447 ? 10.727 2.02 -12.336 1 97.19 447 PHE B CA 1
ATOM 7825 C C . PHE B 1 447 ? 11.281 1.779 -10.938 1 97.19 447 PHE B C 1
ATOM 7827 O O . PHE B 1 447 ? 12.203 2.473 -10.5 1 97.19 447 PHE B O 1
ATOM 7834 N N . TRP B 1 448 ? 10.711 0.852 -10.234 1 97.5 448 TRP B N 1
ATOM 7835 C CA . TRP B 1 448 ? 11.078 0.641 -8.836 1 97.5 448 TRP B CA 1
ATOM 7836 C C . TRP B 1 448 ? 12.477 0.036 -8.727 1 97.5 448 TRP B C 1
ATOM 7838 O O . TRP B 1 448 ? 13.203 0.304 -7.77 1 97.5 448 TRP B O 1
ATOM 7848 N N . ILE B 1 449 ? 12.836 -0.781 -9.695 1 97.69 449 ILE B N 1
ATOM 7849 C CA . ILE B 1 449 ? 14.211 -1.255 -9.734 1 97.69 449 ILE B CA 1
ATOM 7850 C C . ILE B 1 449 ? 15.164 -0.068 -9.898 1 97.69 449 ILE B C 1
ATOM 7852 O O . ILE B 1 449 ? 16.125 0.068 -9.141 1 97.69 449 ILE B O 1
ATOM 7856 N N . GLU B 1 450 ? 14.891 0.809 -10.836 1 96.62 450 GLU B N 1
ATOM 7857 C CA . GLU B 1 450 ? 15.711 1.997 -11.062 1 96.62 450 GLU B CA 1
ATOM 7858 C C . GLU B 1 450 ? 15.672 2.926 -9.852 1 96.62 450 GLU B C 1
ATOM 7860 O O . GLU B 1 450 ? 16.672 3.572 -9.523 1 96.62 450 GLU B O 1
ATOM 7865 N N . PHE B 1 451 ? 14.492 3.047 -9.273 1 96.38 451 PHE B N 1
ATOM 7866 C CA . PHE B 1 451 ? 14.328 3.83 -8.055 1 96.38 451 PHE B CA 1
ATOM 7867 C C . PHE B 1 451 ? 15.344 3.408 -7.004 1 96.38 451 PHE B C 1
ATOM 7869 O O . PHE B 1 451 ? 15.953 4.258 -6.344 1 96.38 451 PHE B O 1
ATOM 7876 N N . THR B 1 452 ? 15.469 2.096 -6.832 1 96.06 452 THR B N 1
ATOM 7877 C CA . THR B 1 452 ? 16.391 1.538 -5.844 1 96.06 452 THR B CA 1
ATOM 7878 C C . THR B 1 452 ? 17.828 1.951 -6.141 1 96.06 452 THR B C 1
ATOM 7880 O O . THR B 1 452 ? 18.609 2.199 -5.223 1 96.06 452 THR B O 1
ATOM 7883 N N . MET B 1 453 ? 18.172 2.084 -7.391 1 94.25 453 MET B N 1
ATOM 7884 C CA . MET B 1 453 ? 19.516 2.508 -7.777 1 94.25 453 MET B CA 1
ATOM 7885 C C . MET B 1 453 ? 19.688 4.012 -7.582 1 94.25 453 MET B C 1
ATOM 7887 O O . MET B 1 453 ? 20.688 4.457 -7.02 1 94.25 453 MET B O 1
ATOM 7891 N N . ARG B 1 454 ? 18.688 4.742 -7.988 1 93.06 454 ARG B N 1
ATOM 7892 C CA 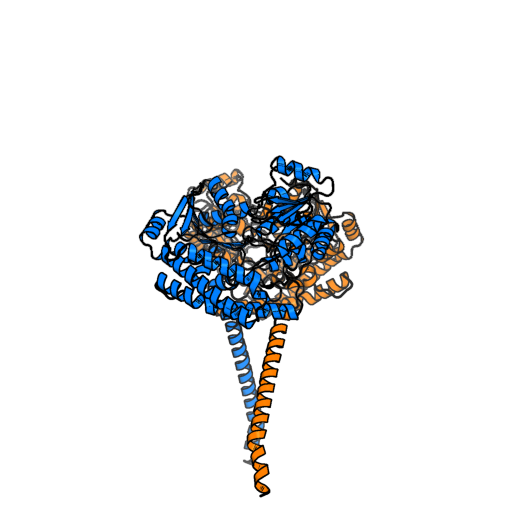. ARG B 1 454 ? 18.766 6.199 -7.895 1 93.06 454 ARG B CA 1
ATOM 7893 C C . ARG B 1 454 ? 18.922 6.648 -6.445 1 93.06 454 ARG B C 1
ATOM 7895 O O . ARG B 1 454 ? 19.578 7.648 -6.168 1 93.06 454 ARG B O 1
ATOM 7902 N N . ASN B 1 455 ? 18.359 5.855 -5.574 1 92.69 455 ASN B N 1
ATOM 7903 C CA . ASN B 1 455 ? 18.312 6.27 -4.176 1 92.69 455 ASN B CA 1
ATOM 7904 C C . ASN B 1 455 ? 19.297 5.453 -3.324 1 92.69 455 ASN B C 1
ATOM 7906 O O . ASN B 1 455 ? 19.297 5.562 -2.096 1 92.69 455 ASN B O 1
ATOM 7910 N N . LYS B 1 456 ? 20.125 4.578 -3.977 1 91.69 456 LYS B N 1
ATOM 7911 C CA . LYS B 1 456 ? 21.094 3.736 -3.277 1 91.69 456 LYS B CA 1
ATOM 7912 C C . LYS B 1 456 ? 20.406 2.85 -2.244 1 91.69 456 LYS B C 1
ATOM 7914 O O . LYS B 1 456 ? 20.844 2.768 -1.096 1 91.69 456 LYS B O 1
ATOM 7919 N N . GLY B 1 457 ? 19.281 2.357 -2.703 1 95.19 457 GLY B N 1
ATOM 7920 C CA . GLY B 1 457 ? 18.438 1.523 -1.859 1 95.19 457 GLY B CA 1
ATOM 7921 C C . GLY B 1 457 ? 17.094 2.141 -1.573 1 95.19 457 GLY B C 1
ATOM 7922 O O . GLY B 1 457 ? 16.75 3.186 -2.131 1 95.19 457 GLY B O 1
ATOM 7923 N N . ALA B 1 458 ? 16.266 1.483 -0.74 1 96.44 458 ALA B N 1
ATOM 7924 C CA . ALA B 1 458 ? 14.938 1.958 -0.368 1 96.44 458 ALA B CA 1
ATOM 7925 C C . ALA B 1 458 ? 14.656 1.705 1.11 1 96.44 458 ALA B C 1
ATOM 7927 O O . ALA B 1 458 ? 13.547 1.325 1.482 1 96.44 458 ALA B O 1
ATOM 7928 N N . LYS B 1 459 ? 15.633 1.917 1.886 1 93.38 459 LYS B N 1
ATOM 7929 C CA . LYS B 1 459 ? 15.508 1.623 3.311 1 93.38 459 LYS B CA 1
ATOM 7930 C C . LYS B 1 459 ? 14.477 2.529 3.975 1 93.38 459 LYS B C 1
ATOM 7932 O O . LYS B 1 459 ? 13.836 2.137 4.953 1 93.38 459 LYS B O 1
ATOM 7937 N N . HIS B 1 460 ? 14.281 3.711 3.418 1 94.38 460 HIS B N 1
ATOM 7938 C CA . HIS B 1 460 ? 13.336 4.664 3.98 1 94.38 460 HIS B CA 1
ATOM 7939 C C . HIS B 1 460 ? 11.898 4.176 3.816 1 94.38 460 HIS B C 1
ATOM 7941 O O . HIS B 1 460 ? 10.977 4.723 4.43 1 94.38 460 HIS B O 1
ATOM 7947 N N . LEU B 1 461 ? 11.68 3.117 3.049 1 97.38 461 LEU B N 1
ATOM 7948 C CA . LEU B 1 461 ? 10.344 2.564 2.838 1 97.38 461 LEU B CA 1
ATOM 7949 C C . LEU B 1 461 ? 10.102 1.365 3.748 1 97.38 461 LEU B C 1
ATOM 7951 O O . LEU B 1 461 ? 8.977 0.854 3.822 1 97.38 461 LEU B O 1
ATOM 7955 N N . ARG B 1 462 ? 11.07 0.894 4.461 1 96.75 462 ARG B N 1
ATOM 7956 C CA . ARG B 1 462 ? 10.938 -0.252 5.355 1 96.75 462 ARG B CA 1
ATOM 7957 C C . ARG B 1 462 ? 10.336 0.166 6.695 1 96.75 462 ARG B C 1
ATOM 7959 O O . ARG B 1 462 ? 10.68 1.224 7.23 1 96.75 462 ARG B O 1
ATOM 7966 N N . VAL B 1 463 ? 9.523 -0.641 7.234 1 97.81 463 VAL B N 1
ATOM 7967 C CA . VAL B 1 463 ? 8.859 -0.32 8.492 1 97.81 463 VAL B CA 1
ATOM 7968 C C . VAL B 1 463 ? 9.758 -0.698 9.664 1 97.81 463 VAL B C 1
ATOM 7970 O O . VAL B 1 463 ? 10.625 -1.569 9.539 1 97.81 463 VAL B O 1
ATOM 7973 N N . GLN B 1 464 ? 9.539 -0.045 10.773 1 97.56 464 GLN B N 1
ATOM 7974 C CA . GLN B 1 464 ? 10.328 -0.265 11.977 1 97.56 464 GLN B CA 1
ATOM 7975 C C . GLN B 1 464 ? 9.992 -1.604 12.625 1 97.56 464 GLN B C 1
ATOM 7977 O O . GLN B 1 464 ? 10.672 -2.043 13.547 1 97.56 464 GLN B O 1
ATOM 7982 N N . ALA B 1 465 ? 9 -2.305 12.117 1 97.25 465 ALA B N 1
ATOM 7983 C CA . ALA B 1 465 ? 8.633 -3.633 12.602 1 97.25 465 ALA B CA 1
ATOM 7984 C C . ALA B 1 465 ? 9.828 -4.582 12.539 1 97.25 465 ALA B C 1
ATOM 7986 O O . ALA B 1 465 ? 9.93 -5.508 13.344 1 97.25 465 ALA B O 1
ATOM 7987 N N . HIS B 1 466 ? 10.734 -4.41 11.625 1 96.88 466 HIS B N 1
ATOM 7988 C CA . HIS B 1 466 ? 11.898 -5.266 11.43 1 96.88 466 HIS B CA 1
ATOM 7989 C C . HIS B 1 466 ? 12.797 -5.262 12.664 1 96.88 466 HIS B C 1
ATOM 7991 O O . HIS B 1 466 ? 13.617 -6.168 12.844 1 96.88 466 HIS B O 1
ATOM 7997 N N . GLU B 1 467 ? 12.648 -4.219 13.492 1 96.31 467 GLU B N 1
ATOM 7998 C CA . GLU B 1 467 ? 13.531 -4.059 14.641 1 96.31 467 GLU B CA 1
ATOM 7999 C C . GLU B 1 467 ? 12.844 -4.508 15.93 1 96.31 467 GLU B C 1
ATOM 8001 O O . GLU B 1 467 ? 13.391 -4.328 17.016 1 96.31 467 GLU B O 1
ATOM 8006 N N . LEU B 1 468 ? 11.672 -5.047 15.797 1 97.25 468 LEU B N 1
ATOM 8007 C CA . LEU B 1 468 ? 10.898 -5.445 16.969 1 97.25 468 LEU B CA 1
ATOM 8008 C C . LEU B 1 468 ? 10.867 -6.961 17.109 1 97.25 468 LEU B C 1
ATOM 8010 O O . LEU B 1 468 ? 10.82 -7.68 16.109 1 97.25 468 LEU B O 1
ATOM 8014 N N . THR B 1 469 ? 10.898 -7.41 18.328 1 95.25 469 THR B N 1
ATOM 8015 C CA . THR B 1 469 ? 10.57 -8.812 18.578 1 95.25 469 THR B CA 1
ATOM 8016 C C . THR B 1 469 ? 9.078 -9.055 18.406 1 95.25 469 THR B C 1
ATOM 8018 O O . THR B 1 469 ? 8.289 -8.109 18.344 1 95.25 469 THR B O 1
ATOM 8021 N N . TRP B 1 470 ? 8.805 -10.328 18.328 1 92 470 TRP B N 1
ATOM 8022 C CA . TRP B 1 470 ? 7.406 -10.688 18.109 1 92 470 TRP B CA 1
ATOM 8023 C C . TRP B 1 470 ? 6.523 -10.164 19.234 1 92 470 TRP B C 1
ATOM 8025 O O . TRP B 1 470 ? 5.41 -9.688 19 1 92 470 TRP B O 1
ATOM 8035 N N . TYR B 1 471 ? 6.953 -10.227 20.469 1 95.06 471 TYR B N 1
ATOM 8036 C CA . TYR B 1 471 ? 6.125 -9.797 21.594 1 95.06 471 TYR B CA 1
ATOM 8037 C C . TYR B 1 471 ? 6.059 -8.273 21.672 1 95.06 471 TYR B C 1
ATOM 8039 O O . TYR B 1 471 ? 5.078 -7.715 22.156 1 95.06 471 TYR B O 1
ATOM 8047 N N . GLN B 1 472 ? 7.086 -7.512 21.156 1 97.44 472 GLN B N 1
ATOM 8048 C CA . GLN B 1 472 ? 7.023 -6.059 21.047 1 97.44 472 GLN B CA 1
ATOM 8049 C C . GLN B 1 472 ? 6.043 -5.625 19.953 1 97.44 472 GLN B C 1
ATOM 8051 O O . GLN B 1 472 ? 5.266 -4.688 20.156 1 97.44 472 GLN B O 1
ATOM 8056 N N . TYR B 1 473 ? 6.121 -6.371 18.891 1 96 473 TYR B N 1
ATOM 8057 C CA . TYR B 1 473 ? 5.242 -6.07 17.766 1 96 473 TYR B CA 1
ATOM 8058 C C . TYR B 1 473 ? 3.781 -6.09 18.203 1 96 473 TYR B C 1
ATOM 8060 O O . TYR B 1 473 ? 3.006 -5.207 17.828 1 96 473 TYR B O 1
ATOM 8068 N N . HIS B 1 474 ? 3.412 -7.027 19.031 1 93.88 474 HIS B N 1
ATOM 8069 C CA . HIS B 1 474 ? 2.021 -7.188 19.438 1 93.88 474 HIS B CA 1
ATOM 8070 C C . HIS B 1 474 ? 1.746 -6.453 20.75 1 93.88 474 HIS B C 1
ATOM 8072 O O . HIS B 1 474 ? 0.688 -6.633 21.359 1 93.88 474 HIS B O 1
ATOM 8078 N N . SER B 1 475 ? 2.68 -5.652 21.266 1 97.12 475 SER B N 1
ATOM 8079 C CA . SER B 1 475 ? 2.561 -4.84 22.469 1 97.12 475 SER B CA 1
ATOM 8080 C C . SER B 1 475 ? 2.25 -5.703 23.688 1 97.12 475 SER B C 1
ATOM 8082 O O . SER B 1 475 ? 1.526 -5.277 24.594 1 97.12 475 SER B O 1
ATOM 8084 N N . LEU B 1 476 ? 2.746 -6.949 23.625 1 96 476 LEU B N 1
ATOM 8085 C CA . LEU B 1 476 ? 2.5 -7.848 24.75 1 96 476 LEU B CA 1
ATOM 8086 C C . LEU B 1 476 ? 3.287 -7.406 25.969 1 96 476 LEU B C 1
ATOM 8088 O O . LEU B 1 476 ? 2.828 -7.586 27.109 1 96 476 LEU B O 1
ATOM 8092 N N . ASP B 1 477 ? 4.492 -6.898 25.719 1 97.38 477 ASP B N 1
ATOM 8093 C CA . ASP B 1 477 ? 5.266 -6.355 26.844 1 97.38 477 ASP B CA 1
ATOM 8094 C C . ASP B 1 477 ? 4.535 -5.184 27.484 1 97.38 477 ASP B C 1
ATOM 8096 O O . ASP B 1 477 ? 4.496 -5.078 28.719 1 97.38 477 ASP B O 1
ATOM 8100 N N . VAL B 1 478 ? 3.916 -4.312 26.672 1 97.56 478 VAL B N 1
ATOM 8101 C CA . VAL B 1 478 ? 3.137 -3.182 27.172 1 97.56 478 VAL B CA 1
ATOM 8102 C C . VAL B 1 478 ? 1.932 -3.688 27.953 1 97.56 478 VAL B C 1
ATOM 8104 O O . VAL B 1 478 ? 1.646 -3.195 29.047 1 97.56 478 VAL B O 1
ATOM 8107 N N . PHE B 1 479 ? 1.262 -4.695 27.5 1 95.75 479 PHE B N 1
ATOM 8108 C CA . PHE B 1 479 ? 0.112 -5.285 28.172 1 95.75 479 PHE B CA 1
ATOM 8109 C C . PHE B 1 479 ? 0.52 -5.875 29.516 1 95.75 479 PHE B C 1
ATOM 8111 O O . PHE B 1 479 ? -0.182 -5.703 30.516 1 95.75 479 PHE B O 1
ATOM 8118 N N . ALA B 1 480 ? 1.569 -6.617 29.469 1 96.94 480 ALA B N 1
ATOM 8119 C CA . ALA B 1 480 ? 2.059 -7.238 30.703 1 96.94 480 ALA B CA 1
ATOM 8120 C C . ALA B 1 480 ? 2.365 -6.188 31.766 1 96.94 480 ALA B C 1
ATOM 8122 O O . ALA B 1 480 ? 2.062 -6.383 32.938 1 96.94 480 ALA B O 1
ATOM 8123 N N . PHE B 1 481 ? 3.027 -5.121 31.344 1 97.56 481 PHE B N 1
ATOM 8124 C CA . PHE B 1 481 ? 3.357 -4.035 32.25 1 97.56 481 PHE B CA 1
ATOM 8125 C C . PHE B 1 481 ? 2.094 -3.42 32.844 1 97.56 481 PHE B C 1
ATOM 8127 O O . PHE B 1 481 ? 2.002 -3.223 34.062 1 97.56 481 PHE B O 1
ATOM 8134 N N . LEU B 1 482 ? 1.104 -3.102 32 1 97.12 482 LEU B N 1
ATOM 8135 C CA . LEU B 1 482 ? -0.151 -2.508 32.469 1 97.12 482 LEU B CA 1
ATOM 8136 C C . LEU B 1 482 ? -0.905 -3.465 33.375 1 97.12 482 LEU B C 1
ATOM 8138 O O . LEU B 1 482 ? -1.499 -3.039 34.375 1 97.12 482 LEU B O 1
ATOM 8142 N N . LEU B 1 483 ? -0.912 -4.738 33.031 1 96.75 483 LEU B N 1
ATOM 8143 C CA . LEU B 1 483 ? -1.548 -5.742 33.875 1 96.75 483 LEU B CA 1
ATOM 8144 C C . LEU B 1 483 ? -0.876 -5.805 35.25 1 96.75 483 LEU B C 1
ATOM 8146 O O . LEU B 1 483 ? -1.552 -5.945 36.281 1 96.75 483 LEU B O 1
ATOM 8150 N N . ALA B 1 484 ? 0.427 -5.746 35.281 1 97.19 484 ALA B N 1
ATOM 8151 C CA . ALA B 1 484 ? 1.173 -5.746 36.531 1 97.19 484 ALA B CA 1
ATOM 8152 C C . ALA B 1 484 ? 0.786 -4.551 37.375 1 97.19 484 ALA B C 1
ATOM 8154 O O . ALA B 1 484 ? 0.659 -4.676 38.594 1 97.19 484 ALA B O 1
ATOM 8155 N N . ILE B 1 485 ? 0.629 -3.406 36.75 1 96.88 485 ILE B N 1
ATOM 8156 C CA . ILE B 1 485 ? 0.24 -2.201 37.469 1 96.88 485 ILE B CA 1
ATOM 8157 C C . ILE B 1 485 ? -1.152 -2.383 38.062 1 96.88 485 ILE B C 1
ATOM 8159 O O . ILE B 1 485 ? -1.385 -2.047 39.25 1 96.88 485 ILE B O 1
ATOM 8163 N N . VAL B 1 486 ? -2.021 -2.891 37.281 1 96.25 486 VAL B N 1
ATOM 8164 C CA . VAL B 1 486 ? -3.389 -3.107 37.75 1 96.25 486 VAL B CA 1
ATOM 8165 C C . VAL B 1 486 ? -3.389 -4.105 38.906 1 96.25 486 VAL B C 1
ATOM 8167 O O . VAL B 1 486 ? -4.09 -3.908 39.906 1 96.25 486 VAL B O 1
ATOM 8170 N N . MET B 1 487 ? -2.621 -5.121 38.781 1 96.88 487 MET B N 1
ATOM 8171 C CA . MET B 1 487 ? -2.529 -6.129 39.812 1 96.88 487 MET B CA 1
ATOM 8172 C C . MET B 1 487 ? -1.943 -5.531 41.094 1 96.88 487 MET B C 1
ATOM 8174 O O . MET B 1 487 ? -2.418 -5.816 42.188 1 96.88 487 MET B O 1
ATOM 8178 N N . LEU B 1 488 ? -0.959 -4.789 40.969 1 96.88 488 LEU B N 1
ATOM 8179 C CA . LEU B 1 488 ? -0.34 -4.137 42.125 1 96.88 488 LEU B CA 1
ATOM 8180 C C . LEU B 1 488 ? -1.326 -3.199 42.812 1 96.88 488 LEU B C 1
ATOM 8182 O O . LEU B 1 488 ? -1.425 -3.191 44.031 1 96.88 488 LEU B O 1
ATOM 8186 N N . LEU B 1 489 ? -1.999 -2.438 42.031 1 96.69 489 LEU B N 1
ATOM 8187 C CA . LEU B 1 489 ? -2.979 -1.51 42.594 1 96.69 489 LEU B CA 1
ATOM 8188 C C . LEU B 1 489 ? -4.109 -2.264 43.281 1 96.69 489 LEU B C 1
ATOM 8190 O O . LEU B 1 489 ? -4.594 -1.836 44.312 1 96.69 489 LEU B O 1
ATOM 8194 N N . THR B 1 490 ? -4.512 -3.289 42.719 1 96.69 490 THR B N 1
ATOM 8195 C CA . THR B 1 490 ? -5.559 -4.109 43.312 1 96.69 490 THR B CA 1
ATOM 8196 C C . THR B 1 490 ? -5.086 -4.715 44.625 1 96.69 490 THR B C 1
ATOM 8198 O O . THR B 1 490 ? -5.82 -4.715 45.625 1 96.69 490 THR B O 1
ATOM 8201 N N . LEU B 1 491 ? -3.918 -5.215 44.594 1 96.69 491 LEU B N 1
ATOM 8202 C CA . LEU B 1 491 ? -3.342 -5.777 45.812 1 96.69 491 LEU B CA 1
ATOM 8203 C C . LEU B 1 491 ? -3.227 -4.719 46.875 1 96.69 491 LEU B C 1
ATOM 8205 O O . LEU B 1 491 ? -3.512 -4.992 48.062 1 96.69 491 LEU B O 1
ATOM 8209 N N . LEU B 1 492 ? -2.74 -3.598 46.531 1 96.62 492 LEU B N 1
ATOM 8210 C CA . LEU B 1 492 ? -2.627 -2.496 47.469 1 96.62 492 LEU B CA 1
ATOM 8211 C C . LEU B 1 492 ? -3.998 -2.102 48.031 1 96.62 492 LEU B C 1
ATOM 8213 O O . LEU B 1 492 ? -4.133 -1.786 49.219 1 96.62 492 LEU B O 1
ATOM 8217 N N . PHE B 1 493 ? -4.871 -2.047 47.156 1 95.94 493 PHE B N 1
ATOM 8218 C CA . PHE B 1 493 ? -6.23 -1.729 47.562 1 95.94 493 PHE B CA 1
ATOM 8219 C C . PHE B 1 493 ? -6.758 -2.768 48.531 1 95.94 493 PHE B C 1
ATOM 8221 O O . PHE B 1 493 ? -7.336 -2.416 49.562 1 95.94 493 PHE B O 1
ATOM 8228 N N . ILE B 1 494 ? -6.539 -3.947 48.188 1 95.81 494 ILE B N 1
ATOM 8229 C CA . ILE B 1 494 ? -6.988 -5.035 49.062 1 95.81 494 ILE B CA 1
ATOM 8230 C C . ILE B 1 494 ? -6.289 -4.945 50.406 1 95.81 494 ILE B C 1
ATOM 8232 O O . ILE B 1 494 ? -6.926 -5.078 51.469 1 95.81 494 ILE B O 1
ATOM 8236 N N . LYS B 1 495 ? -5.074 -4.75 50.406 1 95.25 495 LYS B N 1
ATOM 8237 C CA . LYS B 1 495 ? -4.293 -4.648 51.625 1 95.25 495 LYS B CA 1
ATOM 8238 C C . LYS B 1 495 ? -4.738 -3.453 52.469 1 95.25 495 LYS B C 1
ATOM 8240 O O . LYS B 1 495 ? -4.777 -3.529 53.688 1 95.25 495 LYS B O 1
ATOM 8245 N N . THR B 1 496 ? -4.996 -2.404 51.844 1 95.12 496 THR B N 1
ATOM 8246 C CA . THR B 1 496 ? -5.48 -1.216 52.531 1 95.12 496 THR B CA 1
ATOM 8247 C C . THR B 1 496 ? -6.848 -1.476 53.156 1 95.12 496 THR B C 1
ATOM 8249 O O . THR B 1 496 ? -7.094 -1.09 54.312 1 95.12 496 THR B O 1
ATOM 8252 N N . CYS B 1 497 ? -7.645 -2.102 52.375 1 93.56 497 CYS B N 1
ATOM 8253 C CA . CYS B 1 497 ? -8.961 -2.455 52.875 1 93.56 497 CYS B CA 1
ATOM 8254 C C . CYS B 1 497 ? -8.844 -3.404 54.062 1 93.56 497 CYS B C 1
ATOM 8256 O O . CYS B 1 497 ? -9.539 -3.238 55.094 1 93.56 497 CYS B O 1
ATOM 8258 N N . LEU B 1 498 ? -8.008 -4.375 53.875 1 93.12 498 LEU B N 1
ATOM 8259 C CA . LEU B 1 498 ? -7.801 -5.336 54.969 1 93.12 498 LEU B CA 1
ATOM 8260 C C . LEU B 1 498 ? -7.219 -4.652 56.188 1 93.12 498 LEU B C 1
ATOM 8262 O O . LEU B 1 498 ? -7.594 -4.977 57.312 1 93.12 498 LEU B O 1
ATOM 8266 N N . PHE B 1 499 ? -6.363 -3.791 56 1 92.81 499 PHE B N 1
ATOM 8267 C CA . PHE B 1 499 ? -5.77 -3.021 57.094 1 92.81 499 PHE B CA 1
ATOM 8268 C C . PHE B 1 499 ? -6.824 -2.182 57.812 1 92.81 499 PHE B C 1
ATOM 8270 O O . PHE B 1 499 ? -6.863 -2.137 59.031 1 92.81 499 PHE B O 1
ATOM 8277 N N . CYS B 1 500 ? -7.645 -1.54 57.031 1 91.88 500 CYS B N 1
ATOM 8278 C CA . CYS B 1 500 ? -8.703 -0.711 57.594 1 91.88 500 CYS B CA 1
ATOM 8279 C C . CYS B 1 500 ? -9.711 -1.559 58.375 1 91.88 500 CYS B C 1
ATOM 8281 O O . CYS B 1 500 ? -10.164 -1.163 59.438 1 91.88 500 CYS B O 1
ATOM 8283 N N . VAL B 1 501 ? -9.992 -2.678 57.781 1 91 501 VAL B N 1
ATOM 8284 C CA . VAL B 1 501 ? -10.922 -3.588 58.438 1 91 501 VAL B CA 1
ATOM 8285 C C . VAL B 1 501 ? -10.312 -4.102 59.75 1 91 501 VAL B C 1
ATOM 8287 O O . VAL B 1 501 ? -11 -4.195 60.781 1 91 501 VAL B O 1
ATOM 8290 N N . ARG B 1 502 ? -9.117 -4.41 59.75 1 90.31 502 ARG B N 1
ATOM 8291 C CA . ARG B 1 502 ? -8.422 -4.902 60.938 1 90.31 502 ARG B CA 1
ATOM 8292 C C . ARG B 1 502 ? -8.328 -3.816 62 1 90.31 502 ARG B C 1
ATOM 8294 O O . ARG B 1 502 ? -8.477 -4.094 63.188 1 90.31 502 ARG B O 1
ATOM 8301 N N . ARG B 1 503 ? -8.141 -2.648 61.594 1 89.19 503 ARG B N 1
ATOM 8302 C CA . ARG B 1 503 ? -8.023 -1.528 62.5 1 89.19 503 ARG B CA 1
ATOM 8303 C C . ARG B 1 503 ? -9.383 -1.161 63.094 1 89.19 503 ARG B C 1
ATOM 8305 O O . ARG B 1 503 ? -9.484 -0.819 64.25 1 89.19 503 ARG B O 1
ATOM 8312 N N . CYS B 1 504 ? -10.344 -1.199 62.375 1 86.31 504 CYS B N 1
ATOM 8313 C CA . CYS B 1 504 ? -11.68 -0.85 62.844 1 86.31 504 CYS B CA 1
ATOM 8314 C C . CYS B 1 504 ? -12.273 -1.968 63.688 1 86.31 504 CYS B C 1
ATOM 8316 O O . CYS B 1 504 ? -12.898 -1.705 64.688 1 86.31 504 CYS B O 1
ATOM 8318 N N . CYS B 1 505 ? -12.227 -3.133 63.25 1 70.88 505 CYS B N 1
ATOM 8319 C CA . CYS B 1 505 ? -12.891 -4.227 63.938 1 70.88 505 CYS B CA 1
ATOM 8320 C C . CYS B 1 505 ? -12.039 -4.723 65.125 1 70.88 505 CYS B C 1
ATOM 8322 O O . CYS B 1 505 ? -12.57 -5.211 66.125 1 70.88 505 CYS B O 1
ATOM 8324 N N . TYR B 1 506 ? -10.812 -4.789 64.938 1 63.78 506 TYR B N 1
ATOM 8325 C CA . TYR B 1 506 ? -10.055 -5.375 66.062 1 63.78 506 TYR B CA 1
ATOM 8326 C C . TYR B 1 506 ? -9.453 -4.293 66.938 1 63.78 506 TYR B C 1
ATOM 8328 O O . TYR B 1 506 ? -8.961 -4.578 68.062 1 63.78 506 TYR B O 1
ATOM 8336 N N . GLY B 1 507 ? -9.32 -3.168 66.562 1 57.81 507 GLY B N 1
ATOM 8337 C CA . GLY B 1 507 ? -8.906 -2.109 67.5 1 57.81 507 GLY B CA 1
ATOM 8338 C C . GLY B 1 507 ? -9.953 -1.774 68.5 1 57.81 507 GLY B C 1
ATOM 8339 O O . GLY B 1 507 ? -9.625 -1.291 69.625 1 57.81 507 GLY B O 1
ATOM 8340 N N . ALA B 1 508 ? -11.18 -1.97 68.438 1 52.75 508 ALA B N 1
ATOM 8341 C CA . ALA B 1 508 ? -12.188 -1.702 69.438 1 52.75 508 ALA B CA 1
ATOM 8342 C C . ALA B 1 508 ? -12.156 -2.766 70.562 1 52.75 508 ALA B C 1
ATOM 8344 O O . ALA B 1 508 ? -12.664 -2.547 71.625 1 52.75 508 ALA B O 1
ATOM 8345 N N . LYS B 1 509 ? -11.727 -3.904 70.188 1 51.69 509 LYS B N 1
ATOM 8346 C CA . LYS B 1 509 ? -11.852 -4.848 71.312 1 51.69 509 LYS B CA 1
ATOM 8347 C C . LYS B 1 509 ? -10.742 -4.637 72.312 1 51.69 509 LYS B C 1
ATOM 8349 O O . LYS B 1 509 ? -10.797 -5.188 73.438 1 51.69 509 LYS B O 1
ATOM 8354 N N . SER B 1 510 ? -9.766 -4.102 72 1 44.41 510 SER B N 1
ATOM 8355 C CA . SER B 1 510 ? -8.781 -4.059 73.062 1 44.41 510 SER B CA 1
ATOM 8356 C C . SER B 1 510 ? -9.078 -2.928 74.062 1 44.41 510 SER B C 1
ATOM 8358 O O . SER B 1 510 ? -8.516 -2.881 75.125 1 44.41 510 SER B O 1
ATOM 8360 N N . LYS B 1 511 ? -9.797 -1.979 73.812 1 48.22 511 LYS B N 1
ATOM 8361 C CA . LYS B 1 511 ? -9.961 -0.981 74.875 1 48.22 511 LYS B CA 1
ATOM 8362 C C . LYS B 1 511 ? -11.023 -1.419 75.875 1 48.22 511 LYS B C 1
ATOM 8364 O O . LYS B 1 511 ? -11.234 -0.751 76.875 1 48.22 511 LYS B O 1
ATOM 8369 N N . ARG B 1 512 ? -11.82 -2.332 75.562 1 42.09 512 ARG B N 1
ATOM 8370 C CA . ARG B 1 512 ? -12.828 -2.52 76.625 1 42.09 512 ARG B CA 1
ATOM 8371 C C . ARG B 1 512 ? -12.297 -3.4 77.75 1 42.09 512 ARG B C 1
ATOM 8373 O O . ARG B 1 512 ? -12.969 -3.605 78.75 1 42.09 512 ARG B O 1
ATOM 8380 N N . LYS B 1 513 ? -11.398 -4.184 77.5 1 45.84 513 LYS B N 1
ATOM 8381 C CA . LYS B 1 513 ? -11.227 -5.023 78.688 1 45.84 513 LYS B CA 1
ATOM 8382 C C . LYS B 1 513 ? -10.539 -4.254 79.812 1 45.84 513 LYS B C 1
ATOM 8384 O O . LYS B 1 513 ? -10.328 -4.797 80.938 1 45.84 513 LYS B O 1
ATOM 8389 N N . THR B 1 514 ? -9.891 -3.223 79.5 1 40 514 THR B N 1
ATOM 8390 C CA . THR B 1 514 ? -9.211 -2.746 80.75 1 40 514 THR B CA 1
ATOM 8391 C C . THR B 1 514 ? -10.117 -1.827 81.562 1 40 514 THR B C 1
ATOM 8393 O O . THR B 1 514 ? -9.719 -1.315 82.562 1 40 514 THR B O 1
ATOM 8396 N N . GLU B 1 515 ? -11.445 -1.544 81.062 1 33.72 515 GLU B N 1
ATOM 8397 C CA . GLU B 1 515 ? -12.164 -1.049 82.25 1 33.72 515 GLU B CA 1
ATOM 8398 C C . GLU B 1 515 ? -12.859 -2.188 83 1 33.72 515 GLU B C 1
ATOM 8400 O O . GLU B 1 515 ? -13.406 -3.098 82.375 1 33.72 515 GLU B O 1
#

Solvent-accessible surface area (backbone atoms only — not comparable to full-atom values): 53995 Å² total; per-residue (Å²): 122,84,73,73,72,85,71,70,46,38,37,35,32,52,49,69,49,56,71,60,40,60,55,46,45,55,55,54,52,50,43,42,74,72,57,31,46,47,36,34,39,40,52,68,33,52,84,67,56,62,83,81,53,91,59,98,51,46,72,46,76,41,58,41,90,55,49,43,64,58,48,50,50,49,52,49,50,53,51,47,38,52,62,68,41,51,88,77,45,52,72,68,53,44,50,52,54,47,50,52,51,49,51,50,50,50,51,52,46,50,42,48,40,46,28,43,79,68,28,62,70,60,48,50,52,53,55,72,65,60,55,50,34,34,41,30,44,69,89,49,70,58,57,54,58,51,22,59,73,63,70,34,36,33,35,36,45,40,79,78,39,71,45,32,43,54,47,32,75,27,60,62,36,60,66,54,42,46,35,38,54,38,48,72,67,61,64,60,44,81,55,53,72,69,50,28,43,50,35,41,50,50,44,51,52,50,53,54,48,46,61,61,62,42,49,63,51,14,52,49,45,15,61,76,70,73,43,95,43,44,55,48,64,51,54,36,64,46,30,32,36,36,29,55,40,39,68,63,60,48,75,40,53,54,40,40,69,32,52,44,68,28,34,50,42,69,56,69,84,52,56,87,67,58,68,71,58,42,52,58,54,60,70,24,60,90,62,9,28,31,43,34,40,57,62,87,79,54,55,73,69,51,67,66,58,39,25,37,50,28,46,23,56,50,72,47,82,33,26,31,47,32,44,48,52,72,84,76,46,87,43,60,32,91,50,51,45,77,29,75,69,71,64,58,58,29,51,46,46,34,90,48,44,44,34,32,37,31,25,28,48,68,70,62,49,35,36,24,31,66,48,25,38,11,28,40,24,41,29,58,46,84,58,11,52,29,46,38,47,42,36,34,75,58,41,20,33,48,80,46,48,66,89,72,56,47,41,64,53,54,39,51,47,51,48,46,37,57,66,39,62,63,17,40,53,30,12,37,50,30,17,48,53,64,67,67,52,100,58,54,31,43,58,48,51,52,48,53,56,50,46,30,52,77,59,77,26,34,68,76,31,53,48,55,62,82,79,45,52,75,51,47,53,70,39,44,59,52,48,52,52,52,50,49,51,52,49,50,51,49,50,49,49,49,51,50,50,50,49,50,49,48,50,60,65,55,53,58,60,65,66,55,70,76,107,124,82,74,73,71,85,72,69,46,37,37,36,32,52,48,68,49,54,71,60,40,61,54,46,44,55,57,52,53,51,43,42,74,72,54,31,45,47,34,34,40,40,52,69,33,51,84,66,56,60,84,81,54,91,61,99,52,45,72,46,77,41,57,40,90,53,50,44,64,57,49,50,50,50,54,50,49,52,49,46,38,52,62,69,40,51,88,75,44,52,73,67,52,44,50,50,53,48,48,51,51,51,52,50,50,50,51,53,45,50,42,48,39,46,27,43,80,67,29,62,70,59,48,49,52,53,54,70,64,60,53,50,34,35,42,30,44,69,89,50,70,58,58,52,59,51,22,59,73,62,70,32,37,34,35,37,46,39,78,78,40,72,46,33,43,54,45,32,73,28,61,61,37,63,66,55,42,47,34,38,52,40,48,72,68,62,64,61,43,81,55,53,72,70,49,27,43,49,33,42,48,50,45,52,52,51,53,55,48,46,60,62,61,43,48,62,51,14,52,50,45,15,60,76,68,72,43,95,44,45,56,46,64,52,54,37,65,47,29,33,37,36,28,55,41,40,67,63,60,49,74,41,54,54,41,38,68,34,52,44,69,27,33,51,43,69,56,69,83,53,55,86,67,60,69,71,58,43,53,57,54,58,69,24,61,90,62,9,28,33,43,33,42,57,62,87,79,53,55,73,71,52,67,67,58,37,25,38,52,28,46,22,55,51,72,47,82,32,26,31,48,32,43,46,52,73,84,75,46,87,44,59,31,93,48,50,46,76,31,76,69,71,65,60,58,29,51,47,46,34,90,50,45,43,34,35,38,32,24,28,49,68,69,62,49,35,35,25,31,66,48,26,38,11,30,38,24,41,29,60,46,86,58,11,50,28,45,39,46,43,36,33,74,60,42,21,34,50,81,48,48,68,89,72,56,48,41,64,52,53,40,50,46,51,49,46,38,58,68,38,62,62,18,39,52,32,12,38,50,28,15,48,54,64,67,67,51,100,59,55,30,45,58,47,51,52,48,54,54,49,46,29,53,76,58,77,26,34,68,77,31,51,49,56,62,83,79,43,52,76,52,47,54,69,39,45,60,51,49,50,51,53,49,50,51,52,50,49,51,50,49,51,49,49,50,50,50,49,48,50,48,48,51,60,64,56,52,58,58,64,64,55,71,78,106

Secondary structure (DSSP, 8-state):
---------EEEE----HHHHHHHHHHHHHHHHTT-EEEEEEETT-SS--TTS--SSEEEEE--SS-HHHHHHHHHHHHHIIIIIGGGS-HHHHHHHHHHHHHHHHHHHHHHHHHHHT-HHHHHHHHHHT-SEEEE-TTSS-HHHHHHHHT--EEEEES--GGGHIIIIIT-----TTTSPPTTS---SS--HHHHHHHHHHHHHHHHHHHHHHH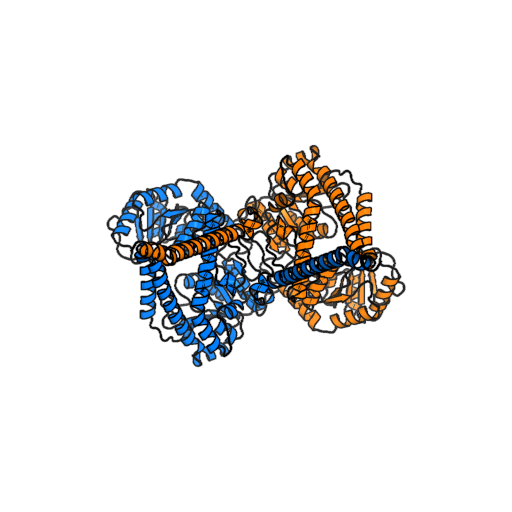HHHHHHHHHHTS---HHHHHTT-SEEEES--TTTSPP--B-TTEEE-TTTT--PPPPPPHHHHHHHHTTTTS-EEEEE--TT-----HHHHHHHHHHHTTSSSEEEEE--SPPPTT--TTEEEES---HHHHHTSTTEEEEEE---HHHHHHHHHHT--EEE---STTHHHHHHHHHHTTSEEE--TTT--HHHHHHHHHHHHH-HHHHHHHHHHHHHHH-SSS-HHHHHHHHHHHHHHTT--GGGS-GGGGS-HHHHTTHHHHHHHHHHHHHHHHHHHHHHHHHHHHHHHTTTTTTTT-/---------EEEE----HHHHHHHHHHHHHHHHTT-EEEEEEETT-SS--TTS--SSEEEEE--SS-HHHHHHHHHHHHHIIIIIGGGS-HHHHHHHHHHHHHHHHHHHHHHHHHHHT-HHHHHHHHHHT-SEEEE-TTSS-HHHHHHHHT--EEEEES--GGGHIIIIIT-----TTTSPPTTS---SS--HHHHHHHHHHHHHHHHHHHHHHHHHHHHHHHHHTS---HHHHHTT-SEEEES--TTTSPP--B-TTEEE-TTTT--PPPPPPHHHHHHHHTTTTS-EEEEE--TT-----HHHHHHHHHHHTTSSSEEEEE--SPPPTT--TTEEEES---HHHHHTSTTEEEEEE---HHHHHHHHHHT--EEE---STTHHHHHHHHHHTTSEEE--TTT--HHHHHHHHHHHHH-HHHHHHHHHHHHHHH-SSS-HHHHHHHHHHHHHHTT--GGGS-GGGGS-HHHHTTHHHHHHHHHHHHHHHHHHHHHHHHHHHHHHHHHHHSSTT-

Organism: Oncorhynchus tshawytscha (NCBI:txid74940)

pLDDT: mean 92.78, std 10.52, range [28.12, 98.88]

InterPro domains:
  IPR002213 UDP-glucuronosyl/UDP-glucosyltransferase [PF00201] (12-506)
  IPR002213 UDP-glucuronosyl/UDP-glucosyltransferase [cd03784] (19-433)
  IPR035595 UDP-glycosyltransferase family, conserved site [PS00375] (341-384)
  IPR050271 UDP-glycosyltransferase [PTHR48043] (19-488)